Protein AF-A0A7J4SLZ2-F1 (afdb_monomer)

Solvent-accessible surface area (backbone atoms only — not comparable to full-atom values): 42934 Å² total; per-residue (Å²): 140,79,95,83,79,85,86,75,58,78,71,57,57,56,52,55,56,53,72,67,63,68,89,75,36,68,44,58,51,44,69,78,39,32,56,52,70,38,47,70,42,41,36,43,31,49,45,46,42,52,47,37,50,51,50,52,40,47,50,44,5,52,76,66,70,41,74,36,44,38,42,37,38,42,45,81,57,88,60,34,34,40,41,34,44,35,31,58,19,52,36,54,57,81,88,46,47,50,45,55,45,22,16,69,70,35,63,90,52,79,83,51,46,29,47,51,71,75,72,68,39,39,59,52,24,48,42,44,50,50,16,36,75,59,55,66,50,61,36,37,37,38,24,15,60,33,75,87,49,74,26,41,34,37,28,39,41,62,38,47,79,77,57,38,55,39,78,77,44,77,48,77,45,96,65,94,65,47,31,9,37,33,43,35,41,43,28,57,35,47,74,83,41,48,68,57,44,51,49,44,54,54,44,37,41,29,50,34,27,37,28,28,44,35,43,41,43,88,87,51,75,48,76,42,68,57,80,42,89,69,73,78,63,80,57,42,66,52,55,56,24,54,58,44,53,49,56,70,57,50,42,50,53,47,68,76,44,92,62,50,50,61,64,60,43,44,43,71,60,30,36,64,32,48,75,69,51,34,52,48,28,50,49,45,21,38,37,61,70,65,13,29,32,50,60,40,67,69,58,87,69,79,66,50,68,60,52,50,53,51,58,33,44,78,70,73,49,73,88,65,82,77,56,68,67,44,54,50,48,45,49,51,66,48,72,76,38,77,56,45,36,52,67,59,46,50,50,51,51,49,52,48,58,63,50,84,88,52,55,85,88,69,50,70,52,78,65,58,50,53,49,53,52,50,57,58,54,52,52,41,59,74,48,48,50,61,51,45,39,53,53,48,56,72,54,41,98,56,99,63,57,70,67,57,47,49,51,52,35,53,50,52,49,53,50,20,65,70,78,32,100,59,37,42,50,29,68,68,57,54,50,50,55,59,48,56,63,58,70,72,55,82,86,68,93,76,85,79,80,51,71,72,58,47,52,42,44,51,49,56,54,55,72,65,31,43,83,69,83,74,84,76,74,40,35,80,59,40,58,75,33,68,67,58,39,44,36,43,38,51,19,31,54,73,42,89,63,62,71,56,76,63,57,20,47,56,64,72,50,49,67,42,44,45,52,15,41,64,73,79,42,63,48,76,42,76,40,49,37,69,50,79,70,45,67,55,67,39,29,38,35,34,42,33,22,32,38,36,33,39,65,79,41,56,59,86,42,64,44,48,78,47,41,30,48,40,66,38,59,38,80,45,58,58,91,71,12,30,68,50,52,41,57,18,66,46,57,46,58,82,44,79,36,50,40,71,92,50,49,46,76,41,30,26,26,36,40,40,38,41,37,40,30,25,51,66,72,61,47,71,49,83,51,58,37,26,41,48,81,44,72,75,54,45,57,50,52,45,51,35,48,47,59,34,40,54,55,49,30,54,51,52,53,53,51,52,52,49,53,52,51,50,54,51,50,58,52,44,68,64,47,48,55,58,50,34,51,53,50,18,67,75,68,76,46,78,66,64,68,51,67,63,54,49,32,55,76,74,28,23,35,39,39,36,51,47,77,58,88,53,33,40,37,40,41,37,34,30,40,34,98,51,71,43,60,37,41,39,35,38,38,27,56,46,78,73,38,81,57,53,94,41,53,75,44,85,66,87,75,39,31,36,37,37,37,72,56,76,38,46,57,76,32,70,50,78,40,38,32,29,42,68,92,87,55,52,79,50,79,51,74,43,75,66,64,72,93,45,53,46,81,48,114

Foldseek 3Di:
DDPPDDPPPPVVVVVVVVVPDDDQFPLSVCVVPVVQQQNPAQARLVLLQVQLLVQVLVVQCQVQPHQWEWEWEWDDDPQKIKIKIWILGQWDDPVCVQCLQAAAQDDPQAPFLFQGPDHRSHRNNSNQSQLCVAVVFFKWKWWDRFLPDFIKIWGWHHPRRPRGIDTPDIDTDDDPRGGIMMIIGMHRHDNPCVVLSVVQQLLLCLLRLSHWYWYHYPPDTDTRGHLDVDRFADFHGFAFALLQDDLVNLLVLLVVDPFFDQQVSQVPRHFQDDSVLSVQLVLLLLCAVVNFWFWFFAFPCPPVQVLLQVLCVVVVNNPARQPVQLVVQLVVVNVVDRIDFLVRNCVSLVCSQDPPPADPVNRDDPVSSVSSSVSSVVSSLVRQLVVQLVLLPVLDPDPFDSVLSSVLSVQLSVVLVPPDPRSGDHLVRSLVSLVVSQVPPPPDDDDDQDPVSSVSSSVSSRVNTHRDPDDDGTSVVCSVDSSSSVSSSVSSSPGDGDAGDCSSWRGSDFVSSQSSCVRSPFADDKGKDKDDWDDDSRKTKIKIKIKGAHGPFDFFDFEAEWEEESSRTQSPDLVQALLQQLQQQQQCVVLPWADPPSGHTTGGRMYMYMYMIISDFQAPGSNRRHGHNDPVVSVVSNVNRVVRSVVSSVVVVVVVVVVVLVVVLVVLVVVQQVVQVVVCVVVVHDRPPSLVVSLLVSQFWEWEWDDDAQKIKTKIFGSHPFKFWKKKKKKKQFDWADWDVWDWDDDDRIIITIDTDIAGHGGMDMIMIGHDPPMDMDMDMDRDDPVRYDYHD

Sequence (793 aa):
MDSSQLKLGENDIAEKLAASQRQISIAEFFEKNKHMLGFDSRSRALVTAIKEAVDNALDATEEAGYLPDIYVEIQESGKYYTVIVEDNGPGITEKQIPKVFAKLLYGSRFHRREQSRGQQGIGISSVVLYSQLTSGEPVKITSRTSSKSEAHYFELFINTEKNEPEIRTHKTKDWDRPHGTRISFTLEADMRSRVQLHEYIRYTAIANPHARVELVEPREHFKFERSTEEKPAVTESIRPHPHGIEVGYLIKMCGDSETEAMLKFLQEKFSSVGQKTAKEIIGKFRDMHYGREMKWKIPELKGIKNELELGLSSKGLSNLEIPTKTINRIKNRLEEKDQITYIEFEEVITESLNSVEDSPKDRLDGKSQKVVRNIIWNRFKETQILYLIGLINTVTDSRKEEELVRRVSSKIIRILQRKTSRGRITKNELEQCILEINNRNNGRVSGSIGEVSREKIVNGIWDELKIIEDPIPKISVLKKNKNAMSNLVTAMQLTDVRAPPTNCLSPIGIDNIESGMRKEVDAEFFSSNSREAIAYGGDPIVIEAGLAYGGNLEKESSIELVRFANRVPLVYQQGGCAITEVVRNIDWRNYGLDQSKGKGMPRGPMSLVVHIASTNVPFTSESKDAIARIPVMEVEIEKAIRDVSRKLKKYLQKRDAFQKQKLKQDALSQILPKIAERVAKITEREMPPVDLVLAKIIGNVTISRVRKNDKMELTITNYTGGNLELEITEITSRIPTETSEGLVVDIGEEWFIKWSPKIKKNESKMLSYSVEEDAKFDIDIKGIEKEKMVLDI

Radius of gyration: 42.66 Å; Cα contacts (8 Å, |Δi|>4): 1393; chains: 1; bounding box: 96×113×113 Å

Secondary structure (DSSP, 8-state):
---------HHHHHHHHHHT--PPPHHHHHHHTGGGGT-SSHHHHHHHHHHHHHHHHHHHHHHTTPPPEEEEEEEEETTEEEEEEEE-S----TTTHHHHHHSTT--TTTT--S--S--SS-HHHHHHHHHHHHH-PPEEEEEESSTTSPEEEEEEEEETTTTEEEEEEEEEE--S-SSEEEEEEEEE--GGGHHHHHHHHHHHHHH-TT-EEEEE-SS-EEEE--S--PPPPPP-PPPPPGGG--HHHHHHHHHS-----HHHHHHHHSTT--HHHHHHHHHHHHHHHT-EEPPEEPPP-TTHHHHHHHHHHTTT-TT-PPPHHHHHHHHHHHHT-SEE-HHHHHHHHHHHHH-TTS-TTTPPPHHHHHHHHHHHHHHHHHHHHHHHHHHHHHH--S---HHHHHHHHHHHHHHHHHH-TT-EE-HHHHHHHHHHHHHT--S--S----HHHHHHHHHHHHHHSBPP--PPPPHHHHTT-HHHHHHHHHHHHTS--PPPPSTT-----HHHHHHHHHHHS--SEEEEEEPPPEEETTEEEEEEEEEEESTTS-SSSBPEEEEEETTEE--S-GGG-HHHHHHHHS-GGGGT-B-GGG-S--BSSEEEEEEEEESS--BSSTT--SB---HHHHHHHHHHHHHHHHHHHHHHHHHHHHHHHHHHHHHHHHHHHHHHHHHHHHHT-PPP-HHHHHHHHHTPEEEEEEEETTEEEEEEEE-SSS-EE-EEEEEESS--BS-SS-EEEEETTEEEEEE--EE-TT-EEEEEEE--TT--EEEEEESS-GGGEEEE-

Structure (mmCIF, N/CA/C/O backbone):
data_AF-A0A7J4SLZ2-F1
#
_entry.id   AF-A0A7J4SLZ2-F1
#
loop_
_atom_site.group_PDB
_atom_site.id
_atom_site.type_symbol
_atom_site.label_atom_id
_atom_site.label_alt_id
_atom_site.label_comp_id
_atom_site.label_asym_id
_atom_site.label_entity_id
_atom_site.label_seq_id
_atom_site.pdbx_PDB_ins_code
_atom_site.Cartn_x
_atom_site.Cartn_y
_atom_site.Cartn_z
_atom_site.occupancy
_atom_site.B_iso_or_equiv
_atom_site.auth_seq_id
_atom_site.auth_comp_id
_atom_site.auth_asym_id
_atom_site.auth_atom_id
_atom_site.pdbx_PDB_model_num
ATOM 1 N N . MET A 1 1 ? 51.423 31.721 31.960 1.00 38.38 1 MET A N 1
ATOM 2 C CA . MET A 1 1 ? 50.216 31.479 32.772 1.00 38.38 1 MET A CA 1
ATOM 3 C C . MET A 1 1 ? 49.753 32.834 33.248 1.00 38.38 1 MET A C 1
ATOM 5 O O . MET A 1 1 ? 50.399 33.396 34.117 1.00 38.38 1 MET A O 1
ATOM 9 N N . ASP A 1 2 ? 48.735 33.378 32.591 1.00 34.88 2 ASP A N 1
ATOM 10 C CA . ASP A 1 2 ? 48.176 34.690 32.902 1.00 34.88 2 ASP A CA 1
ATOM 11 C C . ASP A 1 2 ? 46.742 34.456 33.386 1.00 34.88 2 ASP A C 1
ATOM 13 O O . ASP A 1 2 ? 45.909 33.892 32.673 1.00 34.88 2 ASP A O 1
ATOM 17 N N . SER A 1 3 ? 46.501 34.746 34.661 1.00 38.16 3 SER A N 1
ATOM 18 C CA . SER A 1 3 ? 45.274 34.431 35.393 1.00 38.16 3 SER A CA 1
ATOM 19 C C . SER A 1 3 ? 44.202 35.498 35.150 1.00 38.16 3 SER A C 1
ATOM 21 O O . SER A 1 3 ? 43.755 36.175 36.075 1.00 38.16 3 SER A O 1
ATOM 23 N N . SER A 1 4 ? 43.814 35.678 33.892 1.00 40.75 4 SER A N 1
ATOM 24 C CA . SER A 1 4 ? 42.791 36.639 33.463 1.00 40.75 4 SER A CA 1
ATOM 25 C C . SER A 1 4 ? 41.656 35.956 32.694 1.00 40.75 4 SER A C 1
ATOM 27 O O . SER A 1 4 ? 41.059 36.522 31.782 1.00 40.75 4 SER A O 1
ATOM 29 N N . GLN A 1 5 ? 41.313 34.728 33.086 1.00 46.09 5 GLN A N 1
ATOM 30 C CA . GLN A 1 5 ? 40.113 34.037 32.622 1.00 46.09 5 GLN A CA 1
ATOM 31 C C . GLN A 1 5 ? 39.262 33.586 33.809 1.00 46.09 5 GLN A C 1
ATOM 33 O O . GLN A 1 5 ? 39.794 33.101 34.801 1.00 46.09 5 GLN A O 1
ATOM 38 N N . LEU A 1 6 ? 37.940 33.713 33.632 1.00 44.53 6 LEU A N 1
ATOM 39 C CA . LEU A 1 6 ? 36.830 33.282 34.502 1.00 44.53 6 LEU A CA 1
ATOM 40 C C . LEU A 1 6 ? 36.180 34.370 35.376 1.00 44.53 6 LEU A C 1
ATOM 42 O O . LEU A 1 6 ? 35.975 34.211 36.574 1.00 44.53 6 LEU A O 1
ATOM 46 N N . LYS A 1 7 ? 35.718 35.438 34.718 1.00 45.62 7 LYS A N 1
ATOM 47 C CA . LYS A 1 7 ? 34.408 36.047 35.020 1.00 45.62 7 LYS A CA 1
ATOM 48 C C . LYS A 1 7 ? 33.638 36.298 33.718 1.00 45.62 7 LYS A C 1
ATOM 50 O O . LYS A 1 7 ? 33.327 37.430 33.374 1.00 45.62 7 LYS A O 1
ATOM 55 N N . LEU A 1 8 ? 33.369 35.233 32.964 1.00 44.50 8 LEU A N 1
ATOM 56 C CA . LEU A 1 8 ? 32.293 35.241 31.972 1.00 44.50 8 LEU A CA 1
ATOM 57 C C . LEU A 1 8 ? 31.034 34.821 32.726 1.00 44.50 8 LEU A C 1
ATOM 59 O O . LEU A 1 8 ? 30.940 33.682 33.176 1.00 44.50 8 LEU A O 1
ATOM 63 N N . GLY A 1 9 ? 30.123 35.768 32.951 1.00 46.44 9 GLY A N 1
ATOM 64 C CA . GLY A 1 9 ? 28.813 35.455 33.512 1.00 46.44 9 GLY A CA 1
ATOM 65 C C . GLY A 1 9 ? 28.094 34.460 32.604 1.00 46.44 9 GLY A C 1
ATOM 66 O O . GLY A 1 9 ? 28.147 34.593 31.382 1.00 46.44 9 GLY A O 1
ATOM 67 N N . GLU A 1 10 ? 27.421 33.473 33.194 1.00 51.88 10 GLU A N 1
ATOM 68 C CA . GLU A 1 10 ? 26.698 32.407 32.479 1.00 51.88 10 GLU A CA 1
ATOM 69 C C . GLU A 1 10 ? 25.708 32.937 31.417 1.00 51.88 10 GLU A C 1
ATOM 71 O O . GLU A 1 10 ? 25.413 32.237 30.450 1.00 51.88 10 GLU A O 1
ATOM 76 N N . ASN A 1 11 ? 25.270 34.198 31.528 1.00 51.19 11 ASN A N 1
ATOM 77 C CA . ASN A 1 11 ? 24.367 34.853 30.577 1.00 51.19 11 ASN A CA 1
ATOM 78 C C . ASN A 1 11 ? 24.985 35.155 29.191 1.00 51.19 11 ASN A C 1
ATOM 80 O O . ASN A 1 11 ? 24.250 35.198 28.211 1.00 51.19 11 ASN A O 1
ATOM 84 N N . ASP A 1 12 ? 26.308 35.319 29.065 1.00 59.34 12 ASP A N 1
ATOM 85 C CA . ASP A 1 12 ? 26.964 35.711 27.795 1.00 59.34 12 ASP A CA 1
ATOM 86 C C . ASP A 1 12 ? 27.249 34.497 26.880 1.00 59.34 12 ASP A C 1
ATOM 88 O O . ASP A 1 12 ? 27.341 34.598 25.657 1.00 59.34 12 ASP A O 1
ATOM 92 N N . ILE A 1 13 ? 27.334 33.295 27.461 1.00 66.81 13 ILE A N 1
ATOM 93 C CA . ILE A 1 13 ? 27.529 32.048 26.705 1.00 66.81 13 ILE A CA 1
ATOM 94 C C . ILE A 1 13 ? 26.254 31.698 25.933 1.00 66.81 13 ILE A C 1
ATOM 96 O O . ILE A 1 13 ? 26.332 31.309 24.769 1.00 66.81 13 ILE A O 1
ATOM 100 N N . ALA A 1 14 ? 25.082 31.878 26.549 1.00 67.75 14 ALA A N 1
ATOM 101 C CA . ALA A 1 14 ? 23.796 31.635 25.903 1.00 67.75 14 ALA A CA 1
ATOM 102 C C . ALA A 1 14 ? 23.551 32.595 24.727 1.00 67.75 14 ALA A C 1
ATOM 104 O O . ALA A 1 14 ? 23.105 32.150 23.674 1.00 67.75 14 ALA A O 1
ATOM 105 N N . GLU A 1 15 ? 23.905 33.877 24.858 1.00 73.25 15 GLU A N 1
ATOM 106 C CA . GLU A 1 15 ? 23.781 34.861 23.773 1.00 73.25 15 GLU A CA 1
ATOM 107 C C . GLU A 1 15 ? 24.785 34.612 22.638 1.00 73.25 15 GLU A C 1
ATOM 109 O O . GLU A 1 15 ? 24.414 34.678 21.466 1.00 73.25 15 GLU A O 1
ATOM 114 N N . LYS A 1 16 ? 26.028 34.219 22.949 1.00 68.19 16 LYS A N 1
ATOM 115 C CA . LYS A 1 16 ? 27.020 33.806 21.935 1.00 68.19 16 LYS A CA 1
ATOM 116 C C . LYS A 1 16 ? 26.633 32.510 21.219 1.00 68.19 16 LYS A C 1
ATOM 118 O O . LYS A 1 16 ? 26.851 32.391 20.014 1.00 68.19 16 LYS A O 1
ATOM 123 N N . LEU A 1 17 ? 26.042 31.549 21.934 1.00 67.12 17 LEU A N 1
ATOM 124 C CA . LEU A 1 17 ? 25.481 30.327 21.348 1.00 67.12 17 LEU A CA 1
ATOM 125 C C . LEU A 1 17 ? 24.214 30.615 20.534 1.00 67.12 17 LEU A C 1
ATOM 127 O O . LEU A 1 17 ? 24.004 29.971 19.515 1.00 67.12 17 LEU A O 1
ATOM 131 N N . ALA A 1 18 ? 23.389 31.584 20.933 1.00 68.12 18 ALA A N 1
ATOM 132 C CA . ALA A 1 18 ? 22.228 32.016 20.158 1.00 68.12 18 ALA A CA 1
ATOM 133 C C . ALA A 1 18 ? 22.646 32.757 18.877 1.00 68.12 18 ALA A C 1
ATOM 135 O O . ALA A 1 18 ? 22.085 32.505 17.817 1.00 68.12 18 ALA A O 1
ATOM 136 N N . ALA A 1 19 ? 23.683 33.598 18.933 1.00 68.38 19 ALA A N 1
ATOM 137 C CA . ALA A 1 19 ? 24.222 34.304 17.769 1.00 68.38 19 ALA A CA 1
ATOM 138 C C . ALA A 1 19 ? 24.858 33.367 16.721 1.00 68.38 19 ALA A C 1
ATOM 140 O O . ALA A 1 19 ? 24.969 33.733 15.549 1.00 68.38 19 ALA A O 1
ATOM 141 N N . SER A 1 20 ? 25.271 32.157 17.119 1.00 69.19 20 SER A N 1
ATOM 142 C CA . SER A 1 20 ? 25.765 31.129 16.195 1.00 69.19 20 SER A CA 1
ATOM 143 C C . SER A 1 20 ? 24.656 30.252 15.600 1.00 69.19 20 SER A C 1
ATOM 145 O O . SER A 1 20 ? 24.922 29.506 14.654 1.00 69.19 20 SER A O 1
ATOM 147 N N . GLN A 1 21 ? 23.409 30.367 16.077 1.00 59.31 21 GLN A N 1
ATOM 148 C CA . GLN A 1 21 ? 22.266 29.686 15.471 1.00 59.31 21 GLN A CA 1
ATOM 149 C C . GLN A 1 21 ? 21.941 30.335 14.125 1.00 59.31 21 GLN A C 1
ATOM 151 O O . GLN A 1 21 ? 21.550 31.497 14.043 1.00 59.31 21 GLN A O 1
ATOM 156 N N . ARG A 1 22 ? 22.095 29.566 13.048 1.00 64.06 22 ARG A N 1
ATOM 157 C CA . ARG A 1 22 ? 21.710 29.974 11.696 1.00 64.06 22 ARG A CA 1
ATOM 158 C C . ARG A 1 22 ? 20.623 29.050 11.178 1.00 64.06 22 ARG A C 1
ATOM 160 O O . ARG A 1 22 ? 20.687 27.836 11.369 1.00 64.06 22 ARG A O 1
ATOM 167 N N . GLN A 1 23 ? 19.637 29.633 10.508 1.00 68.00 23 GLN A N 1
ATOM 168 C CA . GLN A 1 23 ? 18.681 28.867 9.726 1.00 68.00 23 GLN A CA 1
ATOM 169 C C . GLN A 1 23 ? 19.403 28.314 8.495 1.00 68.00 23 GLN A C 1
ATOM 171 O O . GLN A 1 23 ? 20.018 29.064 7.742 1.00 68.00 23 GLN A O 1
ATOM 176 N N . ILE A 1 24 ? 19.347 26.998 8.323 1.00 66.12 24 ILE A N 1
ATOM 177 C CA . ILE A 1 24 ? 19.942 26.302 7.181 1.00 66.12 24 ILE A CA 1
ATOM 178 C C . ILE A 1 24 ? 19.003 26.483 5.981 1.00 66.12 24 ILE A C 1
ATOM 180 O O . ILE A 1 24 ? 17.782 26.366 6.128 1.00 66.12 24 ILE A O 1
ATOM 184 N N . SER A 1 25 ? 19.554 26.787 4.803 1.00 70.31 25 SER A N 1
ATOM 185 C CA . SER A 1 25 ? 18.758 26.856 3.571 1.00 70.31 25 SER A CA 1
ATOM 186 C C . SER A 1 25 ? 18.259 25.464 3.177 1.00 70.31 25 SER A C 1
ATOM 188 O O . SER A 1 25 ? 18.825 24.444 3.575 1.00 70.31 25 SER A O 1
ATOM 190 N N . ILE A 1 26 ? 17.200 25.387 2.369 1.00 67.06 26 ILE A N 1
ATOM 191 C CA . ILE A 1 26 ? 16.674 24.088 1.928 1.00 67.06 26 ILE A CA 1
ATOM 192 C C . ILE A 1 26 ? 17.763 23.314 1.174 1.00 67.06 26 ILE A C 1
ATOM 194 O O . ILE A 1 26 ? 17.959 22.135 1.431 1.00 67.06 26 ILE A O 1
ATOM 198 N N . ALA A 1 27 ? 18.559 23.960 0.326 1.00 65.00 27 ALA A N 1
ATOM 199 C CA . ALA A 1 27 ? 19.634 23.261 -0.371 1.00 65.00 27 ALA A CA 1
ATOM 200 C C . ALA A 1 27 ? 20.757 22.769 0.547 1.00 65.00 27 ALA A C 1
ATOM 202 O O . ALA A 1 27 ? 21.255 21.668 0.342 1.00 65.00 27 ALA A O 1
ATOM 203 N N . GLU A 1 28 ? 21.134 23.535 1.572 1.00 69.56 28 GLU A N 1
ATOM 204 C CA . GLU A 1 28 ? 22.152 23.098 2.531 1.00 69.56 28 GLU A CA 1
ATOM 205 C C . GLU A 1 28 ? 21.628 21.929 3.389 1.00 69.56 28 GLU A C 1
ATOM 207 O O . GLU A 1 28 ? 22.372 21.000 3.711 1.00 69.56 28 GLU A O 1
ATOM 212 N N . PHE A 1 29 ? 20.321 21.904 3.684 1.00 73.81 29 PHE A N 1
ATOM 213 C CA . PHE A 1 29 ? 19.668 20.732 4.264 1.00 73.81 29 PHE A CA 1
ATOM 214 C C . PHE A 1 29 ? 19.753 19.523 3.321 1.00 73.81 29 PHE A C 1
ATOM 216 O O . PHE A 1 29 ? 20.100 18.433 3.770 1.00 73.81 29 PHE A O 1
ATOM 223 N N . PHE A 1 30 ? 19.497 19.699 2.024 1.00 71.94 30 PHE A N 1
ATOM 224 C CA . PHE A 1 30 ? 19.593 18.625 1.030 1.00 71.94 30 PHE A CA 1
ATOM 225 C C . PHE A 1 30 ? 21.032 18.129 0.847 1.00 71.94 30 PHE A C 1
ATOM 227 O O . PHE A 1 30 ? 21.263 16.924 0.779 1.00 71.94 30 PHE A O 1
ATOM 234 N N . GLU A 1 31 ? 22.017 19.026 0.816 1.00 68.56 31 GLU A N 1
ATOM 235 C CA . GLU A 1 31 ? 23.424 18.667 0.653 1.00 68.56 31 GLU A CA 1
ATOM 236 C C . GLU A 1 31 ? 23.945 17.856 1.845 1.00 68.56 31 GLU A C 1
ATOM 238 O O . GLU A 1 31 ? 24.657 16.867 1.657 1.00 68.56 31 GLU A O 1
ATOM 243 N N . LYS A 1 32 ? 23.521 18.216 3.062 1.00 74.94 32 LYS A N 1
ATOM 244 C CA . LYS A 1 32 ? 23.828 17.465 4.287 1.00 74.94 32 LYS A CA 1
ATOM 245 C C . LYS A 1 32 ? 23.048 16.149 4.389 1.00 74.94 32 LYS A C 1
ATOM 247 O O . LYS A 1 32 ? 23.523 15.216 5.032 1.00 74.94 32 LYS A O 1
ATOM 252 N N . ASN A 1 33 ? 21.893 16.039 3.726 1.00 76.44 33 ASN A N 1
ATOM 253 C CA . ASN A 1 33 ? 20.979 14.898 3.835 1.00 76.44 33 ASN A CA 1
ATOM 254 C C . ASN A 1 33 ? 20.695 14.184 2.498 1.00 76.44 33 ASN A C 1
ATOM 256 O O . ASN A 1 33 ? 19.620 13.613 2.324 1.00 76.44 33 ASN A O 1
ATOM 260 N N . LYS A 1 34 ? 21.665 14.133 1.568 1.00 77.75 34 LYS A N 1
ATOM 261 C CA . LYS A 1 34 ? 21.522 13.455 0.253 1.00 77.75 34 LYS A CA 1
ATOM 262 C C . LYS A 1 34 ? 21.011 12.013 0.367 1.00 77.75 34 LYS A C 1
ATOM 264 O O . LYS A 1 34 ? 20.249 11.539 -0.472 1.00 77.75 34 LYS A O 1
ATOM 269 N N . HIS A 1 35 ? 21.403 11.333 1.442 1.00 77.12 35 HIS A N 1
ATOM 270 C CA . HIS A 1 35 ? 20.991 9.967 1.745 1.00 77.12 35 HIS A CA 1
ATOM 271 C C . HIS A 1 35 ? 19.478 9.822 1.989 1.00 77.12 35 HIS A C 1
ATOM 273 O O . HIS A 1 35 ? 18.914 8.796 1.617 1.00 77.12 35 HIS A O 1
ATOM 279 N N . MET A 1 36 ? 18.804 10.833 2.558 1.00 73.06 36 MET A N 1
ATOM 280 C CA . MET A 1 36 ? 17.358 10.780 2.827 1.00 73.06 36 MET A CA 1
ATOM 281 C C . MET A 1 36 ? 16.534 10.711 1.539 1.00 73.06 36 MET A C 1
ATOM 283 O O . MET A 1 36 ? 15.460 10.123 1.525 1.00 73.06 36 MET A O 1
ATOM 287 N N . LEU A 1 37 ? 17.061 11.264 0.448 1.00 76.69 37 LEU A N 1
ATOM 288 C CA . LEU A 1 37 ? 16.381 11.372 -0.844 1.00 76.69 37 LEU A CA 1
ATOM 289 C C . LEU A 1 37 ? 16.815 10.288 -1.836 1.00 76.69 37 LEU A C 1
ATOM 291 O O . LEU A 1 37 ? 16.461 10.351 -3.007 1.00 76.69 37 LEU A O 1
ATOM 295 N N . GLY A 1 38 ? 17.615 9.313 -1.393 1.00 79.44 38 GLY A N 1
ATOM 296 C CA . GLY A 1 38 ? 18.094 8.228 -2.252 1.00 79.44 38 GLY A CA 1
ATOM 297 C C . GLY A 1 38 ? 19.290 8.586 -3.145 1.00 79.44 38 GLY A C 1
ATOM 298 O O . GLY A 1 38 ? 19.577 7.839 -4.079 1.00 79.44 38 GLY A O 1
ATOM 299 N N . PHE A 1 39 ? 20.010 9.677 -2.854 1.00 85.31 39 PHE A N 1
ATOM 300 C CA . PHE A 1 39 ? 21.237 10.098 -3.553 1.00 85.31 39 PHE A CA 1
ATOM 301 C C . PHE A 1 39 ? 22.506 9.834 -2.718 1.00 85.31 39 PHE A C 1
ATOM 303 O O . PHE A 1 39 ? 23.423 10.654 -2.664 1.00 85.31 39 PHE A O 1
ATOM 310 N N . ASP A 1 40 ? 22.550 8.698 -2.018 1.00 81.50 40 ASP A N 1
ATOM 311 C CA . ASP A 1 40 ? 23.657 8.308 -1.128 1.00 81.50 40 ASP A CA 1
ATOM 312 C C . ASP A 1 40 ? 24.968 7.970 -1.867 1.00 81.50 40 ASP A C 1
ATOM 314 O O . ASP A 1 40 ? 26.057 8.134 -1.319 1.00 81.50 40 ASP A O 1
ATOM 318 N N . SER A 1 41 ? 24.869 7.503 -3.109 1.00 87.12 41 SER A N 1
ATOM 319 C CA . SER A 1 41 ? 25.971 6.984 -3.913 1.00 87.12 41 SER A CA 1
ATOM 320 C C . SER A 1 41 ? 25.729 7.245 -5.399 1.00 87.12 41 SER A C 1
ATOM 322 O O . SER A 1 41 ? 24.587 7.325 -5.851 1.00 87.12 41 SER A O 1
ATOM 324 N N . ARG A 1 42 ? 26.811 7.349 -6.180 1.00 87.00 42 ARG A N 1
ATOM 325 C CA . ARG A 1 42 ? 26.750 7.622 -7.630 1.00 87.00 42 ARG A CA 1
ATOM 326 C C . ARG A 1 42 ? 25.968 6.560 -8.403 1.00 87.00 42 ARG A C 1
ATOM 328 O O . ARG A 1 42 ? 25.183 6.895 -9.282 1.00 87.00 42 ARG A O 1
ATOM 335 N N . SER A 1 43 ? 26.133 5.296 -8.026 1.00 85.44 43 SER A N 1
ATOM 336 C CA . SER A 1 43 ? 25.427 4.164 -8.626 1.00 85.44 43 SER A CA 1
ATOM 337 C C . SER A 1 43 ? 23.920 4.215 -8.362 1.00 85.44 43 SER A C 1
ATOM 339 O O . SER A 1 43 ? 23.121 3.829 -9.209 1.00 85.44 43 SER A O 1
ATOM 341 N N . ARG A 1 44 ? 23.511 4.668 -7.171 1.00 88.50 44 ARG A N 1
ATOM 342 C CA . ARG A 1 44 ? 22.098 4.766 -6.789 1.00 88.50 44 ARG A CA 1
ATOM 343 C C . ARG A 1 44 ? 21.436 6.024 -7.341 1.00 88.50 44 ARG A C 1
ATOM 345 O O . ARG A 1 44 ? 20.283 5.963 -7.751 1.00 88.50 44 ARG A O 1
ATOM 352 N N . ALA A 1 45 ? 22.171 7.134 -7.399 1.00 90.94 45 ALA A N 1
ATOM 353 C CA . ALA A 1 45 ? 21.690 8.415 -7.907 1.00 90.94 45 ALA A CA 1
ATOM 354 C C . ALA A 1 45 ? 21.058 8.299 -9.302 1.00 90.94 45 ALA A C 1
ATOM 356 O O . ALA A 1 45 ? 20.003 8.884 -9.538 1.00 90.94 45 ALA A O 1
ATOM 357 N N . LEU A 1 46 ? 21.663 7.505 -10.195 1.00 91.56 46 LEU A N 1
ATOM 358 C CA . LEU A 1 46 ? 21.136 7.268 -11.540 1.00 91.56 46 LEU A CA 1
ATOM 359 C C . LEU A 1 46 ? 19.774 6.561 -11.517 1.00 91.56 46 LEU A C 1
ATOM 361 O O . LEU A 1 46 ? 18.828 7.025 -12.149 1.00 91.56 46 LEU A O 1
ATOM 365 N N . VAL A 1 47 ? 19.661 5.471 -10.751 1.00 91.75 47 VAL A N 1
ATOM 366 C CA . VAL A 1 47 ? 18.414 4.699 -10.623 1.00 91.75 47 VAL A CA 1
ATOM 367 C C . VAL A 1 47 ? 17.322 5.547 -9.975 1.00 91.75 47 VAL A C 1
ATOM 369 O O . VAL A 1 47 ? 16.204 5.581 -10.477 1.00 91.75 47 VAL A O 1
ATOM 372 N N . THR A 1 48 ? 17.647 6.288 -8.911 1.00 91.00 48 THR A N 1
ATOM 373 C CA . THR A 1 48 ? 16.712 7.207 -8.244 1.00 91.00 48 THR A CA 1
ATOM 374 C C . THR A 1 48 ? 16.222 8.293 -9.202 1.00 91.00 48 THR A C 1
ATOM 376 O O . THR A 1 48 ? 15.026 8.557 -9.264 1.00 91.00 48 THR A O 1
ATOM 379 N N . ALA A 1 49 ? 17.115 8.897 -9.991 1.00 92.69 49 ALA A N 1
ATOM 380 C CA . ALA A 1 49 ? 16.742 9.947 -10.933 1.00 92.69 49 ALA A CA 1
ATOM 381 C C . ALA A 1 49 ? 15.805 9.451 -12.042 1.00 92.69 49 ALA A C 1
ATOM 383 O O . ALA A 1 49 ? 14.810 10.108 -12.351 1.00 92.69 49 ALA A O 1
ATOM 384 N N . ILE A 1 50 ? 16.098 8.277 -12.609 1.00 93.56 50 ILE A N 1
ATOM 385 C CA . ILE A 1 50 ? 15.244 7.639 -13.617 1.00 93.56 50 ILE A CA 1
ATOM 386 C C . ILE A 1 50 ? 13.903 7.247 -13.002 1.00 93.56 50 ILE A C 1
ATOM 388 O O . ILE A 1 50 ? 12.866 7.520 -13.599 1.00 93.56 50 ILE A O 1
ATOM 392 N N . LYS A 1 51 ? 13.914 6.674 -11.794 1.00 91.81 51 LYS A N 1
ATOM 393 C CA . LYS A 1 51 ? 12.702 6.302 -11.065 1.00 91.81 51 LYS A CA 1
ATOM 394 C C . LYS A 1 51 ? 11.758 7.487 -10.895 1.00 91.81 51 LYS A C 1
ATOM 396 O O . LYS A 1 51 ? 10.624 7.435 -11.355 1.00 91.81 51 LYS A O 1
ATOM 401 N N . GLU A 1 52 ? 12.248 8.589 -10.330 1.00 91.50 52 GLU A N 1
ATOM 402 C CA . GLU A 1 52 ? 11.420 9.776 -10.099 1.00 91.50 52 GLU A CA 1
ATOM 403 C C . GLU A 1 52 ? 10.918 10.409 -11.408 1.00 91.50 52 GLU A C 1
ATOM 405 O O . GLU A 1 52 ? 9.802 10.922 -11.457 1.00 91.50 52 GLU A O 1
ATOM 410 N N . ALA A 1 53 ? 11.703 10.375 -12.488 1.00 93.56 53 ALA A N 1
ATOM 411 C CA . ALA A 1 53 ? 11.266 10.894 -13.784 1.00 93.56 53 ALA A CA 1
ATOM 412 C C . ALA A 1 53 ? 10.188 10.009 -14.442 1.00 93.56 53 ALA A C 1
ATOM 414 O O . ALA A 1 53 ? 9.168 10.527 -14.897 1.00 93.56 53 ALA A O 1
ATOM 415 N N . VAL A 1 54 ? 10.380 8.686 -14.446 1.00 94.38 54 VAL A N 1
ATOM 416 C CA . VAL A 1 54 ? 9.437 7.714 -15.026 1.00 94.38 54 VAL A CA 1
ATOM 417 C C . VAL A 1 54 ? 8.130 7.662 -14.233 1.00 94.38 54 VAL A C 1
ATOM 419 O O . VAL A 1 54 ? 7.060 7.674 -14.838 1.00 94.38 54 VAL A O 1
ATOM 422 N N . ASP A 1 55 ? 8.188 7.675 -12.899 1.00 91.31 55 ASP A N 1
ATOM 423 C CA . ASP A 1 55 ? 6.991 7.667 -12.047 1.00 91.31 55 ASP A CA 1
ATOM 424 C C . ASP A 1 55 ? 6.113 8.906 -12.298 1.00 91.31 55 ASP A C 1
ATOM 426 O O . ASP A 1 55 ? 4.890 8.798 -12.407 1.00 91.31 55 ASP A O 1
ATOM 430 N N . ASN A 1 56 ? 6.729 10.085 -12.459 1.00 90.38 56 ASN A N 1
ATOM 431 C CA . ASN A 1 56 ? 5.996 11.312 -12.779 1.00 90.38 56 ASN A CA 1
ATOM 432 C C . ASN A 1 56 ? 5.386 11.280 -14.189 1.00 90.38 56 ASN A C 1
ATOM 434 O O . ASN A 1 56 ? 4.264 11.756 -14.365 1.00 90.38 56 ASN A O 1
ATOM 438 N N . ALA A 1 57 ? 6.084 10.699 -15.170 1.00 93.06 57 ALA A N 1
ATOM 439 C CA . ALA A 1 57 ? 5.564 10.498 -16.523 1.00 93.06 57 ALA A CA 1
ATOM 440 C C . ALA A 1 57 ? 4.355 9.541 -16.546 1.00 93.06 57 ALA A C 1
ATOM 442 O O . ALA A 1 57 ? 3.335 9.841 -17.177 1.00 93.06 57 ALA A O 1
ATOM 443 N N . LEU A 1 58 ? 4.434 8.418 -15.820 1.00 92.06 58 LEU A N 1
ATOM 444 C CA . LEU A 1 58 ? 3.325 7.469 -15.667 1.00 92.06 58 LEU A CA 1
ATOM 445 C C . LEU A 1 58 ? 2.113 8.127 -15.013 1.00 92.06 58 LEU A C 1
ATOM 447 O O . LEU A 1 58 ? 0.998 7.999 -15.510 1.00 92.06 58 LEU A O 1
ATOM 451 N N . ASP A 1 59 ? 2.315 8.866 -13.924 1.00 89.25 59 ASP A N 1
ATOM 452 C CA . ASP A 1 59 ? 1.187 9.514 -13.266 1.00 89.25 59 ASP A CA 1
ATOM 453 C C . ASP A 1 59 ? 0.555 10.602 -14.158 1.00 89.25 59 ASP A C 1
ATOM 455 O O . ASP A 1 59 ? -0.665 10.706 -14.226 1.00 89.25 59 ASP A O 1
ATOM 459 N N . ALA A 1 60 ? 1.359 11.406 -14.866 1.00 89.00 60 ALA A N 1
ATOM 460 C CA . ALA A 1 60 ? 0.845 12.472 -15.731 1.00 89.00 60 ALA A CA 1
ATOM 461 C C . ALA A 1 60 ? 0.024 11.928 -16.912 1.00 89.00 60 ALA A C 1
ATOM 463 O O . ALA A 1 60 ? -0.991 12.514 -17.294 1.00 89.00 60 ALA A O 1
ATOM 464 N N . THR A 1 61 ? 0.456 10.808 -17.494 1.00 91.50 61 THR A N 1
ATOM 465 C CA . THR A 1 61 ? -0.262 10.128 -18.582 1.00 91.50 61 THR A CA 1
ATOM 466 C C . THR A 1 61 ? -1.560 9.494 -18.086 1.00 91.50 61 THR A C 1
ATOM 468 O O . THR A 1 61 ? -2.607 9.708 -18.701 1.00 91.50 61 THR A O 1
ATOM 471 N N . GLU A 1 62 ? -1.527 8.796 -16.949 1.00 89.44 62 GLU A N 1
ATOM 472 C CA . GLU A 1 62 ? -2.707 8.162 -16.349 1.00 89.44 62 GLU A CA 1
ATOM 473 C C . GLU A 1 62 ? -3.757 9.178 -15.882 1.00 89.44 62 GLU A C 1
ATOM 475 O O . GLU A 1 62 ? -4.939 8.995 -16.169 1.00 89.44 62 GLU A O 1
ATOM 480 N N . GLU A 1 63 ? -3.348 10.279 -15.239 1.00 85.38 63 GLU A N 1
ATOM 481 C CA . GLU A 1 63 ? -4.257 11.356 -14.808 1.00 85.38 63 GLU A CA 1
ATOM 482 C C . GLU A 1 63 ? -4.986 12.007 -15.995 1.00 85.38 63 GLU A C 1
ATOM 484 O O . GLU A 1 63 ? -6.147 12.401 -15.880 1.00 85.38 63 GLU A O 1
ATOM 489 N N . ALA A 1 64 ? -4.323 12.103 -17.151 1.00 86.94 64 ALA A N 1
ATOM 490 C CA . ALA A 1 64 ? -4.920 12.614 -18.383 1.00 86.94 64 ALA A CA 1
ATOM 491 C C . ALA A 1 64 ? -5.715 11.554 -19.165 1.00 86.94 64 ALA A C 1
ATOM 493 O O . ALA A 1 64 ? -6.315 11.864 -20.196 1.00 86.94 64 ALA A O 1
ATOM 494 N N . GLY A 1 65 ? -5.721 10.303 -18.698 1.00 88.00 65 GLY A N 1
ATOM 495 C CA . GLY A 1 65 ? -6.375 9.191 -19.371 1.00 88.00 65 GLY A CA 1
ATOM 496 C C . GLY A 1 65 ? -5.698 8.784 -20.681 1.00 88.00 65 GLY A C 1
ATOM 497 O O . GLY A 1 65 ? -6.374 8.237 -21.552 1.00 88.00 65 GLY A O 1
ATOM 498 N N . TYR A 1 66 ? -4.400 9.030 -20.857 1.00 91.12 66 TYR A N 1
ATOM 499 C CA . TYR A 1 66 ? -3.624 8.519 -21.991 1.00 91.12 66 TYR A CA 1
ATOM 500 C C . TYR A 1 66 ? -2.997 7.162 -21.655 1.00 91.12 66 TYR A C 1
ATOM 502 O O . TYR A 1 66 ? -2.678 6.883 -20.503 1.00 91.12 66 TYR A O 1
ATOM 510 N N . LEU A 1 67 ? -2.812 6.307 -22.666 1.00 93.75 67 LEU A N 1
ATOM 511 C CA . LEU A 1 67 ? -2.004 5.097 -22.506 1.00 93.75 67 LEU A CA 1
ATOM 512 C C . LEU A 1 67 ? -0.522 5.504 -22.501 1.00 93.75 67 LEU A C 1
ATOM 514 O O . LEU A 1 67 ? -0.070 6.063 -23.509 1.00 93.75 67 LEU A O 1
ATOM 518 N N . PRO A 1 68 ? 0.234 5.249 -21.417 1.00 94.88 68 PRO A N 1
ATOM 519 C CA . PRO A 1 68 ? 1.594 5.755 -21.292 1.00 94.88 68 PRO A CA 1
ATOM 520 C C . PRO A 1 68 ? 2.509 5.205 -22.390 1.00 94.88 68 PRO A C 1
ATOM 522 O O . PRO A 1 68 ? 2.477 4.012 -22.711 1.00 94.88 68 PRO A O 1
ATOM 525 N N . ASP A 1 69 ? 3.304 6.083 -22.987 1.00 95.56 69 ASP A N 1
ATOM 526 C CA . ASP A 1 69 ? 4.429 5.776 -23.867 1.00 95.56 69 ASP A CA 1
ATOM 527 C C . ASP A 1 69 ? 5.640 6.546 -23.347 1.00 95.56 69 ASP A C 1
ATOM 529 O O . ASP A 1 69 ? 5.680 7.776 -23.441 1.00 95.56 69 ASP A O 1
ATOM 533 N N . ILE A 1 70 ? 6.569 5.827 -22.722 1.00 96.69 70 ILE A N 1
ATOM 534 C CA . ILE A 1 70 ? 7.701 6.414 -22.011 1.00 96.69 70 ILE A CA 1
ATOM 535 C C . ILE A 1 70 ? 8.990 5.960 -22.675 1.00 96.69 70 ILE A C 1
ATOM 537 O O . ILE A 1 70 ? 9.272 4.765 -22.775 1.00 96.69 70 ILE A O 1
ATOM 541 N N . TYR A 1 71 ? 9.788 6.937 -23.082 1.00 97.25 71 TYR A N 1
ATOM 542 C CA . TYR A 1 71 ? 11.114 6.734 -23.641 1.00 97.25 71 TYR A CA 1
ATOM 543 C C . TYR A 1 71 ? 12.166 7.244 -22.658 1.00 97.25 71 TYR A C 1
ATOM 545 O O . TYR A 1 71 ? 12.112 8.395 -22.221 1.00 97.25 71 TYR A O 1
ATOM 553 N N . VAL A 1 72 ? 13.118 6.384 -22.311 1.00 97.62 72 VAL A N 1
ATOM 554 C CA . VAL A 1 72 ? 14.236 6.674 -21.415 1.00 97.62 72 VAL A CA 1
ATOM 555 C C . VAL A 1 72 ? 15.533 6.434 -22.173 1.00 97.62 72 VAL A C 1
ATOM 557 O O . VAL A 1 72 ? 15.780 5.329 -22.646 1.00 97.62 72 VAL A O 1
ATOM 560 N N . GLU A 1 73 ? 16.385 7.448 -22.248 1.00 97.38 73 GLU A N 1
ATOM 561 C CA . GLU A 1 73 ? 17.702 7.354 -22.873 1.00 97.38 73 GLU A CA 1
ATOM 562 C C . GLU A 1 73 ? 18.796 7.787 -21.900 1.00 97.38 73 GLU A C 1
ATOM 564 O O . GLU A 1 73 ? 18.668 8.797 -21.204 1.00 97.38 73 GLU A O 1
ATOM 569 N N . ILE A 1 74 ? 19.883 7.019 -21.861 1.00 96.00 74 ILE A N 1
ATOM 570 C CA . ILE A 1 74 ? 21.051 7.287 -21.026 1.00 96.00 74 ILE A CA 1
ATOM 571 C C . ILE A 1 74 ? 22.276 7.409 -21.924 1.00 96.00 74 ILE A C 1
ATOM 573 O O . ILE A 1 74 ? 22.683 6.449 -22.577 1.00 96.00 74 ILE A O 1
ATOM 577 N N . GLN A 1 75 ? 22.899 8.582 -21.901 1.00 94.81 75 GLN A N 1
ATOM 578 C CA . GLN A 1 75 ? 24.131 8.873 -22.626 1.00 94.81 75 GLN A CA 1
ATOM 579 C C . GLN A 1 75 ? 25.297 8.979 -21.640 1.00 94.81 75 GLN A C 1
ATOM 581 O O . GLN A 1 75 ? 25.222 9.704 -20.646 1.00 94.81 75 GLN A O 1
ATOM 586 N N . GLU A 1 76 ? 26.376 8.245 -21.907 1.00 92.62 76 GLU A N 1
ATOM 587 C CA . GLU A 1 76 ? 27.577 8.222 -21.069 1.00 92.62 76 GLU A CA 1
ATOM 588 C C . GLU A 1 76 ? 28.613 9.236 -21.565 1.00 92.62 76 GLU A C 1
ATOM 590 O O . GLU A 1 76 ? 29.011 9.220 -22.729 1.00 92.62 76 GLU A O 1
ATOM 595 N N . SER A 1 77 ? 29.088 10.096 -20.663 1.00 91.31 77 SER A N 1
ATOM 596 C CA . SER A 1 77 ? 30.144 11.075 -20.923 1.00 91.31 77 SER A CA 1
ATOM 597 C C . SER A 1 77 ? 31.139 11.112 -19.756 1.00 91.31 77 SER A C 1
ATOM 599 O O . SER A 1 77 ? 31.180 12.039 -18.938 1.00 91.31 77 SER A O 1
ATOM 601 N N . GLY A 1 78 ? 31.972 10.074 -19.667 1.00 88.50 78 GLY A N 1
ATOM 602 C CA . GLY A 1 78 ? 32.975 9.931 -18.611 1.00 88.50 78 GLY A CA 1
ATOM 603 C C . GLY A 1 78 ? 32.329 9.676 -17.249 1.00 88.50 78 GLY A C 1
ATOM 604 O O . GLY A 1 78 ? 31.696 8.649 -17.048 1.00 88.50 78 GLY A O 1
ATOM 605 N N . LYS A 1 79 ? 32.498 10.603 -16.297 1.00 89.69 79 LYS A N 1
ATOM 606 C CA . LYS A 1 79 ? 31.857 10.517 -14.967 1.00 89.69 79 LYS A CA 1
ATOM 607 C C . LYS A 1 79 ? 30.437 11.097 -14.925 1.00 89.69 79 LYS A C 1
ATOM 609 O O . LYS A 1 79 ? 29.781 11.035 -13.887 1.00 89.69 79 LYS A O 1
ATOM 614 N N . TYR A 1 80 ? 29.993 11.702 -16.024 1.00 93.75 80 TYR A N 1
ATOM 615 C CA . TYR A 1 80 ? 28.680 12.316 -16.148 1.00 93.75 80 TYR A CA 1
ATOM 616 C C . TYR A 1 80 ? 27.790 11.475 -17.054 1.00 93.75 80 TYR A C 1
ATOM 618 O O . TYR A 1 80 ? 28.239 10.969 -18.082 1.00 93.75 80 TYR A O 1
ATOM 626 N N . TYR A 1 81 ? 26.524 11.362 -16.674 1.00 94.81 81 TYR A N 1
ATOM 627 C CA . TYR A 1 81 ? 25.496 10.697 -17.461 1.00 94.81 81 TYR A CA 1
ATOM 628 C C . TYR A 1 81 ? 24.380 11.693 -17.748 1.00 94.81 81 TYR A C 1
ATOM 630 O O . TYR A 1 81 ? 23.858 12.330 -16.828 1.00 94.81 81 TYR A O 1
ATOM 638 N N . THR A 1 82 ? 24.024 11.824 -19.023 1.00 96.44 82 THR A N 1
ATOM 639 C CA . THR A 1 82 ? 22.865 12.604 -19.453 1.00 96.44 82 THR A CA 1
ATOM 640 C C . THR A 1 82 ? 21.691 11.654 -19.599 1.00 96.44 82 THR A C 1
ATOM 642 O O . THR A 1 82 ? 21.722 10.731 -20.411 1.00 96.44 82 THR A O 1
ATOM 645 N N . VAL A 1 83 ? 20.661 11.880 -18.792 1.00 96.81 83 VAL A N 1
ATOM 646 C CA . VAL A 1 83 ? 19.419 11.111 -18.819 1.00 96.81 83 VAL A CA 1
ATOM 647 C C . VAL A 1 83 ? 18.361 11.945 -19.518 1.00 96.81 83 VAL A C 1
ATOM 649 O O . VAL A 1 83 ? 18.207 13.136 -19.237 1.00 96.81 83 VAL A O 1
ATOM 652 N N . ILE A 1 84 ? 17.637 11.319 -20.437 1.00 97.69 84 ILE A N 1
ATOM 653 C CA . ILE A 1 84 ? 16.512 11.903 -21.156 1.00 97.69 84 ILE A CA 1
ATOM 654 C C . ILE A 1 84 ? 15.296 11.032 -20.865 1.00 97.69 84 ILE A C 1
ATOM 656 O O . ILE A 1 84 ? 15.341 9.827 -21.084 1.00 97.69 84 ILE A O 1
ATOM 660 N N . VAL A 1 85 ? 14.214 11.644 -20.391 1.00 97.44 85 VAL A N 1
ATOM 661 C CA . VAL A 1 85 ? 12.916 10.981 -20.231 1.00 97.44 85 VAL A CA 1
ATOM 662 C C . VAL A 1 85 ? 11.883 11.765 -21.023 1.00 97.44 85 VAL A C 1
ATOM 664 O O . VAL A 1 85 ? 11.762 12.981 -20.859 1.00 97.44 85 VAL A O 1
ATOM 667 N N . GLU A 1 86 ? 11.179 11.082 -21.915 1.00 96.44 86 GLU A N 1
ATOM 668 C CA . GLU A 1 86 ? 10.130 11.637 -22.767 1.00 96.44 86 GLU A CA 1
ATOM 669 C C . GLU A 1 86 ? 8.830 10.861 -22.545 1.00 96.44 86 GLU A C 1
ATOM 671 O O . GLU A 1 86 ? 8.827 9.630 -22.560 1.00 96.44 86 GLU A O 1
ATOM 676 N N . ASP A 1 87 ? 7.736 11.593 -22.344 1.00 96.06 87 ASP A N 1
ATOM 677 C CA . ASP A 1 87 ? 6.391 11.056 -22.158 1.00 96.06 87 ASP A CA 1
ATOM 678 C C . ASP A 1 87 ? 5.405 11.601 -23.196 1.00 96.06 87 ASP A C 1
ATOM 680 O O . ASP A 1 87 ? 5.597 12.671 -23.780 1.00 96.06 87 ASP A O 1
ATOM 684 N N . ASN A 1 88 ? 4.313 10.864 -23.397 1.00 95.12 88 ASN A N 1
ATOM 685 C CA . ASN A 1 88 ? 3.154 11.278 -24.188 1.00 95.12 88 ASN A CA 1
ATOM 686 C C . ASN A 1 88 ? 2.002 11.814 -23.313 1.00 95.12 88 ASN A C 1
ATOM 688 O O . ASN A 1 88 ? 0.829 11.654 -23.654 1.00 95.12 88 ASN A O 1
ATOM 692 N N . GLY A 1 89 ? 2.308 12.419 -22.165 1.00 92.81 89 GLY A N 1
ATOM 693 C CA . GLY A 1 89 ? 1.325 12.979 -21.242 1.00 92.81 89 GLY A CA 1
ATOM 694 C C . GLY A 1 89 ? 0.648 14.251 -21.768 1.00 92.81 89 GLY A C 1
ATOM 695 O O . GLY A 1 89 ? 0.866 14.666 -22.906 1.00 92.81 89 GLY A O 1
ATOM 696 N N . PRO A 1 90 ? -0.168 14.929 -20.945 1.00 92.25 90 PRO A N 1
ATOM 697 C CA . PRO A 1 90 ? -0.886 16.146 -21.339 1.00 92.25 90 PRO A CA 1
ATOM 698 C C . PRO A 1 90 ? 0.025 17.362 -21.563 1.00 92.25 90 PRO A C 1
ATOM 700 O O . PRO A 1 90 ? -0.462 18.416 -21.965 1.00 92.25 90 PRO A O 1
ATOM 703 N N . GLY A 1 91 ? 1.321 17.244 -21.265 1.00 91.06 91 GLY A N 1
ATOM 704 C CA . GLY A 1 91 ? 2.238 18.371 -21.175 1.00 91.06 91 GLY A CA 1
ATOM 705 C C . GLY A 1 91 ? 1.940 19.285 -19.983 1.00 91.06 91 GLY A C 1
ATOM 706 O O . GLY A 1 91 ? 0.917 19.198 -19.303 1.00 91.06 91 GLY A O 1
ATOM 707 N N . ILE A 1 92 ? 2.864 20.201 -19.724 1.00 91.62 92 ILE A N 1
ATOM 708 C CA . ILE A 1 92 ? 2.783 21.198 -18.655 1.00 91.62 92 ILE A CA 1
ATOM 709 C C . ILE A 1 92 ? 2.719 22.592 -19.282 1.00 91.62 92 ILE A C 1
ATOM 711 O O . ILE A 1 92 ? 3.469 22.911 -20.206 1.00 91.62 92 ILE A O 1
ATOM 715 N N . THR A 1 93 ? 1.822 23.437 -18.766 1.00 92.19 93 THR A N 1
ATOM 716 C CA . THR A 1 93 ? 1.686 24.831 -19.221 1.00 92.19 93 THR A CA 1
ATOM 717 C C . THR A 1 93 ? 2.950 25.647 -18.941 1.00 92.19 93 THR A C 1
ATOM 719 O O . THR A 1 93 ? 3.576 25.480 -17.893 1.00 92.19 93 THR A O 1
ATOM 722 N N . GLU A 1 94 ? 3.273 26.593 -19.827 1.00 91.88 94 GLU A N 1
ATOM 723 C CA . GLU A 1 94 ? 4.445 27.482 -19.736 1.00 91.88 94 GLU A CA 1
ATOM 724 C C . GLU A 1 94 ? 4.657 28.062 -18.324 1.00 91.88 94 GLU A C 1
ATOM 726 O O . GLU A 1 94 ? 5.744 27.986 -17.758 1.00 91.88 94 GLU A O 1
ATOM 731 N N . LYS A 1 95 ? 3.586 28.569 -17.700 1.00 91.56 95 LYS A N 1
ATOM 732 C CA . LYS A 1 95 ? 3.635 29.202 -16.370 1.00 91.56 95 LYS A CA 1
ATOM 733 C C . LYS A 1 95 ? 3.943 28.234 -15.224 1.00 91.56 95 LYS A C 1
ATOM 735 O O . LYS A 1 95 ? 4.335 28.679 -14.144 1.00 91.56 95 LYS A O 1
ATOM 740 N N . GLN A 1 96 ? 3.690 26.941 -15.418 1.00 91.31 96 GLN A N 1
ATOM 741 C CA . GLN A 1 96 ? 3.845 25.915 -14.387 1.00 91.31 96 GLN A CA 1
ATOM 742 C C . GLN A 1 96 ? 5.159 25.147 -14.511 1.00 91.31 96 GLN A C 1
ATOM 744 O O . GLN A 1 96 ? 5.655 24.694 -13.483 1.00 91.31 96 GLN A O 1
ATOM 749 N N . ILE A 1 97 ? 5.762 25.062 -15.707 1.00 91.62 97 ILE A N 1
ATOM 750 C CA . ILE A 1 97 ? 7.032 24.345 -15.932 1.00 91.62 97 ILE A CA 1
ATOM 751 C C . ILE A 1 97 ? 8.102 24.746 -14.898 1.00 91.62 97 ILE A C 1
ATOM 753 O O . ILE A 1 97 ? 8.592 23.858 -14.197 1.00 91.62 97 ILE A O 1
ATOM 757 N N . PRO A 1 98 ? 8.413 26.043 -14.677 1.00 92.56 98 PRO A N 1
ATOM 758 C CA . PRO A 1 98 ? 9.438 26.410 -13.702 1.00 92.56 98 PRO A CA 1
ATOM 759 C C . PRO A 1 98 ? 9.097 25.979 -12.271 1.00 92.56 98 PRO A C 1
ATOM 761 O O . PRO A 1 98 ? 9.972 25.565 -11.520 1.00 92.56 98 PRO A O 1
ATOM 764 N N . LYS A 1 99 ? 7.819 26.025 -11.883 1.00 90.00 99 LYS A N 1
ATOM 765 C CA . LYS A 1 99 ? 7.391 25.674 -10.521 1.00 90.00 99 LYS A CA 1
ATOM 766 C C . LYS A 1 99 ? 7.400 24.167 -10.281 1.00 90.00 99 LYS A C 1
ATOM 768 O O . LYS A 1 99 ? 7.729 23.745 -9.185 1.00 90.00 99 LYS A O 1
ATOM 773 N N . VAL A 1 100 ? 7.038 23.364 -11.279 1.00 87.69 100 VAL A N 1
ATOM 774 C CA . VAL A 1 100 ? 7.004 21.899 -11.150 1.00 87.69 100 VAL A CA 1
ATOM 775 C C . VAL A 1 100 ? 8.413 21.324 -11.006 1.00 87.69 100 VAL A C 1
ATOM 777 O O . VAL A 1 100 ? 8.623 20.457 -10.167 1.00 87.69 100 VAL A O 1
ATOM 780 N N . PHE A 1 101 ? 9.374 21.815 -11.793 1.00 89.25 101 PHE A N 1
ATOM 781 C CA . PHE A 1 101 ? 10.723 21.239 -11.831 1.00 89.25 101 PHE A CA 1
ATOM 782 C C . PHE A 1 101 ? 11.736 21.957 -10.937 1.00 89.25 101 PHE A C 1
ATOM 784 O O . PHE A 1 101 ? 12.695 21.333 -10.493 1.00 89.25 101 PHE A O 1
ATOM 791 N N . ALA A 1 102 ? 11.550 23.254 -10.676 1.00 86.81 102 ALA A N 1
ATOM 792 C CA . ALA A 1 102 ? 12.536 24.076 -9.978 1.00 86.81 102 ALA A CA 1
ATOM 793 C C . ALA A 1 102 ? 11.990 24.778 -8.717 1.00 86.81 102 ALA A C 1
ATOM 795 O O . ALA A 1 102 ? 12.522 25.796 -8.273 1.00 86.81 102 ALA A O 1
ATOM 796 N N . LYS A 1 103 ? 10.951 24.202 -8.098 1.00 86.31 103 LYS A N 1
ATOM 797 C CA . LYS A 1 103 ? 10.486 24.566 -6.752 1.00 86.31 103 LYS A CA 1
ATOM 798 C C . LYS A 1 103 ? 10.287 23.310 -5.908 1.00 86.31 103 LYS A C 1
ATOM 800 O O . LYS A 1 103 ? 9.578 22.386 -6.305 1.00 86.31 103 LYS A O 1
ATOM 805 N N . LEU A 1 104 ? 10.919 23.258 -4.738 1.00 80.88 104 LEU A N 1
ATOM 806 C CA . LEU A 1 104 ? 10.735 22.157 -3.791 1.00 80.88 104 LEU A CA 1
ATOM 807 C C . LEU A 1 104 ? 9.418 22.326 -3.035 1.00 80.88 104 LEU A C 1
ATOM 809 O O . LEU A 1 104 ? 9.005 23.451 -2.740 1.00 80.88 104 LEU A O 1
ATOM 813 N N . LEU A 1 105 ? 8.798 21.195 -2.687 1.00 76.12 105 LEU A N 1
ATOM 814 C CA . LEU A 1 105 ? 7.509 21.121 -1.996 1.00 76.12 105 LEU A CA 1
ATOM 815 C C . LEU A 1 105 ? 6.358 21.779 -2.777 1.00 76.12 105 LEU A C 1
ATOM 817 O O . LEU A 1 105 ? 5.408 22.308 -2.198 1.00 76.12 105 LEU A O 1
ATOM 821 N N . TYR A 1 106 ? 6.446 21.747 -4.107 1.00 73.56 106 TYR A N 1
ATOM 822 C CA . TYR A 1 106 ? 5.416 22.244 -5.007 1.00 73.56 106 TYR A CA 1
ATOM 823 C C . TYR A 1 106 ? 4.796 21.080 -5.776 1.00 73.56 106 TYR A C 1
ATOM 825 O O . TYR A 1 106 ? 5.493 20.265 -6.368 1.00 73.56 106 TYR A O 1
ATOM 833 N N . GLY A 1 107 ? 3.470 20.975 -5.753 1.00 68.69 107 GLY A N 1
ATOM 834 C CA . GLY A 1 107 ? 2.773 19.895 -6.440 1.00 68.69 107 GLY A CA 1
ATOM 835 C C . GLY A 1 107 ? 1.266 19.955 -6.246 1.00 68.69 107 GLY A C 1
ATOM 836 O O . GLY A 1 107 ? 0.765 20.480 -5.252 1.00 68.69 107 GLY A O 1
ATOM 837 N N . SER A 1 108 ? 0.529 19.386 -7.193 1.00 64.94 108 SER A N 1
ATOM 838 C CA . SER A 1 108 ? -0.935 19.276 -7.150 1.00 64.94 108 SER A CA 1
ATOM 839 C C . SER A 1 108 ? -1.439 18.261 -6.112 1.00 64.94 108 SER A C 1
ATOM 841 O O . SER A 1 108 ? -2.608 18.300 -5.732 1.00 64.94 108 SER A O 1
ATOM 843 N N . ARG A 1 109 ? -0.562 17.373 -5.622 1.00 65.19 109 ARG A N 1
ATOM 844 C CA . ARG A 1 109 ? -0.937 16.170 -4.853 1.00 65.19 109 ARG A CA 1
ATOM 845 C C . ARG A 1 109 ? -0.919 16.316 -3.330 1.00 65.19 109 ARG A C 1
ATOM 847 O O . ARG A 1 109 ? -1.402 15.439 -2.633 1.00 65.19 109 ARG A O 1
ATOM 854 N N . PHE A 1 110 ? -0.455 17.443 -2.786 1.00 60.81 110 PHE A N 1
ATOM 855 C CA . PHE A 1 110 ? -0.349 17.646 -1.329 1.00 60.81 110 PHE A CA 1
ATOM 856 C C . PHE A 1 110 ? -1.683 17.643 -0.569 1.00 60.81 110 PHE A C 1
ATOM 858 O O . PHE A 1 110 ? -1.695 17.530 0.653 1.00 60.81 110 PHE A O 1
ATOM 865 N N . HIS A 1 111 ? -2.790 17.916 -1.262 1.00 62.00 111 HIS A N 1
ATOM 866 C CA . HIS A 1 111 ? -4.086 18.194 -0.632 1.00 62.00 111 HIS A CA 1
ATOM 867 C C . HIS A 1 111 ? -5.117 17.095 -0.916 1.00 62.00 111 HIS A C 1
ATOM 869 O O . HIS A 1 111 ? -6.214 17.140 -0.361 1.00 62.00 111 HIS A O 1
ATOM 875 N N . ARG A 1 112 ? -4.768 16.116 -1.760 1.00 70.69 112 ARG A N 1
ATOM 876 C CA . ARG A 1 112 ? -5.637 15.002 -2.137 1.00 70.69 112 ARG A CA 1
ATOM 877 C C . ARG A 1 112 ? -5.187 13.742 -1.416 1.00 70.69 112 ARG A C 1
ATOM 879 O O . ARG A 1 112 ? -4.004 13.420 -1.411 1.00 70.69 112 ARG A O 1
ATOM 886 N N . ARG A 1 113 ? -6.131 13.044 -0.786 1.00 75.75 113 ARG A N 1
ATOM 887 C CA . ARG A 1 113 ? -5.898 11.709 -0.220 1.00 75.75 113 ARG A CA 1
ATOM 888 C C . ARG A 1 113 ? -6.418 10.682 -1.214 1.00 75.75 113 ARG A C 1
ATOM 890 O O . ARG A 1 113 ? -7.517 10.159 -1.058 1.00 75.75 113 ARG A O 1
ATOM 897 N N . GLU A 1 114 ? -5.630 10.454 -2.249 1.00 83.56 114 GLU A N 1
ATOM 898 C CA . GLU A 1 114 ? -5.835 9.427 -3.268 1.00 83.56 114 GLU A CA 1
ATOM 899 C C . GLU A 1 114 ? -4.516 8.689 -3.496 1.00 83.56 114 GLU A C 1
ATOM 901 O O . GLU A 1 114 ? -3.447 9.206 -3.166 1.00 83.56 114 GLU A O 1
ATOM 906 N N . GLN A 1 115 ? -4.581 7.455 -3.989 1.00 87.00 115 GLN A N 1
ATOM 907 C CA . GLN A 1 115 ? -3.384 6.690 -4.311 1.00 87.00 115 GLN A CA 1
ATOM 908 C C . GLN A 1 115 ? -2.585 7.395 -5.414 1.00 87.00 115 GLN A C 1
ATOM 910 O O . GLN A 1 115 ? -3.118 7.696 -6.479 1.00 87.00 115 GLN A O 1
ATOM 915 N N . SER A 1 116 ? -1.288 7.579 -5.177 1.00 82.88 116 SER A N 1
ATOM 916 C CA . SER A 1 116 ? -0.330 8.098 -6.156 1.00 82.88 116 SER A CA 1
ATOM 917 C C . SER A 1 116 ? 1.047 7.445 -5.982 1.00 82.88 116 SER A C 1
ATOM 919 O O . SER A 1 116 ? 1.379 6.960 -4.891 1.00 82.88 116 SER A O 1
ATOM 921 N N . ARG A 1 117 ? 1.873 7.454 -7.042 1.00 85.25 117 ARG A N 1
ATOM 922 C CA . ARG A 1 117 ? 3.290 7.042 -6.972 1.00 85.25 117 ARG A CA 1
ATOM 923 C C . ARG A 1 117 ? 4.111 8.091 -6.198 1.00 85.25 117 ARG A C 1
ATOM 925 O O . ARG A 1 117 ? 4.851 7.786 -5.254 1.00 85.25 117 ARG A O 1
ATOM 932 N N . GLY A 1 118 ? 3.899 9.372 -6.521 1.00 73.00 118 GLY A N 1
ATOM 933 C CA . GLY A 1 118 ? 4.487 10.530 -5.828 1.00 73.00 118 GLY A CA 1
ATOM 934 C C . GLY A 1 118 ? 3.617 11.107 -4.694 1.00 73.00 118 GLY A C 1
ATOM 935 O O . GLY A 1 118 ? 2.487 11.521 -4.938 1.00 73.00 118 GLY A O 1
ATOM 936 N N . GLN A 1 119 ? 4.164 11.207 -3.472 1.00 64.44 119 GLN A N 1
ATOM 937 C CA . GLN A 1 119 ? 3.442 11.649 -2.255 1.00 64.44 119 GLN A CA 1
ATOM 938 C C . GLN A 1 119 ? 3.760 13.088 -1.798 1.00 64.44 119 GLN A C 1
ATOM 940 O O . GLN A 1 119 ? 2.882 13.782 -1.301 1.00 64.44 119 GLN A O 1
ATOM 945 N N . GLN A 1 120 ? 5.012 13.544 -1.933 1.00 66.06 120 GLN A N 1
ATOM 946 C CA . GLN A 1 120 ? 5.514 14.724 -1.206 1.00 66.06 120 GLN A CA 1
ATOM 947 C C . GLN A 1 120 ? 5.983 15.881 -2.101 1.00 66.06 120 GLN A C 1
ATOM 949 O O . GLN A 1 120 ? 6.559 16.833 -1.591 1.00 66.06 120 GLN A O 1
ATOM 954 N N . GLY A 1 121 ? 5.812 15.810 -3.429 1.00 66.69 121 GLY A N 1
ATOM 955 C CA . GLY A 1 121 ? 6.201 16.905 -4.339 1.00 66.69 121 GLY A CA 1
ATOM 956 C C . GLY A 1 121 ? 7.686 17.303 -4.281 1.00 66.69 121 GLY A C 1
ATOM 957 O O . GLY A 1 121 ? 8.027 18.460 -4.516 1.00 66.69 121 GLY A O 1
ATOM 958 N N . ILE A 1 122 ? 8.563 16.363 -3.911 1.00 74.62 122 ILE A N 1
ATOM 959 C CA . ILE A 1 122 ? 10.022 16.554 -3.840 1.00 74.62 122 ILE A CA 1
ATOM 960 C C . ILE A 1 122 ? 10.781 15.786 -4.921 1.00 74.62 122 ILE A C 1
ATOM 962 O O . ILE A 1 122 ? 11.921 16.140 -5.197 1.00 74.62 122 ILE A O 1
ATOM 966 N N . GLY A 1 123 ? 10.171 14.762 -5.524 1.00 82.38 123 GLY A N 1
ATOM 967 C CA . GLY A 1 123 ? 10.849 13.768 -6.362 1.00 82.38 123 GLY A CA 1
ATOM 968 C C . GLY A 1 123 ? 11.693 14.380 -7.474 1.00 82.38 123 GLY A C 1
ATOM 969 O O . GLY A 1 123 ? 12.920 14.417 -7.387 1.00 82.38 123 GLY A O 1
ATOM 970 N N . ILE A 1 124 ? 11.034 14.949 -8.487 1.00 88.12 124 ILE A N 1
ATOM 971 C CA . ILE A 1 124 ? 11.734 15.498 -9.653 1.00 88.12 124 ILE A CA 1
ATOM 972 C C . ILE A 1 124 ? 12.595 16.719 -9.313 1.00 88.12 124 ILE A C 1
ATOM 974 O O . ILE A 1 124 ? 13.713 16.837 -9.803 1.00 88.12 124 ILE A O 1
ATOM 978 N N . SER A 1 125 ? 12.142 17.585 -8.404 1.00 88.19 125 SER A N 1
ATOM 979 C CA . SER A 1 125 ? 12.913 18.748 -7.949 1.00 88.19 125 SER A CA 1
ATOM 980 C C . SER A 1 125 ? 14.210 18.341 -7.231 1.00 88.19 125 SER A C 1
ATOM 982 O O . SER A 1 125 ? 15.208 19.055 -7.311 1.00 88.19 125 SER A O 1
ATOM 984 N N . SER A 1 126 ? 14.240 17.171 -6.576 1.00 87.38 126 SER A N 1
ATOM 985 C CA . SER A 1 126 ? 15.466 16.603 -5.994 1.00 87.38 126 SER A CA 1
ATOM 986 C C . SER A 1 126 ? 16.447 16.150 -7.073 1.00 87.38 126 SER A C 1
ATOM 988 O O . SER A 1 126 ? 17.649 16.354 -6.919 1.00 87.38 126 SER A O 1
ATOM 990 N N . VAL A 1 127 ? 15.943 15.594 -8.182 1.00 91.06 127 VAL A N 1
ATOM 991 C CA . VAL A 1 127 ? 16.760 15.242 -9.355 1.00 91.06 127 VAL A CA 1
ATOM 992 C C . VAL A 1 127 ? 17.383 16.493 -9.965 1.00 91.06 127 VAL A C 1
ATOM 994 O O . VAL A 1 127 ? 18.588 16.513 -10.208 1.00 91.06 127 VAL A O 1
ATOM 997 N N . VAL A 1 128 ? 16.589 17.555 -10.149 1.00 92.06 128 VAL A N 1
ATOM 998 C CA . VAL A 1 128 ? 17.076 18.846 -10.660 1.00 92.06 128 VAL A CA 1
ATOM 999 C C . VAL A 1 128 ? 18.160 19.415 -9.749 1.00 92.06 128 VAL A C 1
ATOM 1001 O O . VAL A 1 128 ? 19.231 19.787 -10.227 1.00 92.06 128 VAL A O 1
ATOM 1004 N N . LEU A 1 129 ? 17.930 19.419 -8.433 1.00 88.94 129 LEU A N 1
ATOM 1005 C CA . LEU A 1 129 ? 18.911 19.916 -7.473 1.00 88.94 129 LEU A CA 1
ATOM 1006 C C . LEU A 1 129 ? 20.200 19.081 -7.485 1.00 88.94 129 LEU A C 1
ATOM 1008 O O . LEU A 1 129 ? 21.293 19.641 -7.498 1.00 88.94 129 LEU A O 1
ATOM 1012 N N . TYR A 1 130 ? 20.097 17.749 -7.506 1.00 90.56 130 TYR A N 1
ATOM 1013 C CA . TYR A 1 130 ? 21.266 16.869 -7.548 1.00 90.56 130 TYR A CA 1
ATOM 1014 C C . TYR A 1 130 ? 22.063 17.032 -8.850 1.00 90.56 130 TYR A C 1
ATOM 1016 O O . TYR A 1 130 ? 23.293 17.121 -8.819 1.00 90.56 130 TYR A O 1
ATOM 1024 N N . SER A 1 131 ? 21.370 17.124 -9.987 1.00 92.19 131 SER A N 1
ATOM 1025 C CA . SER A 1 131 ? 21.959 17.395 -11.302 1.00 92.19 131 SER A CA 1
ATOM 1026 C C . SER A 1 131 ? 22.716 18.726 -11.305 1.00 92.19 131 SER A C 1
ATOM 1028 O O . SER A 1 131 ? 23.894 18.750 -11.667 1.00 92.19 131 SER A O 1
ATOM 1030 N N . GLN A 1 132 ? 22.103 19.798 -10.796 1.00 91.06 132 GLN A N 1
ATOM 1031 C CA . GLN A 1 132 ? 22.727 21.117 -10.677 1.00 91.06 132 GLN A CA 1
ATOM 1032 C C . GLN A 1 132 ? 23.958 21.097 -9.761 1.00 91.06 132 GLN A C 1
ATOM 1034 O O . GLN A 1 132 ? 24.989 21.661 -10.115 1.00 91.06 132 GLN A O 1
ATOM 1039 N N . LEU A 1 133 ? 23.880 20.441 -8.599 1.00 88.38 133 LEU A N 1
ATOM 1040 C CA . LEU A 1 133 ? 24.988 20.392 -7.636 1.00 88.38 133 LEU A CA 1
ATOM 1041 C C . LEU A 1 133 ? 26.179 19.554 -8.125 1.00 88.38 133 LEU A C 1
ATOM 1043 O O . LEU A 1 133 ? 27.303 19.794 -7.692 1.00 88.38 133 LEU A O 1
ATOM 1047 N N . THR A 1 134 ? 25.948 18.558 -8.985 1.00 90.44 134 THR A N 1
ATOM 1048 C CA . THR A 1 134 ? 27.007 17.644 -9.450 1.00 90.44 134 THR A CA 1
ATOM 1049 C C . THR A 1 134 ? 27.591 18.030 -10.807 1.00 90.44 134 THR A C 1
ATOM 1051 O O . THR A 1 134 ? 28.810 17.990 -10.981 1.00 90.44 134 THR A O 1
ATOM 1054 N N . SER A 1 135 ? 26.748 18.407 -11.771 1.00 91.38 135 SER A N 1
ATOM 1055 C CA . SER A 1 135 ? 27.177 18.775 -13.128 1.00 91.38 135 SER A CA 1
ATOM 1056 C C . SER A 1 135 ? 27.361 20.280 -13.323 1.00 91.38 135 SER A C 1
ATOM 1058 O O . SER A 1 135 ? 28.164 20.687 -14.158 1.00 91.38 135 SER A O 1
ATOM 1060 N N . GLY A 1 136 ? 26.627 21.112 -12.574 1.00 89.44 136 GLY A N 1
ATOM 1061 C CA . GLY A 1 136 ? 26.538 22.555 -12.816 1.00 89.44 136 GLY A CA 1
ATOM 1062 C C . GLY A 1 136 ? 25.738 22.939 -14.068 1.00 89.44 136 GLY A C 1
ATOM 1063 O O . GLY A 1 136 ? 25.611 24.127 -14.368 1.00 89.44 136 GLY A O 1
ATOM 1064 N N . GLU A 1 137 ? 25.191 21.970 -14.807 1.00 92.75 137 GLU A N 1
ATOM 1065 C CA . GLU A 1 137 ? 24.398 22.222 -16.009 1.00 92.75 137 GLU A CA 1
ATOM 1066 C C . GLU A 1 137 ? 22.922 22.482 -15.672 1.00 92.75 137 GLU A C 1
ATOM 1068 O O . GLU A 1 137 ? 22.393 21.904 -14.719 1.00 92.75 137 GLU A O 1
ATOM 1073 N N . PRO A 1 138 ? 22.229 23.342 -16.444 1.00 94.19 138 PRO A N 1
ATOM 1074 C CA . PRO A 1 138 ? 20.798 23.535 -16.273 1.00 94.19 138 PRO A CA 1
ATOM 1075 C C . PRO A 1 138 ? 20.026 22.313 -16.772 1.00 94.19 138 PRO A C 1
ATOM 1077 O O . PRO A 1 138 ? 20.384 21.692 -17.778 1.00 94.19 138 PRO A O 1
ATOM 1080 N N . VAL A 1 139 ? 18.899 22.024 -16.125 1.00 95.75 139 VAL A N 1
ATOM 1081 C CA . VAL A 1 139 ? 17.967 21.000 -16.603 1.00 95.75 139 VAL A CA 1
ATOM 1082 C C . VAL A 1 139 ? 17.187 21.545 -17.792 1.00 95.75 139 VAL A C 1
ATOM 1084 O O . VAL A 1 139 ? 16.662 22.660 -17.750 1.00 95.75 139 VAL A O 1
ATOM 1087 N N . LYS A 1 140 ? 17.116 20.750 -18.860 1.00 96.88 140 LYS A N 1
ATOM 1088 C CA . LYS A 1 140 ? 16.477 21.102 -20.129 1.00 96.88 140 LYS A CA 1
ATOM 1089 C C . LYS A 1 140 ? 15.102 20.456 -20.190 1.00 96.88 140 LYS A C 1
ATOM 1091 O O . LYS A 1 140 ? 14.993 19.233 -20.136 1.00 96.88 140 LYS A O 1
ATOM 1096 N N . ILE A 1 141 ? 14.053 21.257 -20.327 1.00 96.50 141 ILE A N 1
ATOM 1097 C CA . ILE A 1 141 ? 12.669 20.775 -20.388 1.00 96.50 141 ILE A CA 1
ATOM 1098 C C . ILE A 1 141 ? 12.034 21.257 -21.681 1.00 96.50 141 ILE A C 1
ATOM 1100 O O . ILE A 1 141 ? 12.093 22.439 -21.998 1.00 96.50 141 ILE A O 1
ATOM 1104 N N . THR A 1 142 ? 11.415 20.346 -22.422 1.00 95.75 142 THR A N 1
ATOM 1105 C CA . THR A 1 142 ? 10.542 20.661 -23.558 1.00 95.75 142 THR A CA 1
ATOM 1106 C C . THR A 1 142 ? 9.144 20.161 -23.234 1.00 95.75 142 THR A C 1
ATOM 1108 O O . THR A 1 142 ? 8.995 19.022 -22.811 1.00 95.75 142 THR A O 1
ATOM 1111 N N . SER A 1 143 ? 8.120 20.990 -23.396 1.00 95.19 143 SER A N 1
ATOM 1112 C CA . SER A 1 143 ? 6.740 20.610 -23.082 1.00 95.19 143 SER A CA 1
ATOM 1113 C C . SER A 1 143 ? 5.770 21.204 -24.090 1.00 95.19 143 SER A C 1
ATOM 1115 O O . SER A 1 143 ? 5.929 22.355 -24.509 1.00 95.19 143 SER A O 1
ATOM 1117 N N . ARG A 1 144 ? 4.745 20.431 -24.454 1.00 94.12 144 ARG A N 1
ATOM 1118 C CA . ARG A 1 144 ? 3.666 20.851 -25.354 1.00 94.12 144 ARG A CA 1
ATOM 1119 C C . ARG A 1 144 ? 2.334 20.317 -24.846 1.00 94.12 144 ARG A C 1
ATOM 1121 O O . ARG A 1 144 ? 2.215 19.125 -24.580 1.00 94.12 144 ARG A O 1
ATOM 1128 N N . THR A 1 145 ? 1.328 21.186 -24.744 1.00 91.25 145 THR A N 1
ATOM 1129 C CA . THR A 1 145 ? 0.008 20.805 -24.213 1.00 91.25 145 THR A CA 1
ATOM 1130 C C . THR A 1 145 ? -0.951 20.282 -25.278 1.00 91.25 145 THR A C 1
ATOM 1132 O O . THR A 1 145 ? -1.862 19.516 -24.978 1.00 91.25 145 THR A O 1
ATOM 1135 N N . SER A 1 146 ? -0.780 20.700 -26.533 1.00 89.56 146 SER A N 1
ATOM 1136 C CA . SER A 1 146 ? -1.611 20.257 -27.652 1.00 89.56 146 SER A CA 1
ATOM 1137 C C . SER A 1 146 ? -0.909 20.416 -28.998 1.00 89.56 146 SER A C 1
ATOM 1139 O O . SER A 1 146 ? -0.020 21.254 -29.165 1.00 89.56 146 SER A O 1
ATOM 1141 N N . SER A 1 147 ? -1.390 19.702 -30.017 1.00 84.62 147 SER A N 1
ATOM 1142 C CA . SER A 1 147 ? -0.862 19.807 -31.382 1.00 84.62 147 SER A CA 1
ATOM 1143 C C . SER A 1 147 ? -1.054 21.198 -32.003 1.00 84.62 147 SER A C 1
ATOM 1145 O O . SER A 1 147 ? -0.429 21.520 -33.007 1.00 84.62 147 SER A O 1
ATOM 1147 N N . LYS A 1 148 ? -1.886 22.054 -31.406 1.00 84.56 148 LYS A N 1
ATOM 1148 C CA . LYS A 1 148 ? -2.100 23.439 -31.851 1.00 84.56 148 LYS A CA 1
ATOM 1149 C C . LYS A 1 148 ? -1.239 24.455 -31.102 1.00 84.56 148 LYS A C 1
ATOM 1151 O O . LYS A 1 148 ? -1.102 25.576 -31.573 1.00 84.56 148 LYS A O 1
ATOM 1156 N N . SER A 1 149 ? -0.697 24.089 -29.943 1.00 87.00 149 SER A N 1
ATOM 1157 C CA . SER A 1 149 ? 0.202 24.946 -29.169 1.00 87.00 149 SER A CA 1
ATOM 1158 C C . SER A 1 149 ? 1.649 24.743 -29.598 1.00 87.00 149 SER A C 1
ATOM 1160 O O . SER A 1 149 ? 2.037 23.628 -29.958 1.00 87.00 149 SER A O 1
ATOM 1162 N N . GLU A 1 150 ? 2.443 25.801 -29.490 1.00 90.31 150 GLU A N 1
ATOM 1163 C CA . GLU A 1 150 ? 3.896 25.744 -29.633 1.00 90.31 150 GLU A CA 1
ATOM 1164 C C . GLU A 1 150 ? 4.509 24.903 -28.501 1.00 90.31 150 GLU A C 1
ATOM 1166 O O . GLU A 1 150 ? 3.974 24.851 -27.388 1.00 90.31 150 GLU A O 1
ATOM 1171 N N . ALA A 1 151 ? 5.619 24.212 -28.775 1.00 92.69 151 ALA A N 1
ATOM 1172 C CA . ALA A 1 151 ? 6.359 23.526 -27.722 1.00 92.69 151 ALA A CA 1
ATOM 1173 C C . ALA A 1 151 ? 7.340 24.505 -27.070 1.00 92.69 151 ALA A C 1
ATOM 1175 O O . ALA A 1 151 ? 8.123 25.177 -27.747 1.00 92.69 151 ALA A O 1
ATOM 1176 N N . HIS A 1 152 ? 7.307 24.577 -25.744 1.00 95.12 152 HIS A N 1
ATOM 1177 C CA . HIS A 1 152 ? 8.151 25.479 -24.971 1.00 95.12 152 HIS A CA 1
ATOM 1178 C C . HIS A 1 152 ? 9.386 24.742 -24.462 1.00 95.12 152 HIS A C 1
ATOM 1180 O O . HIS A 1 152 ? 9.270 23.674 -23.860 1.00 95.12 152 HIS A O 1
ATOM 1186 N N . TYR A 1 153 ? 10.557 25.335 -24.678 1.00 96.62 153 TYR A N 1
ATOM 1187 C CA . TYR A 1 153 ? 11.856 24.872 -24.209 1.00 96.62 153 TYR A CA 1
ATOM 1188 C C . TYR A 1 153 ? 12.377 25.780 -23.092 1.00 96.62 153 TYR A C 1
ATOM 1190 O O . TYR A 1 153 ? 12.493 26.996 -23.271 1.00 96.62 153 TYR A O 1
ATOM 1198 N N . PHE A 1 154 ? 12.739 25.174 -21.964 1.00 96.62 154 PHE A N 1
ATOM 1199 C CA . PHE A 1 154 ? 13.283 25.834 -20.785 1.00 96.62 154 PHE A CA 1
ATOM 1200 C C . PHE A 1 154 ? 14.631 25.240 -20.380 1.00 96.62 154 PHE A C 1
ATOM 1202 O O . PHE A 1 154 ? 14.809 24.024 -20.389 1.00 96.62 154 PHE A O 1
ATOM 1209 N N . GLU A 1 155 ? 15.541 26.110 -19.947 1.00 96.75 155 GLU A N 1
ATOM 1210 C CA . GLU A 1 155 ? 16.737 25.749 -19.182 1.00 96.75 155 GLU A CA 1
ATOM 1211 C C . GLU A 1 155 ? 16.599 26.321 -17.775 1.00 96.75 155 GLU A C 1
ATOM 1213 O O . GLU A 1 155 ? 16.512 27.543 -17.612 1.00 96.75 155 GLU A O 1
ATOM 1218 N N . LEU A 1 156 ? 16.536 25.441 -16.774 1.00 94.44 156 LEU A N 1
ATOM 1219 C CA . LEU A 1 156 ? 16.195 25.800 -15.399 1.00 94.44 156 LEU A CA 1
ATOM 1220 C C . LEU A 1 156 ? 17.307 25.457 -14.407 1.00 94.44 156 LEU A C 1
ATOM 1222 O O . LEU A 1 156 ? 17.934 24.400 -14.491 1.00 94.44 156 LEU A O 1
ATOM 1226 N N . PHE A 1 157 ? 17.442 26.330 -13.414 1.00 91.81 157 PHE A N 1
ATOM 1227 C CA . PHE A 1 157 ? 18.137 26.102 -12.155 1.00 91.81 157 PHE A CA 1
ATOM 1228 C C . PHE A 1 157 ? 17.175 26.303 -10.977 1.00 91.81 157 PHE A C 1
ATOM 1230 O O . PHE A 1 157 ? 16.138 26.961 -11.093 1.00 91.81 157 PHE A O 1
ATOM 1237 N N . ILE A 1 158 ? 17.536 25.751 -9.823 1.00 89.69 158 ILE A N 1
ATOM 1238 C CA . ILE A 1 158 ? 16.900 26.032 -8.538 1.00 89.69 158 ILE A CA 1
ATOM 1239 C C . ILE A 1 158 ? 17.761 27.050 -7.798 1.00 89.69 158 ILE A C 1
ATOM 1241 O O . ILE A 1 158 ? 18.937 26.791 -7.517 1.00 89.69 158 ILE A O 1
ATOM 1245 N N . ASN A 1 159 ? 17.162 28.180 -7.414 1.00 87.50 159 ASN A N 1
ATOM 1246 C CA . ASN A 1 159 ? 17.788 29.080 -6.459 1.00 87.50 159 ASN A CA 1
ATOM 1247 C C . ASN A 1 159 ? 17.716 28.451 -5.061 1.00 87.50 159 ASN A C 1
ATOM 1249 O O . ASN A 1 159 ? 16.654 28.364 -4.439 1.00 87.50 159 ASN A O 1
ATOM 1253 N N . THR A 1 160 ? 18.867 28.007 -4.577 1.00 80.62 160 THR A N 1
ATOM 1254 C CA . THR A 1 160 ? 19.042 27.220 -3.353 1.00 80.62 160 THR A CA 1
ATOM 1255 C C . THR A 1 160 ? 18.730 27.977 -2.062 1.00 80.62 160 THR A C 1
ATOM 1257 O O . THR A 1 160 ? 18.352 27.358 -1.064 1.00 80.62 160 THR A O 1
ATOM 1260 N N . GLU A 1 161 ? 18.852 29.305 -2.075 1.00 80.31 161 GLU A N 1
ATOM 1261 C CA . GLU A 1 161 ? 18.579 30.166 -0.922 1.00 80.31 161 GLU A CA 1
ATOM 1262 C C . GLU A 1 161 ? 17.088 30.479 -0.787 1.00 80.31 161 GLU A C 1
ATOM 1264 O O . GLU A 1 161 ? 16.534 30.416 0.311 1.00 80.31 161 GLU A O 1
ATOM 1269 N N . LYS A 1 162 ? 16.430 30.806 -1.906 1.00 82.81 162 LYS A N 1
ATOM 1270 C CA . LYS A 1 162 ? 15.027 31.253 -1.923 1.00 82.81 162 LYS A CA 1
ATOM 1271 C C . LYS A 1 162 ? 14.021 30.137 -2.197 1.00 82.81 162 LYS A C 1
ATOM 1273 O O . LYS A 1 162 ? 12.834 30.354 -1.977 1.00 82.81 162 LYS A O 1
ATOM 1278 N N . ASN A 1 163 ? 14.474 28.969 -2.660 1.00 83.88 163 ASN A N 1
ATOM 1279 C CA . ASN A 1 163 ? 13.612 27.902 -3.177 1.00 83.88 163 ASN A CA 1
ATOM 1280 C C . ASN A 1 163 ? 12.634 28.424 -4.246 1.00 83.88 163 ASN A C 1
ATOM 1282 O O . ASN A 1 163 ? 11.423 28.201 -4.189 1.00 83.88 163 ASN A O 1
ATOM 1286 N N . GLU A 1 164 ? 13.177 29.173 -5.203 1.00 88.62 164 GLU A N 1
ATOM 1287 C CA . GLU A 1 164 ? 12.445 29.691 -6.356 1.00 88.62 164 GLU A CA 1
ATOM 1288 C C . GLU A 1 164 ? 13.174 29.302 -7.649 1.00 88.62 164 GLU A C 1
ATOM 1290 O O . GLU A 1 164 ? 14.402 29.157 -7.644 1.00 88.62 164 GLU A O 1
ATOM 1295 N N . PRO A 1 165 ? 12.439 29.134 -8.759 1.00 91.19 165 PRO A N 1
ATOM 1296 C CA . PRO A 1 165 ? 13.030 28.749 -10.028 1.00 91.19 165 PRO A CA 1
ATOM 1297 C C . PRO A 1 165 ? 13.834 29.895 -10.645 1.00 91.19 165 PRO A C 1
ATOM 1299 O O . PRO A 1 165 ? 13.391 31.045 -10.670 1.00 91.19 165 PRO A O 1
ATOM 1302 N N . GLU A 1 166 ? 14.986 29.561 -11.215 1.00 92.69 166 GLU A N 1
ATOM 1303 C CA . GLU A 1 166 ? 15.831 30.469 -11.982 1.00 92.69 166 GLU A CA 1
ATOM 1304 C C . GLU A 1 166 ? 15.856 30.019 -13.449 1.00 92.69 166 GLU A C 1
ATOM 1306 O O . GLU A 1 166 ? 16.336 28.937 -13.785 1.00 92.69 166 GLU A O 1
ATOM 1311 N N . ILE A 1 167 ? 15.283 30.839 -14.334 1.00 95.19 167 ILE A N 1
ATOM 1312 C CA . ILE A 1 167 ? 15.168 30.533 -15.765 1.00 95.19 167 ILE A CA 1
ATOM 1313 C C . ILE A 1 167 ? 16.382 31.115 -16.485 1.00 95.19 167 ILE A C 1
ATOM 1315 O O . ILE A 1 167 ? 16.509 32.334 -16.602 1.00 95.19 167 ILE A O 1
ATOM 1319 N N . ARG A 1 168 ? 17.245 30.249 -17.021 1.00 94.00 168 ARG A N 1
ATOM 1320 C CA . ARG A 1 168 ? 18.395 30.660 -17.836 1.00 94.00 168 ARG A CA 1
ATOM 1321 C C . ARG A 1 168 ? 17.986 30.972 -19.271 1.00 94.00 168 ARG A C 1
ATOM 1323 O O . ARG A 1 168 ? 18.498 31.901 -19.889 1.00 94.00 168 ARG A O 1
ATOM 1330 N N . THR A 1 169 ? 17.108 30.158 -19.842 1.00 94.62 169 THR A N 1
ATOM 1331 C CA . THR A 1 169 ? 16.644 30.310 -21.225 1.00 94.62 169 THR A CA 1
ATOM 1332 C C . THR A 1 169 ? 15.201 29.850 -21.330 1.00 94.62 169 THR A C 1
ATOM 1334 O O . THR A 1 169 ? 14.833 28.821 -20.768 1.00 94.62 169 THR A O 1
ATOM 1337 N N . HIS A 1 170 ? 14.399 30.612 -22.070 1.00 95.38 170 HIS A N 1
ATOM 1338 C CA . HIS A 1 170 ? 13.050 30.248 -22.481 1.00 95.38 170 HIS A CA 1
ATOM 1339 C C . HIS A 1 170 ? 12.893 30.595 -23.962 1.00 95.38 170 HIS A C 1
ATOM 1341 O O . HIS A 1 170 ? 13.156 31.729 -24.365 1.00 95.38 170 HIS A O 1
ATOM 1347 N N . LYS A 1 171 ? 12.508 29.612 -24.774 1.00 95.19 171 LYS A N 1
ATOM 1348 C CA . LYS A 1 171 ? 12.202 29.788 -26.198 1.00 95.19 171 LYS A CA 1
ATOM 1349 C C . LYS A 1 171 ? 11.198 28.743 -26.656 1.00 95.19 171 LYS A C 1
ATOM 1351 O O . LYS A 1 171 ? 11.025 27.720 -25.999 1.00 95.19 171 LYS A O 1
ATOM 1356 N N . THR A 1 172 ? 10.582 28.966 -27.803 1.00 92.81 172 THR A N 1
ATOM 1357 C CA . THR A 1 172 ? 9.792 27.942 -28.485 1.00 92.81 172 THR A CA 1
ATOM 1358 C C . THR A 1 172 ? 10.715 27.047 -29.315 1.00 92.81 172 THR A C 1
ATOM 1360 O O . THR A 1 172 ? 11.820 27.448 -29.699 1.00 92.81 172 THR A O 1
ATOM 1363 N N . LYS A 1 173 ? 10.322 25.789 -29.512 1.00 90.00 173 LYS A N 1
ATOM 1364 C CA . LYS A 1 173 ? 11.102 24.786 -30.243 1.00 90.00 173 LYS A CA 1
ATOM 1365 C C . LYS A 1 173 ? 10.164 23.929 -31.086 1.00 90.00 173 LYS A C 1
ATOM 1367 O O . LYS A 1 173 ? 9.132 23.498 -30.584 1.00 90.00 173 LYS A O 1
ATOM 1372 N N . ASP A 1 174 ? 10.544 23.634 -32.324 1.00 87.38 174 ASP A N 1
ATOM 1373 C CA . ASP A 1 174 ? 9.813 22.655 -33.127 1.00 87.38 174 ASP A CA 1
ATOM 1374 C C . ASP A 1 174 ? 9.984 21.254 -32.535 1.00 87.38 174 ASP A C 1
ATOM 1376 O O . ASP A 1 174 ? 11.090 20.822 -32.190 1.00 87.38 174 ASP A O 1
ATOM 1380 N N . TRP A 1 175 ? 8.862 20.560 -32.367 1.00 89.25 175 TRP A N 1
ATOM 1381 C CA . TRP A 1 175 ? 8.822 19.232 -31.776 1.00 89.25 175 TRP A CA 1
ATOM 1382 C C . TRP A 1 175 ? 7.707 18.404 -32.413 1.00 89.25 175 TRP A C 1
ATOM 1384 O O . TRP A 1 175 ? 6.551 18.831 -32.456 1.00 89.25 175 TRP A O 1
ATOM 1394 N N . ASP A 1 176 ? 8.061 17.208 -32.885 1.00 84.94 176 ASP A N 1
ATOM 1395 C CA . ASP A 1 176 ? 7.170 16.353 -33.680 1.00 84.94 176 ASP A CA 1
ATOM 1396 C C . ASP A 1 176 ? 6.031 15.731 -32.859 1.00 84.94 176 ASP A C 1
ATOM 1398 O O . ASP A 1 176 ? 5.014 15.303 -33.408 1.00 84.94 176 ASP A O 1
ATOM 1402 N N . ARG A 1 177 ? 6.160 15.691 -31.527 1.00 86.19 177 ARG A N 1
ATOM 1403 C CA . ARG A 1 177 ? 5.123 15.140 -30.649 1.00 86.19 177 ARG A CA 1
ATOM 1404 C C . ARG A 1 177 ? 3.932 16.097 -30.545 1.00 86.19 177 ARG A C 1
ATOM 1406 O O . ARG A 1 177 ? 4.135 17.298 -30.348 1.00 86.19 177 ARG A O 1
ATOM 1413 N N . PRO A 1 178 ? 2.683 15.596 -30.614 1.00 87.81 178 PRO A N 1
ATOM 1414 C CA . PRO A 1 178 ? 1.490 16.435 -30.501 1.00 87.81 178 PRO A CA 1
ATOM 1415 C C . PRO A 1 178 ? 1.292 16.991 -29.086 1.00 87.81 178 PRO A C 1
ATOM 1417 O O . PRO A 1 178 ? 0.807 18.105 -28.932 1.00 87.81 178 PRO A O 1
ATOM 1420 N N . HIS A 1 179 ? 1.664 16.237 -28.058 1.00 93.25 179 HIS A N 1
ATOM 1421 C CA . HIS A 1 179 ? 1.636 16.635 -26.654 1.00 93.25 179 HIS A CA 1
ATOM 1422 C C . HIS A 1 179 ? 2.640 15.776 -25.880 1.00 93.25 179 HIS A C 1
ATOM 1424 O O . HIS A 1 179 ? 3.049 14.719 -26.368 1.00 93.25 179 HIS A O 1
ATOM 1430 N N . GLY A 1 180 ? 3.037 16.238 -24.698 1.00 94.19 180 GLY A N 1
ATOM 1431 C CA . GLY A 1 180 ? 3.941 15.507 -23.815 1.00 94.19 180 GLY A CA 1
ATOM 1432 C C . GLY A 1 180 ? 4.976 16.401 -23.156 1.00 94.19 180 GLY A C 1
ATOM 1433 O O . GLY A 1 180 ? 5.022 17.617 -23.390 1.00 94.19 180 GLY A O 1
ATOM 1434 N N . THR A 1 181 ? 5.824 15.777 -22.346 1.00 95.75 181 THR A N 1
ATOM 1435 C CA . THR A 1 181 ? 6.969 16.430 -21.710 1.00 95.75 181 THR A CA 1
ATOM 1436 C C . THR A 1 181 ? 8.241 15.634 -21.979 1.00 95.75 181 THR A C 1
ATOM 1438 O O . THR A 1 181 ? 8.258 14.410 -21.947 1.00 95.75 181 THR A O 1
ATOM 1441 N N . ARG A 1 182 ? 9.335 16.342 -22.249 1.00 96.56 182 ARG A N 1
ATOM 1442 C CA . ARG A 1 182 ? 10.685 15.795 -22.353 1.00 96.56 182 ARG A CA 1
ATOM 1443 C C . ARG A 1 182 ? 11.583 16.517 -21.367 1.00 96.56 182 ARG A C 1
ATOM 1445 O O . ARG A 1 182 ? 11.769 17.728 -21.483 1.00 96.56 182 ARG A O 1
ATOM 1452 N N . ILE A 1 183 ? 12.176 15.778 -20.442 1.00 96.44 183 ILE A N 1
ATOM 1453 C CA . ILE A 1 183 ? 13.174 16.279 -19.500 1.00 96.44 183 ILE A CA 1
ATOM 1454 C C . ILE A 1 183 ? 14.543 15.684 -19.837 1.00 96.44 183 ILE A C 1
ATOM 1456 O O . ILE A 1 183 ? 14.664 14.500 -20.138 1.00 96.44 183 ILE A O 1
ATOM 1460 N N . SER A 1 184 ? 15.581 16.514 -19.798 1.00 97.31 184 SER A N 1
ATOM 1461 C CA . SER A 1 184 ? 16.974 16.107 -19.950 1.00 97.31 184 SER A CA 1
ATOM 1462 C C . SER A 1 184 ? 17.827 16.756 -18.866 1.00 97.31 184 SER A C 1
ATOM 1464 O O . SER A 1 184 ? 17.795 17.976 -18.686 1.00 97.31 184 SER A O 1
ATOM 1466 N N . PHE A 1 185 ? 18.577 15.937 -18.135 1.00 96.56 185 PHE A N 1
ATOM 1467 C CA . PHE A 1 185 ? 19.448 16.378 -17.049 1.00 96.56 185 PHE A CA 1
ATOM 1468 C C . PHE A 1 185 ? 20.760 15.593 -17.049 1.00 96.56 185 PHE A C 1
ATOM 1470 O O . PHE A 1 185 ? 20.792 14.410 -17.390 1.00 96.56 185 PHE A O 1
ATOM 1477 N N . THR A 1 186 ? 21.840 16.259 -16.648 1.00 96.38 186 THR A N 1
ATOM 1478 C CA . THR A 1 186 ? 23.180 15.671 -16.540 1.00 96.38 186 THR A CA 1
ATOM 1479 C C . THR A 1 186 ? 23.534 15.522 -15.065 1.00 96.38 186 THR A C 1
ATOM 1481 O O . THR A 1 186 ? 23.411 16.478 -14.301 1.00 96.38 186 THR A O 1
ATOM 1484 N N . LEU A 1 187 ? 23.967 14.344 -14.625 1.00 94.50 187 LEU A N 1
ATOM 1485 C CA . LEU A 1 187 ? 24.403 14.133 -13.241 1.00 94.50 187 LEU A CA 1
ATOM 1486 C C . LEU A 1 187 ? 25.709 13.345 -13.166 1.00 94.50 187 LEU A C 1
ATOM 1488 O O . LEU A 1 187 ? 26.036 12.578 -14.071 1.00 94.50 187 LEU A O 1
ATOM 1492 N N . GLU A 1 188 ? 26.454 13.523 -12.074 1.00 92.38 188 GLU A N 1
ATOM 1493 C CA . GLU A 1 188 ? 27.569 12.625 -11.761 1.00 92.38 188 GLU A CA 1
ATOM 1494 C C . GLU A 1 188 ? 27.016 11.288 -11.246 1.00 92.38 188 GLU A C 1
ATOM 1496 O O . GLU A 1 188 ? 26.358 11.235 -10.206 1.00 92.38 188 GLU A O 1
ATOM 1501 N N . ALA A 1 189 ? 27.282 10.205 -11.973 1.00 91.69 189 ALA A N 1
ATOM 1502 C CA . ALA A 1 189 ? 26.751 8.870 -11.698 1.00 91.69 189 ALA A CA 1
ATOM 1503 C C . ALA A 1 189 ? 27.743 7.777 -12.125 1.00 91.69 189 ALA A C 1
ATOM 1505 O O . ALA A 1 189 ? 28.822 8.070 -12.638 1.00 91.69 189 ALA A O 1
ATOM 1506 N N . ASP A 1 190 ? 27.394 6.513 -11.882 1.00 89.25 190 ASP A N 1
ATOM 1507 C CA . ASP A 1 190 ? 28.059 5.361 -12.494 1.00 89.25 190 ASP A CA 1
ATOM 1508 C C . ASP A 1 190 ? 27.059 4.226 -12.786 1.00 89.25 190 ASP A C 1
ATOM 1510 O O . ASP A 1 190 ? 25.974 4.167 -12.207 1.00 89.25 190 ASP A O 1
ATOM 1514 N N . MET A 1 191 ? 27.436 3.307 -13.679 1.00 87.12 191 MET A N 1
ATOM 1515 C CA . MET A 1 191 ? 26.618 2.156 -14.089 1.00 87.12 191 MET A CA 1
ATOM 1516 C C . MET A 1 191 ? 26.865 0.884 -13.254 1.00 87.12 191 MET A C 1
ATOM 1518 O O . MET A 1 191 ? 26.604 -0.226 -13.717 1.00 87.12 191 MET A O 1
ATOM 1522 N N . ARG A 1 192 ? 27.365 0.980 -12.009 1.00 88.38 192 ARG A N 1
ATOM 1523 C CA . ARG A 1 192 ? 27.537 -0.225 -11.163 1.00 88.38 192 ARG A CA 1
ATOM 1524 C C . ARG A 1 192 ? 26.201 -0.859 -10.768 1.00 88.38 192 ARG A C 1
ATOM 1526 O O . ARG A 1 192 ? 26.148 -2.070 -10.591 1.00 88.38 192 ARG A O 1
ATOM 1533 N N . SER A 1 193 ? 25.136 -0.059 -10.683 1.00 86.25 193 SER A N 1
ATOM 1534 C CA . SER A 1 193 ? 23.768 -0.513 -10.385 1.00 86.25 193 SER A CA 1
ATOM 1535 C C . SER A 1 193 ? 22.955 -0.865 -11.642 1.00 86.25 193 SER A C 1
ATOM 1537 O O . SER A 1 193 ? 21.732 -0.735 -11.645 1.00 86.25 193 SER A O 1
ATOM 1539 N N . ARG A 1 194 ? 23.610 -1.261 -12.743 1.00 90.19 194 ARG A N 1
ATOM 1540 C CA . ARG A 1 194 ? 22.933 -1.515 -14.028 1.00 90.19 194 ARG A CA 1
ATOM 1541 C C . ARG A 1 194 ? 21.865 -2.607 -13.936 1.00 90.19 194 ARG A C 1
ATOM 1543 O O . ARG A 1 194 ? 20.789 -2.446 -14.492 1.00 90.19 194 ARG A O 1
ATOM 1550 N N . VAL A 1 195 ? 22.121 -3.658 -13.153 1.00 90.56 195 VAL A N 1
ATOM 1551 C CA . VAL A 1 195 ? 21.133 -4.719 -12.889 1.00 90.56 195 VAL A CA 1
ATOM 1552 C C . VAL A 1 195 ? 19.882 -4.142 -12.222 1.00 90.56 195 VAL A C 1
ATOM 1554 O O . VAL A 1 195 ? 18.775 -4.403 -12.672 1.00 90.56 195 VAL A O 1
ATOM 1557 N N . GLN A 1 196 ? 20.044 -3.288 -11.207 1.00 91.62 196 GLN A N 1
ATOM 1558 C CA . GLN A 1 196 ? 18.920 -2.659 -10.507 1.00 91.62 196 GLN A CA 1
ATOM 1559 C C . GLN A 1 196 ? 18.140 -1.690 -11.404 1.00 91.62 196 GLN A C 1
ATOM 1561 O O . GLN A 1 196 ? 16.929 -1.552 -11.249 1.00 91.62 196 GLN A O 1
ATOM 1566 N N . LEU A 1 197 ? 18.813 -1.023 -12.348 1.00 92.31 197 LEU A N 1
ATOM 1567 C CA . LEU A 1 197 ? 18.147 -0.204 -13.360 1.00 92.31 197 LEU A CA 1
ATOM 1568 C C . LEU A 1 197 ? 17.259 -1.064 -14.272 1.00 92.31 197 LEU A C 1
ATOM 1570 O O . LEU A 1 197 ? 16.106 -0.712 -14.519 1.00 92.31 197 LEU A O 1
ATOM 1574 N N . HIS A 1 198 ? 17.777 -2.195 -14.752 1.00 93.06 198 HIS A N 1
ATOM 1575 C CA . HIS A 1 198 ? 17.016 -3.122 -15.596 1.00 93.06 198 HIS A CA 1
ATOM 1576 C C . HIS A 1 198 ? 15.839 -3.729 -14.844 1.00 93.06 198 HIS A C 1
ATOM 1578 O O . HIS A 1 198 ? 14.725 -3.743 -15.362 1.00 93.06 198 HIS A O 1
ATOM 1584 N N . GLU A 1 199 ? 16.067 -4.166 -13.604 1.00 92.12 199 GLU A N 1
ATOM 1585 C CA . GLU A 1 199 ? 15.021 -4.646 -12.702 1.00 92.12 199 GLU A CA 1
ATOM 1586 C C . GLU A 1 199 ? 13.940 -3.585 -12.500 1.00 92.12 199 GLU A C 1
ATOM 1588 O O . GLU A 1 199 ? 12.759 -3.892 -12.627 1.00 92.12 199 GLU A O 1
ATOM 1593 N N . TYR A 1 200 ? 14.318 -2.325 -12.257 1.00 93.56 200 TYR A N 1
ATOM 1594 C CA . TYR A 1 200 ? 13.359 -1.232 -12.116 1.00 93.56 200 TYR A CA 1
ATOM 1595 C C . TYR A 1 200 ? 12.457 -1.097 -13.350 1.00 93.56 200 TYR A C 1
ATOM 1597 O O . TYR A 1 200 ? 11.233 -1.079 -13.208 1.00 93.56 200 TYR A O 1
ATOM 1605 N N . ILE A 1 201 ? 13.034 -1.035 -14.555 1.00 93.88 201 ILE A N 1
ATOM 1606 C CA . ILE A 1 201 ? 12.255 -0.870 -15.791 1.00 93.88 201 ILE A CA 1
ATOM 1607 C C . ILE A 1 201 ? 11.389 -2.106 -16.069 1.00 93.88 201 ILE A C 1
ATOM 1609 O O . ILE A 1 201 ? 10.194 -1.960 -16.327 1.00 93.88 201 ILE A O 1
ATOM 1613 N N . ARG A 1 202 ? 11.943 -3.318 -15.933 1.00 92.69 202 ARG A N 1
ATOM 1614 C CA . ARG A 1 202 ? 11.198 -4.575 -16.113 1.00 92.69 202 ARG A CA 1
ATOM 1615 C C . ARG A 1 202 ? 10.033 -4.676 -15.130 1.00 92.69 202 ARG A C 1
ATOM 1617 O O . ARG A 1 202 ? 8.906 -4.953 -15.526 1.00 92.69 202 ARG A O 1
ATOM 1624 N N . TYR A 1 203 ? 10.260 -4.397 -13.848 1.00 93.88 203 TYR A N 1
ATOM 1625 C CA . TYR A 1 203 ? 9.199 -4.418 -12.840 1.00 93.88 203 TYR A CA 1
ATOM 1626 C C . TYR A 1 203 ? 8.168 -3.307 -13.061 1.00 93.88 203 TYR A C 1
ATOM 1628 O O . TYR A 1 203 ? 6.984 -3.517 -12.801 1.00 93.88 203 TYR A O 1
ATOM 1636 N N . THR A 1 204 ? 8.582 -2.149 -13.581 1.00 93.31 204 THR A N 1
ATOM 1637 C CA . THR A 1 204 ? 7.656 -1.080 -13.981 1.00 93.31 204 THR A CA 1
ATOM 1638 C C . THR A 1 204 ? 6.727 -1.551 -15.097 1.00 93.31 204 THR A C 1
ATOM 1640 O O . THR A 1 204 ? 5.530 -1.280 -15.026 1.00 93.31 204 THR A O 1
ATOM 1643 N N . ALA A 1 205 ? 7.234 -2.307 -16.075 1.00 91.81 205 ALA A N 1
ATOM 1644 C CA . ALA A 1 205 ? 6.410 -2.908 -17.123 1.00 91.81 205 ALA A CA 1
ATOM 1645 C C . ALA A 1 205 ? 5.420 -3.952 -16.565 1.00 91.81 205 ALA A C 1
ATOM 1647 O O . ALA A 1 205 ? 4.255 -3.955 -16.954 1.00 91.81 205 ALA A O 1
ATOM 1648 N N . ILE A 1 206 ? 5.836 -4.772 -15.587 1.00 90.00 206 ILE A N 1
ATOM 1649 C CA . ILE A 1 206 ? 4.945 -5.739 -14.911 1.00 90.00 206 ILE A CA 1
ATOM 1650 C C . ILE A 1 206 ? 3.812 -5.028 -14.157 1.00 90.00 206 ILE A C 1
ATOM 1652 O O . ILE A 1 206 ? 2.661 -5.455 -14.227 1.00 90.00 206 ILE A O 1
ATOM 1656 N N . ALA A 1 207 ? 4.122 -3.957 -13.421 1.00 90.69 207 ALA A N 1
ATOM 1657 C CA . ALA A 1 207 ? 3.126 -3.224 -12.635 1.00 90.69 207 ALA A CA 1
ATOM 1658 C C . ALA A 1 207 ? 2.174 -2.373 -13.488 1.00 90.69 207 ALA A C 1
ATOM 1660 O O . ALA A 1 207 ? 1.097 -2.008 -13.014 1.00 90.69 207 ALA A O 1
ATOM 1661 N N . ASN A 1 208 ? 2.575 -2.042 -14.719 1.00 91.94 208 ASN A N 1
ATOM 1662 C CA . ASN A 1 208 ? 1.850 -1.151 -15.620 1.00 91.94 208 ASN A CA 1
ATOM 1663 C C . ASN A 1 208 ? 1.699 -1.809 -17.001 1.00 91.94 208 ASN A C 1
ATOM 1665 O O . ASN A 1 208 ? 2.305 -1.351 -17.971 1.00 91.94 208 ASN A O 1
ATOM 1669 N N . PRO A 1 209 ? 0.886 -2.876 -17.117 1.00 89.94 209 PRO A N 1
ATOM 1670 C CA . PRO A 1 209 ? 0.737 -3.638 -18.359 1.00 89.94 209 PRO A CA 1
ATOM 1671 C C . PRO A 1 209 ? 0.173 -2.814 -19.529 1.00 89.94 209 PRO A C 1
ATOM 1673 O O . PRO A 1 209 ? 0.295 -3.227 -20.683 1.00 89.94 209 PRO A O 1
ATOM 1676 N N . HIS A 1 210 ? -0.448 -1.666 -19.248 1.00 91.62 210 HIS A N 1
ATOM 1677 C CA . HIS A 1 210 ? -0.977 -0.696 -20.212 1.00 91.62 210 HIS A CA 1
ATOM 1678 C C . HIS A 1 210 ? 0.055 0.332 -20.698 1.00 91.62 210 HIS A C 1
ATOM 1680 O O . HIS A 1 210 ? -0.239 1.125 -21.598 1.00 91.62 210 HIS A O 1
ATOM 1686 N N . ALA A 1 211 ? 1.257 0.349 -20.119 1.00 93.38 211 ALA A N 1
ATOM 1687 C CA . ALA A 1 211 ? 2.333 1.259 -20.488 1.00 93.38 211 ALA A CA 1
ATOM 1688 C C . ALA A 1 211 ? 3.289 0.613 -21.499 1.00 93.38 211 ALA A C 1
ATOM 1690 O O . ALA A 1 211 ? 3.607 -0.572 -21.412 1.00 93.38 211 ALA A O 1
ATOM 1691 N N . ARG A 1 212 ? 3.770 1.415 -22.454 1.00 95.19 212 ARG A N 1
ATOM 1692 C CA . ARG A 1 212 ? 4.954 1.096 -23.257 1.00 95.19 212 ARG A CA 1
ATOM 1693 C C . ARG A 1 212 ? 6.148 1.794 -22.619 1.00 95.19 212 ARG A C 1
ATOM 1695 O O . ARG A 1 212 ? 6.083 3.003 -22.396 1.00 95.19 212 ARG A O 1
ATOM 1702 N N . VAL A 1 213 ? 7.216 1.052 -22.342 1.00 95.38 213 VAL A N 1
ATOM 1703 C CA . VAL A 1 213 ? 8.452 1.600 -21.768 1.00 95.38 213 VAL A CA 1
ATOM 1704 C C . VAL A 1 213 ? 9.636 1.167 -22.621 1.00 95.38 213 VAL A C 1
ATOM 1706 O O . VAL A 1 213 ? 9.827 -0.016 -22.892 1.00 95.38 213 VAL A O 1
ATOM 1709 N N . GLU A 1 214 ? 10.434 2.132 -23.057 1.00 96.50 214 GLU A N 1
ATOM 1710 C CA . GLU A 1 214 ? 11.625 1.921 -23.874 1.00 96.50 214 GLU A CA 1
ATOM 1711 C C . GLU A 1 214 ? 12.838 2.476 -23.129 1.00 96.50 214 GLU A C 1
ATOM 1713 O O . GLU A 1 214 ? 12.849 3.646 -22.754 1.00 96.50 214 GLU A O 1
ATOM 1718 N N . LEU A 1 215 ? 13.837 1.628 -22.881 1.00 96.56 215 LEU A N 1
ATOM 1719 C CA . LEU A 1 215 ? 15.106 2.003 -22.265 1.00 96.56 215 LEU A CA 1
ATOM 1720 C C . LEU A 1 215 ? 16.225 1.827 -23.288 1.00 96.56 215 LEU A C 1
ATOM 1722 O O . LEU A 1 215 ? 16.578 0.701 -23.641 1.00 96.56 215 LEU A O 1
ATOM 1726 N N . VAL A 1 216 ? 16.827 2.938 -23.695 1.00 96.38 216 VAL A N 1
ATOM 1727 C CA . VAL A 1 216 ? 18.053 2.977 -24.488 1.00 96.38 216 VAL A CA 1
ATOM 1728 C C . VAL A 1 216 ? 19.196 3.376 -23.568 1.00 96.38 216 VAL A C 1
ATOM 1730 O O . VAL A 1 216 ? 19.278 4.506 -23.094 1.00 96.38 216 VAL A O 1
ATOM 1733 N N . GLU A 1 217 ? 20.101 2.451 -23.303 1.00 92.44 217 GLU A N 1
ATOM 1734 C CA . GLU A 1 217 ? 21.319 2.736 -22.550 1.00 92.44 217 GLU A CA 1
ATOM 1735 C C . GLU A 1 217 ? 22.555 2.461 -23.421 1.00 92.44 217 GLU A C 1
ATOM 1737 O O . GLU A 1 217 ? 22.432 1.860 -24.489 1.00 92.44 217 GLU A O 1
ATOM 1742 N N . PRO A 1 218 ? 23.773 2.856 -23.002 1.00 88.19 218 PRO A N 1
ATOM 1743 C CA . PRO A 1 218 ? 24.930 2.883 -23.898 1.00 88.19 218 PRO A CA 1
ATOM 1744 C C . PRO A 1 218 ? 25.302 1.555 -24.576 1.00 88.19 218 PRO A C 1
ATOM 1746 O O . PRO A 1 218 ? 26.021 1.574 -25.572 1.00 88.19 218 PRO A O 1
ATOM 1749 N N . ARG A 1 219 ? 24.874 0.401 -24.042 1.00 88.75 219 ARG A N 1
ATOM 1750 C CA . ARG A 1 219 ? 25.213 -0.921 -24.607 1.00 88.75 219 ARG A CA 1
ATOM 1751 C C . ARG A 1 219 ? 24.013 -1.773 -25.001 1.00 88.75 219 ARG A C 1
ATOM 1753 O O . ARG A 1 219 ? 24.197 -2.721 -25.757 1.00 88.75 219 ARG A O 1
ATOM 1760 N N . GLU A 1 220 ? 22.827 -1.495 -24.472 1.00 91.31 220 GLU A N 1
ATOM 1761 C CA . GLU A 1 220 ? 21.650 -2.346 -24.651 1.00 91.31 220 GLU A CA 1
ATOM 1762 C C . GLU A 1 220 ? 20.403 -1.493 -24.858 1.00 91.31 220 GLU A C 1
ATOM 1764 O O . GLU A 1 220 ? 20.317 -0.343 -24.427 1.00 91.31 220 GLU A O 1
ATOM 1769 N N . HIS A 1 221 ? 19.433 -2.084 -25.544 1.00 94.12 221 HIS A N 1
ATOM 1770 C CA . HIS A 1 221 ? 18.148 -1.474 -25.817 1.00 94.12 221 HIS A CA 1
ATOM 1771 C C . HIS A 1 221 ? 17.060 -2.454 -25.395 1.00 94.12 221 HIS A C 1
ATOM 1773 O O . HIS A 1 221 ? 16.993 -3.575 -25.900 1.00 94.12 221 HIS A O 1
ATOM 1779 N N . PHE A 1 222 ? 16.214 -2.017 -24.470 1.00 93.56 222 PHE A N 1
ATOM 1780 C CA . PHE A 1 222 ? 15.088 -2.785 -23.971 1.00 93.56 222 PHE A CA 1
ATOM 1781 C C . PHE A 1 222 ? 13.789 -2.103 -24.364 1.00 93.56 222 PHE A C 1
ATOM 1783 O O . PHE A 1 222 ? 13.614 -0.902 -24.156 1.00 93.56 222 PHE A O 1
ATOM 1790 N N . LYS A 1 223 ? 12.860 -2.890 -24.901 1.00 94.06 223 LYS A N 1
ATOM 1791 C CA . LYS A 1 223 ? 11.555 -2.408 -25.331 1.00 94.06 223 LYS A CA 1
ATOM 1792 C C . LYS A 1 223 ? 10.463 -3.275 -24.729 1.00 94.06 223 LYS A C 1
ATOM 1794 O O . LYS A 1 223 ? 10.346 -4.452 -25.059 1.00 94.06 223 LYS A O 1
ATOM 1799 N N . PHE A 1 224 ? 9.648 -2.665 -23.884 1.00 93.06 224 PHE A N 1
ATOM 1800 C CA . PHE A 1 224 ? 8.522 -3.296 -23.216 1.00 93.06 224 PHE A CA 1
ATOM 1801 C C . PHE A 1 224 ? 7.235 -2.733 -23.818 1.00 93.06 224 PHE A C 1
ATOM 1803 O O . PHE A 1 224 ? 6.863 -1.589 -23.566 1.00 93.06 224 PHE A O 1
ATOM 1810 N N . GLU A 1 225 ? 6.586 -3.510 -24.687 1.00 92.81 225 GLU A N 1
ATOM 1811 C CA . GLU A 1 225 ? 5.328 -3.093 -25.327 1.00 92.81 225 GLU A CA 1
ATOM 1812 C C . GLU A 1 225 ? 4.146 -3.107 -24.339 1.00 92.81 225 GLU A C 1
ATOM 1814 O O . GLU A 1 225 ? 4.253 -3.627 -23.229 1.00 92.81 225 GLU A O 1
ATOM 1819 N N . ARG A 1 226 ? 2.969 -2.638 -24.756 1.00 92.56 226 ARG A N 1
ATOM 1820 C CA . ARG A 1 226 ? 1.736 -2.825 -23.968 1.00 92.56 226 ARG A CA 1
ATOM 1821 C C . ARG A 1 226 ? 1.277 -4.288 -24.013 1.00 92.56 226 ARG A C 1
ATOM 1823 O O . ARG A 1 226 ? 1.617 -5.027 -24.938 1.00 92.56 226 ARG A O 1
ATOM 1830 N N . SER A 1 227 ? 0.542 -4.725 -22.998 1.00 86.25 227 SER A N 1
ATOM 1831 C CA . SER A 1 227 ? -0.161 -6.021 -22.962 1.00 86.25 227 SER A CA 1
ATOM 1832 C C . SER A 1 227 ? -1.673 -5.868 -22.821 1.00 86.25 227 SER A C 1
ATOM 1834 O O . SER A 1 227 ? -2.414 -6.753 -23.233 1.00 86.25 227 SER A O 1
ATOM 1836 N N . THR A 1 228 ? -2.130 -4.727 -22.304 1.00 86.56 228 THR A N 1
ATOM 1837 C CA . THR A 1 228 ? -3.544 -4.359 -22.233 1.00 86.56 228 THR A CA 1
ATOM 1838 C C . THR A 1 228 ? -3.736 -2.917 -22.695 1.00 86.56 228 THR A C 1
ATOM 1840 O O . THR A 1 228 ? -2.831 -2.090 -22.584 1.00 86.56 228 THR A O 1
ATOM 1843 N N . GLU A 1 229 ? -4.915 -2.611 -23.228 1.00 87.50 229 GLU A N 1
ATOM 1844 C CA . GLU A 1 229 ? -5.365 -1.235 -23.482 1.00 87.50 229 GLU A CA 1
ATOM 1845 C C . GLU A 1 229 ? -6.321 -0.739 -22.386 1.00 87.50 229 GLU A C 1
ATOM 1847 O O . GLU A 1 229 ? -6.784 0.405 -22.420 1.00 87.50 229 GLU A O 1
ATOM 1852 N N . GLU A 1 230 ? -6.616 -1.589 -21.399 1.00 86.12 230 GLU A N 1
ATOM 1853 C CA . GLU A 1 230 ? -7.438 -1.229 -20.255 1.00 86.12 230 GLU A CA 1
ATOM 1854 C C . GLU A 1 230 ? -6.684 -0.255 -19.351 1.00 86.12 230 GLU A C 1
ATOM 1856 O O . GLU A 1 230 ? -5.552 -0.495 -18.925 1.00 86.12 230 GLU A O 1
ATOM 1861 N N . LYS A 1 231 ? -7.324 0.878 -19.068 1.00 85.00 231 LYS A N 1
ATOM 1862 C CA . LYS A 1 231 ? -6.750 1.907 -18.207 1.00 85.00 231 LYS A CA 1
ATOM 1863 C C . LYS A 1 231 ? -7.020 1.573 -16.743 1.00 85.00 231 LYS A C 1
ATOM 1865 O O . LYS A 1 231 ? -8.093 1.062 -16.422 1.00 85.00 231 LYS A O 1
ATOM 1870 N N . PRO A 1 232 ? -6.103 1.949 -15.840 1.00 84.94 232 PRO A N 1
ATOM 1871 C CA . PRO A 1 232 ? -6.372 1.969 -14.415 1.00 84.94 232 PRO A CA 1
ATOM 1872 C C . PRO A 1 232 ? -7.691 2.642 -14.032 1.00 84.94 232 PRO A C 1
ATOM 1874 O O . PRO A 1 232 ? -8.086 3.645 -14.629 1.00 84.94 232 PRO A O 1
ATOM 1877 N N . ALA A 1 233 ? -8.317 2.148 -12.963 1.00 83.19 233 ALA A N 1
ATOM 1878 C CA . ALA A 1 233 ? -9.464 2.813 -12.359 1.00 83.19 233 ALA A CA 1
ATOM 1879 C C . ALA A 1 233 ? -9.089 4.232 -11.901 1.00 83.19 233 ALA A C 1
ATOM 1881 O O . ALA A 1 233 ? -8.043 4.429 -11.270 1.00 83.19 233 ALA A O 1
ATOM 1882 N N . VAL A 1 234 ? -9.952 5.203 -12.203 1.00 83.00 234 VAL A N 1
ATOM 1883 C CA . VAL A 1 234 ? -9.799 6.590 -11.747 1.00 83.00 234 VAL A CA 1
ATOM 1884 C C . VAL A 1 234 ? -10.020 6.636 -10.240 1.00 83.00 234 VAL A C 1
ATOM 1886 O O . VAL A 1 234 ? -11.001 6.089 -9.738 1.00 83.00 234 VAL A O 1
ATOM 1889 N N . THR A 1 235 ? -9.105 7.281 -9.523 1.00 85.62 235 THR A N 1
ATOM 1890 C CA . THR A 1 235 ? -9.209 7.464 -8.076 1.00 85.62 235 THR A CA 1
ATOM 1891 C C . THR A 1 235 ? -9.964 8.740 -7.732 1.00 85.62 235 THR A C 1
ATOM 1893 O O . THR A 1 235 ? -9.909 9.741 -8.446 1.00 85.62 235 THR A O 1
ATOM 1896 N N . GLU A 1 236 ? -10.669 8.708 -6.604 1.00 84.62 236 GLU A N 1
ATOM 1897 C CA . GLU A 1 236 ? -11.306 9.884 -6.018 1.00 84.62 236 GLU A CA 1
ATOM 1898 C C . GLU A 1 236 ? -10.647 10.241 -4.683 1.00 84.62 236 GLU A C 1
ATOM 1900 O O . GLU A 1 236 ? -10.485 9.393 -3.803 1.00 84.62 236 GLU A O 1
ATOM 1905 N N . SER A 1 237 ? -10.315 11.517 -4.484 1.00 85.62 237 SER A N 1
ATOM 1906 C CA . SER A 1 237 ? -9.797 11.983 -3.197 1.00 85.62 237 SER A CA 1
ATOM 1907 C C . SER A 1 237 ? -10.824 11.800 -2.078 1.00 85.62 237 SER A C 1
ATOM 1909 O O . SER A 1 237 ? -11.925 12.356 -2.114 1.00 85.62 237 SER A O 1
ATOM 1911 N N . ILE A 1 238 ? -10.419 11.114 -1.009 1.00 87.06 238 ILE A N 1
ATOM 1912 C CA . ILE A 1 238 ? -11.263 10.901 0.171 1.00 87.06 238 ILE A CA 1
ATOM 1913 C C . ILE A 1 238 ? -10.987 11.911 1.282 1.00 87.06 238 ILE A C 1
ATOM 1915 O O . ILE A 1 238 ? -9.951 12.573 1.350 1.00 87.06 238 ILE A O 1
ATOM 1919 N N . ARG A 1 239 ? -11.948 12.012 2.202 1.00 88.31 239 ARG A N 1
ATOM 1920 C CA . ARG A 1 239 ? -11.785 12.764 3.447 1.00 88.31 239 ARG A CA 1
ATOM 1921 C C . ARG A 1 239 ? -10.939 11.971 4.454 1.00 88.31 239 ARG A C 1
ATOM 1923 O O . ARG A 1 239 ? -11.019 10.739 4.468 1.00 88.31 239 ARG A O 1
ATOM 1930 N N . PRO A 1 240 ? -10.181 12.651 5.332 1.00 87.81 240 PRO A N 1
ATOM 1931 C CA . PRO A 1 240 ? -9.427 12.003 6.400 1.00 87.81 240 PRO A CA 1
ATOM 1932 C C . PRO A 1 240 ? -10.307 11.120 7.290 1.00 87.81 240 PRO A C 1
ATOM 1934 O O . PRO A 1 240 ? -11.426 11.497 7.646 1.00 87.81 240 PRO A O 1
ATOM 1937 N N . HIS A 1 241 ? -9.791 9.958 7.674 1.00 89.56 241 HIS A N 1
ATOM 1938 C CA . HIS A 1 241 ? -10.473 9.056 8.595 1.00 89.56 241 HIS A CA 1
ATOM 1939 C C . HIS A 1 241 ? -10.089 9.368 10.057 1.00 89.56 241 HIS A C 1
ATOM 1941 O O . HIS A 1 241 ? -8.919 9.666 10.319 1.00 89.56 241 HIS A O 1
ATOM 1947 N N . PRO A 1 242 ? -11.016 9.261 11.033 1.00 88.25 242 PRO A N 1
ATOM 1948 C CA . PRO A 1 242 ? -10.770 9.644 12.429 1.00 88.25 242 PRO A CA 1
ATOM 1949 C C . PRO A 1 242 ? -9.565 8.964 13.099 1.00 88.25 242 PRO A C 1
ATOM 1951 O O . PRO A 1 242 ? -8.850 9.604 13.865 1.00 88.25 242 PRO A O 1
ATOM 1954 N N . HIS A 1 243 ? -9.295 7.688 12.798 1.00 86.75 243 HIS A N 1
ATOM 1955 C CA . HIS A 1 243 ? -8.162 6.949 13.388 1.00 86.75 243 HIS A CA 1
ATOM 1956 C C . HIS A 1 243 ? -6.782 7.446 12.936 1.00 86.75 243 HIS A C 1
ATOM 1958 O O . HIS A 1 243 ? -5.791 7.172 13.605 1.00 86.75 243 HIS A O 1
ATOM 1964 N N . GLY A 1 244 ? -6.719 8.164 11.814 1.00 83.69 244 GLY A N 1
ATOM 1965 C CA . GLY A 1 244 ? -5.481 8.637 11.190 1.00 83.69 244 GLY A CA 1
ATOM 1966 C C . GLY A 1 244 ? -5.103 10.074 11.486 1.00 83.69 244 GLY A C 1
ATOM 1967 O O . GLY A 1 244 ? -4.213 10.627 10.842 1.00 83.69 244 GLY A O 1
ATOM 1968 N N . ILE A 1 245 ? -5.852 10.733 12.364 1.00 87.31 245 ILE A N 1
ATOM 1969 C CA . ILE A 1 245 ? -5.699 12.163 12.599 1.00 87.31 245 ILE A CA 1
ATOM 1970 C C . ILE A 1 245 ? -4.774 12.389 13.785 1.00 87.31 245 ILE A C 1
ATOM 1972 O O . ILE A 1 245 ? -4.969 11.835 14.862 1.00 87.31 245 ILE A O 1
ATOM 1976 N N . GLU A 1 246 ? -3.818 13.291 13.599 1.00 87.00 246 GLU A N 1
ATOM 1977 C CA . GLU A 1 246 ? -2.989 13.823 14.672 1.00 87.00 246 GLU A CA 1
ATOM 1978 C C . GLU A 1 246 ? -3.489 15.191 15.147 1.00 87.00 246 GLU A C 1
ATOM 1980 O O . GLU A 1 246 ? -4.161 15.932 14.423 1.00 87.00 246 GLU A O 1
ATOM 1985 N N . VAL A 1 247 ? -3.085 15.575 16.360 1.00 87.50 247 VAL A N 1
ATOM 1986 C CA . VAL A 1 247 ? -3.479 16.841 16.998 1.00 87.50 247 VAL A CA 1
ATOM 1987 C C . VAL A 1 247 ? -3.146 18.053 16.123 1.00 87.50 247 VAL A C 1
ATOM 1989 O O . VAL A 1 247 ? -3.976 18.946 15.968 1.00 87.50 247 VAL A O 1
ATOM 1992 N N . GLY A 1 248 ? -1.952 18.088 15.520 1.00 86.25 248 GLY A N 1
ATOM 1993 C CA . GLY A 1 248 ? -1.528 19.201 14.664 1.00 86.25 248 GLY A CA 1
ATOM 1994 C C . GLY A 1 248 ? -2.399 19.350 13.415 1.00 86.25 248 GLY A C 1
ATOM 1995 O O . GLY A 1 248 ? -2.837 20.455 13.085 1.00 86.25 248 GLY A O 1
ATOM 1996 N N . TYR A 1 249 ? -2.715 18.229 12.765 1.00 85.69 249 TYR A N 1
ATOM 1997 C CA . TYR A 1 249 ? -3.576 18.212 11.587 1.00 85.69 249 TYR A CA 1
ATOM 1998 C C . TYR A 1 249 ? -5.015 18.618 11.934 1.00 85.69 249 TYR A C 1
ATOM 2000 O O . TYR A 1 249 ? -5.600 19.456 11.247 1.00 85.69 249 TYR A O 1
ATOM 2008 N N . LEU A 1 250 ? -5.548 18.137 13.062 1.00 88.19 250 LEU A N 1
ATOM 2009 C CA . LEU A 1 250 ? -6.868 18.531 13.552 1.00 88.19 250 LEU A CA 1
ATOM 2010 C C . LEU A 1 250 ? -6.957 20.034 13.852 1.00 88.19 250 LEU A C 1
ATOM 2012 O O . LEU A 1 250 ? -7.959 20.663 13.523 1.00 88.19 250 LEU A O 1
ATOM 2016 N N . ILE A 1 251 ? -5.905 20.634 14.423 1.00 87.88 251 ILE A N 1
ATOM 2017 C CA . ILE A 1 251 ? -5.840 22.085 14.674 1.00 87.88 251 ILE A CA 1
ATOM 2018 C C . ILE A 1 251 ? -5.917 22.870 13.361 1.00 87.88 251 ILE A C 1
ATOM 2020 O O . ILE A 1 251 ? -6.624 23.881 13.300 1.00 87.88 251 ILE A O 1
ATOM 2024 N N . LYS A 1 252 ? -5.218 22.408 12.315 1.00 86.81 252 LYS A N 1
ATOM 2025 C CA . LYS A 1 252 ? -5.275 23.015 10.979 1.00 86.81 252 LYS A CA 1
ATOM 2026 C C . LYS A 1 252 ? -6.681 22.897 10.385 1.00 86.81 252 LYS A C 1
ATOM 2028 O O . LYS A 1 252 ? -7.261 23.913 10.022 1.00 86.81 252 LYS A O 1
ATOM 2033 N N . MET A 1 253 ? -7.282 21.706 10.422 1.00 87.31 253 MET A N 1
ATOM 2034 C CA . MET A 1 253 ? -8.655 21.479 9.944 1.00 87.31 253 MET A CA 1
ATOM 2035 C C . MET A 1 253 ? -9.690 22.343 10.672 1.00 87.31 253 MET A C 1
ATOM 2037 O O . MET A 1 253 ? -10.607 22.868 10.047 1.00 87.31 253 MET A O 1
ATOM 2041 N N . CYS A 1 254 ? -9.540 22.516 11.987 1.00 86.88 254 CYS A N 1
ATOM 2042 C CA . CYS A 1 254 ? -10.381 23.422 12.769 1.00 86.88 254 CYS A CA 1
ATOM 2043 C C . CYS A 1 254 ? -10.155 24.894 12.397 1.00 86.88 254 CYS A C 1
ATOM 2045 O O . CYS A 1 254 ? -11.055 25.707 12.566 1.00 86.88 254 CYS A O 1
ATOM 2047 N N . GLY A 1 255 ? -8.956 25.249 11.926 1.00 85.00 255 GLY A N 1
ATOM 2048 C CA . GLY A 1 255 ? -8.632 26.585 11.435 1.00 85.00 255 GLY A CA 1
ATOM 2049 C C . GLY A 1 255 ? -9.242 26.911 10.075 1.00 85.00 255 GLY A C 1
ATOM 2050 O O . GLY A 1 255 ? -9.644 28.052 9.883 1.00 85.00 255 GLY A O 1
ATOM 2051 N N . ASP A 1 256 ? -9.345 25.914 9.198 1.00 84.75 256 ASP A N 1
ATOM 2052 C CA . ASP A 1 256 ? -9.882 26.043 7.835 1.00 84.75 256 ASP A CA 1
ATOM 2053 C C . ASP A 1 256 ? -11.404 25.779 7.770 1.00 84.75 256 ASP A C 1
ATOM 2055 O O . ASP A 1 256 ? -12.010 25.760 6.699 1.00 84.75 256 ASP A O 1
ATOM 2059 N N . SER A 1 257 ? -12.038 25.495 8.910 1.00 83.94 257 SER A N 1
ATOM 2060 C CA . SER A 1 257 ? -13.456 25.149 8.997 1.00 83.94 257 SER A CA 1
ATOM 2061 C C . SER A 1 257 ? -14.329 26.375 9.254 1.00 83.94 257 SER A C 1
ATOM 2063 O O . SER A 1 257 ? -14.113 27.107 10.213 1.00 83.94 257 SER A O 1
ATOM 2065 N N . GLU A 1 258 ? -15.398 26.515 8.472 1.00 83.88 258 GLU A N 1
ATOM 2066 C CA . GLU A 1 258 ? -16.422 27.555 8.652 1.00 83.88 258 GLU A CA 1
ATOM 2067 C C . GLU A 1 258 ? -17.489 27.175 9.695 1.00 83.88 258 GLU A C 1
ATOM 2069 O O . GLU A 1 258 ? -18.231 28.024 10.188 1.00 83.88 258 GLU A O 1
ATOM 2074 N N . THR A 1 259 ? -17.595 25.891 10.054 1.00 85.44 259 THR A N 1
ATOM 2075 C CA . THR A 1 259 ? -18.593 25.420 11.021 1.00 85.44 259 THR A CA 1
ATOM 2076 C C . THR A 1 259 ? -18.099 25.549 12.456 1.00 85.44 259 THR A C 1
ATOM 2078 O O . THR A 1 259 ? -17.004 25.094 12.766 1.00 85.44 259 THR A O 1
ATOM 2081 N N . GLU A 1 260 ? -18.945 26.064 13.352 1.00 86.06 260 GLU A N 1
ATOM 2082 C CA . GLU A 1 260 ? -18.664 26.133 14.800 1.00 86.06 260 GLU A CA 1
ATOM 2083 C C . GLU A 1 260 ? -19.247 24.952 15.597 1.00 86.06 260 GLU A C 1
ATOM 2085 O O . GLU A 1 260 ? -18.889 24.736 16.757 1.00 86.06 260 GLU A O 1
ATOM 2090 N N . ALA A 1 261 ? -20.157 24.181 14.991 1.00 88.56 261 ALA A N 1
ATOM 2091 C CA . ALA A 1 261 ? -20.812 23.041 15.622 1.00 88.56 261 ALA A CA 1
ATOM 2092 C C . ALA A 1 261 ? -19.997 21.753 15.428 1.00 88.56 261 ALA A C 1
ATOM 2094 O O . ALA A 1 261 ? -19.846 21.273 14.304 1.00 88.56 261 ALA A O 1
ATOM 2095 N N . MET A 1 262 ? -19.545 21.145 16.532 1.00 87.00 262 MET A N 1
ATOM 2096 C CA . MET A 1 262 ? -18.707 19.936 16.506 1.00 87.00 262 MET A CA 1
ATOM 2097 C C . MET A 1 262 ? -19.363 18.760 15.771 1.00 87.00 262 MET A C 1
ATOM 2099 O O . MET A 1 262 ? -18.698 18.081 14.998 1.00 87.00 262 MET A O 1
ATOM 2103 N N . LEU A 1 263 ? -20.669 18.538 15.961 1.00 89.69 263 LEU A N 1
ATOM 2104 C CA . LEU A 1 263 ? -21.383 17.448 15.287 1.00 89.69 263 LEU A CA 1
ATOM 2105 C C . LEU A 1 263 ? -21.315 17.588 13.758 1.00 89.69 263 LEU A C 1
ATOM 2107 O O . LEU A 1 263 ? -20.993 16.624 13.070 1.00 89.69 263 LEU A O 1
ATOM 2111 N N . LYS A 1 264 ? -21.578 18.797 13.247 1.00 90.19 264 LYS A N 1
ATOM 2112 C CA . LYS A 1 264 ? -21.563 19.093 11.810 1.00 90.19 264 LYS A CA 1
ATOM 2113 C C . LYS A 1 264 ? -20.148 18.974 11.242 1.00 90.19 264 LYS A C 1
ATOM 2115 O O . LYS A 1 264 ? -19.950 18.322 10.225 1.00 90.19 264 LYS A O 1
ATOM 2120 N N . PHE A 1 265 ? -19.157 19.500 11.960 1.00 91.75 265 PHE A N 1
ATOM 2121 C CA . PHE A 1 265 ? -17.749 19.379 11.587 1.00 91.75 265 PHE A CA 1
ATOM 2122 C C . PHE A 1 265 ? -17.291 17.923 11.448 1.00 91.75 265 PHE A C 1
ATOM 2124 O O . PHE A 1 265 ? -16.665 17.575 10.449 1.00 91.75 265 PHE A O 1
ATOM 2131 N N . LEU A 1 266 ? -17.636 17.062 12.413 1.00 91.12 266 LEU A N 1
ATOM 2132 C CA . LEU A 1 266 ? -17.283 15.641 12.366 1.00 91.12 266 LEU A CA 1
ATOM 2133 C C . LEU A 1 266 ? -17.915 14.929 11.159 1.00 91.12 266 LEU A C 1
ATOM 2135 O O . LEU A 1 266 ? -17.264 14.096 10.542 1.00 91.12 266 LEU A O 1
ATOM 2139 N N . GLN A 1 267 ? -19.150 15.277 10.795 1.00 91.38 267 GLN A N 1
ATOM 2140 C CA . GLN A 1 267 ? -19.849 14.689 9.645 1.00 91.38 267 GLN A CA 1
ATOM 2141 C C . GLN A 1 267 ? -19.321 15.192 8.293 1.00 91.38 267 GLN A C 1
ATOM 2143 O O . GLN A 1 267 ? -19.249 14.439 7.322 1.00 91.38 267 GLN A O 1
ATOM 2148 N N . GLU A 1 268 ? -18.967 16.474 8.206 1.00 89.88 268 GLU A N 1
ATOM 2149 C CA . GLU A 1 268 ? -18.545 17.090 6.947 1.00 89.88 268 GLU A CA 1
ATOM 2150 C C . GLU A 1 268 ? -17.071 16.829 6.642 1.00 89.88 268 GLU A C 1
ATOM 2152 O O . GLU A 1 268 ? -16.723 16.564 5.490 1.00 89.88 268 GLU A O 1
ATOM 2157 N N . LYS A 1 269 ? -16.194 16.867 7.651 1.00 89.69 269 LYS A N 1
ATOM 2158 C CA . LYS A 1 269 ? -14.741 16.839 7.436 1.00 89.69 269 LYS A CA 1
ATOM 2159 C C . LYS A 1 269 ? -14.112 15.445 7.480 1.00 89.69 269 LYS A C 1
ATOM 2161 O O . LYS A 1 269 ? -12.987 15.312 7.007 1.00 89.69 269 LYS A O 1
ATOM 2166 N N . PHE A 1 270 ? -14.812 14.425 7.980 1.00 90.31 270 PHE A N 1
ATOM 2167 C CA . PHE A 1 270 ? -14.269 13.069 8.125 1.00 90.31 270 PHE A CA 1
ATOM 2168 C C . PHE A 1 270 ? -14.997 12.050 7.250 1.00 90.31 270 PHE A C 1
ATOM 2170 O O . PHE A 1 270 ? -16.195 12.170 6.986 1.00 90.31 270 PHE A O 1
ATOM 2177 N N . SER A 1 271 ? -14.269 11.029 6.798 1.00 88.62 271 SER A N 1
ATOM 2178 C CA . SER A 1 271 ? -14.849 9.872 6.112 1.00 88.62 271 SER A CA 1
ATOM 2179 C C . SER A 1 271 ? -15.491 8.903 7.108 1.00 88.62 271 SER A C 1
ATOM 2181 O O . SER A 1 271 ? -15.066 8.795 8.256 1.00 88.62 271 SER A O 1
ATOM 2183 N N . SER A 1 272 ? -16.547 8.211 6.671 1.00 86.50 272 SER A N 1
ATOM 2184 C CA . SER A 1 272 ? -17.233 7.164 7.448 1.00 86.50 272 SER A CA 1
ATOM 2185 C C . SER A 1 272 ? -17.851 7.609 8.790 1.00 86.50 272 SER A C 1
ATOM 2187 O O . SER A 1 272 ? -18.242 6.768 9.601 1.00 86.50 272 SER A O 1
ATOM 2189 N N . VAL A 1 273 ? -18.031 8.919 9.015 1.00 90.31 273 VAL A N 1
ATOM 2190 C CA . VAL A 1 273 ? -18.650 9.473 10.232 1.00 90.31 273 VAL A CA 1
ATOM 2191 C C . VAL A 1 273 ? -20.100 9.895 9.979 1.00 90.31 273 VAL A C 1
ATOM 2193 O O . VAL A 1 273 ? -20.394 10.983 9.488 1.00 90.31 273 VAL A O 1
ATOM 2196 N N . GLY A 1 274 ? -21.035 9.021 10.357 1.00 90.44 274 GLY A N 1
ATOM 2197 C CA . GLY A 1 274 ? -22.467 9.332 10.387 1.00 90.44 274 GLY A CA 1
ATOM 2198 C C . GLY A 1 274 ? -22.899 10.041 11.677 1.00 90.44 274 GLY A C 1
ATOM 2199 O O . GLY A 1 274 ? -22.111 10.251 12.597 1.00 90.44 274 GLY A O 1
ATOM 2200 N N . GLN A 1 275 ? -24.191 10.365 11.798 1.00 91.50 275 GLN A N 1
ATOM 2201 C CA . GLN A 1 275 ? -24.731 11.021 13.001 1.00 91.50 275 GLN A CA 1
ATOM 2202 C C . GLN A 1 275 ? -24.545 10.194 14.281 1.00 91.50 275 GLN A C 1
ATOM 2204 O O . GLN A 1 275 ? -24.216 10.753 15.326 1.00 91.50 275 GLN A O 1
ATOM 2209 N N . LYS A 1 276 ? -24.739 8.871 14.206 1.00 92.06 276 LYS A N 1
ATOM 2210 C CA . LYS A 1 276 ? -24.562 7.964 15.351 1.00 92.06 276 LYS A CA 1
ATOM 2211 C C . LYS A 1 276 ? -23.103 7.949 15.821 1.00 92.06 276 LYS A C 1
ATOM 2213 O O . LYS A 1 276 ? -22.845 8.211 16.989 1.00 92.06 276 LYS A O 1
ATOM 2218 N N . THR A 1 277 ? -22.169 7.736 14.896 1.00 91.38 277 THR A N 1
ATOM 2219 C CA . THR A 1 277 ? -20.725 7.714 15.171 1.00 91.38 277 THR A CA 1
ATOM 2220 C C . THR A 1 277 ? -20.232 9.058 15.700 1.00 91.38 277 THR A C 1
ATOM 2222 O O . THR A 1 277 ? -19.507 9.101 16.686 1.00 91.38 277 THR A O 1
ATOM 2225 N N . ALA A 1 278 ? -20.681 10.175 15.118 1.00 91.38 278 ALA A N 1
ATOM 2226 C CA . ALA A 1 278 ? -20.317 11.506 15.599 1.00 91.38 278 ALA A CA 1
ATOM 2227 C C . ALA A 1 278 ? -20.786 11.747 17.044 1.00 91.38 278 ALA A C 1
ATOM 2229 O O . ALA A 1 278 ? -20.031 12.286 17.851 1.00 91.38 278 ALA A O 1
ATOM 2230 N N . LYS A 1 279 ? -22.006 11.313 17.398 1.00 91.06 279 LYS A N 1
ATOM 2231 C CA . LYS A 1 279 ? -22.509 11.376 18.781 1.00 91.06 279 LYS A CA 1
ATOM 2232 C C . LYS A 1 279 ? -21.690 10.503 19.734 1.00 91.06 279 LYS A C 1
ATOM 2234 O O . LYS A 1 279 ? -21.453 10.924 20.861 1.00 91.06 279 LYS A O 1
ATOM 2239 N N . GLU A 1 280 ? -21.236 9.332 19.292 1.00 91.00 280 GLU A N 1
ATOM 2240 C CA . GLU A 1 280 ? -20.373 8.458 20.094 1.00 91.00 280 GLU A CA 1
ATOM 2241 C C . GLU A 1 280 ? -18.994 9.084 20.347 1.00 91.00 280 GLU A C 1
ATOM 2243 O O . GLU A 1 280 ? -18.570 9.160 21.501 1.00 91.00 280 GLU A O 1
ATOM 2248 N N . ILE A 1 281 ? -18.342 9.622 19.305 1.00 90.94 281 ILE A N 1
ATOM 2249 C CA . ILE A 1 281 ? -17.066 10.353 19.426 1.00 90.94 281 ILE A CA 1
ATOM 2250 C C . ILE A 1 281 ? -17.221 11.512 20.413 1.00 90.94 281 ILE A C 1
ATOM 2252 O O . ILE A 1 281 ? -16.402 11.687 21.312 1.00 90.94 281 ILE A O 1
ATOM 2256 N N . ILE A 1 282 ? -18.302 12.284 20.281 1.00 90.12 282 ILE A N 1
ATOM 2257 C CA . ILE A 1 282 ? -18.633 13.383 21.191 1.00 90.12 282 ILE A CA 1
ATOM 2258 C C . ILE A 1 282 ? -18.831 12.884 22.629 1.00 90.12 282 ILE A C 1
ATOM 2260 O O . ILE A 1 282 ? -18.375 13.539 23.565 1.00 90.12 282 ILE A O 1
ATOM 2264 N N . GLY A 1 283 ? -19.491 11.740 22.819 1.00 87.38 283 GLY A N 1
ATOM 2265 C CA . GLY A 1 283 ? -19.674 11.114 24.129 1.00 87.38 283 GLY A CA 1
ATOM 2266 C C . GLY A 1 283 ? -18.340 10.759 24.786 1.00 87.38 283 GLY A C 1
ATOM 2267 O O . GLY A 1 283 ? -18.075 11.189 25.907 1.00 87.38 283 GLY A O 1
ATOM 2268 N N . LYS A 1 284 ? -17.449 10.072 24.058 1.00 88.31 284 LYS A N 1
ATOM 2269 C CA . LYS A 1 284 ? -16.100 9.735 24.551 1.00 88.31 284 LYS A CA 1
ATOM 2270 C C . LYS A 1 284 ? -15.251 10.984 24.796 1.00 88.31 284 LYS A C 1
ATOM 2272 O O . LYS A 1 284 ? -14.528 11.059 25.787 1.00 88.31 284 LYS A O 1
ATOM 2277 N N . PHE A 1 285 ? -15.377 12.001 23.944 1.00 89.44 285 PHE A N 1
ATOM 2278 C CA . PHE A 1 285 ? -14.720 13.289 24.149 1.00 89.44 285 PHE A CA 1
ATOM 2279 C C . PHE A 1 285 ? -15.194 13.967 25.440 1.00 89.44 285 PHE A C 1
ATOM 2281 O O . PHE A 1 285 ? -14.363 14.451 26.207 1.00 89.44 285 PHE A O 1
ATOM 2288 N N . ARG A 1 286 ? -16.504 13.975 25.720 1.00 85.62 286 ARG A N 1
ATOM 2289 C CA . ARG A 1 286 ? -17.067 14.517 26.970 1.00 85.62 286 ARG A CA 1
ATOM 2290 C C . ARG A 1 286 ? -16.530 13.779 28.193 1.00 85.62 286 ARG A C 1
ATOM 2292 O O . ARG A 1 286 ? -16.071 14.435 29.125 1.00 85.62 286 ARG A O 1
ATOM 2299 N N . ASP A 1 287 ? -16.499 12.451 28.144 1.00 84.31 287 ASP A N 1
ATOM 2300 C CA . ASP A 1 287 ? -15.948 11.606 29.209 1.00 84.31 287 ASP A CA 1
ATOM 2301 C C . ASP A 1 287 ? -14.477 11.940 29.524 1.00 84.31 287 ASP A C 1
ATOM 2303 O O . ASP A 1 287 ? -14.062 11.922 30.682 1.00 84.31 287 ASP A O 1
ATOM 2307 N N . MET A 1 288 ? -13.681 12.291 28.510 1.00 82.25 288 MET A N 1
ATOM 2308 C CA . MET A 1 288 ? -12.268 12.651 28.679 1.00 82.25 288 MET A CA 1
ATOM 2309 C C . MET A 1 288 ? -12.044 14.119 29.040 1.00 82.25 288 MET A C 1
ATOM 2311 O O . MET A 1 288 ? -11.110 14.448 29.768 1.00 82.25 288 MET A O 1
ATOM 2315 N N . HIS A 1 289 ? -12.848 15.023 28.482 1.00 82.81 289 HIS A N 1
ATOM 2316 C CA . HIS A 1 289 ? -12.665 16.462 28.634 1.00 82.81 289 HIS A CA 1
ATOM 2317 C C . HIS A 1 289 ? -13.321 17.008 29.904 1.00 82.81 289 HIS A C 1
ATOM 2319 O O . HIS A 1 289 ? -12.716 17.823 30.599 1.00 82.81 289 HIS A O 1
ATOM 2325 N N . TYR A 1 290 ? -14.533 16.548 30.215 1.00 80.12 290 TYR A N 1
ATOM 2326 C CA . TYR A 1 290 ? -15.296 16.973 31.388 1.00 80.12 290 TYR A CA 1
ATOM 2327 C C . TYR A 1 290 ? -15.303 15.938 32.517 1.00 80.12 290 TYR A C 1
ATOM 2329 O O . TYR A 1 290 ? -15.496 16.327 33.671 1.00 80.12 290 TYR A O 1
ATOM 2337 N N . GLY A 1 291 ? -15.072 14.659 32.209 1.00 79.44 291 GLY A N 1
ATOM 2338 C CA . GLY A 1 291 ? -15.242 13.563 33.162 1.00 79.44 291 GLY A CA 1
ATOM 2339 C C . GLY A 1 291 ? -16.696 13.113 33.273 1.00 79.44 291 GLY A C 1
ATOM 2340 O O . GLY A 1 291 ? -17.567 13.581 32.540 1.00 79.44 291 GLY A O 1
ATOM 2341 N N . ARG A 1 292 ? -16.958 12.216 34.222 1.00 81.31 292 ARG A N 1
ATOM 2342 C CA . ARG A 1 292 ? -18.315 11.842 34.639 1.00 81.31 292 ARG A CA 1
ATOM 2343 C C . ARG A 1 292 ? -18.592 12.327 36.059 1.00 81.31 292 ARG A C 1
ATOM 2345 O O . ARG A 1 292 ? -17.661 12.592 36.828 1.00 81.31 292 ARG A O 1
ATOM 2352 N N . GLU A 1 293 ? -19.870 12.474 36.397 1.00 79.12 293 GLU A N 1
ATOM 2353 C CA . GLU A 1 293 ? -20.306 12.906 37.730 1.00 79.12 293 GLU A CA 1
ATOM 2354 C C . GLU A 1 293 ? -20.700 11.712 38.605 1.00 79.12 293 GLU A C 1
ATOM 2356 O O . GLU A 1 293 ? -21.396 10.796 38.165 1.00 79.12 293 GLU A O 1
ATOM 2361 N N . MET A 1 294 ? -20.265 11.747 39.868 1.00 76.12 294 MET A N 1
ATOM 2362 C CA . MET A 1 294 ? -20.699 10.795 40.893 1.00 76.12 294 MET A CA 1
ATOM 2363 C C . MET A 1 294 ? -22.174 11.002 41.237 1.00 76.12 294 MET A C 1
ATOM 2365 O O . MET A 1 294 ? -22.621 12.132 41.453 1.00 76.12 294 MET A O 1
ATOM 2369 N N . LYS A 1 295 ? -22.902 9.891 41.360 1.00 75.75 295 LYS A N 1
ATOM 2370 C CA . LYS A 1 295 ? -24.206 9.848 42.018 1.00 75.75 295 LYS A CA 1
ATOM 2371 C C . LYS A 1 295 ? -23.997 9.595 43.501 1.00 75.75 295 LYS A C 1
ATOM 2373 O O . LYS A 1 295 ? -23.385 8.600 43.885 1.00 75.75 295 LYS A O 1
ATOM 2378 N N . TRP A 1 296 ? -24.502 10.492 44.335 1.00 75.94 296 TRP A N 1
ATOM 2379 C CA . TRP A 1 296 ? -24.388 10.360 45.781 1.00 75.94 296 TRP A CA 1
ATOM 2380 C C . TRP A 1 296 ? -25.712 9.906 46.374 1.00 75.94 296 TRP A C 1
ATOM 2382 O O . TRP A 1 296 ? -26.772 10.394 45.979 1.00 75.94 296 TRP A O 1
ATOM 2392 N N . LYS A 1 297 ? -25.643 8.993 47.349 1.00 76.25 297 LYS A N 1
ATOM 2393 C CA . LYS A 1 297 ? -26.789 8.693 48.209 1.00 76.25 297 LYS A CA 1
ATOM 2394 C C . LYS A 1 297 ? -27.165 9.930 49.013 1.00 76.25 297 LYS A C 1
ATOM 2396 O O . LYS A 1 297 ? -26.292 10.674 49.464 1.00 76.25 297 LYS A O 1
ATOM 2401 N N . ILE A 1 298 ? -28.463 10.122 49.198 1.00 76.75 298 ILE A N 1
ATOM 2402 C CA . ILE A 1 298 ? -28.978 11.267 49.938 1.00 76.75 298 ILE A CA 1
ATOM 2403 C C . ILE A 1 298 ? -28.764 11.036 51.442 1.00 76.75 298 ILE A C 1
ATOM 2405 O O . ILE A 1 298 ? -29.140 9.980 51.954 1.00 76.75 298 ILE A O 1
ATOM 2409 N N . PRO A 1 299 ? -28.113 11.973 52.157 1.00 74.62 299 PRO A N 1
ATOM 2410 C CA . PRO A 1 299 ? -27.912 11.868 53.598 1.00 74.62 299 PRO A CA 1
ATOM 2411 C C . PRO A 1 299 ? -29.228 12.088 54.355 1.00 74.62 299 PRO A C 1
ATOM 2413 O O . PRO A 1 299 ? -30.132 12.753 53.855 1.00 74.62 299 PRO A O 1
ATOM 2416 N N . GLU A 1 300 ? -29.322 11.618 55.603 1.00 72.56 300 GLU A N 1
ATOM 2417 C CA . GLU A 1 300 ? -30.465 11.964 56.457 1.00 72.56 300 GLU A CA 1
ATOM 2418 C C . GLU A 1 300 ? -30.539 13.487 56.682 1.00 72.56 300 GLU A C 1
ATOM 2420 O O . GLU A 1 300 ? -29.649 14.095 57.290 1.00 72.56 300 GLU A O 1
ATOM 2425 N N . LEU A 1 301 ? -31.640 14.103 56.234 1.00 69.69 301 LEU A N 1
ATOM 2426 C CA . LEU A 1 301 ? -31.891 15.549 56.324 1.00 69.69 301 LEU A CA 1
ATOM 2427 C C . LEU A 1 301 ? -32.581 15.963 57.644 1.00 69.69 301 LEU A C 1
ATOM 2429 O O . LEU A 1 301 ? -33.137 17.060 57.755 1.00 69.69 301 LEU A O 1
ATOM 2433 N N . LYS A 1 302 ? -32.572 15.104 58.674 1.00 66.94 302 LYS A N 1
ATOM 2434 C CA . LYS A 1 302 ? -33.123 15.432 60.003 1.00 66.94 302 LYS A CA 1
ATOM 2435 C C . LYS A 1 302 ? -32.329 16.582 60.638 1.00 66.94 302 LYS A C 1
ATOM 2437 O O . LYS A 1 302 ? -31.107 16.520 60.736 1.00 66.94 302 LYS A O 1
ATOM 2442 N N . GLY A 1 303 ? -33.029 17.626 61.085 1.00 66.25 303 GLY A N 1
ATOM 2443 C CA . GLY A 1 303 ? -32.417 18.783 61.754 1.00 66.25 303 GLY A CA 1
ATOM 2444 C C . GLY A 1 303 ? -31.819 19.847 60.824 1.00 66.25 303 GLY A C 1
ATOM 2445 O O . GLY A 1 303 ? -31.253 20.817 61.321 1.00 66.25 303 GLY A O 1
ATOM 2446 N N . ILE A 1 304 ? -31.987 19.728 59.497 1.00 70.75 304 ILE A N 1
ATOM 2447 C CA . ILE A 1 304 ? -31.392 20.666 58.527 1.00 70.75 304 ILE A CA 1
ATOM 2448 C C . ILE A 1 304 ? -31.863 22.116 58.712 1.00 70.75 304 ILE A C 1
ATOM 2450 O O . ILE A 1 304 ? -31.129 23.045 58.399 1.00 70.75 304 ILE A O 1
ATOM 2454 N N . LYS A 1 305 ? -33.065 22.313 59.273 1.00 67.88 305 LYS A N 1
ATOM 2455 C CA . LYS A 1 305 ? -33.611 23.633 59.612 1.00 67.88 305 LYS A CA 1
ATOM 2456 C C . LYS A 1 305 ? -32.691 24.396 60.573 1.00 67.88 305 LYS A C 1
ATOM 2458 O O . LYS A 1 305 ? -32.276 25.506 60.258 1.00 67.88 305 LYS A O 1
ATOM 2463 N N . ASN A 1 306 ? -32.289 23.757 61.670 1.00 67.62 306 ASN A N 1
ATOM 2464 C CA . ASN A 1 306 ? -31.449 24.379 62.694 1.00 67.62 306 ASN A CA 1
ATOM 2465 C C . ASN A 1 306 ? -30.034 24.673 62.164 1.00 67.62 306 ASN A C 1
ATOM 2467 O O . ASN A 1 306 ? -29.446 25.698 62.493 1.00 67.62 306 ASN A O 1
ATOM 2471 N N . GLU A 1 307 ? -29.481 23.803 61.314 1.00 68.38 307 GLU A N 1
ATOM 2472 C CA . GLU A 1 307 ? -28.163 24.015 60.694 1.00 68.38 307 GLU A CA 1
ATOM 2473 C C . GLU A 1 307 ? -28.153 25.141 59.661 1.00 68.38 307 GLU A C 1
ATOM 2475 O O . GLU A 1 307 ? -27.176 25.887 59.568 1.00 68.38 307 GLU A O 1
ATOM 2480 N N . LEU A 1 308 ? -29.231 25.277 58.888 1.00 70.75 308 LEU A N 1
ATOM 2481 C CA . LEU A 1 308 ? -29.382 26.373 57.939 1.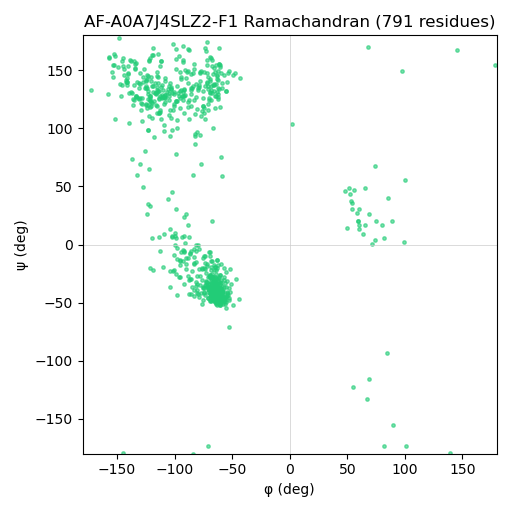00 70.75 308 LEU A CA 1
ATOM 2482 C C . LEU A 1 308 ? -29.518 27.715 58.669 1.00 70.75 308 LEU A C 1
ATOM 2484 O O . LEU A 1 308 ? -28.855 28.676 58.282 1.00 70.75 308 LEU A O 1
ATOM 2488 N N . GLU A 1 309 ? -30.305 27.761 59.747 1.00 67.12 309 GLU A N 1
ATOM 2489 C CA . GLU A 1 309 ? -30.469 28.946 60.598 1.00 67.12 309 GLU A CA 1
ATOM 2490 C C . GLU A 1 309 ? -29.134 29.341 61.265 1.00 67.12 309 GLU A C 1
ATOM 2492 O O . GLU A 1 309 ? -28.670 30.469 61.091 1.00 67.12 309 GLU A O 1
ATOM 2497 N N . LEU A 1 310 ? -28.424 28.397 61.899 1.00 67.06 310 LEU A N 1
ATOM 2498 C CA . LEU A 1 310 ? -27.099 28.632 62.502 1.00 67.06 310 LEU A CA 1
ATOM 2499 C C . LEU A 1 310 ? -26.026 29.038 61.470 1.00 67.06 310 LEU A C 1
ATOM 2501 O O . LEU A 1 310 ? -25.174 29.898 61.724 1.00 67.06 310 LEU A O 1
ATOM 2505 N N . GLY A 1 311 ? -26.049 28.427 60.285 1.00 65.50 311 GLY A N 1
ATOM 2506 C CA . GLY A 1 311 ? -25.110 28.707 59.200 1.00 65.50 311 GLY A CA 1
ATOM 2507 C C . GLY A 1 311 ? -25.311 30.076 58.538 1.00 65.50 311 GLY A C 1
ATOM 2508 O O . GLY A 1 311 ? -24.345 30.673 58.056 1.00 65.50 311 GLY A O 1
ATOM 2509 N N . LEU A 1 312 ? -26.538 30.603 58.547 1.00 67.25 312 LEU A N 1
ATOM 2510 C CA . LEU A 1 312 ? -26.842 31.973 58.125 1.00 67.25 312 LEU A CA 1
ATOM 2511 C C . LEU A 1 312 ? -26.457 32.992 59.209 1.00 67.25 312 LEU A C 1
ATOM 2513 O O . LEU A 1 312 ? -25.826 34.005 58.891 1.00 67.25 312 LEU A O 1
ATOM 2517 N N . SER A 1 313 ? -26.726 32.693 60.486 1.00 64.56 313 SER A N 1
ATOM 2518 C CA . SER A 1 313 ? -26.338 33.549 61.618 1.00 64.56 313 SER A CA 1
ATOM 2519 C C . SER A 1 313 ? -24.819 33.715 61.734 1.00 64.56 313 SER A C 1
ATOM 2521 O O . SER A 1 313 ? -24.331 34.834 61.877 1.00 64.56 313 SER A O 1
ATOM 2523 N N . SER A 1 314 ? -24.050 32.630 61.589 1.00 62.47 314 SER A N 1
ATOM 2524 C CA . SER A 1 314 ? -22.575 32.654 61.656 1.00 62.47 314 SER A CA 1
ATOM 2525 C C . SER A 1 314 ? -21.900 33.459 60.536 1.00 62.47 314 SER A C 1
ATOM 2527 O O . SER A 1 314 ? -20.750 33.870 60.681 1.00 62.47 314 SER A O 1
ATOM 2529 N N . LYS A 1 315 ? -22.605 33.725 59.428 1.00 63.50 315 LYS A N 1
ATOM 2530 C CA . LYS A 1 315 ? -22.129 34.559 58.310 1.00 63.50 315 LYS A CA 1
ATOM 2531 C C . LYS A 1 315 ? -22.666 35.995 58.332 1.00 63.50 315 LYS A C 1
ATOM 2533 O O . LYS A 1 315 ? -22.466 36.720 57.359 1.00 63.50 315 LYS A O 1
ATOM 2538 N N . GLY A 1 316 ? -23.320 36.409 59.421 1.00 55.62 316 GLY A N 1
ATOM 2539 C CA . GLY A 1 316 ? -23.843 37.769 59.594 1.00 55.62 316 GLY A CA 1
ATOM 2540 C C . GLY A 1 316 ? -25.113 38.070 58.789 1.00 55.62 316 GLY A C 1
ATOM 2541 O O . GLY A 1 316 ? -25.409 39.234 58.540 1.00 55.62 316 GLY A O 1
ATOM 2542 N N . LEU A 1 317 ? -25.858 37.040 58.365 1.00 60.16 317 LEU A N 1
ATOM 2543 C CA . LEU A 1 317 ? -27.109 37.144 57.595 1.00 60.16 317 LEU A CA 1
ATOM 2544 C C . LEU A 1 317 ? -28.336 36.906 58.500 1.00 60.16 317 LEU A C 1
ATOM 2546 O O . LEU A 1 317 ? -29.244 36.155 58.162 1.00 60.16 317 LEU A O 1
ATOM 2550 N N . SER A 1 318 ? -28.347 37.521 59.683 1.00 47.84 318 SER A N 1
ATOM 2551 C CA . SER A 1 318 ? -29.240 37.205 60.811 1.00 47.84 318 SER A CA 1
ATOM 2552 C C . SER A 1 318 ? -30.727 37.558 60.640 1.00 47.84 318 SER A C 1
ATOM 2554 O O . SER A 1 318 ? -31.516 37.195 61.504 1.00 47.84 318 SER A O 1
ATOM 2556 N N . ASN A 1 319 ? -31.126 38.244 59.563 1.00 48.66 319 ASN A N 1
ATOM 2557 C CA . ASN A 1 319 ? -32.490 38.779 59.393 1.00 48.66 319 ASN A CA 1
ATOM 2558 C C . ASN A 1 319 ? -33.376 37.976 58.417 1.00 48.66 319 ASN A C 1
ATOM 2560 O O . ASN A 1 319 ? -34.411 38.479 57.984 1.00 48.66 319 ASN A O 1
ATOM 2564 N N . LEU A 1 320 ? -32.979 36.759 58.034 1.00 53.75 320 LEU A N 1
ATOM 2565 C CA . LEU A 1 320 ? -33.709 35.921 57.075 1.00 53.75 320 LEU A CA 1
ATOM 2566 C C . LEU A 1 320 ? -34.051 34.567 57.707 1.00 53.75 320 LEU A C 1
ATOM 2568 O O . LEU A 1 320 ? -33.222 33.658 57.726 1.00 53.75 320 LEU A O 1
ATOM 2572 N N . GLU A 1 321 ? -35.283 34.421 58.197 1.00 57.19 321 GLU A N 1
ATOM 2573 C CA . GLU A 1 321 ? -35.857 33.097 58.445 1.00 57.19 321 GLU A CA 1
ATOM 2574 C C . GLU A 1 321 ? -36.160 32.445 57.093 1.00 57.19 321 GLU A C 1
ATOM 2576 O O . GLU A 1 321 ? -36.916 32.984 56.284 1.00 57.19 321 GLU A O 1
ATOM 2581 N N . ILE A 1 322 ? -35.561 31.283 56.821 1.00 62.81 322 ILE A N 1
ATOM 2582 C CA . ILE A 1 322 ? -35.928 30.506 55.635 1.00 62.81 322 ILE A CA 1
ATOM 2583 C C . ILE A 1 322 ? -37.351 29.974 55.866 1.00 62.81 322 ILE A C 1
ATOM 2585 O O . ILE A 1 322 ? -37.571 29.263 56.854 1.00 62.81 322 ILE A O 1
ATOM 2589 N N . PRO A 1 323 ? -38.321 30.241 54.969 1.00 67.12 323 PRO A N 1
ATOM 2590 C CA . PRO A 1 323 ? -39.675 29.746 55.148 1.00 67.12 323 PRO A CA 1
ATOM 2591 C C . PRO A 1 323 ? -39.685 28.222 55.308 1.00 67.12 323 PRO A C 1
ATOM 2593 O O . PRO A 1 323 ? -39.093 27.477 54.522 1.00 67.12 323 PRO A O 1
ATOM 2596 N N . THR A 1 324 ? -40.407 27.730 56.318 1.00 65.88 324 THR A N 1
ATOM 2597 C CA . THR A 1 324 ? -40.472 26.282 56.609 1.00 65.88 324 THR A CA 1
ATOM 2598 C C . THR A 1 324 ? -41.055 25.497 55.419 1.00 65.88 324 THR A C 1
ATOM 2600 O O . THR A 1 324 ? -40.694 24.343 55.194 1.00 65.88 324 THR A O 1
ATOM 2603 N N . LYS A 1 325 ? -41.882 26.149 54.586 1.00 69.69 325 LYS A N 1
ATOM 2604 C CA . LYS A 1 325 ? -42.386 25.609 53.312 1.00 69.69 325 LYS A CA 1
ATOM 2605 C C . LYS A 1 325 ? -41.262 25.315 52.309 1.00 69.69 325 LYS A C 1
ATOM 2607 O O . LYS A 1 325 ? -41.252 24.244 51.708 1.00 69.69 325 LYS A O 1
ATOM 2612 N N . THR A 1 326 ? -40.290 26.216 52.172 1.00 69.12 326 THR A N 1
ATOM 2613 C CA . THR A 1 326 ? -39.133 26.068 51.276 1.00 69.12 326 THR A CA 1
ATOM 2614 C C . THR A 1 326 ? -38.232 24.916 51.725 1.00 69.12 326 THR A C 1
ATOM 2616 O O . THR A 1 326 ? -37.806 24.109 50.901 1.00 69.12 326 THR A O 1
ATOM 2619 N N . ILE A 1 327 ? -38.006 24.777 53.038 1.00 70.94 327 ILE A N 1
ATOM 2620 C CA . ILE A 1 327 ? -37.225 23.671 53.621 1.00 70.94 327 ILE A CA 1
ATOM 2621 C C . ILE A 1 327 ? -37.919 22.326 53.380 1.00 70.94 327 ILE A C 1
ATOM 2623 O O . ILE A 1 327 ? -37.276 21.375 52.938 1.00 70.94 327 ILE A O 1
ATOM 2627 N N . ASN A 1 328 ? -39.233 22.251 53.614 1.00 74.38 328 ASN A N 1
ATOM 2628 C CA . ASN A 1 328 ? -40.002 21.030 53.373 1.00 74.38 328 ASN A CA 1
ATOM 2629 C C . ASN A 1 328 ? -40.035 20.659 51.883 1.00 74.38 328 ASN A C 1
ATOM 2631 O O . ASN A 1 328 ? -39.940 19.482 51.556 1.00 74.38 328 ASN A O 1
ATOM 2635 N N . ARG A 1 329 ? -40.089 21.639 50.970 1.00 76.69 329 ARG A N 1
ATOM 2636 C CA . ARG A 1 329 ? -40.004 21.392 49.522 1.00 76.69 329 ARG A CA 1
ATOM 2637 C C . ARG A 1 329 ? -38.652 20.815 49.112 1.00 76.69 329 ARG A C 1
ATOM 2639 O O . ARG A 1 329 ? -38.620 19.847 48.358 1.00 76.69 329 ARG A O 1
ATOM 2646 N N . ILE A 1 330 ? -37.555 21.387 49.614 1.00 78.00 330 ILE A N 1
ATOM 2647 C CA . ILE A 1 330 ? -36.203 20.863 49.374 1.00 78.00 330 ILE A CA 1
ATOM 2648 C C . ILE A 1 330 ? -36.099 19.432 49.905 1.00 78.00 330 ILE A C 1
ATOM 2650 O O . ILE A 1 330 ? -35.611 18.557 49.197 1.00 78.00 330 ILE A O 1
ATOM 2654 N N . LYS A 1 331 ? -36.588 19.187 51.125 1.00 78.25 331 LYS A N 1
ATOM 2655 C CA . LYS A 1 331 ? -36.565 17.863 51.748 1.00 78.25 331 LYS A CA 1
ATOM 2656 C C . LYS A 1 331 ? -37.351 16.839 50.928 1.00 78.25 331 LYS A C 1
ATOM 2658 O O . LYS A 1 331 ? -36.774 15.830 50.555 1.00 78.25 331 LYS A O 1
ATOM 2663 N N . ASN A 1 332 ? -38.604 17.133 50.583 1.00 78.81 332 ASN A N 1
ATOM 2664 C CA . ASN A 1 332 ? -39.461 16.214 49.831 1.00 78.81 332 ASN A CA 1
ATOM 2665 C C . ASN A 1 332 ? -38.881 15.901 48.443 1.00 78.81 332 ASN A C 1
ATOM 2667 O O . ASN A 1 332 ? -38.760 14.739 48.082 1.00 78.81 332 ASN A O 1
ATOM 2671 N N . ARG A 1 333 ? -38.438 16.922 47.693 1.00 78.88 333 ARG A N 1
ATOM 2672 C CA . ARG A 1 333 ? -37.868 16.730 46.346 1.00 78.88 333 ARG A CA 1
ATOM 2673 C C . ARG A 1 333 ? -36.529 15.995 46.343 1.00 78.88 333 ARG A C 1
ATOM 2675 O O . ARG A 1 333 ? -36.179 15.375 45.342 1.00 78.88 333 ARG A O 1
ATOM 2682 N N . LEU A 1 334 ? -35.749 16.117 47.418 1.00 79.38 334 LEU A N 1
ATOM 2683 C CA . LEU A 1 334 ? -34.539 15.321 47.587 1.00 79.38 334 LEU A CA 1
ATOM 2684 C C . LEU A 1 334 ? -34.914 13.890 47.988 1.00 79.38 334 LEU A C 1
ATOM 2686 O O . LEU A 1 334 ? -34.503 12.976 47.296 1.00 79.38 334 LEU A O 1
ATOM 2690 N N . GLU A 1 335 ? -35.743 13.685 49.015 1.00 78.81 335 GLU A N 1
ATOM 2691 C CA . GLU A 1 335 ? -36.145 12.351 49.505 1.00 78.81 335 GLU A CA 1
ATOM 2692 C C . GLU A 1 335 ? -36.929 11.508 48.479 1.00 78.81 335 GLU A C 1
ATOM 2694 O O . GLU A 1 335 ? -36.935 10.287 48.584 1.00 78.81 335 GLU A O 1
ATOM 2699 N N . GLU A 1 336 ? -37.530 12.124 47.456 1.00 78.31 336 GLU A N 1
ATOM 2700 C CA . GLU A 1 336 ? -38.120 11.428 46.298 1.00 78.31 336 GLU A CA 1
ATOM 2701 C C . GLU A 1 336 ? -37.088 10.696 45.417 1.00 78.31 336 GLU A C 1
ATOM 2703 O O . GLU A 1 336 ? -37.463 9.838 44.616 1.00 78.31 336 GLU A O 1
ATOM 2708 N N . LYS A 1 337 ? -35.795 11.029 45.525 1.00 73.44 337 LYS A N 1
ATOM 2709 C CA . LYS A 1 337 ? -34.716 10.431 44.727 1.00 73.44 337 LYS A CA 1
ATOM 2710 C C . LYS A 1 337 ? -33.819 9.552 45.604 1.00 73.44 337 LYS A C 1
ATOM 2712 O O . LYS A 1 337 ? -33.323 9.995 46.628 1.00 73.44 337 LYS A O 1
ATOM 2717 N N . ASP A 1 338 ? -33.496 8.335 45.166 1.00 72.56 338 ASP A N 1
ATOM 2718 C CA . ASP A 1 338 ? -32.553 7.467 45.903 1.00 72.56 338 ASP A CA 1
ATOM 2719 C C . ASP A 1 338 ? -31.089 7.943 45.802 1.00 72.56 338 ASP A C 1
ATOM 2721 O O . ASP A 1 338 ? -30.271 7.756 46.710 1.00 72.56 338 ASP A O 1
ATOM 2725 N N . GLN A 1 339 ? -30.736 8.555 44.670 1.00 78.62 339 GLN A N 1
ATOM 2726 C CA . GLN A 1 339 ? -29.407 9.084 44.375 1.00 78.62 339 GLN A CA 1
ATOM 2727 C C . GLN A 1 339 ? -29.515 10.374 43.560 1.00 78.62 339 GLN A C 1
ATOM 2729 O O . GLN A 1 339 ? -30.450 10.538 42.776 1.00 78.62 339 GLN A O 1
ATOM 2734 N N . ILE A 1 340 ? -28.534 11.267 43.703 1.00 80.06 340 ILE A N 1
ATOM 2735 C CA . ILE A 1 340 ? -28.529 12.560 43.006 1.00 80.06 340 ILE A CA 1
ATOM 2736 C C . ILE A 1 340 ? -27.123 12.954 42.531 1.00 80.06 340 ILE A C 1
ATOM 2738 O O . ILE A 1 340 ? -26.129 12.689 43.218 1.00 80.06 340 ILE A O 1
ATOM 2742 N N . THR A 1 341 ? -27.018 13.583 41.354 1.00 77.62 341 THR A N 1
ATOM 2743 C CA . THR A 1 341 ? -25.771 14.240 40.905 1.00 77.62 341 THR A CA 1
ATOM 2744 C C . THR A 1 341 ? -25.694 15.693 41.373 1.00 77.62 341 THR A C 1
ATOM 2746 O O . THR A 1 341 ? -26.681 16.265 41.827 1.00 77.62 341 THR A O 1
ATOM 2749 N N . TYR A 1 342 ? -24.528 16.338 41.248 1.00 76.44 342 TYR A N 1
ATOM 2750 C CA . TYR A 1 342 ? -24.405 17.753 41.621 1.00 76.44 342 TYR A CA 1
ATOM 2751 C C . TYR A 1 342 ? -25.270 18.669 40.741 1.00 76.44 342 TYR A C 1
ATOM 2753 O O . TYR A 1 342 ? -25.842 19.630 41.247 1.00 76.44 342 TYR A O 1
ATOM 2761 N N . ILE A 1 343 ? -25.383 18.384 39.437 1.00 74.94 343 ILE A N 1
ATOM 2762 C CA . ILE A 1 343 ? -26.239 19.164 38.525 1.00 74.94 343 ILE A CA 1
ATOM 2763 C C . ILE A 1 343 ? -27.709 19.053 38.936 1.00 74.94 343 ILE A C 1
ATOM 2765 O O . ILE A 1 343 ? -28.365 20.073 39.117 1.00 74.94 343 ILE A O 1
ATOM 2769 N N . GLU A 1 344 ? -28.200 17.832 39.154 1.00 76.31 344 GLU A N 1
ATOM 2770 C CA . GLU A 1 344 ? -29.583 17.605 39.587 1.00 76.31 344 GLU A CA 1
ATOM 2771 C C . GLU A 1 344 ? -29.847 18.232 40.960 1.00 76.31 344 GLU A C 1
ATOM 2773 O O . GLU A 1 344 ? -30.926 18.762 41.206 1.00 76.31 344 GLU A O 1
ATOM 2778 N N . PHE A 1 345 ? -28.856 18.201 41.855 1.00 81.75 345 PHE A N 1
ATOM 2779 C CA . PHE A 1 345 ? -28.915 18.888 43.139 1.00 81.75 345 PHE A CA 1
ATOM 2780 C C . PHE A 1 345 ? -29.029 20.409 42.963 1.00 81.75 345 PHE A C 1
ATOM 2782 O O . PHE A 1 345 ? -29.894 21.028 43.579 1.00 81.75 345 PHE A O 1
ATOM 2789 N N . GLU A 1 346 ? -28.205 21.021 42.110 1.00 77.12 346 GLU A N 1
ATOM 2790 C CA . GLU A 1 346 ? -28.276 22.459 41.822 1.00 77.12 346 GLU A CA 1
ATOM 2791 C C . GLU A 1 346 ? -29.607 22.861 41.182 1.00 77.12 346 GLU A C 1
ATOM 2793 O O . GLU A 1 346 ? -30.155 23.901 41.549 1.00 77.12 346 GLU A O 1
ATOM 2798 N N . GLU A 1 347 ? -30.149 22.050 40.273 1.00 78.75 347 GLU A N 1
ATOM 2799 C CA . GLU A 1 347 ? -31.467 22.264 39.667 1.00 78.75 347 GLU A CA 1
ATOM 2800 C C . GLU A 1 347 ? -32.571 22.195 40.724 1.00 78.75 347 GLU A C 1
ATOM 2802 O O . GLU A 1 347 ? -33.323 23.155 40.888 1.00 78.75 347 GLU A O 1
ATOM 2807 N N . VAL A 1 348 ? -32.606 21.120 41.521 1.00 80.81 348 VAL A N 1
ATOM 2808 C CA . VAL A 1 348 ? -33.606 20.933 42.583 1.00 80.81 348 VAL A CA 1
ATOM 2809 C C . VAL A 1 348 ? -33.546 22.071 43.596 1.00 80.81 348 VAL A C 1
ATOM 2811 O O . VAL A 1 348 ? -34.591 22.610 43.963 1.00 80.81 348 VAL A O 1
ATOM 2814 N N . ILE A 1 349 ? -32.351 22.469 44.039 1.00 79.88 349 ILE A N 1
ATOM 2815 C CA . ILE A 1 349 ? -32.179 23.567 44.994 1.00 79.88 349 ILE A CA 1
ATOM 2816 C C . ILE A 1 349 ? -32.555 24.905 44.359 1.00 79.88 349 ILE A C 1
ATOM 2818 O O . ILE A 1 349 ? -33.249 25.695 44.988 1.00 79.88 349 ILE A O 1
ATOM 2822 N N . THR A 1 350 ? -32.152 25.173 43.119 1.00 79.56 350 THR A N 1
ATOM 2823 C CA . THR A 1 350 ? -32.441 26.451 42.453 1.00 79.56 350 THR A CA 1
ATOM 2824 C C . THR A 1 350 ? -33.929 26.605 42.146 1.00 79.56 350 THR A C 1
ATOM 2826 O O . THR A 1 350 ? -34.494 27.653 42.451 1.00 79.56 350 THR A O 1
ATOM 2829 N N . GLU A 1 351 ? -34.601 25.569 41.641 1.00 79.19 351 GLU A N 1
ATOM 2830 C CA . GLU A 1 351 ? -36.062 25.559 41.492 1.00 79.19 351 GLU A CA 1
ATOM 2831 C C . GLU A 1 351 ? -36.762 25.709 42.843 1.00 79.19 351 GLU A C 1
ATOM 2833 O O . GLU A 1 351 ? -37.702 26.492 42.989 1.00 79.19 351 GLU A O 1
ATOM 2838 N N . SER A 1 352 ? -36.268 24.999 43.860 1.00 76.44 352 SER A N 1
ATOM 2839 C CA . SER A 1 352 ? -36.837 25.057 45.204 1.00 76.44 352 SER A CA 1
ATOM 2840 C C . SER A 1 352 ? -36.523 26.348 45.944 1.00 76.44 352 SER A C 1
ATOM 2842 O O . SER A 1 352 ? -37.108 26.561 46.995 1.00 76.44 352 SER A O 1
ATOM 2844 N N . LEU A 1 353 ? -35.642 27.211 45.448 1.00 73.81 353 LEU A N 1
ATOM 2845 C CA . LEU A 1 353 ? -35.390 28.540 46.012 1.00 73.81 353 LEU A CA 1
ATOM 2846 C C . LEU A 1 353 ? -36.083 29.648 45.206 1.00 73.81 353 LEU A C 1
ATOM 2848 O O . LEU A 1 353 ? -36.347 30.715 45.752 1.00 73.81 353 LEU A O 1
ATOM 2852 N N . ASN A 1 354 ? 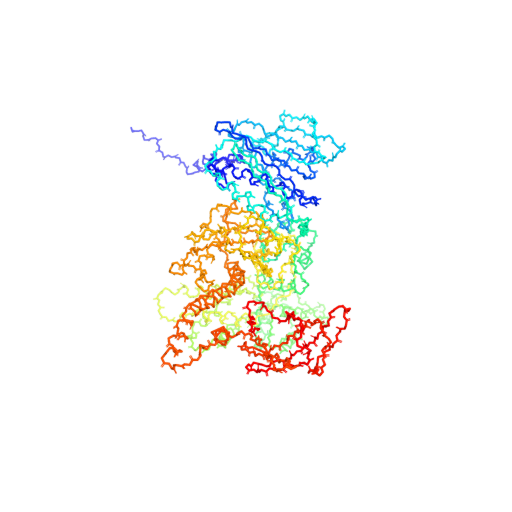-36.398 29.393 43.932 1.00 70.62 354 ASN A N 1
ATOM 2853 C CA . ASN A 1 354 ? -36.950 30.381 42.999 1.00 70.62 354 ASN A CA 1
ATOM 2854 C C . ASN A 1 354 ? -38.427 30.154 42.630 1.00 70.62 354 ASN A C 1
ATOM 2856 O O . ASN A 1 354 ? -38.923 30.819 41.717 1.00 70.62 354 ASN A O 1
ATOM 2860 N N . SER A 1 355 ? -39.132 29.239 43.300 1.00 69.06 355 SER A N 1
ATOM 2861 C CA . SER A 1 355 ? -40.539 28.951 42.994 1.00 69.06 355 SER A CA 1
ATOM 2862 C C . SER A 1 355 ? -41.418 30.206 42.976 1.00 69.06 355 SER A C 1
ATOM 2864 O O . SER A 1 355 ? -41.170 31.200 43.662 1.00 69.06 355 SER A O 1
ATOM 2866 N N . VAL A 1 356 ? -42.447 30.154 42.134 1.00 56.66 356 VAL A N 1
ATOM 2867 C CA . VAL A 1 356 ? -43.387 31.251 41.864 1.00 56.66 356 VAL A CA 1
ATOM 2868 C C . VAL A 1 356 ? -44.404 31.426 43.001 1.00 56.66 356 VAL A C 1
ATOM 2870 O O . VAL A 1 356 ? -44.968 32.502 43.149 1.00 56.66 356 VAL A O 1
ATOM 2873 N N . GLU A 1 357 ? -44.599 30.398 43.830 1.00 55.28 357 GLU A N 1
ATOM 2874 C CA . GLU A 1 357 ? -45.530 30.405 44.972 1.00 55.28 357 GLU A CA 1
ATOM 2875 C C . GLU A 1 357 ? -45.032 31.210 46.187 1.00 55.28 357 GLU A C 1
ATOM 2877 O O . GLU A 1 357 ? -45.805 31.463 47.110 1.00 55.28 357 GLU A O 1
ATOM 2882 N N . ASP A 1 358 ? -43.756 31.607 46.201 1.00 58.50 358 ASP A N 1
ATOM 2883 C CA . ASP A 1 358 ? -43.141 32.367 47.291 1.00 58.50 358 ASP A CA 1
ATOM 2884 C C . ASP A 1 358 ? -43.254 33.883 47.008 1.00 58.50 358 ASP A C 1
ATOM 2886 O O . ASP A 1 358 ? -42.964 34.344 45.896 1.00 58.50 358 ASP A O 1
ATOM 2890 N N . SER A 1 359 ? -43.668 34.686 47.999 1.00 54.97 359 SER A N 1
ATOM 2891 C CA . SER A 1 359 ? -43.802 36.144 47.834 1.00 54.97 359 SER A CA 1
ATOM 2892 C C . SER A 1 359 ? -42.436 36.769 47.494 1.00 54.97 359 SER A C 1
ATOM 2894 O O . SER A 1 359 ? -41.407 36.251 47.925 1.00 54.97 359 SER A O 1
ATOM 2896 N N . PRO A 1 360 ? -42.351 37.939 46.827 1.00 57.03 360 PRO A N 1
ATOM 2897 C CA . PRO A 1 360 ? -41.066 38.598 46.549 1.00 57.03 360 PRO A CA 1
ATOM 2898 C C . PRO A 1 360 ? -40.201 38.861 47.797 1.00 57.03 360 PRO A C 1
ATOM 2900 O O . PRO A 1 360 ? -38.985 38.971 47.680 1.00 57.03 360 PRO A O 1
ATOM 2903 N N . LYS A 1 361 ? -40.827 38.944 48.982 1.00 55.06 361 LYS A N 1
ATOM 2904 C CA . LYS A 1 361 ? -40.173 39.086 50.294 1.00 55.06 361 LYS A CA 1
ATOM 2905 C C . LYS A 1 361 ? -39.602 37.775 50.857 1.00 55.06 361 LYS A C 1
ATOM 2907 O O . LYS A 1 361 ? -38.710 37.834 51.691 1.00 55.06 361 LYS A O 1
ATOM 2912 N N . ASP A 1 362 ? -40.083 36.628 50.381 1.00 55.62 362 ASP A N 1
ATOM 2913 C CA . ASP A 1 362 ? -39.679 35.283 50.817 1.00 55.62 362 ASP A CA 1
ATOM 2914 C C . ASP A 1 362 ? -38.520 34.723 49.965 1.00 55.62 362 ASP A C 1
ATOM 2916 O O . ASP A 1 362 ? -37.969 33.657 50.249 1.00 55.62 362 ASP A O 1
ATOM 2920 N N . ARG A 1 363 ? -38.123 35.443 48.904 1.00 62.22 363 ARG A N 1
ATOM 2921 C CA . ARG A 1 363 ? -37.019 35.062 48.018 1.00 62.22 363 ARG A CA 1
ATOM 2922 C C . ARG A 1 363 ? -35.674 35.427 48.634 1.00 62.22 363 ARG A C 1
ATOM 2924 O O . ARG A 1 363 ? -35.340 36.596 48.810 1.00 62.22 363 ARG A O 1
ATOM 2931 N N . LEU A 1 364 ? -34.872 34.399 48.895 1.00 65.69 364 LEU A N 1
ATOM 2932 C CA . LEU A 1 364 ? -33.499 34.539 49.374 1.00 65.69 364 LEU A CA 1
ATOM 2933 C C . LEU A 1 364 ? -32.620 35.232 48.325 1.00 65.69 364 LEU A C 1
ATOM 2935 O O . LEU A 1 364 ? -32.674 34.902 47.137 1.00 65.69 364 LEU A O 1
ATOM 2939 N N . ASP A 1 365 ? -31.757 36.141 48.777 1.00 68.19 365 ASP A N 1
ATOM 2940 C CA . ASP A 1 365 ? -30.776 36.814 47.931 1.00 68.19 365 ASP A CA 1
ATOM 2941 C C . ASP A 1 365 ? -29.671 35.848 47.456 1.00 68.19 365 ASP A C 1
ATOM 2943 O O . ASP A 1 365 ? -29.427 34.785 48.036 1.00 68.19 365 ASP A O 1
ATOM 2947 N N . GLY A 1 366 ? -28.948 36.218 46.394 1.00 66.00 366 GLY A N 1
ATOM 2948 C CA . GLY A 1 366 ? -27.937 35.343 45.784 1.00 66.00 366 GLY A CA 1
ATOM 2949 C C . GLY A 1 366 ? -26.836 34.874 46.749 1.00 66.00 366 GLY A C 1
ATOM 2950 O O . GLY A 1 366 ? -26.292 33.777 46.576 1.00 66.00 366 GLY A O 1
ATOM 2951 N N . LYS A 1 367 ? -26.523 35.657 47.796 1.00 69.38 367 LYS A N 1
ATOM 2952 C CA . LYS A 1 367 ? -25.557 35.268 48.835 1.00 69.38 367 LYS A CA 1
ATOM 2953 C C . LYS A 1 367 ? -26.146 34.232 49.788 1.00 69.38 367 LYS A C 1
ATOM 2955 O O . LYS A 1 367 ? -25.492 33.209 50.000 1.00 69.38 367 LYS A O 1
ATOM 2960 N N . SER A 1 368 ? -27.362 34.429 50.299 1.00 68.44 368 SER A N 1
ATOM 2961 C CA . SER A 1 368 ? -28.013 33.458 51.191 1.00 68.44 368 SER A CA 1
ATOM 2962 C C . SER A 1 368 ? -28.292 32.139 50.480 1.00 68.44 368 SER A C 1
ATOM 2964 O O . SER A 1 368 ? -27.978 31.080 51.021 1.00 68.44 368 SER A O 1
ATOM 2966 N N . GLN A 1 369 ? -28.731 32.170 49.217 1.00 71.75 369 GLN A N 1
ATOM 2967 C CA . GLN A 1 369 ? -28.882 30.948 48.417 1.00 71.75 369 GLN A CA 1
ATOM 2968 C C . GLN A 1 369 ? -27.555 30.174 48.287 1.00 71.75 369 GLN A C 1
ATOM 2970 O O . GLN A 1 369 ? -27.528 28.948 48.358 1.00 71.75 369 GLN A O 1
ATOM 2975 N N . LYS A 1 370 ? -26.419 30.869 48.126 1.00 71.56 370 LYS A N 1
ATOM 2976 C CA . LYS A 1 370 ? -25.088 30.237 48.074 1.00 71.56 370 LYS A CA 1
ATOM 2977 C C . LYS A 1 370 ? -24.677 29.633 49.422 1.00 71.56 370 LYS A C 1
ATOM 2979 O O . LYS A 1 370 ? -23.955 28.636 49.443 1.00 71.56 370 LYS A O 1
ATOM 2984 N N . VAL A 1 371 ? -25.104 30.212 50.544 1.00 72.12 371 VAL A N 1
ATOM 2985 C CA . VAL A 1 371 ? -24.871 29.647 51.884 1.00 72.12 371 VAL A CA 1
ATOM 2986 C C . VAL A 1 371 ? -25.692 28.374 52.077 1.00 72.12 371 VAL A C 1
ATOM 2988 O O . VAL A 1 371 ? -25.108 27.349 52.421 1.00 72.12 371 VAL A O 1
ATOM 2991 N N . VAL A 1 372 ? -26.984 28.407 51.742 1.00 74.06 372 VAL A N 1
ATOM 2992 C CA . VAL A 1 372 ? -27.883 27.241 51.782 1.00 74.06 372 VAL A CA 1
ATOM 2993 C C . VAL A 1 372 ? -27.329 26.088 50.937 1.00 74.06 372 VAL A C 1
ATOM 2995 O O . VAL A 1 372 ? -27.165 24.983 51.449 1.00 74.06 372 VAL A O 1
ATOM 2998 N N . ARG A 1 373 ? -26.924 26.355 49.684 1.00 77.94 373 ARG A N 1
ATOM 2999 C CA . ARG A 1 373 ? -26.280 25.360 48.800 1.00 77.94 373 ARG A CA 1
ATOM 3000 C C . ARG A 1 373 ? -25.073 24.688 49.459 1.00 77.94 373 ARG A C 1
ATOM 3002 O O . ARG A 1 373 ? -24.960 23.467 49.446 1.00 77.94 373 ARG A O 1
ATOM 3009 N N . ASN A 1 374 ? -24.178 25.479 50.053 1.00 75.62 374 ASN A N 1
ATOM 3010 C CA . ASN A 1 374 ? -22.953 24.960 50.664 1.00 75.62 374 ASN A CA 1
ATOM 3011 C C . ASN A 1 374 ? -23.218 24.124 51.921 1.00 75.62 374 ASN A C 1
ATOM 3013 O O . ASN A 1 374 ? -22.535 23.124 52.123 1.00 75.62 374 ASN A O 1
ATOM 3017 N N . ILE A 1 375 ? -24.177 24.527 52.761 1.00 75.88 375 ILE A N 1
ATOM 3018 C CA . ILE A 1 375 ? -24.527 23.792 53.986 1.00 75.88 375 ILE A CA 1
ATOM 3019 C C . ILE A 1 375 ? -25.094 22.424 53.618 1.00 75.88 375 ILE A C 1
ATOM 3021 O O . ILE A 1 375 ? -24.596 21.406 54.094 1.00 75.88 375 ILE A O 1
ATOM 3025 N N . ILE A 1 376 ? -26.061 22.394 52.697 1.00 75.56 376 ILE A N 1
ATOM 3026 C CA . ILE A 1 376 ? -26.683 21.142 52.266 1.00 75.56 376 ILE A CA 1
ATOM 3027 C C . ILE A 1 376 ? -25.641 20.246 51.578 1.00 75.56 376 ILE A C 1
ATOM 3029 O O . ILE A 1 376 ? -25.524 19.076 51.928 1.00 75.56 376 ILE A O 1
ATOM 3033 N N . TRP A 1 377 ? -24.809 20.789 50.680 1.00 77.62 377 TRP A N 1
ATOM 3034 C CA . TRP A 1 377 ? -23.769 20.011 49.993 1.00 77.62 377 TRP A CA 1
ATOM 3035 C C . TRP A 1 377 ? -22.666 19.490 50.928 1.00 77.62 377 TRP A C 1
ATOM 3037 O O . TRP A 1 377 ? -22.120 18.409 50.706 1.00 77.62 377 TRP A O 1
ATOM 3047 N N . ASN A 1 378 ? -22.334 20.208 52.006 1.00 75.00 378 ASN A N 1
ATOM 3048 C CA . ASN A 1 378 ? -21.370 19.717 52.994 1.00 75.00 378 ASN A CA 1
ATOM 3049 C C . ASN A 1 378 ? -21.852 18.437 53.688 1.00 75.00 378 ASN A C 1
ATOM 3051 O O . ASN A 1 378 ? -21.028 17.574 53.975 1.00 75.00 378 ASN A O 1
ATOM 3055 N N . ARG A 1 379 ? -23.163 18.256 53.864 1.00 73.75 379 ARG A N 1
ATOM 3056 C CA . ARG A 1 379 ? -23.740 17.044 54.462 1.00 73.75 379 ARG A CA 1
ATOM 3057 C C . ARG A 1 379 ? -23.609 15.809 53.566 1.00 73.75 379 ARG A C 1
ATOM 3059 O O . ARG A 1 379 ? -23.483 14.687 54.049 1.00 73.75 379 ARG A O 1
ATOM 3066 N N . PHE A 1 380 ? -23.533 16.013 52.250 1.00 72.06 380 PHE A N 1
ATOM 3067 C CA . PHE A 1 380 ? -23.166 14.947 51.317 1.00 72.06 380 PHE A CA 1
ATOM 3068 C C . PHE A 1 380 ? -21.697 14.523 51.491 1.00 72.06 380 PHE A C 1
ATOM 3070 O O . PHE A 1 380 ? -21.383 13.353 51.307 1.00 72.06 380 PHE A O 1
ATOM 3077 N N . LYS A 1 381 ? -20.778 15.407 51.916 1.00 67.69 381 LYS A N 1
ATOM 3078 C CA . LYS A 1 381 ? -19.352 15.045 52.090 1.00 67.69 381 LYS A CA 1
ATOM 3079 C C . LYS A 1 381 ? -19.113 14.001 53.179 1.00 67.69 381 LYS A C 1
ATOM 3081 O O . LYS A 1 381 ? -18.183 13.209 53.055 1.00 67.69 381 LYS A O 1
ATOM 3086 N N . GLU A 1 382 ? -19.942 13.986 54.218 1.00 65.19 382 GLU A N 1
ATOM 3087 C CA . GLU A 1 382 ? -19.832 13.022 55.320 1.00 65.19 382 GLU A CA 1
ATOM 3088 C C . GLU A 1 382 ? -20.262 11.611 54.892 1.00 65.19 382 GLU A C 1
ATOM 3090 O O . GLU A 1 382 ? -19.679 10.616 55.320 1.00 65.19 382 GLU A O 1
ATOM 3095 N N . THR A 1 383 ? -21.222 11.516 53.971 1.00 67.44 383 THR A N 1
ATOM 3096 C CA . THR A 1 383 ? -21.752 10.245 53.453 1.00 67.44 383 THR A CA 1
ATOM 3097 C C . THR A 1 383 ? -21.005 9.728 52.216 1.00 67.44 383 THR A C 1
ATOM 3099 O O . THR A 1 383 ? -20.995 8.521 51.964 1.00 67.44 383 THR A O 1
ATOM 3102 N N . GLN A 1 384 ? -20.292 10.606 51.495 1.00 71.19 384 GLN A N 1
ATOM 3103 C CA . GLN A 1 384 ? -19.468 10.286 50.317 1.00 71.19 384 GLN A CA 1
ATOM 3104 C C . GLN A 1 384 ? -18.432 9.176 50.572 1.00 71.19 384 GLN A C 1
ATOM 3106 O O . GLN A 1 384 ? -18.276 8.283 49.738 1.00 71.19 384 GLN A O 1
ATOM 3111 N N . ILE A 1 385 ? -17.737 9.207 51.719 1.00 68.06 385 ILE A N 1
ATOM 3112 C CA . ILE A 1 385 ? -16.687 8.226 52.063 1.00 68.06 385 ILE A CA 1
ATOM 3113 C C . ILE A 1 385 ? -17.287 6.827 52.234 1.00 68.06 385 ILE A C 1
ATOM 3115 O O . ILE A 1 385 ? -16.779 5.866 51.661 1.00 68.06 385 ILE A O 1
ATOM 3119 N N . LEU A 1 386 ? -18.375 6.715 53.000 1.00 68.81 386 LEU A N 1
ATOM 3120 C CA . LEU A 1 386 ? -19.033 5.438 53.289 1.00 68.81 386 LEU A CA 1
ATOM 3121 C C . LEU A 1 386 ? -19.634 4.813 52.026 1.00 68.81 386 LEU A C 1
ATOM 3123 O O . LEU A 1 386 ? -19.533 3.602 51.832 1.00 68.81 386 LEU A O 1
ATOM 3127 N N . TYR A 1 387 ? -20.201 5.639 51.143 1.00 73.25 387 TYR A N 1
ATOM 3128 C CA . TYR A 1 387 ? -20.738 5.183 49.864 1.00 73.25 387 TYR A CA 1
ATOM 3129 C C . TYR A 1 387 ? -19.650 4.597 48.953 1.00 73.25 387 TYR A C 1
ATOM 3131 O O . TYR A 1 387 ? -19.797 3.479 48.467 1.00 73.25 387 TYR A O 1
ATOM 3139 N N . LEU A 1 388 ? -18.531 5.309 48.783 1.00 71.69 388 LEU A N 1
ATOM 3140 C CA . LEU A 1 388 ? -17.392 4.848 47.980 1.00 71.69 388 LEU A CA 1
ATOM 3141 C C . LEU A 1 388 ? -16.765 3.558 48.525 1.00 71.69 388 LEU A C 1
ATOM 3143 O O . LEU A 1 388 ? -16.417 2.677 47.743 1.00 71.69 388 LEU A O 1
ATOM 3147 N N . ILE A 1 389 ? -16.673 3.416 49.852 1.00 70.19 389 ILE A N 1
ATOM 3148 C CA . ILE A 1 389 ? -16.217 2.173 50.491 1.00 70.19 389 ILE A CA 1
ATOM 3149 C C . ILE A 1 389 ? -17.162 1.016 50.141 1.00 70.19 389 ILE A C 1
ATOM 3151 O O . ILE A 1 389 ? -16.695 -0.056 49.762 1.00 70.19 389 ILE A O 1
ATOM 3155 N N . GLY A 1 390 ? -18.480 1.229 50.224 1.00 70.44 390 GLY A N 1
ATOM 3156 C CA . GLY A 1 390 ? -19.479 0.224 49.848 1.00 70.44 390 GLY A CA 1
ATOM 3157 C C . GLY A 1 390 ? -19.415 -0.169 48.368 1.00 70.44 390 GLY A C 1
ATOM 3158 O O . GLY A 1 390 ? -19.503 -1.353 48.041 1.00 70.44 390 GLY A O 1
ATOM 3159 N N . LEU A 1 391 ? -19.200 0.805 47.483 1.00 72.69 391 LEU A N 1
ATOM 3160 C CA . LEU A 1 391 ? -19.071 0.585 46.041 1.00 72.69 391 LEU A CA 1
ATOM 3161 C C . LEU A 1 391 ? -17.805 -0.210 45.689 1.00 72.69 391 LEU A C 1
ATOM 3163 O O . LEU A 1 391 ? -17.835 -1.147 44.902 1.00 72.69 391 LEU A O 1
ATOM 3167 N N . ILE A 1 392 ? -16.673 0.121 46.310 1.00 70.00 392 ILE A N 1
ATOM 3168 C CA . ILE A 1 392 ? -15.424 -0.612 46.078 1.00 70.00 392 ILE A CA 1
ATOM 3169 C C . ILE A 1 392 ? -15.542 -2.037 46.627 1.00 70.00 392 ILE A C 1
ATOM 3171 O O . ILE A 1 392 ? -15.170 -2.978 45.934 1.00 70.00 392 ILE A O 1
ATOM 3175 N N . ASN A 1 393 ? -16.126 -2.210 47.817 1.00 68.81 393 ASN A N 1
ATOM 3176 C CA . ASN A 1 393 ? -16.318 -3.525 48.433 1.00 68.81 393 ASN A CA 1
ATOM 3177 C C . ASN A 1 393 ? -17.264 -4.442 47.643 1.00 68.81 393 ASN A C 1
ATOM 3179 O O . ASN A 1 393 ? -17.108 -5.656 47.711 1.00 68.81 393 ASN A O 1
ATOM 3183 N N . THR A 1 394 ? -18.230 -3.891 46.904 1.00 68.38 394 THR A N 1
ATOM 3184 C CA . THR A 1 394 ? -19.118 -4.677 46.025 1.00 68.38 394 THR A CA 1
ATOM 3185 C C . THR A 1 394 ? -18.423 -5.110 44.735 1.00 68.38 394 THR A C 1
ATOM 3187 O O . THR A 1 394 ? -18.718 -6.180 44.212 1.00 68.38 394 THR A O 1
ATOM 3190 N N . VAL A 1 395 ? -17.464 -4.321 44.246 1.00 66.69 395 VAL A N 1
ATOM 3191 C CA . VAL A 1 395 ? -16.704 -4.605 43.018 1.00 66.69 395 VAL A CA 1
ATOM 3192 C C . VAL A 1 395 ? -15.488 -5.508 43.279 1.00 66.69 395 VAL A C 1
ATOM 3194 O O . VAL A 1 395 ? -15.070 -6.276 42.408 1.00 66.69 395 VAL A O 1
ATOM 3197 N N . THR A 1 396 ? -14.890 -5.441 44.472 1.00 62.50 396 THR A N 1
ATOM 3198 C CA . THR A 1 396 ? -13.750 -6.282 44.852 1.00 62.50 396 THR A CA 1
ATOM 3199 C C . THR A 1 396 ? -14.200 -7.492 45.662 1.00 62.50 396 THR A C 1
ATOM 3201 O O . THR A 1 396 ? -14.466 -7.380 46.852 1.00 62.50 396 THR A O 1
ATOM 3204 N N . ASP A 1 397 ? -14.166 -8.668 45.037 1.00 53.56 397 ASP A N 1
ATOM 3205 C CA . ASP A 1 397 ? -14.552 -9.983 45.591 1.00 53.56 397 ASP A CA 1
ATOM 3206 C C . ASP A 1 397 ? -13.626 -10.515 46.712 1.00 53.56 397 ASP A C 1
ATOM 3208 O O . ASP A 1 397 ? -13.515 -11.708 46.987 1.00 53.56 397 ASP A O 1
ATOM 3212 N N . SER A 1 398 ? -12.863 -9.632 47.348 1.00 47.44 398 SER A N 1
ATOM 3213 C CA . SER A 1 398 ? -11.870 -9.994 48.344 1.00 47.44 398 SER A CA 1
ATOM 3214 C C . SER A 1 398 ? -11.966 -9.038 49.515 1.00 47.44 398 SER A C 1
ATOM 3216 O O . SER A 1 398 ? -11.805 -7.833 49.331 1.00 47.44 398 SER A O 1
ATOM 3218 N N . ARG A 1 399 ? -12.141 -9.598 50.718 1.00 49.84 399 ARG A N 1
ATOM 3219 C CA . ARG A 1 399 ? -11.896 -8.963 52.024 1.00 49.84 399 ARG A CA 1
ATOM 3220 C C . ARG A 1 399 ? -10.425 -8.513 52.146 1.00 49.84 399 ARG A C 1
ATOM 3222 O O . ARG A 1 399 ? -9.687 -9.016 52.988 1.00 49.84 399 ARG A O 1
ATOM 3229 N N . LYS A 1 400 ? -9.945 -7.640 51.260 1.00 51.78 400 LYS A N 1
ATOM 3230 C CA . LYS A 1 400 ? -8.614 -7.036 51.335 1.00 51.78 400 LYS A CA 1
ATOM 3231 C C . LYS A 1 400 ? -8.718 -5.790 52.202 1.00 51.78 400 LYS A C 1
ATOM 3233 O O . LYS A 1 400 ? -9.557 -4.939 51.937 1.00 51.78 400 LYS A O 1
ATOM 3238 N N . GLU A 1 401 ? -7.881 -5.775 53.239 1.00 56.62 401 GLU A N 1
ATOM 3239 C CA . GLU A 1 401 ? -7.644 -4.731 54.244 1.00 56.62 401 GLU A CA 1
ATOM 3240 C C . GLU A 1 401 ? -8.533 -3.490 54.091 1.00 56.62 401 GLU A C 1
ATOM 3242 O O . GLU A 1 401 ? -8.287 -2.624 53.251 1.00 56.62 401 GLU A O 1
ATOM 3247 N N . GLU A 1 402 ? -9.552 -3.381 54.944 1.00 61.03 402 GLU A N 1
ATOM 3248 C CA . GLU A 1 402 ? -10.485 -2.248 55.029 1.00 61.03 402 GLU A CA 1
ATOM 3249 C C . GLU A 1 402 ? -9.765 -0.879 55.024 1.00 61.03 402 GLU A C 1
ATOM 3251 O O . GLU A 1 402 ? -10.262 0.120 54.499 1.00 61.03 402 GLU A O 1
ATOM 3256 N N . GLU A 1 403 ? -8.536 -0.847 55.542 1.00 61.69 403 GLU A N 1
ATOM 3257 C CA . GLU A 1 403 ? -7.639 0.305 55.560 1.00 61.69 403 GLU A CA 1
ATOM 3258 C C . GLU A 1 403 ? -7.186 0.768 54.162 1.00 61.69 403 GLU A C 1
ATOM 3260 O O . GLU A 1 403 ? -7.033 1.968 53.911 1.00 61.69 403 GLU A O 1
ATOM 3265 N N . LEU A 1 404 ? -6.984 -0.151 53.219 1.00 65.06 404 LEU A N 1
ATOM 3266 C CA . LEU A 1 404 ? -6.594 0.167 51.848 1.00 65.06 404 LEU A CA 1
ATOM 3267 C C . LEU A 1 404 ? -7.776 0.741 51.052 1.00 65.06 404 LEU A C 1
ATOM 3269 O O . LEU A 1 404 ? -7.623 1.764 50.382 1.00 65.06 404 LEU A O 1
ATOM 3273 N N . VAL A 1 405 ? -8.974 0.166 51.209 1.00 67.88 405 VAL A N 1
ATOM 3274 C CA . VAL A 1 405 ? -10.219 0.682 50.607 1.00 67.88 405 VAL A CA 1
ATOM 3275 C C . VAL A 1 405 ? -10.555 2.076 51.145 1.00 67.88 405 VAL A C 1
ATOM 3277 O O . VAL A 1 405 ? -10.883 2.984 50.372 1.00 67.88 405 VAL A O 1
ATOM 3280 N N . ARG A 1 406 ? -10.388 2.301 52.457 1.00 69.12 406 ARG A N 1
ATOM 3281 C CA . ARG A 1 406 ? -10.545 3.627 53.083 1.00 69.12 406 ARG A CA 1
ATOM 3282 C C . ARG A 1 406 ? -9.543 4.648 52.538 1.00 69.12 406 ARG A C 1
ATOM 3284 O O . ARG A 1 406 ? -9.931 5.786 52.258 1.00 69.12 406 ARG A O 1
ATOM 3291 N N . ARG A 1 407 ? -8.275 4.262 52.338 1.00 69.00 407 ARG A N 1
ATOM 3292 C CA . ARG A 1 407 ? -7.235 5.134 51.753 1.00 69.00 407 ARG A CA 1
ATOM 3293 C C . ARG A 1 407 ? -7.544 5.516 50.305 1.00 69.00 407 ARG A C 1
ATOM 3295 O O . ARG A 1 407 ? -7.440 6.697 49.966 1.00 69.00 407 ARG A O 1
ATOM 3302 N N . VAL A 1 408 ? -7.959 4.554 49.477 1.00 70.00 408 VAL A N 1
ATOM 3303 C CA . VAL A 1 408 ? -8.367 4.791 48.080 1.00 70.00 408 VAL A CA 1
ATOM 3304 C C . VAL A 1 408 ? -9.564 5.738 48.023 1.00 70.00 408 VAL A C 1
ATOM 3306 O O . VAL A 1 408 ? -9.482 6.787 47.382 1.00 70.00 408 VAL A O 1
ATOM 3309 N N . SER A 1 409 ? -10.623 5.440 48.779 1.00 72.50 409 SER A N 1
ATOM 3310 C CA . SER A 1 409 ? -11.843 6.259 48.845 1.00 72.50 409 SER A CA 1
ATOM 3311 C C . SER A 1 409 ? -11.551 7.698 49.283 1.00 72.50 409 SER A C 1
ATOM 3313 O O . SER A 1 409 ? -11.988 8.657 48.647 1.00 72.50 409 SER A O 1
ATOM 3315 N N . SER A 1 410 ? -10.730 7.868 50.325 1.00 73.50 410 SER A N 1
ATOM 3316 C CA . SER A 1 410 ? -10.349 9.191 50.840 1.00 73.50 410 SER A CA 1
ATOM 3317 C C . SER A 1 410 ? -9.561 10.016 49.820 1.00 73.50 410 SER A C 1
ATOM 3319 O O . SER A 1 410 ? -9.719 11.237 49.743 1.00 73.50 410 SER A O 1
ATOM 3321 N N . LYS A 1 411 ? -8.695 9.375 49.027 1.00 72.88 411 LYS A N 1
ATOM 3322 C CA . LYS A 1 411 ? -7.885 10.068 48.019 1.00 72.88 411 LYS A CA 1
ATOM 3323 C C . LYS A 1 411 ? -8.716 10.474 46.801 1.00 72.88 411 LYS A C 1
ATOM 3325 O O . LYS A 1 411 ? -8.576 11.610 46.351 1.00 72.88 411 LYS A O 1
ATOM 3330 N N . ILE A 1 412 ? -9.622 9.607 46.343 1.00 73.31 412 ILE A N 1
ATOM 3331 C CA . ILE A 1 412 ? -10.589 9.924 45.280 1.00 73.31 412 ILE A CA 1
ATOM 3332 C C . ILE A 1 412 ? -11.428 11.143 45.684 1.00 73.31 412 ILE A C 1
ATOM 3334 O O . ILE A 1 412 ? -11.525 12.101 44.922 1.00 73.31 412 ILE A O 1
ATOM 3338 N N . ILE A 1 413 ? -11.936 11.182 46.920 1.00 72.88 413 ILE A N 1
ATOM 3339 C CA . ILE A 1 413 ? -12.714 12.324 47.428 1.00 72.88 413 ILE A CA 1
ATOM 3340 C C . ILE A 1 413 ? -11.884 13.606 47.479 1.00 72.88 413 ILE A C 1
ATOM 3342 O O . ILE A 1 413 ? -12.369 14.663 47.082 1.00 72.88 413 ILE A O 1
ATOM 3346 N N . ARG A 1 414 ? -10.612 13.541 47.892 1.00 73.44 414 ARG A N 1
ATOM 3347 C CA . ARG A 1 414 ? -9.723 14.716 47.850 1.00 73.44 414 ARG A CA 1
ATOM 3348 C C . ARG A 1 414 ? -9.529 15.255 46.433 1.00 73.44 414 ARG A C 1
ATOM 3350 O O . ARG A 1 414 ? -9.435 16.468 46.271 1.00 73.44 414 ARG A O 1
ATOM 3357 N N . ILE A 1 415 ? -9.451 14.386 45.425 1.00 69.19 415 ILE A N 1
ATOM 3358 C CA . ILE A 1 415 ? -9.340 14.796 44.016 1.00 69.19 415 ILE A CA 1
ATOM 3359 C C . ILE A 1 415 ? -10.650 15.436 43.550 1.00 69.19 415 ILE A C 1
ATOM 3361 O O . ILE A 1 415 ? -10.621 16.557 43.034 1.00 69.19 415 ILE A O 1
ATOM 3365 N N . LEU A 1 416 ? -11.783 14.779 43.822 1.00 68.31 416 LEU A N 1
ATOM 3366 C CA . LEU A 1 416 ? -13.125 15.287 43.526 1.00 68.31 416 LEU A CA 1
ATOM 3367 C C . LEU A 1 416 ? -13.347 16.677 44.142 1.00 68.31 416 LEU A C 1
ATOM 3369 O O . LEU A 1 416 ? -13.878 17.559 43.480 1.00 68.31 416 LEU A O 1
ATOM 3373 N N . GLN A 1 417 ? -12.876 16.902 45.373 1.00 66.69 417 GLN A N 1
ATOM 3374 C CA . GLN A 1 417 ? -13.002 18.178 46.084 1.00 66.69 417 GLN A CA 1
ATOM 3375 C C . GLN A 1 417 ? -12.007 19.258 45.621 1.00 66.69 417 GLN A C 1
ATOM 3377 O O . GLN A 1 417 ? -12.303 20.444 45.755 1.00 66.69 417 GLN A O 1
ATOM 3382 N N . ARG A 1 418 ? -10.827 18.885 45.100 1.00 63.56 418 ARG A N 1
ATOM 3383 C CA . ARG A 1 418 ? -9.782 19.840 44.680 1.00 63.56 418 ARG A CA 1
ATOM 3384 C C . ARG A 1 418 ? -10.023 20.452 43.306 1.00 63.56 418 ARG A C 1
ATOM 3386 O O . ARG A 1 418 ? -9.699 21.621 43.121 1.00 63.56 418 ARG A O 1
ATOM 3393 N N . LYS A 1 419 ? -10.508 19.672 42.334 1.00 52.88 419 LYS A N 1
ATOM 3394 C CA . LYS A 1 419 ? -10.583 20.125 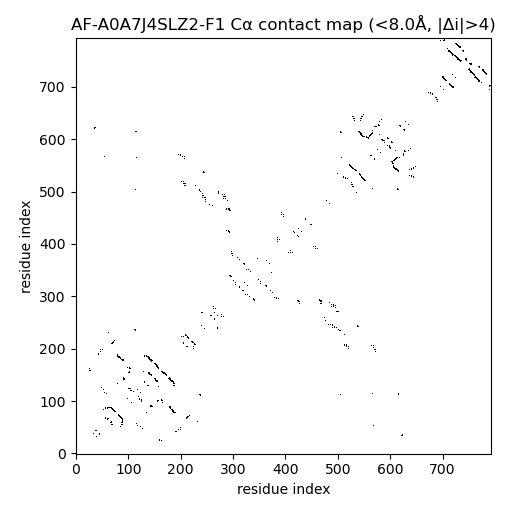40.934 1.00 52.88 419 LYS A CA 1
ATOM 3395 C C . LYS A 1 419 ? -11.904 20.786 40.560 1.00 52.88 419 LYS A C 1
ATOM 3397 O O . LYS A 1 419 ? -11.894 21.695 39.736 1.00 52.88 419 LYS A O 1
ATOM 3402 N N . THR A 1 420 ? -13.031 20.350 41.122 1.00 55.41 420 THR A N 1
ATOM 3403 C CA . THR A 1 420 ? -14.345 20.900 40.764 1.00 55.41 420 THR A CA 1
ATOM 3404 C C . THR A 1 420 ? -15.285 20.924 41.963 1.00 55.41 420 THR A C 1
ATOM 3406 O O . THR A 1 420 ? -15.417 19.943 42.682 1.00 55.41 420 THR A O 1
ATOM 3409 N N . SER A 1 421 ? -16.030 22.017 42.145 1.00 55.53 421 SER A N 1
ATOM 3410 C CA . SER A 1 421 ? -17.140 22.057 43.113 1.00 55.53 421 SER A CA 1
ATOM 3411 C C . SER A 1 421 ? -18.229 21.012 42.817 1.00 55.53 421 SER A C 1
ATOM 3413 O O . SER A 1 421 ? -19.015 20.693 43.702 1.00 55.53 421 SER A O 1
ATOM 3415 N N . ARG A 1 422 ? -18.235 20.470 41.588 1.00 62.22 422 ARG A N 1
ATOM 3416 C CA . ARG A 1 422 ? -19.224 19.536 41.033 1.00 62.22 422 ARG A CA 1
ATOM 3417 C C . ARG A 1 422 ? -18.889 18.048 41.210 1.00 62.22 422 ARG A C 1
ATOM 3419 O O . ARG A 1 422 ? -19.715 17.214 40.868 1.00 62.22 422 ARG A O 1
ATOM 3426 N N . GLY A 1 423 ? -17.699 17.698 41.715 1.00 65.12 423 GLY A N 1
ATOM 3427 C CA . GLY A 1 423 ? -17.315 16.295 41.931 1.00 65.12 423 GLY A CA 1
ATOM 3428 C C . GLY A 1 423 ? -17.185 15.482 40.637 1.00 65.12 423 GLY A C 1
ATOM 3429 O O . GLY A 1 423 ? -17.736 14.386 40.536 1.00 65.12 423 GLY A O 1
ATOM 3430 N N . ARG A 1 424 ? -16.466 16.024 39.648 1.00 76.38 424 ARG A N 1
ATOM 3431 C CA . ARG A 1 424 ? -16.176 15.349 38.372 1.00 76.38 424 ARG A CA 1
ATOM 3432 C C . ARG A 1 424 ? -14.838 14.631 38.415 1.00 76.38 424 ARG A C 1
ATOM 3434 O O . ARG A 1 424 ? -13.881 15.147 38.998 1.00 76.38 424 ARG A O 1
ATOM 3441 N N . ILE A 1 425 ? -14.767 13.480 37.756 1.00 78.00 425 ILE A N 1
ATOM 3442 C CA . ILE A 1 425 ? -13.529 12.713 37.598 1.00 78.00 425 ILE A CA 1
ATOM 3443 C C . ILE A 1 425 ? -13.455 12.096 36.203 1.00 78.00 425 ILE A C 1
ATOM 3445 O O . ILE A 1 425 ? -14.460 11.636 35.660 1.00 78.00 425 ILE A O 1
ATOM 3449 N N . THR A 1 426 ? -12.265 12.105 35.607 1.00 81.31 426 THR A N 1
ATOM 3450 C CA . THR A 1 426 ? -11.987 11.394 34.350 1.00 81.31 426 THR A CA 1
ATOM 3451 C C . THR A 1 426 ? -11.448 9.988 34.628 1.00 81.31 426 THR A C 1
ATOM 3453 O O . THR A 1 426 ? -10.868 9.731 35.685 1.00 81.31 426 THR A O 1
ATOM 3456 N N . LYS A 1 427 ? -11.592 9.068 33.666 1.00 79.25 427 LYS A N 1
ATOM 3457 C CA . LYS A 1 427 ? -11.105 7.686 33.815 1.00 79.25 427 LYS A CA 1
ATOM 3458 C C . LYS A 1 427 ? -9.591 7.625 34.069 1.00 79.25 427 LYS A C 1
ATOM 3460 O O . LYS A 1 427 ? -9.152 6.936 34.982 1.00 79.25 427 LYS A O 1
ATOM 3465 N N . ASN A 1 428 ? -8.814 8.429 33.341 1.00 77.81 428 ASN A N 1
ATOM 3466 C CA . ASN A 1 428 ? -7.359 8.510 33.510 1.00 77.81 428 ASN A CA 1
ATOM 3467 C C . ASN A 1 428 ? -6.972 9.027 34.911 1.00 77.81 428 ASN A C 1
ATOM 3469 O O . ASN A 1 428 ? -6.051 8.520 35.538 1.00 77.81 428 ASN A O 1
ATOM 3473 N N . GLU A 1 429 ? -7.702 9.998 35.465 1.00 75.50 429 GLU A N 1
ATOM 3474 C CA . GLU A 1 429 ? -7.448 10.468 36.836 1.00 75.50 429 GLU A CA 1
ATOM 3475 C C . GLU A 1 429 ? -7.761 9.403 37.889 1.00 75.50 429 GLU A C 1
ATOM 3477 O O . GLU A 1 429 ? -7.042 9.296 38.885 1.00 75.50 429 GLU A O 1
ATOM 3482 N N . LEU A 1 430 ? -8.810 8.607 37.674 1.00 76.94 430 LEU A N 1
ATOM 3483 C CA . LEU A 1 430 ? -9.144 7.482 38.543 1.00 76.94 430 LEU A CA 1
ATOM 3484 C C . LEU A 1 430 ? -8.032 6.419 38.513 1.00 76.94 430 LEU A C 1
ATOM 3486 O O . LEU A 1 430 ? -7.583 5.967 39.568 1.00 76.94 430 LEU A O 1
ATOM 3490 N N . GLU A 1 431 ? -7.526 6.092 37.322 1.00 77.50 431 GLU A N 1
ATOM 3491 C CA . GLU A 1 431 ? -6.396 5.177 37.118 1.00 77.50 431 GLU A CA 1
ATOM 3492 C C . GLU A 1 431 ? -5.108 5.697 37.774 1.00 77.50 431 GLU A C 1
ATOM 3494 O O . GLU A 1 431 ? -4.487 4.980 38.564 1.00 77.50 431 GLU A O 1
ATOM 3499 N N . GLN A 1 432 ? -4.738 6.960 37.532 1.00 75.31 432 GLN A N 1
ATOM 3500 C CA . GLN A 1 432 ? -3.571 7.604 38.151 1.00 75.31 432 GLN A CA 1
ATOM 3501 C C . GLN A 1 432 ? -3.685 7.645 39.676 1.00 75.31 432 GLN A C 1
ATOM 3503 O O . GLN A 1 432 ? -2.721 7.349 40.385 1.00 75.31 432 GLN A O 1
ATOM 3508 N N . CYS A 1 433 ? -4.872 7.943 40.211 1.00 74.19 433 CYS A N 1
ATOM 3509 C CA . CYS A 1 433 ? -5.102 7.948 41.652 1.00 74.19 433 CYS A CA 1
ATOM 3510 C C . CYS A 1 433 ? -4.797 6.578 42.273 1.00 74.19 433 CYS A C 1
ATOM 3512 O O . CYS A 1 433 ? -4.135 6.509 43.313 1.00 74.19 433 CYS A O 1
ATOM 3514 N N . ILE A 1 434 ? -5.245 5.497 41.629 1.00 71.31 434 ILE A N 1
ATOM 3515 C CA . ILE A 1 434 ? -5.035 4.115 42.080 1.00 71.31 434 ILE A CA 1
ATOM 3516 C C . ILE A 1 434 ? -3.568 3.679 41.886 1.00 71.31 434 ILE A C 1
ATOM 3518 O O . ILE A 1 434 ? -3.015 2.978 42.740 1.00 71.31 434 ILE A O 1
ATOM 3522 N N . LEU A 1 435 ? -2.900 4.131 40.821 1.00 71.56 435 LEU A N 1
ATOM 3523 C CA . LEU A 1 435 ? -1.469 3.905 40.571 1.00 71.56 435 LEU A CA 1
ATOM 3524 C C . LEU A 1 435 ? -0.579 4.564 41.632 1.00 71.56 435 LEU A C 1
ATOM 3526 O O . LEU A 1 435 ? 0.258 3.900 42.246 1.00 71.56 435 LEU A O 1
ATOM 3530 N N . GLU A 1 436 ? -0.793 5.847 41.919 1.00 68.56 436 GLU A N 1
ATOM 3531 C CA . GLU A 1 436 ? -0.004 6.593 42.904 1.00 68.56 436 GLU A CA 1
ATOM 3532 C C . GLU A 1 436 ? -0.107 6.023 44.328 1.00 68.56 436 GLU A C 1
ATOM 3534 O O . GLU A 1 436 ? 0.805 6.204 45.137 1.00 68.56 436 GLU A O 1
ATOM 3539 N N . ILE A 1 437 ? -1.227 5.378 44.669 1.00 65.62 437 ILE A N 1
ATOM 3540 C CA . ILE A 1 437 ? -1.408 4.731 45.977 1.00 65.62 437 ILE A CA 1
ATOM 3541 C C . ILE A 1 437 ? -0.471 3.529 46.122 1.00 65.62 437 ILE A C 1
ATOM 3543 O O . ILE A 1 437 ? 0.049 3.308 47.212 1.00 65.62 437 ILE A O 1
ATOM 3547 N N . ASN A 1 438 ? -0.196 2.801 45.036 1.00 60.28 438 ASN A N 1
ATOM 3548 C CA . ASN A 1 438 ? 0.740 1.678 45.065 1.00 60.28 438 ASN A CA 1
ATOM 3549 C C . ASN A 1 438 ? 2.206 2.143 45.124 1.00 60.28 438 ASN A C 1
ATOM 3551 O O . ASN A 1 438 ? 3.000 1.539 45.839 1.00 60.28 438 ASN A O 1
ATOM 3555 N N . ASN A 1 439 ? 2.567 3.235 44.439 1.00 58.09 439 ASN A N 1
ATOM 3556 C CA . ASN A 1 439 ? 3.964 3.692 44.346 1.00 58.09 439 ASN A CA 1
ATOM 3557 C C . ASN A 1 439 ? 4.504 4.362 45.624 1.00 58.09 439 ASN A C 1
ATOM 3559 O O . ASN A 1 439 ? 5.714 4.426 45.812 1.00 58.09 439 ASN A O 1
ATOM 3563 N N . ARG A 1 440 ? 3.640 4.856 46.524 1.00 53.47 440 ARG A N 1
ATOM 3564 C CA . ARG A 1 440 ? 4.071 5.428 47.819 1.00 53.47 440 ARG A CA 1
ATOM 3565 C C . ARG A 1 440 ? 4.408 4.381 48.884 1.00 53.47 440 ARG A C 1
ATOM 3567 O O . ARG A 1 440 ? 4.853 4.748 49.972 1.00 53.47 440 ARG A O 1
ATOM 3574 N N . ASN A 1 441 ? 4.218 3.098 48.589 1.00 51.47 441 ASN A N 1
ATOM 3575 C CA . ASN A 1 441 ? 4.617 2.018 49.479 1.00 51.47 441 ASN A CA 1
ATOM 3576 C C . ASN A 1 441 ? 6.114 1.731 49.291 1.00 51.47 441 ASN A C 1
ATOM 3578 O O . ASN A 1 441 ? 6.499 0.858 48.518 1.00 51.47 441 ASN A O 1
ATOM 3582 N N . ASN A 1 442 ? 6.955 2.471 50.023 1.00 42.00 442 ASN A N 1
ATOM 3583 C CA . ASN A 1 442 ? 8.388 2.208 50.208 1.00 42.00 442 ASN A CA 1
ATOM 3584 C C . ASN A 1 442 ? 8.626 0.821 50.848 1.00 42.00 442 ASN A C 1
ATOM 3586 O O . ASN A 1 442 ? 8.922 0.722 52.038 1.00 42.00 442 ASN A O 1
ATOM 3590 N N . GLY A 1 443 ? 8.470 -0.262 50.084 1.00 43.25 443 GLY A N 1
ATOM 3591 C CA . GLY A 1 443 ? 9.026 -1.581 50.400 1.00 43.25 443 GLY A CA 1
ATOM 3592 C C . GLY A 1 443 ? 8.599 -2.248 51.718 1.00 43.25 443 GLY A C 1
ATOM 3593 O O . GLY A 1 443 ? 9.303 -3.147 52.167 1.00 43.25 443 GLY A O 1
ATOM 3594 N N . ARG A 1 444 ? 7.481 -1.868 52.357 1.00 39.88 444 ARG A N 1
ATOM 3595 C CA . ARG A 1 444 ? 6.922 -2.606 53.510 1.00 39.88 444 ARG A CA 1
ATOM 3596 C C . ARG A 1 444 ? 5.609 -3.294 53.134 1.00 39.88 444 ARG A C 1
ATOM 3598 O O . ARG A 1 444 ? 4.708 -2.683 52.570 1.00 39.88 444 ARG A O 1
ATOM 3605 N N . VAL A 1 445 ? 5.575 -4.596 53.402 1.00 47.91 445 VAL A N 1
ATOM 3606 C CA . VAL A 1 445 ? 4.619 -5.597 52.915 1.00 47.91 445 VAL A CA 1
ATOM 3607 C C . VAL A 1 445 ? 3.277 -5.510 53.651 1.00 47.91 445 VAL A C 1
ATOM 3609 O O . VAL A 1 445 ? 3.213 -5.884 54.813 1.00 47.91 445 VAL A O 1
ATOM 3612 N N . SER A 1 446 ? 2.217 -5.077 52.960 1.00 37.72 446 SER A N 1
ATOM 3613 C CA . SER A 1 446 ? 0.908 -5.756 52.867 1.00 37.72 446 SER A CA 1
ATOM 3614 C C . SER A 1 446 ? 0.025 -5.029 51.830 1.00 37.72 446 SER A C 1
ATOM 3616 O O . SER A 1 446 ? -0.014 -3.803 51.765 1.00 37.72 446 SER A O 1
ATOM 3618 N N . GLY A 1 447 ? -0.614 -5.787 50.933 1.00 50.97 447 GLY A N 1
ATOM 3619 C CA . GLY A 1 447 ? -1.674 -5.277 50.052 1.00 50.97 447 GLY A CA 1
ATOM 3620 C C . GLY A 1 447 ? -1.257 -4.371 48.881 1.00 50.97 447 GLY A C 1
ATOM 3621 O O . GLY A 1 447 ? -1.660 -3.215 48.820 1.00 50.97 447 GLY A O 1
ATOM 3622 N N . SER A 1 448 ? -0.546 -4.885 47.872 1.00 53.00 448 SER A N 1
ATOM 3623 C CA . SER A 1 448 ? -0.573 -4.251 46.543 1.00 53.00 448 SER A CA 1
ATOM 3624 C C . SER A 1 448 ? -1.855 -4.655 45.801 1.00 53.00 448 SER A C 1
ATOM 3626 O O . SER A 1 448 ? -2.262 -5.823 45.799 1.00 53.00 448 SER A O 1
ATOM 3628 N N . ILE A 1 449 ? -2.534 -3.691 45.168 1.00 59.44 449 ILE A N 1
ATOM 3629 C CA . ILE A 1 449 ? -3.644 -4.019 44.262 1.00 59.44 449 ILE A CA 1
ATOM 3630 C C . ILE A 1 449 ? -3.009 -4.533 42.967 1.00 59.44 449 ILE A C 1
ATOM 3632 O O . ILE A 1 449 ? -2.314 -3.771 42.290 1.00 59.44 449 ILE A O 1
ATOM 3636 N N . GLY A 1 450 ? -3.229 -5.807 42.634 1.00 61.34 450 GLY A N 1
ATOM 3637 C CA . GLY A 1 450 ? -2.823 -6.387 41.350 1.00 61.34 450 GLY A CA 1
ATOM 3638 C C . GLY A 1 450 ? -3.561 -5.734 40.179 1.00 61.34 450 GLY A C 1
ATOM 3639 O O . GLY A 1 450 ? -4.660 -5.212 40.353 1.00 61.34 450 GLY A O 1
ATOM 3640 N N . GLU A 1 451 ? -2.966 -5.763 38.992 1.00 60.81 451 GLU A N 1
ATOM 3641 C CA . GLU A 1 451 ? -3.446 -5.058 37.792 1.00 60.81 451 GLU A CA 1
ATOM 3642 C C . GLU A 1 451 ? -4.916 -5.366 37.451 1.00 60.81 451 GLU A C 1
ATOM 3644 O O . GLU A 1 451 ? -5.727 -4.449 37.343 1.00 60.81 451 GLU A O 1
ATOM 3649 N N . VAL A 1 452 ? -5.301 -6.647 37.474 1.00 60.34 452 VAL A N 1
ATOM 3650 C CA . VAL A 1 452 ? -6.686 -7.109 37.246 1.00 60.34 452 VAL A CA 1
ATOM 3651 C C . VAL A 1 452 ? -7.674 -6.540 38.274 1.00 60.34 452 VAL A C 1
ATOM 3653 O O . VAL A 1 452 ? -8.809 -6.200 37.946 1.00 60.34 452 VAL A O 1
ATOM 3656 N N . SER A 1 453 ? -7.268 -6.410 39.541 1.00 67.56 453 SER A N 1
ATOM 3657 C CA . SER A 1 453 ? -8.122 -5.814 40.575 1.00 67.56 453 SER A CA 1
ATOM 3658 C C . SER A 1 453 ? -8.255 -4.299 40.401 1.00 67.56 453 SER A C 1
ATOM 3660 O O . SER A 1 453 ? -9.307 -3.757 40.724 1.00 67.56 453 SER A O 1
ATOM 3662 N N . ARG A 1 454 ? -7.231 -3.608 39.874 1.00 70.31 454 ARG A N 1
ATOM 3663 C CA . ARG A 1 454 ? -7.308 -2.164 39.579 1.00 70.31 454 ARG A CA 1
ATOM 3664 C C . ARG A 1 454 ? -8.299 -1.898 38.466 1.00 70.31 454 ARG A C 1
ATOM 3666 O O . ARG A 1 454 ? -9.151 -1.034 38.623 1.00 70.31 454 ARG A O 1
ATOM 3673 N N . GLU A 1 455 ? -8.204 -2.663 37.386 1.00 71.81 455 GLU A N 1
ATOM 3674 C CA . GLU A 1 455 ? -9.095 -2.521 36.241 1.00 71.81 455 GLU A CA 1
ATOM 3675 C C . GLU A 1 455 ? -10.555 -2.763 36.641 1.00 71.81 455 GLU A C 1
ATOM 3677 O O . GLU A 1 455 ? -11.425 -1.961 36.307 1.00 71.81 455 GLU A O 1
ATOM 3682 N N . LYS A 1 456 ? -10.816 -3.791 37.463 1.00 74.81 456 LYS A N 1
ATOM 3683 C CA . LYS A 1 456 ? -12.150 -4.032 38.034 1.00 74.81 456 LYS A CA 1
ATOM 3684 C C . LYS A 1 456 ? -12.655 -2.850 38.863 1.00 74.81 456 LYS A C 1
ATOM 3686 O O . LYS A 1 456 ? -13.778 -2.419 38.642 1.00 74.81 456 LYS A O 1
ATOM 3691 N N . ILE A 1 457 ? -11.841 -2.302 39.773 1.00 73.19 457 ILE A N 1
ATOM 3692 C CA . ILE A 1 457 ? -12.224 -1.144 40.605 1.00 73.19 457 ILE A CA 1
ATOM 3693 C C . ILE A 1 457 ? -12.498 0.090 39.740 1.00 73.19 457 ILE A C 1
ATOM 3695 O O . ILE A 1 457 ? -13.498 0.771 39.949 1.00 73.19 457 ILE A O 1
ATOM 3699 N N . VAL A 1 458 ? -11.621 0.384 38.776 1.00 77.56 458 VAL A N 1
ATOM 3700 C CA . VAL A 1 458 ? -11.771 1.525 37.863 1.00 77.56 458 VAL A CA 1
ATOM 3701 C C . VAL A 1 458 ? -13.060 1.388 37.065 1.00 77.56 458 VAL A C 1
ATOM 3703 O O . VAL A 1 458 ? -13.852 2.323 37.065 1.00 77.56 458 VAL A O 1
ATOM 3706 N N . ASN A 1 459 ? -13.286 0.240 36.423 1.00 79.62 459 ASN A N 1
ATOM 3707 C CA . ASN A 1 459 ? -14.472 0.017 35.600 1.00 79.62 459 ASN A CA 1
ATOM 3708 C C . ASN A 1 459 ? -15.750 0.010 36.453 1.00 79.62 459 ASN A C 1
ATOM 3710 O O . ASN A 1 459 ? -16.686 0.723 36.123 1.00 79.62 459 ASN A O 1
ATOM 3714 N N . GLY A 1 460 ? -15.753 -0.668 37.606 1.00 76.00 460 GLY A N 1
ATOM 3715 C CA . GLY A 1 460 ? -16.914 -0.701 38.498 1.00 76.00 460 GLY A CA 1
ATOM 3716 C C . GLY A 1 460 ? -17.288 0.670 39.069 1.00 76.00 460 GLY A C 1
ATOM 3717 O O . GLY A 1 460 ? -18.465 1.000 39.143 1.00 76.00 460 GLY A O 1
ATOM 3718 N N . ILE A 1 461 ? -16.306 1.514 39.412 1.00 76.44 461 ILE A N 1
ATOM 3719 C CA . ILE A 1 461 ? -16.589 2.911 39.777 1.00 76.44 461 ILE A CA 1
ATOM 3720 C C . ILE A 1 461 ? -17.084 3.689 38.554 1.00 76.44 461 ILE A C 1
ATOM 3722 O O . ILE A 1 461 ? -18.036 4.451 38.670 1.00 76.44 461 ILE A O 1
ATOM 3726 N N . TRP A 1 462 ? -16.438 3.532 37.398 1.00 81.56 462 TRP A N 1
ATOM 3727 C CA . TRP A 1 462 ? -16.723 4.298 36.182 1.00 81.56 462 TRP A CA 1
ATOM 3728 C C . TRP A 1 462 ? -18.119 4.039 35.600 1.00 81.56 462 TRP A C 1
ATOM 3730 O O . TRP A 1 462 ? -18.748 4.973 35.089 1.00 81.56 462 TRP A O 1
ATOM 3740 N N . ASP A 1 463 ? -18.604 2.802 35.697 1.00 78.44 463 ASP A N 1
ATOM 3741 C CA . ASP A 1 463 ? -19.917 2.377 35.202 1.00 78.44 463 ASP A CA 1
ATOM 3742 C C . ASP A 1 463 ? -21.072 2.966 36.030 1.00 78.44 463 ASP A C 1
ATOM 3744 O O . ASP A 1 463 ? -22.147 3.233 35.497 1.00 78.44 463 ASP A O 1
ATOM 3748 N N . GLU A 1 464 ? -20.825 3.269 37.305 1.00 74.62 464 GLU A N 1
ATOM 3749 C CA . GLU A 1 464 ? -21.786 3.904 38.217 1.00 74.62 464 GLU A CA 1
ATOM 3750 C C . GLU A 1 464 ? -21.858 5.436 38.046 1.00 74.62 464 GLU A C 1
ATOM 3752 O O . GLU A 1 464 ? -22.798 6.092 38.512 1.00 74.62 464 GLU A O 1
ATOM 3757 N N . LEU A 1 465 ? -20.882 6.043 37.357 1.00 78.69 465 LEU A N 1
ATOM 3758 C CA . LEU A 1 465 ? -20.854 7.487 37.111 1.00 78.69 465 LEU A CA 1
ATOM 3759 C C . LEU A 1 465 ? -21.818 7.896 35.988 1.00 78.69 465 LEU A C 1
ATOM 3761 O O . LEU A 1 465 ? -21.892 7.269 34.930 1.00 78.69 465 LEU A O 1
ATOM 3765 N N . LYS A 1 466 ? -22.498 9.034 36.166 1.00 78.81 466 LYS A N 1
ATOM 3766 C CA . LYS A 1 466 ? -23.415 9.590 35.161 1.00 78.81 466 LYS A CA 1
ATOM 3767 C C . LYS A 1 466 ? -22.642 10.333 34.063 1.00 78.81 466 LYS A C 1
ATOM 3769 O O . LYS A 1 466 ? -21.795 11.181 34.354 1.00 78.81 466 LYS A O 1
ATOM 3774 N N . ILE A 1 467 ? -22.983 10.051 32.804 1.00 76.69 467 ILE A N 1
ATOM 3775 C CA . ILE A 1 467 ? -22.481 10.780 31.629 1.00 76.69 467 ILE A CA 1
ATOM 3776 C C . ILE A 1 467 ? -23.017 12.218 31.650 1.00 76.69 467 ILE A C 1
ATOM 3778 O O . ILE A 1 467 ? -24.188 12.455 31.948 1.00 76.69 467 ILE A O 1
ATOM 3782 N N . ILE A 1 468 ? -22.149 13.178 31.333 1.00 73.44 468 ILE A N 1
ATOM 3783 C CA . ILE A 1 468 ? -22.458 14.610 31.359 1.00 73.44 468 ILE A CA 1
ATOM 3784 C C . ILE A 1 468 ? -23.032 15.075 30.010 1.00 73.44 468 ILE A C 1
ATOM 3786 O O . ILE A 1 468 ? -22.521 14.719 28.946 1.00 73.44 468 ILE A O 1
ATOM 3790 N N . GLU A 1 469 ? -24.050 15.942 30.056 1.00 69.75 469 GLU A N 1
ATOM 3791 C CA . GLU A 1 469 ? -24.678 16.547 28.869 1.00 69.75 469 GLU A CA 1
ATOM 3792 C C . GLU A 1 469 ? -24.257 18.001 28.589 1.00 69.75 469 GLU A C 1
ATOM 3794 O O . GLU A 1 469 ? -24.772 18.610 27.650 1.00 69.75 469 GLU A O 1
ATOM 3799 N N . ASP A 1 470 ? -23.283 18.534 29.338 1.00 73.81 470 ASP A N 1
ATOM 3800 C CA . ASP A 1 470 ? -22.742 19.892 29.181 1.00 73.81 470 ASP A CA 1
ATOM 3801 C C . ASP A 1 470 ? -22.501 20.274 27.700 1.00 73.81 470 ASP A C 1
ATOM 3803 O O . ASP A 1 470 ? -22.082 19.440 26.872 1.00 73.81 470 ASP A O 1
ATOM 3807 N N . PRO A 1 471 ? -22.746 21.551 27.341 1.00 75.56 471 PRO A N 1
ATOM 3808 C CA . PRO A 1 471 ? -22.556 22.026 25.982 1.00 75.56 471 PRO A CA 1
ATOM 3809 C C . PRO A 1 471 ? -21.082 21.919 25.587 1.00 75.56 471 PRO A C 1
ATOM 3811 O O . PRO A 1 471 ? -20.180 22.340 26.306 1.00 75.56 471 PRO A O 1
ATOM 3814 N N . ILE A 1 472 ? -20.856 21.347 24.412 1.00 82.00 472 ILE A N 1
ATOM 3815 C CA . ILE A 1 472 ? -19.528 21.111 23.843 1.00 82.00 472 ILE A CA 1
ATOM 3816 C C . ILE A 1 472 ? -18.905 22.464 23.461 1.00 82.00 472 ILE A C 1
ATOM 3818 O O . ILE A 1 472 ? -19.625 23.333 22.953 1.00 82.00 472 ILE A O 1
ATOM 3822 N N . PRO A 1 473 ? -17.586 22.667 23.653 1.00 83.44 473 PRO A N 1
ATOM 3823 C CA . PRO A 1 473 ? -16.944 23.901 23.233 1.00 83.44 473 PRO A CA 1
ATOM 3824 C C . PRO A 1 473 ? -17.047 24.061 21.713 1.00 83.44 473 PRO A C 1
ATOM 3826 O O . PRO A 1 473 ? -16.901 23.102 20.952 1.00 83.44 473 PRO A O 1
ATOM 3829 N N . LYS A 1 474 ? -17.267 25.302 21.274 1.00 86.62 474 LYS A N 1
ATOM 3830 C CA . LYS A 1 474 ? -17.214 25.672 19.856 1.00 86.62 474 LYS A CA 1
ATOM 3831 C C . LYS A 1 474 ? -15.817 25.418 19.278 1.00 86.62 474 LYS A C 1
ATOM 3833 O O . LYS A 1 474 ? -14.823 25.450 20.011 1.00 86.62 474 LYS A O 1
ATOM 3838 N N . ILE A 1 475 ? -15.727 25.208 17.967 1.00 84.88 475 ILE A N 1
ATOM 3839 C CA . ILE A 1 475 ? -14.469 24.854 17.286 1.00 84.88 475 ILE A CA 1
ATOM 3840 C C . ILE A 1 475 ? -13.420 25.962 17.416 1.00 84.88 475 ILE A C 1
ATOM 3842 O O . ILE A 1 475 ? -12.249 25.672 17.681 1.00 84.88 475 ILE A O 1
ATOM 3846 N N . SER A 1 476 ? -13.836 27.229 17.357 1.00 82.50 476 SER A N 1
ATOM 3847 C CA . SER A 1 476 ? -12.954 28.382 17.588 1.00 82.50 476 SER A CA 1
ATOM 3848 C C . SER A 1 476 ? -12.306 28.398 18.978 1.00 82.50 476 SER A C 1
ATOM 3850 O O . SER A 1 476 ? -11.161 28.836 19.130 1.00 82.50 476 SER A O 1
ATOM 3852 N N . VAL A 1 477 ? -13.008 27.890 19.995 1.00 84.06 477 VAL A N 1
ATOM 3853 C CA . VAL A 1 477 ? -12.490 27.751 21.364 1.00 84.06 477 VAL A CA 1
ATOM 3854 C C . VAL A 1 477 ? -11.593 26.521 21.470 1.00 84.06 477 VAL A C 1
ATOM 3856 O O . VAL A 1 477 ? -10.505 26.600 22.045 1.00 84.06 477 VAL A O 1
ATOM 3859 N N . LEU A 1 478 ? -12.010 25.404 20.866 1.00 83.31 478 LEU A N 1
ATOM 3860 C CA . LEU A 1 478 ? -11.258 24.153 20.873 1.00 83.31 478 LEU A CA 1
ATOM 3861 C C . LEU A 1 478 ? -9.865 24.333 20.255 1.00 83.31 478 LEU A C 1
ATOM 3863 O O . LEU A 1 478 ? -8.886 23.849 20.819 1.00 83.31 478 LEU A O 1
ATOM 3867 N N . LYS A 1 479 ? -9.750 25.083 19.145 1.00 81.56 479 LYS A N 1
ATOM 3868 C CA . LYS A 1 479 ? -8.480 25.333 18.427 1.00 81.56 479 LYS A CA 1
ATOM 3869 C C . LYS A 1 479 ? -7.378 25.898 19.326 1.00 81.56 479 LYS A C 1
ATOM 3871 O O . LYS A 1 479 ? -6.200 25.634 19.103 1.00 81.56 479 LYS A O 1
ATOM 3876 N N . LYS A 1 480 ? -7.751 26.674 20.345 1.00 84.19 480 LYS A N 1
ATOM 3877 C CA . LYS A 1 480 ? -6.802 27.311 21.270 1.00 84.19 480 LYS A CA 1
ATOM 3878 C C . LYS A 1 480 ? -6.356 26.376 22.399 1.00 84.19 480 LYS A C 1
ATOM 3880 O O . LYS A 1 480 ? -5.357 26.660 23.054 1.00 84.19 480 LYS A O 1
ATOM 3885 N N . ASN A 1 481 ? -7.061 25.266 22.629 1.00 87.19 481 ASN A N 1
ATOM 3886 C CA . ASN A 1 481 ? -6.793 24.339 23.724 1.00 87.19 481 ASN A CA 1
ATOM 3887 C C . ASN A 1 481 ? -6.215 23.010 23.207 1.00 87.19 481 ASN A C 1
ATOM 3889 O O . ASN A 1 481 ? -6.945 22.093 22.830 1.00 87.19 481 ASN A O 1
ATOM 3893 N N . LYS A 1 482 ? -4.881 22.885 23.256 1.00 86.50 482 LYS A N 1
ATOM 3894 C CA . LYS A 1 482 ? -4.158 21.679 22.813 1.00 86.50 482 LYS A CA 1
ATOM 3895 C C . LYS A 1 482 ? -4.575 20.410 23.569 1.00 86.50 482 LYS A C 1
ATOM 3897 O O . LYS A 1 482 ? -4.667 19.352 22.956 1.00 86.50 482 LYS A O 1
ATOM 3902 N N . ASN A 1 483 ? -4.881 20.510 24.864 1.00 85.88 483 ASN A N 1
ATOM 3903 C CA . ASN A 1 483 ? -5.308 19.356 25.663 1.00 85.88 483 ASN A CA 1
ATOM 3904 C C . ASN A 1 483 ? -6.697 18.871 25.240 1.00 85.88 483 ASN A C 1
ATOM 3906 O O . ASN A 1 483 ? -6.921 17.673 25.103 1.00 85.88 483 ASN A O 1
ATOM 3910 N N . ALA A 1 484 ? -7.620 19.799 24.978 1.00 86.56 484 ALA A N 1
ATOM 3911 C CA . ALA A 1 484 ? -8.940 19.450 24.465 1.00 86.56 484 ALA A CA 1
ATOM 3912 C C . ALA A 1 484 ? -8.851 18.806 23.070 1.00 86.56 484 ALA A C 1
ATOM 3914 O O . ALA A 1 484 ? -9.533 17.821 22.809 1.00 86.56 484 ALA A O 1
ATOM 3915 N N . MET A 1 485 ? -7.962 19.299 22.201 1.00 88.38 485 MET A N 1
ATOM 3916 C CA . MET A 1 485 ? -7.705 18.665 20.903 1.00 88.38 485 MET A CA 1
ATOM 3917 C C . MET A 1 485 ? -7.142 17.252 21.039 1.00 88.38 485 MET A C 1
ATOM 3919 O O . MET A 1 485 ? -7.612 16.349 20.355 1.00 88.38 485 MET A O 1
ATOM 3923 N N . SER A 1 486 ? -6.188 17.050 21.951 1.00 90.06 486 SER A N 1
ATOM 3924 C CA . SER A 1 486 ? -5.650 15.721 22.258 1.00 90.06 486 SER A CA 1
ATOM 3925 C C . SER A 1 486 ? -6.759 14.756 22.685 1.00 90.06 486 SER A C 1
ATOM 3927 O O . SER A 1 486 ? -6.903 13.686 22.104 1.00 90.06 486 SER A O 1
ATOM 3929 N N . ASN A 1 487 ? -7.633 15.179 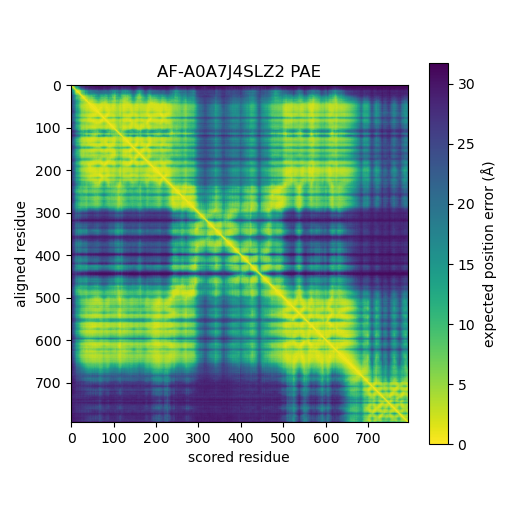23.604 1.00 89.81 487 ASN A N 1
ATOM 3930 C CA . ASN A 1 487 ? -8.770 14.365 24.039 1.00 89.81 487 ASN A CA 1
ATOM 3931 C C . ASN A 1 487 ? -9.730 14.024 22.890 1.00 89.81 487 ASN A C 1
ATOM 3933 O O . ASN A 1 487 ? -10.272 12.922 22.859 1.00 89.81 487 ASN A O 1
ATOM 3937 N N . LEU A 1 488 ? -9.959 14.950 21.950 1.00 90.19 488 LEU A N 1
ATOM 3938 C CA . LEU A 1 488 ? -10.817 14.695 20.792 1.00 90.19 488 LEU A CA 1
ATOM 3939 C C . LEU A 1 488 ? -10.189 13.670 19.837 1.00 90.19 488 LEU A C 1
ATOM 3941 O O . LEU A 1 488 ? -10.893 12.777 19.372 1.00 90.19 488 LEU A O 1
ATOM 3945 N N . VAL A 1 489 ? -8.878 13.751 19.593 1.00 90.69 489 VAL A N 1
ATOM 3946 C CA . VAL A 1 489 ? -8.145 12.754 18.794 1.00 90.69 489 VAL A CA 1
ATOM 3947 C C . VAL A 1 489 ? -8.214 11.374 19.449 1.00 90.69 489 VAL A C 1
ATOM 3949 O O . VAL A 1 489 ? -8.573 10.399 18.792 1.00 90.69 489 VAL A O 1
ATOM 3952 N N . THR A 1 490 ? -7.967 11.278 20.755 1.00 89.62 490 THR A N 1
ATOM 3953 C CA . THR A 1 490 ? -8.072 9.997 21.469 1.00 89.62 490 THR A CA 1
ATOM 3954 C C . THR A 1 490 ? -9.499 9.443 21.416 1.00 89.62 490 THR A C 1
ATOM 3956 O O . THR A 1 490 ? -9.700 8.250 21.191 1.00 89.62 490 THR A O 1
ATOM 3959 N N . ALA A 1 491 ? -10.517 10.299 21.559 1.00 90.69 491 ALA A N 1
ATOM 3960 C CA . ALA A 1 491 ? -11.917 9.894 21.436 1.00 90.69 491 ALA A CA 1
ATOM 3961 C C . ALA A 1 491 ? -12.254 9.354 20.034 1.00 90.69 491 ALA A C 1
ATOM 3963 O O . ALA A 1 491 ? -12.993 8.373 19.913 1.00 90.69 491 ALA A O 1
ATOM 3964 N N . MET A 1 492 ? -11.692 9.955 18.981 1.00 90.06 492 MET A N 1
ATOM 3965 C CA . MET A 1 492 ? -11.800 9.459 17.607 1.00 90.06 492 MET A CA 1
ATOM 3966 C C . MET A 1 492 ? -11.157 8.077 17.449 1.00 90.06 492 MET A C 1
ATOM 3968 O O . MET A 1 492 ? -11.788 7.184 16.891 1.00 90.06 492 MET A O 1
ATOM 3972 N N . GLN A 1 493 ? -9.942 7.885 17.969 1.00 88.81 493 GLN A N 1
ATOM 3973 C CA . GLN A 1 493 ? -9.185 6.629 17.865 1.00 88.81 493 GLN A CA 1
ATOM 3974 C C . GLN A 1 493 ? -9.833 5.463 18.624 1.00 88.81 493 GLN A C 1
ATOM 3976 O O . GLN A 1 493 ? -9.762 4.325 18.175 1.00 88.81 493 GLN A O 1
ATOM 3981 N N . LEU A 1 494 ? -10.497 5.736 19.750 1.00 87.94 494 LEU A N 1
ATOM 3982 C CA . LEU A 1 494 ? -11.197 4.715 20.538 1.00 87.94 494 LEU A CA 1
ATOM 3983 C C . LEU A 1 494 ? -12.604 4.390 20.026 1.00 87.94 494 LEU A C 1
ATOM 3985 O O . LEU A 1 494 ? -13.250 3.482 20.551 1.00 87.94 494 LEU A O 1
ATOM 3989 N N . THR A 1 495 ? -13.154 5.173 19.099 1.00 89.12 495 THR A N 1
ATOM 3990 C CA . THR A 1 495 ? -14.485 4.911 18.537 1.00 89.12 495 THR A CA 1
ATOM 3991 C C . THR A 1 495 ? -14.377 3.904 17.404 1.00 89.12 495 THR A C 1
ATOM 3993 O O . THR A 1 495 ? -13.482 4.018 16.570 1.00 89.12 495 THR A O 1
ATOM 3996 N N . ASP A 1 496 ? -15.289 2.933 17.369 1.00 86.12 496 ASP A N 1
ATOM 3997 C CA . ASP A 1 496 ? -15.369 2.005 16.247 1.00 86.12 496 ASP A CA 1
ATOM 3998 C C . ASP A 1 496 ? -15.991 2.729 15.047 1.00 86.12 496 ASP A C 1
ATOM 4000 O O . ASP A 1 496 ? -17.142 3.178 15.076 1.00 86.12 496 ASP A O 1
ATOM 4004 N N . VAL A 1 497 ? -15.183 2.927 14.010 1.00 84.50 497 VAL A N 1
ATOM 4005 C CA . VAL A 1 497 ? -15.563 3.634 12.787 1.00 84.50 497 VAL A CA 1
ATOM 4006 C C . VAL A 1 497 ? -15.398 2.659 11.636 1.00 84.50 497 VAL A C 1
ATOM 4008 O O . VAL A 1 497 ? -14.406 1.937 11.556 1.00 84.50 497 VAL A O 1
ATOM 4011 N N . ARG A 1 498 ? -16.384 2.635 10.734 1.00 84.75 498 ARG A N 1
ATOM 4012 C CA . ARG A 1 498 ? -16.315 1.804 9.529 1.00 84.75 498 ARG A CA 1
ATOM 4013 C C . ARG A 1 498 ? -15.074 2.162 8.721 1.00 84.75 498 ARG A C 1
ATOM 4015 O O . ARG A 1 498 ? -14.735 3.339 8.625 1.00 84.75 498 ARG A O 1
ATOM 4022 N N . ALA A 1 499 ? -14.486 1.157 8.077 1.00 79.94 499 ALA A N 1
ATOM 4023 C CA . ALA A 1 499 ? -13.342 1.348 7.199 1.00 79.94 499 ALA A CA 1
ATOM 4024 C C . ALA A 1 499 ? -13.581 2.488 6.181 1.00 79.94 499 ALA A C 1
ATOM 4026 O O . ALA A 1 499 ? -14.722 2.717 5.750 1.00 79.94 499 ALA A O 1
ATOM 4027 N N . PRO A 1 500 ? -12.526 3.237 5.817 1.00 84.88 500 PRO A N 1
ATOM 4028 C CA . PRO A 1 500 ? -12.603 4.230 4.759 1.00 84.88 500 PRO A CA 1
ATOM 4029 C C . PRO A 1 500 ? -12.977 3.571 3.420 1.00 84.88 500 PRO A C 1
ATOM 4031 O O . PRO A 1 500 ? -12.703 2.386 3.211 1.00 84.88 500 PRO A O 1
ATOM 4034 N N . PRO A 1 501 ? -13.619 4.320 2.509 1.00 86.00 501 PRO A N 1
ATOM 4035 C CA . PRO A 1 501 ? -13.970 3.801 1.194 1.00 86.00 501 PRO A CA 1
ATOM 4036 C C . PRO A 1 501 ? -12.710 3.536 0.356 1.00 86.00 501 PRO A C 1
ATOM 4038 O O . PRO A 1 501 ? -11.675 4.166 0.557 1.00 86.00 501 PRO A O 1
ATOM 4041 N N . THR A 1 502 ? -12.810 2.603 -0.591 1.00 87.56 502 THR A N 1
ATOM 4042 C CA . THR A 1 502 ? -11.688 2.133 -1.423 1.00 87.56 502 THR A CA 1
ATOM 4043 C C . THR A 1 502 ? -11.614 2.793 -2.798 1.00 87.56 502 THR A C 1
ATOM 4045 O O . THR A 1 502 ? -10.668 2.539 -3.533 1.00 87.56 502 THR A O 1
ATOM 4048 N N . ASN A 1 503 ? -12.564 3.668 -3.145 1.00 88.12 503 ASN A N 1
ATOM 4049 C CA . ASN A 1 503 ? -12.583 4.433 -4.402 1.00 88.12 503 ASN A CA 1
ATOM 4050 C C . ASN A 1 503 ? -11.396 5.406 -4.553 1.00 88.12 503 ASN A C 1
ATOM 4052 O O . ASN A 1 503 ? -11.146 5.919 -5.639 1.00 88.12 503 ASN A O 1
ATOM 4056 N N . CYS A 1 504 ? -10.649 5.660 -3.478 1.00 87.81 504 CYS A N 1
ATOM 4057 C CA . CYS A 1 504 ? -9.388 6.396 -3.524 1.00 87.81 504 CYS A CA 1
ATOM 4058 C C . CYS A 1 504 ? -8.184 5.548 -3.946 1.00 87.81 504 CYS A C 1
ATOM 4060 O O . CYS A 1 504 ? -7.090 6.098 -4.090 1.00 87.81 504 CYS A O 1
ATOM 4062 N N . LEU A 1 505 ? -8.358 4.235 -4.114 1.00 91.00 505 LEU A N 1
ATOM 4063 C CA . LEU A 1 505 ? -7.313 3.301 -4.511 1.00 91.00 505 LEU A CA 1
ATOM 4064 C C . LEU A 1 505 ? -7.538 2.816 -5.944 1.00 91.00 505 LEU A C 1
ATOM 4066 O O . LEU A 1 505 ? -8.657 2.550 -6.372 1.00 91.00 505 LEU A O 1
ATOM 4070 N N . SER A 1 506 ? -6.436 2.647 -6.659 1.00 91.06 506 SER A N 1
ATOM 4071 C CA . SER A 1 506 ? -6.337 2.022 -7.970 1.00 91.06 506 SER A CA 1
ATOM 4072 C C . SER A 1 506 ? -5.286 0.908 -7.868 1.00 91.06 506 SER A C 1
ATOM 4074 O O . SER A 1 506 ? -4.109 1.121 -8.187 1.00 91.06 506 SER A O 1
ATOM 4076 N N . PRO A 1 507 ? -5.654 -0.277 -7.339 1.00 91.75 507 PRO A N 1
ATOM 4077 C CA . PRO A 1 507 ? -4.759 -1.431 -7.321 1.00 91.75 507 PRO A CA 1
ATOM 4078 C C . PRO A 1 507 ? -4.373 -1.859 -8.752 1.00 91.75 507 PRO A C 1
ATOM 4080 O O . PRO A 1 507 ? -4.925 -1.346 -9.725 1.00 91.75 507 PRO A O 1
ATOM 4083 N N . ILE A 1 508 ? -3.389 -2.748 -8.920 1.00 91.69 508 ILE A N 1
ATOM 4084 C CA . ILE A 1 508 ? -2.996 -3.217 -10.264 1.00 91.69 508 ILE A CA 1
ATOM 4085 C C . ILE A 1 508 ? -4.123 -4.080 -10.840 1.00 91.69 508 ILE A C 1
ATOM 4087 O O . ILE A 1 508 ? -4.505 -3.896 -11.995 1.00 91.69 508 ILE A O 1
ATOM 4091 N N . GLY A 1 509 ? -4.698 -4.958 -10.014 1.00 91.56 509 GLY A N 1
ATOM 4092 C CA . GLY A 1 509 ? -5.745 -5.893 -10.407 1.00 91.56 509 GLY A CA 1
ATOM 4093 C C . GLY A 1 509 ? -5.200 -7.287 -10.718 1.00 91.56 509 GLY A C 1
ATOM 4094 O O . GLY A 1 509 ? -4.073 -7.459 -11.181 1.00 91.56 509 GLY A O 1
ATOM 4095 N N . ILE A 1 510 ? -6.029 -8.299 -10.460 1.00 92.75 510 ILE A N 1
ATOM 4096 C CA . ILE A 1 510 ? -5.680 -9.726 -10.558 1.00 92.75 510 ILE A CA 1
ATOM 4097 C C . ILE A 1 510 ? -5.241 -10.090 -11.984 1.00 92.75 510 ILE A C 1
ATOM 4099 O O . ILE A 1 510 ? -4.177 -10.692 -12.157 1.00 92.75 510 ILE A O 1
ATOM 4103 N N . ASP A 1 511 ? -6.022 -9.675 -12.983 1.00 91.50 511 ASP A N 1
ATOM 4104 C CA . ASP A 1 511 ? -5.777 -9.984 -1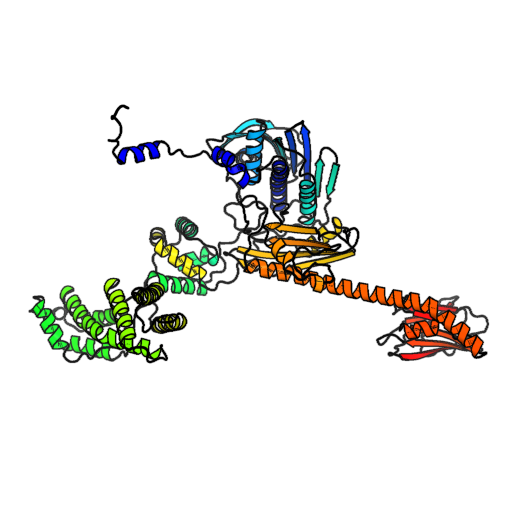4.397 1.00 91.50 511 ASP A CA 1
ATOM 4105 C C . ASP A 1 511 ? -4.559 -9.231 -14.943 1.00 91.50 511 ASP A C 1
ATOM 4107 O O . ASP A 1 511 ? -3.738 -9.794 -15.663 1.00 91.50 511 ASP A O 1
ATOM 4111 N N . ASN A 1 512 ? -4.379 -7.976 -14.526 1.00 91.38 512 ASN A N 1
ATOM 4112 C CA . ASN A 1 512 ? -3.244 -7.141 -14.916 1.00 91.38 512 ASN A CA 1
ATOM 4113 C C . ASN A 1 512 ? -1.917 -7.648 -14.341 1.00 91.38 512 ASN A C 1
ATOM 4115 O O . ASN A 1 512 ? -0.923 -7.685 -15.065 1.00 91.38 512 ASN A O 1
ATOM 4119 N N . ILE A 1 513 ? -1.896 -8.085 -13.074 1.00 91.69 513 ILE A N 1
ATOM 4120 C CA . ILE A 1 513 ? -0.717 -8.736 -12.481 1.00 91.69 513 ILE A CA 1
ATOM 4121 C C . ILE A 1 513 ? -0.369 -9.992 -13.280 1.00 91.69 513 ILE A C 1
ATOM 4123 O O . ILE A 1 513 ? 0.792 -10.203 -13.623 1.00 91.69 513 ILE A O 1
ATOM 4127 N N . GLU A 1 514 ? -1.363 -10.823 -13.597 1.00 91.12 514 GLU A N 1
ATOM 4128 C CA . GLU A 1 514 ? -1.125 -12.053 -14.347 1.00 91.12 514 GLU A CA 1
ATOM 4129 C C . GLU A 1 514 ? -0.640 -11.771 -15.778 1.00 91.12 514 GLU A C 1
ATOM 4131 O O . GLU A 1 514 ? 0.331 -12.387 -16.214 1.00 91.12 514 GLU A O 1
ATOM 4136 N N . SER A 1 515 ? -1.243 -10.806 -16.481 1.00 89.31 515 SER A N 1
ATOM 4137 C CA . SER A 1 515 ? -0.825 -10.371 -17.823 1.00 89.31 515 SER A CA 1
ATOM 4138 C C . SER A 1 515 ? 0.608 -9.831 -17.831 1.00 89.31 515 SER A C 1
ATOM 4140 O O . SER A 1 515 ? 1.425 -10.252 -18.652 1.00 89.31 515 SER A O 1
ATOM 4142 N N . GLY A 1 516 ? 0.943 -8.954 -16.877 1.00 88.19 516 GLY A N 1
ATOM 4143 C CA . GLY A 1 516 ? 2.292 -8.407 -16.727 1.00 88.19 516 GLY A CA 1
ATOM 4144 C C . GLY A 1 516 ? 3.329 -9.498 -16.458 1.00 88.19 516 GLY A C 1
ATOM 4145 O O . GLY A 1 516 ? 4.384 -9.524 -17.088 1.00 88.19 516 GLY A O 1
ATOM 4146 N N . MET A 1 517 ? 3.011 -10.459 -15.583 1.00 90.12 517 MET A N 1
ATOM 4147 C CA . MET A 1 517 ? 3.900 -11.591 -15.311 1.00 90.12 517 MET A CA 1
ATOM 4148 C C . MET A 1 517 ? 4.051 -12.522 -16.517 1.00 90.12 517 MET A C 1
ATOM 4150 O O . MET A 1 517 ? 5.171 -12.907 -16.823 1.00 90.12 517 MET A O 1
ATOM 4154 N N . ARG A 1 518 ? 2.968 -12.871 -17.224 1.00 90.69 518 ARG A N 1
ATOM 4155 C CA . ARG A 1 518 ? 3.017 -13.761 -18.403 1.00 90.69 518 ARG A CA 1
ATOM 4156 C C . ARG A 1 518 ? 3.893 -13.227 -19.524 1.00 90.69 518 ARG A C 1
ATOM 4158 O O . ARG A 1 518 ? 4.442 -14.008 -20.294 1.00 90.69 518 ARG A O 1
ATOM 4165 N N . LYS A 1 519 ? 3.982 -11.906 -19.633 1.00 84.81 519 LYS A N 1
ATOM 4166 C CA . LYS A 1 519 ? 4.787 -11.242 -20.646 1.00 84.81 519 LYS A CA 1
ATOM 4167 C C . LYS A 1 519 ? 6.272 -11.221 -20.294 1.00 84.81 519 LYS A C 1
ATOM 4169 O O . LYS A 1 519 ? 7.104 -11.494 -21.151 1.00 84.81 519 LYS A O 1
ATOM 4174 N N . GLU A 1 520 ? 6.586 -10.882 -19.046 1.00 86.31 520 GLU A N 1
ATOM 4175 C CA . GLU A 1 520 ? 7.962 -10.602 -18.617 1.00 86.31 520 GLU A CA 1
ATOM 4176 C C . GLU A 1 520 ? 8.647 -11.790 -17.930 1.00 86.31 520 GLU A C 1
ATOM 4178 O O . GLU A 1 520 ? 9.859 -11.762 -17.695 1.00 86.31 520 GLU A O 1
ATOM 4183 N N . VAL A 1 521 ? 7.889 -12.824 -17.562 1.00 86.25 521 VAL A N 1
ATOM 4184 C CA . VAL A 1 521 ? 8.374 -14.027 -16.884 1.00 86.25 521 VAL A CA 1
ATOM 4185 C C . VAL A 1 521 ? 7.976 -15.252 -17.696 1.00 86.25 521 VAL A C 1
ATOM 4187 O O . VAL A 1 521 ? 6.797 -15.566 -17.837 1.00 86.25 521 VAL A O 1
ATOM 4190 N N . ASP A 1 522 ? 8.974 -15.985 -18.181 1.00 87.69 522 ASP A N 1
ATOM 4191 C CA . ASP A 1 522 ? 8.766 -17.260 -18.861 1.00 87.69 522 ASP A CA 1
ATOM 4192 C C . ASP A 1 522 ? 8.554 -18.385 -17.835 1.00 87.69 522 ASP A C 1
ATOM 4194 O O . ASP A 1 522 ? 9.508 -18.922 -17.261 1.00 87.69 522 ASP A O 1
ATOM 4198 N N . ALA A 1 523 ? 7.283 -18.696 -17.572 1.00 90.50 523 ALA A N 1
ATOM 4199 C CA . ALA A 1 523 ? 6.850 -19.685 -16.593 1.00 90.50 523 ALA A CA 1
ATOM 4200 C C . ALA A 1 523 ? 5.684 -20.544 -17.111 1.00 90.50 523 ALA A C 1
ATOM 4202 O O . ALA A 1 523 ? 4.929 -20.159 -18.001 1.00 90.50 523 ALA A O 1
ATOM 4203 N N . GLU A 1 524 ? 5.507 -21.724 -16.515 1.00 91.06 524 GLU A N 1
ATOM 4204 C CA . GLU A 1 524 ? 4.460 -22.688 -16.897 1.00 91.06 524 GLU A CA 1
ATOM 4205 C C . GLU A 1 524 ? 3.131 -22.421 -16.183 1.00 91.06 524 GLU A C 1
ATOM 4207 O O . GLU A 1 524 ? 2.053 -22.747 -16.684 1.00 91.06 524 GLU A O 1
ATOM 4212 N N . PHE A 1 525 ? 3.208 -21.869 -14.973 1.00 93.88 525 PHE A N 1
ATOM 4213 C CA . PHE A 1 525 ? 2.069 -21.682 -14.089 1.00 93.88 525 PHE A CA 1
ATOM 4214 C C . PHE A 1 525 ? 2.035 -20.258 -13.555 1.00 93.88 525 PHE A C 1
ATOM 4216 O O . PHE A 1 525 ? 3.049 -19.762 -13.069 1.00 93.88 525 PHE A O 1
ATOM 4223 N N . PHE A 1 526 ? 0.847 -19.654 -13.575 1.00 95.06 526 PHE A N 1
ATOM 4224 C CA . PHE A 1 526 ? 0.585 -18.325 -13.035 1.00 95.06 526 PHE A CA 1
ATOM 4225 C C . PHE A 1 526 ? -0.630 -18.357 -12.115 1.00 95.06 526 PHE A C 1
ATOM 4227 O O . PHE A 1 526 ? -1.563 -19.143 -12.300 1.00 95.06 526 PHE A O 1
ATOM 4234 N N . SER A 1 527 ? -0.608 -17.507 -11.096 1.00 95.31 527 SER A N 1
ATOM 4235 C CA . SER A 1 527 ? -1.726 -17.319 -10.185 1.00 95.31 527 SER A CA 1
ATOM 4236 C C . SER A 1 527 ? -1.629 -15.967 -9.499 1.00 95.31 527 SER A C 1
ATOM 4238 O O . SER A 1 527 ? -0.647 -15.698 -8.812 1.00 95.31 527 SER A O 1
ATOM 4240 N N . SER A 1 528 ? -2.707 -15.196 -9.531 1.00 95.62 528 SER A N 1
ATOM 4241 C CA . SER A 1 528 ? -2.849 -13.959 -8.765 1.00 95.62 528 SER A CA 1
ATOM 4242 C C . SER A 1 528 ? -4.037 -14.007 -7.794 1.00 95.62 528 SER A C 1
ATOM 4244 O O . SER A 1 528 ? -4.899 -14.903 -7.839 1.00 95.62 528 SER A O 1
ATOM 4246 N N . ASN A 1 529 ? -4.025 -13.090 -6.825 1.00 96.06 529 ASN A N 1
ATOM 4247 C CA . ASN A 1 529 ? -5.120 -12.831 -5.897 1.00 96.06 529 ASN A CA 1
ATOM 4248 C C . ASN A 1 529 ? -5.061 -11.388 -5.371 1.00 96.06 529 ASN A C 1
ATOM 4250 O O . ASN A 1 529 ? -3.974 -10.848 -5.167 1.00 96.06 529 ASN A O 1
ATOM 4254 N N . SER A 1 530 ? -6.223 -10.808 -5.079 1.00 95.19 530 SER A N 1
ATOM 4255 C CA . SER A 1 530 ? -6.368 -9.494 -4.444 1.00 95.19 530 SER A CA 1
ATOM 4256 C C . SER A 1 530 ? -7.211 -9.647 -3.179 1.00 95.19 530 SER A C 1
ATOM 4258 O O . SER A 1 530 ? -8.200 -10.385 -3.172 1.00 95.19 530 SER A O 1
ATOM 4260 N N . ARG A 1 531 ? -6.777 -9.035 -2.076 1.00 94.12 531 ARG A N 1
ATOM 4261 C CA . ARG A 1 531 ? -7.457 -9.116 -0.776 1.00 94.12 531 ARG A CA 1
ATOM 4262 C C . ARG A 1 531 ? -8.435 -7.958 -0.602 1.00 94.12 531 ARG A C 1
ATOM 4264 O O . ARG A 1 531 ? -8.297 -6.908 -1.221 1.00 94.12 531 ARG A O 1
ATOM 4271 N N . GLU A 1 532 ? -9.401 -8.144 0.290 1.00 90.12 532 GLU A N 1
ATOM 4272 C CA . GLU A 1 532 ? -10.264 -7.047 0.726 1.00 90.12 532 GLU A CA 1
ATOM 4273 C C . GLU A 1 532 ? -9.445 -5.954 1.421 1.00 90.12 532 GLU A C 1
ATOM 4275 O O . GLU A 1 532 ? -8.422 -6.227 2.057 1.00 90.12 532 GLU A O 1
ATOM 4280 N N . ALA A 1 533 ? -9.902 -4.708 1.297 1.00 89.06 533 ALA A N 1
ATOM 4281 C CA . ALA A 1 533 ? -9.200 -3.582 1.883 1.00 89.06 533 ALA A CA 1
ATOM 4282 C C . ALA A 1 533 ? -9.257 -3.622 3.413 1.00 89.06 533 ALA A C 1
ATOM 4284 O O . ALA A 1 533 ? -10.320 -3.762 4.019 1.00 89.06 533 ALA A O 1
ATOM 4285 N N . ILE A 1 534 ? -8.100 -3.422 4.030 1.00 89.94 534 ILE A N 1
ATOM 4286 C CA . ILE A 1 534 ? -7.963 -3.161 5.463 1.00 89.94 534 ILE A CA 1
ATOM 4287 C C . ILE A 1 534 ? -7.741 -1.661 5.686 1.00 89.94 534 ILE A C 1
ATOM 4289 O O . ILE A 1 534 ? -7.555 -0.904 4.737 1.00 89.94 534 ILE A O 1
ATOM 4293 N N . ALA A 1 535 ? -7.741 -1.215 6.941 1.00 85.69 535 ALA A N 1
ATOM 4294 C CA . ALA A 1 535 ? -7.446 0.170 7.291 1.00 85.69 535 ALA A CA 1
ATOM 4295 C C . ALA A 1 535 ? -6.307 0.233 8.309 1.00 85.69 535 A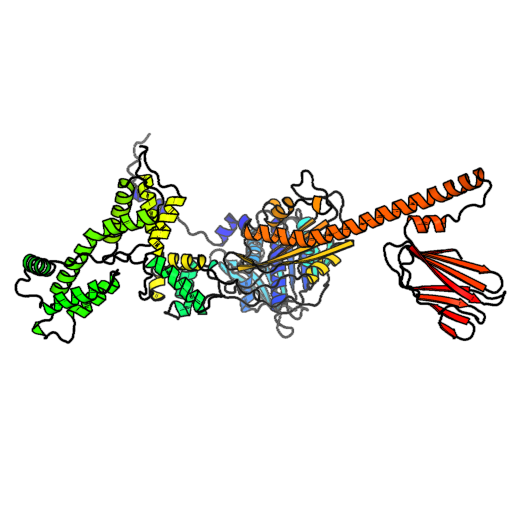LA A C 1
ATOM 4297 O O . ALA A 1 535 ? -6.315 -0.496 9.302 1.00 85.69 535 ALA A O 1
ATOM 4298 N N . TYR A 1 536 ? -5.347 1.128 8.090 1.00 86.44 536 TYR A N 1
ATOM 4299 C CA . TYR A 1 536 ? -4.286 1.423 9.050 1.00 86.44 536 TYR A CA 1
ATOM 4300 C C . TYR A 1 536 ? -4.054 2.926 9.103 1.00 86.44 536 TYR A C 1
ATOM 4302 O O . TYR A 1 536 ? -3.956 3.568 8.065 1.00 86.44 536 TYR A O 1
ATOM 4310 N N . GLY A 1 537 ? -4.006 3.502 10.308 1.00 80.62 537 GLY A N 1
ATOM 4311 C CA . GLY A 1 537 ? -3.810 4.947 10.457 1.00 80.62 537 GLY A CA 1
ATOM 4312 C C . GLY A 1 537 ? -4.838 5.766 9.669 1.00 80.62 537 GLY A C 1
ATOM 4313 O O . GLY A 1 537 ? -4.523 6.841 9.183 1.00 80.62 537 GLY A O 1
ATOM 4314 N N . GLY A 1 538 ? -6.056 5.242 9.495 1.00 83.50 538 GLY A N 1
ATOM 4315 C CA . GLY A 1 538 ? -7.104 5.896 8.717 1.00 83.50 538 GLY A CA 1
ATOM 4316 C C . GLY A 1 538 ? -6.946 5.866 7.192 1.00 83.50 538 GLY A C 1
ATOM 4317 O O . GLY A 1 538 ? -7.784 6.441 6.499 1.00 83.50 538 GLY A O 1
ATOM 4318 N N . ASP A 1 539 ? -5.926 5.194 6.671 1.00 87.62 539 ASP A N 1
ATOM 4319 C CA . ASP A 1 539 ? -5.705 5.011 5.242 1.00 87.62 539 ASP A CA 1
ATOM 4320 C C . ASP A 1 539 ? -6.139 3.586 4.828 1.00 87.62 539 ASP A C 1
ATOM 4322 O O . ASP A 1 539 ? -5.788 2.616 5.517 1.00 87.62 539 ASP A O 1
ATOM 4326 N N . PRO A 1 540 ? -6.953 3.429 3.763 1.00 91.12 540 PRO A N 1
ATOM 4327 C CA . PRO A 1 540 ? -7.297 2.115 3.232 1.00 91.12 540 PRO A CA 1
ATOM 4328 C C . PRO A 1 540 ? -6.073 1.482 2.570 1.00 91.12 540 PRO A C 1
ATOM 4330 O O . PRO A 1 540 ? -5.321 2.157 1.869 1.00 91.12 540 PRO A O 1
ATOM 4333 N N . ILE A 1 541 ? -5.901 0.177 2.765 1.00 92.44 541 ILE A N 1
ATOM 4334 C CA . ILE A 1 541 ? -4.797 -0.602 2.209 1.00 92.44 541 ILE A CA 1
ATOM 4335 C C . ILE A 1 541 ? -5.354 -1.844 1.521 1.00 92.44 541 ILE A C 1
ATOM 4337 O O . ILE A 1 541 ? -6.053 -2.640 2.146 1.00 92.44 541 ILE A O 1
ATOM 4341 N N . VAL A 1 542 ? -4.994 -2.035 0.254 1.00 94.44 542 VAL A N 1
ATOM 4342 C CA . VAL A 1 542 ? -5.262 -3.255 -0.520 1.00 94.44 542 VAL A CA 1
ATOM 4343 C C . VAL A 1 542 ? -3.942 -3.965 -0.788 1.00 94.44 542 VAL A C 1
ATOM 4345 O O . VAL A 1 542 ? -2.948 -3.327 -1.139 1.00 94.44 542 VAL A O 1
ATOM 4348 N N . ILE A 1 543 ? -3.926 -5.286 -0.608 1.00 96.31 543 ILE A N 1
ATOM 4349 C CA . ILE A 1 543 ? -2.749 -6.122 -0.855 1.00 96.31 543 ILE A CA 1
ATOM 4350 C C . ILE A 1 543 ? -3.071 -7.134 -1.945 1.00 96.31 543 ILE A C 1
ATOM 4352 O O . ILE A 1 543 ? -4.069 -7.854 -1.874 1.00 96.31 543 ILE A O 1
ATOM 4356 N N . GLU A 1 544 ? -2.182 -7.216 -2.924 1.00 96.81 544 GLU A N 1
ATOM 4357 C CA . GLU A 1 544 ? -2.279 -8.138 -4.048 1.00 96.81 544 GLU A CA 1
ATOM 4358 C C . GLU A 1 544 ? -1.026 -9.006 -4.105 1.00 96.81 544 GLU A C 1
ATOM 4360 O O . GLU A 1 544 ? 0.078 -8.557 -3.789 1.00 96.81 544 GLU A O 1
ATOM 4365 N N . ALA A 1 545 ? -1.196 -10.261 -4.502 1.00 97.50 545 ALA A N 1
ATOM 4366 C CA . ALA A 1 545 ? -0.097 -11.194 -4.687 1.00 97.50 545 ALA A CA 1
ATOM 4367 C C . ALA A 1 545 ? -0.224 -11.885 -6.046 1.00 97.50 545 ALA A C 1
ATOM 4369 O O . ALA A 1 545 ? -1.316 -12.288 -6.444 1.00 97.50 545 ALA A O 1
ATOM 4370 N N . GLY A 1 546 ? 0.903 -12.044 -6.731 1.00 96.62 546 GLY A N 1
ATOM 4371 C CA . GLY A 1 546 ? 1.050 -12.786 -7.980 1.00 96.62 546 GLY A CA 1
ATOM 4372 C C . GLY A 1 546 ? 2.178 -13.799 -7.851 1.00 96.62 546 GLY A C 1
ATOM 4373 O O . GLY A 1 546 ? 3.168 -13.545 -7.173 1.00 96.62 546 GLY A O 1
ATOM 4374 N N . LEU A 1 547 ? 2.028 -14.966 -8.462 1.00 95.94 547 LEU A N 1
ATOM 4375 C CA . LEU A 1 547 ? 3.008 -16.042 -8.415 1.00 95.94 547 LEU A CA 1
ATOM 4376 C C . LEU A 1 547 ? 3.154 -16.646 -9.806 1.00 95.94 547 LEU A C 1
ATOM 4378 O O . LEU A 1 547 ? 2.153 -17.024 -10.414 1.00 95.94 547 LEU A O 1
ATOM 4382 N N . ALA A 1 548 ? 4.398 -16.788 -10.257 1.00 95.38 548 ALA A N 1
ATOM 4383 C CA . ALA A 1 548 ? 4.777 -17.537 -11.447 1.00 95.38 548 ALA A CA 1
ATOM 4384 C C . ALA A 1 548 ? 5.747 -18.665 -11.073 1.00 95.38 548 ALA A C 1
ATOM 4386 O O . ALA A 1 548 ? 6.602 -18.483 -10.205 1.00 95.38 548 ALA A O 1
ATOM 4387 N N . TYR A 1 549 ? 5.608 -19.835 -11.698 1.00 94.69 549 TYR A N 1
ATOM 4388 C CA . TYR A 1 549 ? 6.432 -21.010 -11.401 1.00 94.69 549 TYR A CA 1
ATOM 4389 C C . TYR A 1 549 ? 6.801 -21.811 -12.659 1.00 94.69 549 TYR A C 1
ATOM 4391 O O . TYR A 1 549 ? 5.950 -22.064 -13.515 1.00 94.69 549 TYR A O 1
ATOM 4399 N N . GLY A 1 550 ? 8.046 -22.293 -12.715 1.00 91.00 550 GLY A N 1
ATOM 4400 C CA . GLY A 1 550 ? 8.566 -23.153 -13.784 1.00 91.00 550 GLY A CA 1
ATOM 4401 C C . GLY A 1 550 ? 9.189 -22.379 -14.949 1.00 91.00 550 GLY A C 1
ATOM 4402 O O . GLY A 1 550 ? 9.650 -21.257 -14.765 1.00 91.00 550 GLY A O 1
ATOM 4403 N N . GLY A 1 551 ? 9.216 -22.996 -16.134 1.00 86.56 551 GLY A N 1
ATOM 4404 C CA . GLY A 1 551 ? 9.785 -22.397 -17.345 1.00 86.56 551 GLY A CA 1
ATOM 4405 C C . GLY A 1 551 ? 11.300 -22.209 -17.256 1.00 86.56 551 GLY A C 1
ATOM 4406 O O . GLY A 1 551 ? 12.019 -23.118 -16.831 1.00 86.56 551 GLY A O 1
ATOM 4407 N N . ASN A 1 552 ? 11.769 -21.021 -17.639 1.00 85.38 552 ASN A N 1
ATOM 4408 C CA . ASN A 1 552 ? 13.189 -20.655 -17.645 1.00 85.38 552 ASN A CA 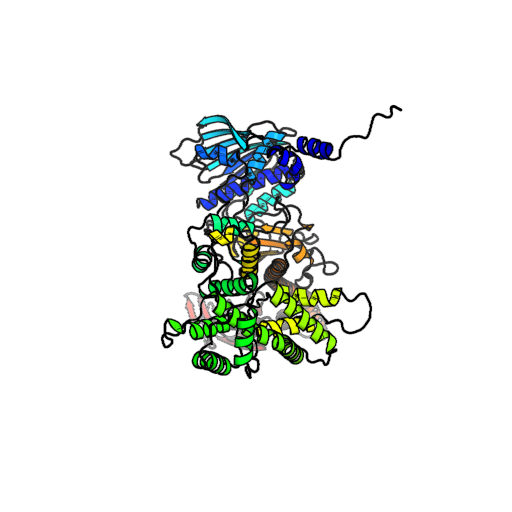1
ATOM 4409 C C . ASN A 1 552 ? 13.686 -20.076 -16.310 1.00 85.38 552 ASN A C 1
ATOM 4411 O O . ASN A 1 552 ? 14.836 -19.648 -16.208 1.00 85.38 552 ASN A O 1
ATOM 4415 N N . LEU A 1 553 ? 12.848 -20.080 -15.271 1.00 86.62 553 LEU A N 1
ATOM 4416 C CA . LEU A 1 553 ? 13.264 -19.686 -13.930 1.00 86.62 553 LEU A CA 1
ATOM 4417 C C . LEU A 1 553 ? 14.290 -20.677 -13.355 1.00 86.62 553 LEU A C 1
ATOM 4419 O O . LEU A 1 553 ? 14.156 -21.900 -13.468 1.00 86.62 553 LEU A O 1
ATOM 4423 N N . GLU A 1 554 ? 15.314 -20.142 -12.695 1.00 83.44 554 GLU A N 1
ATOM 4424 C CA . GLU A 1 554 ? 16.388 -20.935 -12.103 1.00 83.44 554 GLU A CA 1
ATOM 4425 C C . GLU A 1 554 ? 15.891 -21.817 -10.946 1.00 83.44 554 GLU A C 1
ATOM 4427 O O . GLU A 1 554 ? 15.204 -21.367 -10.032 1.00 83.44 554 GLU A O 1
ATOM 4432 N N . LYS A 1 555 ? 16.266 -23.101 -10.959 1.00 79.88 555 LYS A N 1
ATOM 4433 C CA . LYS A 1 555 ? 15.768 -24.086 -9.982 1.00 79.88 555 LYS A CA 1
ATOM 4434 C C . LYS A 1 555 ? 16.489 -24.053 -8.633 1.00 79.88 555 LYS A C 1
ATOM 4436 O O . LYS A 1 555 ? 15.868 -24.339 -7.617 1.00 79.88 555 LYS A O 1
ATOM 4441 N N . GLU A 1 556 ? 17.778 -23.726 -8.626 1.00 79.19 556 GLU A N 1
ATOM 4442 C CA . GLU A 1 556 ? 18.650 -23.845 -7.443 1.00 79.19 556 GLU A CA 1
ATOM 4443 C C . GLU A 1 556 ? 18.877 -22.513 -6.709 1.00 79.19 556 GLU A C 1
ATOM 4445 O O . GLU A 1 556 ? 19.441 -22.486 -5.608 1.00 79.19 556 GLU A O 1
ATOM 4450 N N . SER A 1 557 ? 18.446 -21.396 -7.297 1.00 85.19 557 SER A N 1
ATOM 4451 C CA . SER A 1 557 ? 18.588 -20.074 -6.695 1.00 85.19 557 SER A CA 1
ATOM 4452 C C . SER A 1 557 ? 17.418 -19.735 -5.772 1.00 85.19 557 SER A C 1
ATOM 4454 O O . SER A 1 557 ? 16.411 -20.445 -5.667 1.00 85.19 557 SER A O 1
ATOM 4456 N N . SER A 1 558 ? 17.603 -18.671 -4.990 1.00 89.31 558 SER A N 1
ATOM 4457 C CA . SER A 1 558 ? 16.512 -18.085 -4.219 1.00 89.31 558 SER A CA 1
ATOM 4458 C C . SER A 1 558 ? 15.441 -17.555 -5.160 1.00 89.31 558 SER A C 1
ATOM 4460 O O . SER A 1 558 ? 15.777 -16.984 -6.192 1.00 89.31 558 SER A O 1
ATOM 4462 N N . ILE A 1 559 ? 14.180 -17.666 -4.748 1.00 92.62 559 ILE A N 1
ATOM 4463 C CA . ILE A 1 559 ? 13.058 -17.141 -5.530 1.00 92.62 559 ILE A CA 1
ATOM 4464 C C . ILE A 1 559 ? 13.249 -15.655 -5.873 1.00 92.62 559 ILE A C 1
ATOM 4466 O O . ILE A 1 559 ? 13.787 -14.880 -5.072 1.00 92.62 559 ILE A O 1
ATOM 4470 N N . GLU A 1 560 ? 12.746 -15.249 -7.034 1.00 92.00 560 GLU A N 1
ATOM 4471 C CA . GLU A 1 560 ? 12.662 -13.842 -7.419 1.00 92.00 560 GLU A CA 1
ATOM 4472 C C . GLU A 1 560 ? 11.506 -13.199 -6.633 1.00 92.00 560 GLU A C 1
ATOM 4474 O O . GLU A 1 560 ? 10.363 -13.645 -6.720 1.00 92.00 560 GLU A O 1
ATOM 4479 N N . LEU A 1 561 ? 11.792 -12.187 -5.806 1.00 94.44 561 LEU A N 1
ATOM 4480 C CA . LEU A 1 561 ? 10.774 -11.467 -5.032 1.00 94.44 561 LEU A CA 1
ATOM 4481 C C . LEU A 1 561 ? 10.637 -10.040 -5.553 1.00 94.44 561 LEU A C 1
ATOM 4483 O O . LEU A 1 561 ? 11.474 -9.183 -5.266 1.00 94.44 561 LEU A O 1
ATOM 4487 N N . VAL A 1 562 ? 9.526 -9.776 -6.229 1.00 94.75 562 VAL A N 1
ATOM 4488 C CA . VAL A 1 562 ? 9.172 -8.468 -6.770 1.00 94.75 562 VAL A CA 1
ATOM 4489 C C . VAL A 1 562 ? 8.211 -7.770 -5.810 1.00 94.75 562 VAL A C 1
ATOM 4491 O O . VAL A 1 562 ? 7.156 -8.293 -5.447 1.00 94.75 562 VAL A O 1
ATOM 4494 N N . ARG A 1 563 ? 8.589 -6.575 -5.360 1.00 96.12 563 ARG A N 1
ATOM 4495 C CA . ARG A 1 563 ? 7.843 -5.802 -4.360 1.00 96.12 563 ARG A CA 1
ATOM 4496 C C . ARG A 1 563 ? 7.347 -4.506 -4.979 1.00 96.12 563 ARG A C 1
ATOM 4498 O O . ARG A 1 563 ? 8.151 -3.755 -5.525 1.00 96.12 563 ARG A O 1
ATOM 4505 N N . PHE A 1 564 ? 6.065 -4.211 -4.807 1.00 95.31 564 PHE A N 1
ATOM 4506 C CA . PHE A 1 564 ? 5.448 -2.978 -5.284 1.00 95.31 564 PHE A CA 1
ATOM 4507 C C . PHE A 1 564 ? 4.760 -2.213 -4.156 1.00 95.31 564 PHE A C 1
ATOM 4509 O O . PHE A 1 564 ? 4.094 -2.798 -3.299 1.00 95.31 564 PHE A O 1
ATOM 4516 N N . ALA A 1 565 ? 4.863 -0.889 -4.211 1.00 93.56 565 ALA A N 1
ATOM 4517 C CA . ALA A 1 565 ? 4.069 0.033 -3.409 1.00 93.56 565 ALA A CA 1
ATOM 4518 C C . ALA A 1 565 ? 3.444 1.079 -4.336 1.00 93.56 565 ALA A C 1
ATOM 4520 O O . ALA A 1 565 ? 4.174 1.766 -5.044 1.00 93.56 565 ALA A O 1
ATOM 4521 N N . ASN A 1 566 ? 2.115 1.195 -4.358 1.00 92.19 566 ASN A N 1
ATOM 4522 C CA . ASN A 1 566 ? 1.377 2.098 -5.250 1.00 92.19 566 ASN A CA 1
ATOM 4523 C C . ASN A 1 566 ? 1.842 2.009 -6.717 1.00 92.19 566 ASN A C 1
ATOM 4525 O O . ASN A 1 566 ? 2.058 3.032 -7.357 1.00 92.19 566 ASN A O 1
ATOM 4529 N N . ARG A 1 567 ? 2.016 0.787 -7.243 1.00 91.31 567 ARG A N 1
ATOM 4530 C CA . ARG A 1 567 ? 2.575 0.493 -8.586 1.00 91.31 567 ARG A CA 1
ATOM 4531 C C . ARG A 1 567 ? 4.031 0.916 -8.837 1.00 91.31 567 ARG A C 1
ATOM 4533 O O . ARG A 1 567 ? 4.496 0.808 -9.967 1.00 91.31 567 ARG A O 1
ATOM 4540 N N . VAL A 1 568 ? 4.757 1.347 -7.806 1.00 91.38 568 VAL A N 1
ATOM 4541 C CA . VAL A 1 568 ? 6.191 1.658 -7.881 1.00 91.38 568 VAL A CA 1
ATOM 4542 C C . VAL A 1 568 ? 7.008 0.439 -7.439 1.00 91.38 568 VAL A C 1
ATOM 4544 O O . VAL A 1 568 ? 6.784 -0.070 -6.332 1.00 91.38 568 VAL A O 1
ATOM 4547 N N . PRO A 1 569 ? 7.959 -0.046 -8.257 1.00 93.19 569 PRO A N 1
ATOM 4548 C CA . PRO A 1 569 ? 8.865 -1.120 -7.868 1.00 93.19 569 PRO A CA 1
ATOM 4549 C C . PRO A 1 569 ? 9.822 -0.714 -6.742 1.00 93.19 569 PRO A C 1
ATOM 4551 O O . PRO A 1 569 ? 10.442 0.350 -6.766 1.00 93.19 569 PRO A O 1
ATOM 4554 N N . LEU A 1 570 ? 10.007 -1.613 -5.776 1.00 92.75 570 LEU A N 1
ATOM 4555 C CA . LEU A 1 570 ? 10.947 -1.454 -4.669 1.00 92.75 570 LEU A CA 1
ATOM 4556 C C . LEU A 1 570 ? 12.197 -2.312 -4.909 1.00 92.75 570 LEU A C 1
ATOM 4558 O O . LEU A 1 570 ? 12.239 -3.488 -4.538 1.00 92.75 570 LEU A O 1
ATOM 4562 N N . VAL A 1 571 ? 13.228 -1.719 -5.513 1.00 89.50 571 VAL A N 1
ATOM 4563 C CA . VAL A 1 571 ? 14.443 -2.448 -5.934 1.00 89.50 571 VAL A CA 1
ATOM 4564 C C . VAL A 1 571 ? 15.503 -2.528 -4.824 1.00 89.50 571 VAL A C 1
ATOM 4566 O O . VAL A 1 571 ? 16.208 -3.525 -4.697 1.00 89.50 571 VAL A O 1
ATOM 4569 N N . TYR A 1 572 ? 15.580 -1.529 -3.939 1.00 87.81 572 TYR A N 1
ATOM 4570 C CA . TYR A 1 572 ? 16.572 -1.486 -2.855 1.00 87.81 572 TYR A CA 1
ATOM 4571 C C . TYR A 1 572 ? 16.027 -1.950 -1.494 1.00 87.81 572 TYR A C 1
ATOM 4573 O O . TYR A 1 572 ? 14.826 -2.117 -1.292 1.00 87.81 572 TYR A O 1
ATOM 4581 N N . GLN A 1 573 ? 16.936 -2.157 -0.532 1.00 84.19 573 GLN A N 1
ATOM 4582 C CA . GLN A 1 573 ? 16.643 -2.427 0.888 1.00 84.19 573 GLN A CA 1
ATOM 4583 C C . GLN A 1 573 ? 15.688 -3.603 1.164 1.00 84.19 573 GLN A C 1
ATOM 4585 O O . GLN A 1 573 ? 14.934 -3.604 2.140 1.00 84.19 573 GLN A O 1
ATOM 4590 N N . GLN A 1 574 ? 15.768 -4.665 0.358 1.00 87.44 574 GLN A N 1
ATOM 4591 C CA . GLN A 1 574 ? 14.916 -5.847 0.513 1.00 87.44 574 GLN A CA 1
ATOM 4592 C C . GLN A 1 574 ? 14.957 -6.435 1.937 1.00 87.44 574 GLN A C 1
ATOM 4594 O O . GLN A 1 574 ? 13.919 -6.840 2.452 1.00 87.44 574 GLN A O 1
ATOM 4599 N N . GLY A 1 575 ? 16.115 -6.429 2.611 1.00 87.44 575 GLY A N 1
ATOM 4600 C CA . GLY A 1 575 ? 16.265 -6.968 3.970 1.00 87.44 575 GLY A CA 1
ATOM 4601 C C . GLY A 1 575 ? 15.466 -6.240 5.062 1.00 87.44 575 GLY A C 1
ATOM 4602 O O . GLY A 1 575 ? 15.123 -6.863 6.065 1.00 87.44 575 GLY A O 1
ATOM 4603 N N . GLY A 1 576 ? 15.147 -4.955 4.871 1.00 88.06 576 GLY A N 1
ATOM 4604 C CA . GLY A 1 576 ? 14.383 -4.150 5.833 1.00 88.06 576 GLY A CA 1
ATOM 4605 C C . GLY A 1 576 ? 12.867 -4.184 5.621 1.00 88.06 576 GLY A C 1
ATOM 4606 O O . GLY A 1 576 ? 12.121 -3.748 6.492 1.00 88.06 576 GLY A O 1
ATOM 4607 N N . CYS A 1 577 ? 12.398 -4.710 4.488 1.00 94.81 577 CYS A N 1
ATOM 4608 C CA . CYS A 1 577 ? 10.998 -4.617 4.089 1.00 94.81 577 CYS A CA 1
ATOM 4609 C C . CYS A 1 577 ? 10.106 -5.671 4.760 1.00 94.81 577 CYS A C 1
ATOM 4611 O O . CYS A 1 577 ? 10.456 -6.852 4.805 1.00 94.81 577 CYS A O 1
ATOM 4613 N N . ALA A 1 578 ? 8.912 -5.249 5.188 1.00 95.44 578 ALA A N 1
ATOM 4614 C CA . ALA A 1 578 ? 7.875 -6.126 5.732 1.00 95.44 578 ALA A CA 1
ATOM 4615 C C . ALA A 1 578 ? 7.511 -7.291 4.794 1.00 95.44 578 ALA A C 1
ATOM 4617 O O . ALA A 1 578 ? 7.411 -8.427 5.246 1.00 95.44 578 ALA A O 1
ATOM 4618 N N . ILE A 1 579 ? 7.395 -7.049 3.480 1.00 96.44 579 ILE A N 1
ATOM 4619 C CA . ILE A 1 579 ? 7.078 -8.102 2.497 1.00 96.44 579 ILE A CA 1
ATOM 4620 C C . ILE A 1 579 ? 8.121 -9.226 2.547 1.00 96.44 579 ILE A C 1
ATOM 4622 O O . ILE A 1 579 ? 7.774 -10.400 2.645 1.00 96.44 579 ILE A O 1
ATOM 4626 N N . THR A 1 580 ? 9.406 -8.870 2.510 1.00 95.44 580 THR A N 1
ATOM 4627 C CA . THR A 1 580 ? 10.504 -9.844 2.551 1.00 95.44 580 THR A CA 1
ATOM 4628 C C . THR A 1 580 ? 10.501 -10.631 3.853 1.00 95.44 580 THR A C 1
ATOM 4630 O O . THR A 1 580 ? 10.734 -11.837 3.847 1.00 95.44 580 THR A O 1
ATOM 4633 N N . GLU A 1 581 ? 10.249 -9.959 4.975 1.00 94.94 581 GLU A N 1
ATOM 4634 C CA . GLU A 1 581 ? 10.181 -10.603 6.284 1.00 94.94 581 GLU A CA 1
ATOM 4635 C C . GLU A 1 581 ? 9.046 -11.634 6.339 1.00 94.94 581 GLU A C 1
ATOM 4637 O O . GLU A 1 581 ? 9.269 -12.774 6.743 1.00 94.94 581 GLU A O 1
ATOM 4642 N N . VAL A 1 582 ? 7.859 -11.280 5.840 1.00 96.12 582 VAL A N 1
ATOM 4643 C CA . VAL A 1 582 ? 6.722 -12.205 5.748 1.00 96.12 582 VAL A CA 1
ATOM 4644 C C . VAL A 1 582 ? 7.062 -13.409 4.868 1.00 96.12 582 VAL A C 1
ATOM 4646 O O . VAL A 1 582 ? 6.859 -14.549 5.284 1.00 96.12 582 VAL A O 1
ATOM 4649 N N . VAL A 1 583 ? 7.655 -13.188 3.689 1.00 95.50 583 VAL A N 1
ATOM 4650 C CA . VAL A 1 583 ? 8.083 -14.273 2.786 1.00 95.50 583 VAL A CA 1
ATOM 4651 C C . VAL A 1 583 ? 9.079 -15.211 3.469 1.00 95.50 583 VAL A C 1
ATOM 4653 O O . VAL A 1 583 ? 8.964 -16.425 3.325 1.00 95.50 583 VAL A O 1
ATOM 4656 N N . ARG A 1 584 ? 10.028 -14.682 4.251 1.00 94.00 584 ARG A N 1
ATOM 4657 C CA . ARG A 1 584 ? 11.015 -15.490 4.990 1.00 94.00 584 ARG A CA 1
ATOM 4658 C C . ARG A 1 584 ? 10.405 -16.330 6.113 1.00 94.00 584 ARG A C 1
ATOM 4660 O O . ARG A 1 584 ? 10.990 -17.357 6.466 1.00 94.00 584 ARG A O 1
ATOM 4667 N N . ASN A 1 585 ? 9.291 -15.877 6.685 1.00 93.31 585 ASN A N 1
ATOM 4668 C CA . ASN A 1 585 ? 8.631 -16.504 7.830 1.00 93.31 585 ASN A CA 1
ATOM 4669 C C . ASN A 1 585 ? 7.582 -17.555 7.433 1.00 93.31 585 ASN A C 1
ATOM 4671 O O . ASN A 1 585 ? 7.208 -18.386 8.261 1.00 93.31 585 ASN A O 1
ATOM 4675 N N . ILE A 1 586 ? 7.133 -17.566 6.175 1.00 94.12 586 ILE A N 1
ATOM 4676 C CA . ILE A 1 586 ? 6.278 -18.630 5.639 1.00 94.12 586 ILE A CA 1
ATOM 4677 C C . ILE A 1 586 ? 7.100 -19.922 5.478 1.00 94.12 586 ILE A C 1
ATOM 4679 O O . ILE A 1 586 ? 8.202 -19.904 4.934 1.00 94.12 586 ILE A O 1
ATOM 4683 N N . ASP A 1 587 ? 6.541 -21.055 5.920 1.00 94.19 587 ASP A N 1
ATOM 4684 C CA . ASP A 1 587 ? 7.117 -22.386 5.686 1.00 94.19 587 ASP A CA 1
ATOM 4685 C C . ASP A 1 587 ? 6.738 -22.896 4.287 1.00 94.19 587 ASP A C 1
ATOM 4687 O O . ASP A 1 587 ? 5.659 -23.468 4.075 1.00 94.19 587 ASP A O 1
ATOM 4691 N N . TRP A 1 588 ? 7.632 -22.669 3.325 1.00 94.19 588 TRP A N 1
ATOM 4692 C CA . TRP A 1 588 ? 7.421 -22.951 1.904 1.00 94.19 588 TRP A CA 1
ATOM 4693 C C . TRP A 1 588 ? 7.470 -24.439 1.546 1.00 94.19 588 TRP A C 1
ATOM 4695 O O . TRP A 1 588 ? 6.925 -24.841 0.515 1.00 94.19 588 TRP A O 1
ATOM 4705 N N . ARG A 1 589 ? 8.002 -25.283 2.439 1.00 92.06 589 ARG A N 1
ATOM 4706 C CA . ARG A 1 589 ? 8.003 -26.750 2.276 1.00 92.06 589 ARG A CA 1
ATOM 4707 C C . ARG A 1 589 ? 6.585 -27.301 2.191 1.00 92.06 589 ARG A C 1
ATOM 4709 O O . ARG A 1 589 ? 6.310 -28.239 1.449 1.00 92.06 589 ARG A O 1
ATOM 4716 N N . ASN A 1 590 ? 5.645 -26.651 2.880 1.00 91.94 590 ASN A N 1
ATOM 4717 C CA . ASN A 1 590 ? 4.228 -27.003 2.823 1.00 91.94 590 ASN A CA 1
ATOM 4718 C C . ASN A 1 590 ? 3.584 -26.735 1.454 1.00 91.94 590 ASN A C 1
ATOM 4720 O O . ASN A 1 590 ? 2.484 -27.243 1.205 1.00 91.94 590 ASN A O 1
ATOM 4724 N N . TYR A 1 591 ? 4.251 -25.964 0.591 1.00 92.12 591 TYR A N 1
ATOM 4725 C CA . TYR A 1 591 ? 3.807 -25.577 -0.747 1.00 92.12 591 TYR A CA 1
ATOM 4726 C C . TYR A 1 591 ? 4.669 -26.173 -1.871 1.00 92.12 591 TYR A C 1
ATOM 4728 O O . TYR A 1 591 ? 4.411 -25.867 -3.028 1.00 92.12 591 TYR A O 1
ATOM 4736 N N . GLY A 1 592 ? 5.624 -27.057 -1.553 1.00 87.50 592 GLY A N 1
ATOM 4737 C CA . GLY A 1 592 ? 6.422 -27.782 -2.550 1.00 87.50 592 GLY A CA 1
ATOM 4738 C C . GLY A 1 592 ? 7.700 -27.074 -3.010 1.00 87.50 592 GLY A C 1
ATOM 4739 O O . GLY A 1 592 ? 8.200 -27.400 -4.081 1.00 87.50 592 GLY A O 1
ATOM 4740 N N . LEU A 1 593 ? 8.218 -26.120 -2.228 1.00 89.94 593 LEU A N 1
ATOM 4741 C CA . LEU A 1 593 ? 9.526 -25.494 -2.460 1.00 89.94 593 LEU A CA 1
ATOM 4742 C C . LEU A 1 593 ? 10.529 -25.876 -1.375 1.00 89.94 593 LEU A C 1
ATOM 4744 O O . LEU A 1 593 ? 10.154 -26.186 -0.239 1.00 89.94 593 LEU A O 1
ATOM 4748 N N . ASP A 1 594 ? 11.810 -25.754 -1.707 1.00 88.69 594 ASP A N 1
ATOM 4749 C CA . ASP A 1 594 ? 12.893 -26.036 -0.779 1.00 88.69 594 ASP A CA 1
ATOM 4750 C C . ASP A 1 594 ? 13.209 -24.821 0.093 1.00 88.69 594 ASP A C 1
ATOM 4752 O O . ASP A 1 594 ? 13.323 -23.686 -0.365 1.00 88.69 594 ASP A O 1
ATOM 4756 N N . GLN A 1 595 ? 13.368 -25.051 1.394 1.00 88.88 595 GLN A N 1
ATOM 4757 C CA . GLN A 1 595 ? 13.704 -23.999 2.351 1.00 88.88 595 GLN A CA 1
ATOM 4758 C C . GLN A 1 595 ? 14.467 -24.609 3.526 1.00 88.88 595 GLN A C 1
ATOM 4760 O O . GLN A 1 595 ? 13.908 -25.332 4.359 1.00 88.88 595 GLN A O 1
ATOM 4765 N N . SER A 1 596 ? 15.769 -24.327 3.602 1.00 83.19 596 SER A N 1
ATOM 4766 C CA . SER A 1 596 ? 16.620 -24.873 4.662 1.00 83.19 596 SER A CA 1
ATOM 4767 C C . SER A 1 596 ? 16.140 -24.392 6.034 1.00 83.19 596 SER A C 1
ATOM 4769 O O . SER A 1 596 ? 15.955 -23.198 6.254 1.00 83.19 596 SER A O 1
ATOM 4771 N N . LYS A 1 597 ? 15.913 -25.328 6.965 1.00 79.31 597 LYS A N 1
ATOM 4772 C CA . LYS A 1 597 ? 15.424 -25.070 8.337 1.00 79.31 597 LYS A CA 1
ATOM 4773 C C . LYS A 1 597 ? 14.042 -24.390 8.436 1.00 79.31 597 LYS A C 1
ATOM 4775 O O . LYS A 1 597 ? 13.680 -23.943 9.521 1.00 79.31 597 LYS A O 1
ATOM 4780 N N . GLY A 1 598 ? 13.265 -24.324 7.347 1.00 77.69 598 GLY A N 1
ATOM 4781 C CA . GLY A 1 598 ? 11.908 -23.748 7.338 1.00 77.69 598 GLY A CA 1
ATOM 4782 C C . GLY A 1 598 ? 11.842 -22.243 7.633 1.00 77.69 598 GLY A C 1
ATOM 4783 O O . GLY A 1 598 ? 10.781 -21.743 7.991 1.00 77.69 598 GLY A O 1
ATOM 4784 N N . LYS A 1 599 ? 12.975 -21.532 7.536 1.00 82.44 599 LYS A N 1
ATOM 4785 C CA . LYS A 1 599 ? 13.078 -20.074 7.691 1.00 82.44 599 LYS A CA 1
ATOM 4786 C C . LYS A 1 599 ? 14.054 -19.508 6.667 1.00 82.44 599 LYS A C 1
ATOM 4788 O O . LYS A 1 599 ? 15.057 -20.142 6.348 1.00 82.44 599 LYS A O 1
ATOM 4793 N N . GLY A 1 600 ? 13.801 -18.285 6.210 1.00 88.12 600 GLY A N 1
ATOM 4794 C CA . GLY A 1 600 ? 14.633 -17.601 5.217 1.00 88.12 600 GLY A CA 1
ATOM 4795 C C . GLY A 1 600 ? 14.029 -17.657 3.817 1.00 88.12 600 GLY A C 1
ATOM 4796 O O . GLY A 1 600 ? 12.894 -18.086 3.645 1.00 88.12 600 GLY A O 1
ATOM 4797 N N . MET A 1 601 ? 14.760 -17.183 2.810 1.00 90.94 601 MET A N 1
ATOM 4798 C CA . MET A 1 601 ? 14.233 -17.185 1.442 1.00 90.94 601 MET A CA 1
ATOM 4799 C C . MET A 1 601 ? 14.121 -18.624 0.918 1.00 90.94 601 MET A C 1
ATOM 4801 O O . MET A 1 601 ? 15.095 -19.375 1.041 1.00 90.94 601 MET A O 1
ATOM 4805 N N . PRO A 1 602 ? 12.968 -19.021 0.353 1.00 93.06 602 PRO A N 1
ATOM 4806 C CA . PRO A 1 602 ? 12.845 -20.316 -0.299 1.00 93.06 602 PRO A CA 1
ATOM 4807 C C . PRO A 1 602 ? 13.677 -20.352 -1.586 1.00 93.06 602 PRO A C 1
ATOM 4809 O O . PRO A 1 602 ? 14.048 -19.312 -2.142 1.00 93.06 602 PRO A O 1
ATOM 4812 N N . ARG A 1 603 ? 13.963 -21.568 -2.046 1.00 92.06 603 ARG A N 1
ATOM 4813 C CA . ARG A 1 603 ? 14.651 -21.870 -3.299 1.00 92.06 603 ARG A CA 1
ATOM 4814 C C . ARG A 1 603 ? 13.719 -22.612 -4.241 1.00 92.06 603 ARG A C 1
ATOM 4816 O O . ARG A 1 603 ? 12.883 -23.406 -3.800 1.00 92.06 603 ARG A O 1
ATOM 4823 N N . GLY A 1 604 ? 13.865 -22.332 -5.526 1.00 90.19 604 GLY A N 1
ATOM 4824 C CA . GLY A 1 604 ? 13.063 -22.944 -6.572 1.00 90.19 604 GLY A CA 1
ATOM 4825 C C . GLY A 1 604 ? 12.767 -21.985 -7.722 1.00 90.19 604 GLY A C 1
ATOM 4826 O O . GLY A 1 604 ? 12.913 -20.773 -7.563 1.00 90.19 604 GLY A O 1
ATOM 4827 N N . PRO A 1 605 ? 12.267 -22.522 -8.849 1.00 92.94 605 PRO A N 1
ATOM 4828 C CA . PRO A 1 605 ? 11.966 -21.758 -10.055 1.00 92.94 605 PRO A CA 1
ATOM 4829 C C . PRO A 1 605 ? 10.650 -20.989 -9.884 1.00 92.94 605 PRO A C 1
ATOM 4831 O O . PRO A 1 605 ? 9.628 -21.353 -10.467 1.00 92.94 605 PRO A O 1
ATOM 4834 N N . MET A 1 606 ? 10.645 -19.977 -9.015 1.00 93.88 606 MET A N 1
ATOM 4835 C CA . MET A 1 606 ? 9.461 -19.191 -8.672 1.00 93.88 606 MET A CA 1
ATOM 4836 C C . MET A 1 606 ? 9.764 -17.694 -8.649 1.00 93.88 606 MET A C 1
ATOM 4838 O O . MET A 1 606 ? 10.758 -17.263 -8.065 1.00 93.88 606 MET A O 1
ATOM 4842 N N . SER A 1 607 ? 8.838 -16.917 -9.208 1.00 94.44 607 SER A N 1
ATOM 4843 C CA . SER A 1 607 ? 8.774 -15.465 -9.076 1.00 94.44 607 SER A CA 1
ATOM 4844 C C . SER A 1 607 ? 7.517 -15.082 -8.295 1.00 94.44 607 SER A C 1
ATOM 4846 O O . SER A 1 607 ? 6.413 -15.529 -8.617 1.00 94.44 607 SER A O 1
ATOM 4848 N N . LEU A 1 608 ? 7.683 -14.306 -7.224 1.00 95.69 608 LEU A N 1
ATOM 4849 C CA . LEU A 1 608 ? 6.613 -13.854 -6.340 1.00 95.69 608 LEU A CA 1
ATOM 4850 C C . LEU A 1 608 ? 6.505 -12.333 -6.412 1.00 95.69 608 LEU A C 1
ATOM 4852 O O . LEU A 1 608 ? 7.429 -11.617 -6.037 1.00 95.69 608 LEU A O 1
ATOM 4856 N N . VAL A 1 609 ? 5.343 -11.852 -6.829 1.00 96.06 609 VAL A N 1
ATOM 4857 C CA . VAL A 1 609 ? 4.965 -10.443 -6.844 1.00 96.06 609 VAL A CA 1
ATOM 4858 C C . VAL A 1 609 ? 4.085 -10.155 -5.633 1.00 96.06 609 VAL A C 1
ATOM 4860 O O . VAL A 1 609 ? 3.107 -10.860 -5.391 1.00 96.06 609 VAL A O 1
ATOM 4863 N N . VAL A 1 610 ? 4.394 -9.097 -4.887 1.00 97.19 610 VAL A N 1
ATOM 4864 C CA . VAL A 1 610 ? 3.523 -8.578 -3.824 1.00 97.19 610 VAL A CA 1
ATOM 4865 C C . VAL A 1 610 ? 3.371 -7.076 -3.993 1.00 97.19 610 VAL A C 1
ATOM 4867 O O . VAL A 1 610 ? 4.361 -6.345 -4.020 1.00 97.19 610 VAL A O 1
ATOM 4870 N N . HIS A 1 611 ? 2.128 -6.621 -4.073 1.00 96.81 611 HIS A N 1
ATOM 4871 C CA . HIS A 1 611 ? 1.766 -5.225 -4.251 1.00 96.81 611 HIS A CA 1
ATOM 4872 C C . HIS A 1 611 ? 0.945 -4.716 -3.069 1.00 96.81 611 HIS A C 1
ATOM 4874 O O . HIS A 1 611 ? 0.038 -5.395 -2.593 1.00 96.81 611 HIS A O 1
ATOM 4880 N N . ILE A 1 612 ? 1.269 -3.507 -2.609 1.00 95.62 612 ILE A N 1
ATOM 4881 C CA . ILE A 1 612 ? 0.500 -2.774 -1.604 1.00 95.62 612 ILE A CA 1
ATOM 4882 C C . ILE A 1 612 ? 0.024 -1.454 -2.209 1.00 95.62 612 ILE A C 1
ATOM 4884 O O . ILE A 1 612 ? 0.846 -0.634 -2.612 1.00 95.62 612 ILE A O 1
ATOM 4888 N N . ALA A 1 613 ? -1.289 -1.240 -2.220 1.00 93.81 613 ALA A N 1
ATOM 4889 C CA . ALA A 1 613 ? -1.933 0.004 -2.625 1.00 93.81 613 ALA A CA 1
ATOM 4890 C C . ALA A 1 613 ? -2.511 0.724 -1.400 1.00 93.81 613 ALA A C 1
ATOM 4892 O O . ALA A 1 613 ? -3.269 0.126 -0.638 1.00 93.81 613 ALA A O 1
ATOM 4893 N N . SER A 1 614 ? -2.155 1.994 -1.207 1.00 92.69 614 SER A N 1
ATOM 4894 C CA . SER A 1 614 ? -2.655 2.851 -0.125 1.00 92.69 614 SER A CA 1
ATOM 4895 C C . SER A 1 614 ? -2.605 4.330 -0.521 1.00 92.69 614 SER A C 1
ATOM 4897 O O . SER A 1 614 ? -1.755 4.747 -1.311 1.00 92.69 614 SER A O 1
ATOM 4899 N N . THR A 1 615 ? -3.454 5.163 0.083 1.00 88.44 615 THR A N 1
ATOM 4900 C CA . THR A 1 615 ? -3.306 6.632 0.038 1.00 88.44 615 THR A CA 1
ATOM 4901 C C . THR A 1 615 ? -2.001 7.078 0.697 1.00 88.44 615 THR A C 1
ATOM 4903 O O . THR A 1 615 ? -1.363 8.034 0.260 1.00 88.44 615 THR A O 1
ATOM 4906 N N . ASN A 1 616 ? -1.564 6.349 1.725 1.00 87.50 616 ASN A N 1
ATOM 4907 C CA . ASN A 1 616 ? -0.312 6.586 2.421 1.00 87.50 616 ASN A CA 1
ATOM 4908 C C . ASN A 1 616 ? 0.381 5.256 2.745 1.00 87.50 616 ASN A C 1
ATOM 4910 O O . ASN A 1 616 ? -0.037 4.520 3.641 1.00 87.50 616 ASN A O 1
ATOM 4914 N N . VAL A 1 617 ? 1.431 4.922 1.991 1.00 89.88 617 VAL A N 1
ATOM 4915 C CA . VAL A 1 617 ? 2.238 3.728 2.261 1.00 89.88 617 VAL A CA 1
ATOM 4916 C C . VAL A 1 617 ? 3.248 4.041 3.376 1.00 89.88 617 VAL A C 1
ATOM 4918 O O . VAL A 1 617 ? 4.008 5.001 3.252 1.00 89.88 617 VAL A O 1
ATOM 4921 N N . PRO A 1 618 ? 3.304 3.235 4.450 1.00 90.25 618 PRO A N 1
ATOM 4922 C CA . PRO A 1 618 ? 4.242 3.441 5.547 1.00 90.25 618 PRO A CA 1
ATOM 4923 C C . PRO A 1 618 ? 5.641 2.950 5.153 1.00 90.25 618 PRO A C 1
ATOM 4925 O O . PRO A 1 618 ? 5.962 1.767 5.279 1.00 90.25 618 PRO A O 1
ATOM 4928 N N . PHE A 1 619 ? 6.478 3.855 4.652 1.00 90.25 619 PHE A N 1
ATOM 4929 C CA . PHE A 1 619 ? 7.872 3.562 4.314 1.00 90.25 619 PHE A CA 1
ATOM 4930 C C . PHE A 1 619 ? 8.796 3.656 5.536 1.00 90.25 619 PHE A C 1
ATOM 4932 O O . PHE A 1 619 ? 8.513 4.363 6.499 1.00 90.25 619 PHE A O 1
ATOM 4939 N N . THR A 1 620 ? 9.929 2.950 5.499 1.00 87.50 620 THR A N 1
ATOM 4940 C CA . THR A 1 620 ? 10.978 3.046 6.533 1.00 87.50 620 THR A CA 1
ATOM 4941 C C . THR A 1 620 ? 11.829 4.312 6.412 1.00 87.50 620 THR A C 1
ATOM 4943 O O . THR A 1 620 ? 12.498 4.692 7.370 1.00 87.50 620 THR A O 1
ATOM 4946 N N . SER A 1 621 ? 11.847 4.929 5.230 1.00 81.62 621 SER A N 1
ATOM 4947 C CA . SER A 1 621 ? 12.625 6.123 4.892 1.00 81.62 621 SER A CA 1
ATOM 4948 C C . SER A 1 621 ? 11.941 6.932 3.787 1.00 81.62 621 SER A C 1
ATOM 4950 O O . SER A 1 621 ? 11.131 6.399 3.027 1.00 81.62 621 SER A O 1
ATOM 4952 N N . GLU A 1 622 ? 12.334 8.200 3.645 1.00 75.12 622 GLU A N 1
ATOM 4953 C CA . GLU A 1 622 ? 11.827 9.115 2.605 1.00 75.12 622 GLU A CA 1
ATOM 4954 C C . GLU A 1 622 ? 12.200 8.695 1.171 1.00 75.12 622 GLU A C 1
ATOM 4956 O O . GLU A 1 622 ? 11.543 9.087 0.210 1.00 75.12 622 GLU A O 1
ATOM 4961 N N . SER A 1 623 ? 13.214 7.838 1.013 1.00 72.81 623 SER A N 1
ATOM 4962 C CA . SER A 1 623 ? 13.638 7.261 -0.271 1.00 72.81 623 SER A CA 1
ATOM 4963 C C . SER A 1 623 ? 12.695 6.174 -0.816 1.00 72.81 623 SER A C 1
ATOM 4965 O O . SER A 1 623 ? 12.824 5.768 -1.972 1.00 72.81 623 SER A O 1
ATOM 4967 N N . LYS A 1 624 ? 11.721 5.723 -0.007 1.00 83.06 624 LYS A N 1
ATOM 4968 C CA . LYS A 1 624 ? 10.657 4.776 -0.385 1.00 83.06 624 LYS A CA 1
ATOM 4969 C C . LYS A 1 624 ? 11.148 3.441 -0.963 1.00 83.06 624 LYS A C 1
ATOM 4971 O O . LYS A 1 624 ? 10.637 2.989 -1.982 1.00 83.06 624 LYS A O 1
ATOM 4976 N N . ASP A 1 625 ? 12.122 2.789 -0.328 1.00 85.12 625 ASP A N 1
ATOM 4977 C CA . ASP A 1 625 ? 12.650 1.492 -0.808 1.00 85.12 625 ASP A CA 1
ATOM 4978 C C . ASP A 1 625 ? 12.100 0.280 -0.045 1.00 85.12 625 ASP A C 1
ATOM 4980 O O . ASP A 1 625 ? 12.125 -0.861 -0.522 1.00 85.12 625 ASP A O 1
ATOM 4984 N N . ALA A 1 626 ? 11.612 0.500 1.174 1.00 90.94 626 ALA A N 1
ATOM 4985 C CA . ALA A 1 626 ? 11.120 -0.558 2.036 1.00 90.94 626 ALA A CA 1
ATOM 4986 C C . ALA A 1 626 ? 9.885 -0.113 2.816 1.00 90.94 626 ALA A C 1
ATOM 4988 O O . ALA A 1 626 ? 9.781 1.013 3.299 1.00 90.94 626 ALA A O 1
ATOM 4989 N N . ILE A 1 627 ? 8.945 -1.046 2.925 1.00 93.94 627 ILE A N 1
ATOM 4990 C CA . ILE A 1 627 ? 7.709 -0.888 3.689 1.00 93.94 627 ILE A CA 1
ATOM 4991 C C . ILE A 1 627 ? 7.984 -1.272 5.141 1.00 93.94 627 ILE A C 1
ATOM 4993 O O . ILE A 1 627 ? 8.602 -2.314 5.397 1.00 93.94 627 ILE A O 1
ATOM 4997 N N . ALA A 1 628 ? 7.527 -0.434 6.067 1.00 93.69 628 ALA A N 1
ATOM 4998 C CA . ALA A 1 628 ? 7.669 -0.616 7.501 1.00 93.69 628 ALA A CA 1
ATOM 4999 C C . ALA A 1 628 ? 6.889 -1.839 8.010 1.00 93.69 628 ALA A C 1
ATOM 5001 O O . ALA A 1 628 ? 5.868 -2.244 7.452 1.00 93.69 628 ALA A O 1
ATOM 5002 N N . ARG A 1 629 ? 7.383 -2.426 9.102 1.00 93.12 629 ARG A N 1
ATOM 50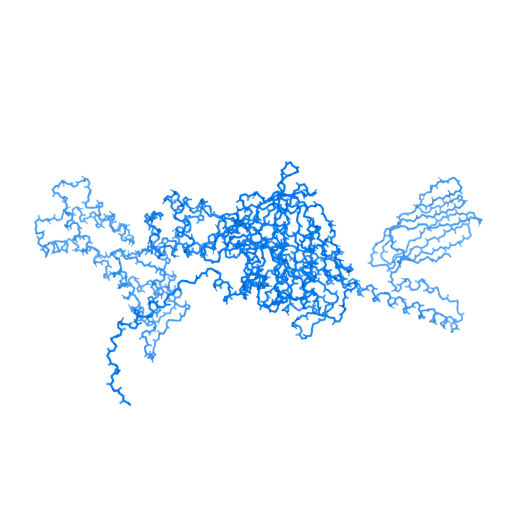03 C CA . ARG A 1 629 ? 6.826 -3.634 9.725 1.00 93.12 629 ARG A CA 1
ATOM 5004 C C . ARG A 1 629 ? 5.653 -3.276 10.628 1.00 93.12 629 ARG A C 1
ATOM 5006 O O . ARG A 1 629 ? 5.837 -2.925 11.791 1.00 93.12 629 ARG A O 1
ATOM 5013 N N . ILE A 1 630 ? 4.449 -3.328 10.070 1.00 92.50 630 ILE A N 1
ATOM 5014 C CA . ILE A 1 630 ? 3.201 -3.074 10.795 1.00 92.50 630 ILE A CA 1
ATOM 5015 C C . ILE A 1 630 ? 2.457 -4.401 10.965 1.00 92.50 630 ILE A C 1
ATOM 5017 O O . ILE A 1 630 ? 2.108 -5.009 9.953 1.00 92.50 630 ILE A O 1
ATOM 5021 N N . PRO A 1 631 ? 2.133 -4.830 12.202 1.00 92.25 631 PRO A N 1
ATOM 5022 C CA . PRO A 1 631 ? 1.554 -6.153 12.452 1.00 92.25 631 PRO A CA 1
ATOM 5023 C C . PRO A 1 631 ? 0.281 -6.450 11.649 1.00 92.25 631 PRO A C 1
ATOM 5025 O O . PRO A 1 631 ? 0.131 -7.535 11.095 1.00 92.25 631 PRO A O 1
ATOM 5028 N N . VAL A 1 632 ? -0.625 -5.470 11.542 1.00 90.94 632 VAL A N 1
ATOM 5029 C CA . VAL A 1 632 ? -1.885 -5.623 10.791 1.00 90.94 632 VAL A CA 1
ATOM 5030 C C . VAL A 1 632 ? -1.613 -5.864 9.301 1.00 90.94 632 VAL A C 1
ATOM 5032 O O . VAL A 1 632 ? -2.276 -6.692 8.683 1.00 90.94 632 VAL A O 1
ATOM 5035 N N . MET A 1 633 ? -0.608 -5.188 8.735 1.00 92.94 633 MET A N 1
ATOM 5036 C CA . MET A 1 633 ? -0.215 -5.367 7.337 1.00 92.94 633 MET A CA 1
ATOM 5037 C C . MET A 1 633 ? 0.514 -6.692 7.118 1.00 92.94 633 MET A C 1
ATOM 5039 O O . MET A 1 633 ? 0.214 -7.380 6.152 1.00 92.94 633 MET A O 1
ATOM 5043 N N . GLU A 1 634 ? 1.439 -7.079 8.001 1.00 95.25 634 GLU A N 1
ATOM 5044 C CA . GLU A 1 634 ? 2.194 -8.335 7.874 1.00 95.25 634 GLU A CA 1
ATOM 5045 C C . GLU A 1 634 ? 1.268 -9.554 7.827 1.00 95.25 634 GLU A C 1
ATOM 5047 O O . GLU A 1 634 ? 1.413 -10.404 6.947 1.00 95.25 634 GLU A O 1
ATOM 5052 N N . VAL A 1 635 ? 0.264 -9.592 8.710 1.00 95.81 635 VAL A N 1
ATOM 5053 C CA . VAL A 1 635 ? -0.752 -10.653 8.732 1.00 95.81 635 VAL A CA 1
ATOM 5054 C C . VAL A 1 635 ? -1.526 -10.714 7.414 1.00 95.81 635 VAL A C 1
ATOM 5056 O O . VAL A 1 635 ? -1.821 -11.803 6.918 1.00 95.81 635 VAL A O 1
ATOM 5059 N N . GLU A 1 636 ? -1.874 -9.567 6.831 1.00 95.38 636 GLU A N 1
ATOM 5060 C CA . GLU A 1 636 ? -2.658 -9.540 5.595 1.00 95.38 636 GLU A CA 1
ATOM 5061 C C . GLU A 1 636 ? -1.804 -9.856 4.353 1.00 95.38 636 GLU A C 1
ATOM 5063 O O . GLU A 1 636 ? -2.260 -10.591 3.475 1.00 95.38 636 GLU A O 1
ATOM 5068 N N . ILE A 1 637 ? -0.534 -9.428 4.326 1.00 96.81 637 ILE A N 1
ATOM 5069 C CA . ILE A 1 637 ? 0.456 -9.838 3.313 1.00 96.81 637 ILE A CA 1
ATOM 5070 C C . ILE A 1 637 ? 0.633 -11.359 3.345 1.00 96.81 637 ILE A C 1
ATOM 5072 O O . ILE A 1 637 ? 0.607 -12.018 2.304 1.00 96.81 637 ILE A O 1
ATOM 5076 N N . GLU A 1 638 ? 0.760 -11.940 4.540 1.00 96.94 638 GLU A N 1
ATOM 5077 C CA . GLU A 1 638 ? 0.923 -13.382 4.713 1.00 96.94 638 GLU A CA 1
ATOM 5078 C C . GLU A 1 638 ? -0.275 -14.155 4.152 1.00 96.94 638 GLU A C 1
ATOM 5080 O O . GLU A 1 638 ? -0.100 -15.157 3.452 1.00 96.94 638 GLU A O 1
ATOM 5085 N N . LYS A 1 639 ? -1.504 -13.686 4.408 1.00 96.69 639 LYS A N 1
ATOM 5086 C CA . LYS A 1 639 ? -2.719 -14.293 3.845 1.00 96.69 639 LYS A CA 1
ATOM 5087 C C . LYS A 1 639 ? -2.751 -14.202 2.319 1.00 96.69 639 LYS A C 1
ATOM 5089 O O . LYS A 1 639 ? -3.026 -15.219 1.682 1.00 96.69 639 LYS A O 1
ATOM 5094 N N . ALA A 1 640 ? -2.428 -13.041 1.743 1.00 96.75 640 ALA A N 1
ATOM 5095 C CA . ALA A 1 640 ? -2.394 -12.850 0.291 1.00 96.75 640 ALA A CA 1
ATOM 5096 C C . ALA A 1 640 ? -1.437 -13.842 -0.391 1.00 96.75 640 ALA A C 1
ATOM 5098 O O . ALA A 1 640 ? -1.823 -14.544 -1.329 1.00 96.75 640 ALA A O 1
ATOM 5099 N N . ILE A 1 641 ? -0.217 -13.975 0.144 1.00 97.06 641 ILE A N 1
ATOM 5100 C CA . ILE A 1 641 ? 0.798 -14.908 -0.365 1.00 97.06 641 ILE A CA 1
ATOM 5101 C C . ILE A 1 641 ? 0.338 -16.363 -0.204 1.00 97.06 641 ILE A C 1
ATOM 5103 O O . ILE A 1 641 ? 0.498 -17.181 -1.115 1.00 97.06 641 ILE A O 1
ATOM 5107 N N . ARG A 1 642 ? -0.261 -16.721 0.939 1.00 96.38 642 ARG A N 1
ATOM 5108 C CA . ARG A 1 642 ? -0.770 -18.082 1.174 1.00 96.38 642 ARG A CA 1
ATOM 5109 C C . ARG A 1 642 ? -1.869 -18.469 0.190 1.00 96.38 642 ARG A C 1
ATOM 5111 O O . ARG A 1 642 ? -1.895 -19.620 -0.244 1.00 96.38 642 ARG A O 1
ATOM 5118 N N . ASP A 1 643 ? -2.754 -17.546 -0.175 1.00 96.00 643 ASP A N 1
ATOM 5119 C CA . ASP A 1 643 ? -3.852 -17.824 -1.104 1.00 96.00 643 ASP A CA 1
ATOM 5120 C C . ASP A 1 643 ? -3.333 -18.228 -2.498 1.00 96.00 643 ASP A C 1
ATOM 5122 O O . ASP A 1 643 ? -3.781 -19.244 -3.042 1.00 96.00 643 ASP A O 1
ATOM 5126 N N . VAL A 1 644 ? -2.325 -17.528 -3.038 1.00 96.31 644 VAL A N 1
ATOM 5127 C CA . VAL A 1 644 ? -1.678 -17.912 -4.312 1.00 96.31 644 VAL A CA 1
ATOM 5128 C C . VAL A 1 644 ? -0.809 -19.168 -4.172 1.00 96.31 644 VAL A C 1
ATOM 5130 O O . VAL A 1 644 ? -0.833 -20.049 -5.032 1.00 96.31 644 VAL A O 1
ATOM 5133 N N . SER A 1 645 ? -0.126 -19.335 -3.038 1.00 95.69 645 SER A N 1
ATOM 5134 C CA . SER A 1 645 ? 0.729 -20.506 -2.777 1.00 95.69 645 SER A CA 1
ATOM 5135 C C . SER A 1 645 ? -0.073 -21.810 -2.671 1.00 95.69 645 SER A C 1
ATOM 5137 O O . SER A 1 645 ? 0.386 -22.874 -3.089 1.00 95.69 645 SER A O 1
ATOM 5139 N N . ARG A 1 646 ? -1.316 -21.763 -2.166 1.00 95.44 646 ARG A N 1
ATOM 5140 C CA . ARG A 1 646 ? -2.219 -22.930 -2.170 1.00 95.44 646 ARG A CA 1
ATOM 5141 C C . ARG A 1 646 ? -2.579 -23.378 -3.589 1.00 95.44 646 ARG A C 1
ATOM 5143 O O . ARG A 1 646 ? -2.730 -24.581 -3.807 1.00 95.44 646 ARG A O 1
ATOM 5150 N N . LYS A 1 647 ? -2.724 -22.446 -4.539 1.00 95.12 647 LYS A N 1
ATOM 5151 C CA . LYS A 1 647 ? -2.970 -22.768 -5.956 1.00 95.12 647 LYS A CA 1
ATOM 5152 C C . LYS A 1 647 ? -1.732 -23.435 -6.574 1.00 95.12 647 LYS A C 1
ATOM 5154 O O . LYS A 1 647 ? -1.882 -24.490 -7.189 1.00 95.12 647 LYS A O 1
ATOM 5159 N N . LEU A 1 648 ? -0.528 -22.921 -6.292 1.00 94.38 648 LEU A N 1
ATOM 5160 C CA . LEU A 1 648 ? 0.737 -23.563 -6.685 1.00 94.38 648 LEU A CA 1
ATOM 5161 C C . LEU A 1 648 ? 0.834 -25.002 -6.161 1.00 94.38 648 LEU A C 1
ATOM 5163 O O . LEU A 1 648 ? 1.104 -25.926 -6.923 1.00 94.38 648 LEU A O 1
ATOM 5167 N N . LYS A 1 649 ? 0.547 -25.222 -4.873 1.00 94.62 649 LYS A N 1
ATOM 5168 C CA . LYS A 1 649 ? 0.585 -26.564 -4.275 1.00 94.62 649 LYS A CA 1
ATOM 5169 C C . LYS A 1 649 ? -0.290 -27.565 -5.036 1.00 94.62 649 LYS A C 1
ATOM 5171 O O . LYS A 1 649 ? 0.142 -28.687 -5.283 1.00 94.62 649 LYS A O 1
ATOM 5176 N N . LYS A 1 650 ? -1.509 -27.167 -5.419 1.00 93.69 650 LYS A N 1
ATOM 5177 C CA . LYS A 1 650 ? -2.418 -28.018 -6.206 1.00 93.69 650 LYS A CA 1
ATOM 5178 C C . LYS A 1 650 ? -1.845 -28.331 -7.592 1.00 93.69 650 LYS A C 1
ATOM 5180 O O . LYS A 1 650 ? -1.952 -29.472 -8.039 1.00 93.69 650 LYS A O 1
ATOM 5185 N N . TYR A 1 651 ? -1.225 -27.347 -8.248 1.00 93.38 651 TYR A N 1
ATOM 5186 C CA . TYR A 1 651 ? -0.549 -27.535 -9.534 1.00 93.38 651 TYR A CA 1
ATOM 5187 C C . TYR A 1 651 ? 0.599 -28.551 -9.429 1.00 93.38 651 TYR A C 1
ATOM 5189 O O . TYR A 1 651 ? 0.620 -29.529 -10.177 1.00 93.38 651 TYR A O 1
ATOM 5197 N N . LEU A 1 652 ? 1.488 -28.388 -8.443 1.00 91.81 652 LEU A N 1
ATOM 5198 C CA . LEU A 1 652 ? 2.615 -29.299 -8.216 1.00 91.81 652 LEU A CA 1
ATOM 5199 C C . LEU A 1 652 ? 2.151 -30.723 -7.905 1.00 91.81 652 LEU A C 1
ATOM 5201 O O . LEU A 1 652 ? 2.636 -31.669 -8.513 1.00 91.81 652 LEU A O 1
ATOM 5205 N N . GLN A 1 653 ? 1.144 -30.884 -7.044 1.00 90.88 653 GLN A N 1
ATOM 5206 C CA . GLN A 1 653 ? 0.580 -32.201 -6.734 1.00 90.88 653 GLN A CA 1
ATOM 5207 C C . GLN A 1 653 ? 0.019 -32.907 -7.974 1.00 90.88 653 GLN A C 1
ATOM 5209 O O . GLN A 1 653 ? 0.219 -34.111 -8.136 1.00 90.88 653 GLN A O 1
ATOM 5214 N N . LYS A 1 654 ? -0.661 -32.170 -8.865 1.00 88.69 654 LYS A N 1
ATOM 5215 C CA . LYS A 1 654 ? -1.171 -32.715 -10.131 1.00 88.69 654 LYS A CA 1
ATOM 5216 C C . LYS A 1 654 ? -0.024 -33.128 -11.058 1.00 88.69 654 LYS A C 1
ATOM 5218 O O . LYS A 1 654 ? -0.077 -34.211 -11.639 1.00 88.69 654 LYS A O 1
ATOM 5223 N N . ARG A 1 655 ? 1.019 -32.298 -11.162 1.00 87.62 655 ARG A N 1
ATOM 5224 C CA . ARG A 1 655 ? 2.211 -32.575 -11.976 1.00 87.62 655 ARG A CA 1
ATOM 5225 C C . ARG A 1 655 ? 2.971 -33.804 -11.474 1.00 87.62 655 ARG A C 1
ATOM 5227 O O . ARG A 1 655 ? 3.274 -34.693 -12.265 1.00 87.62 655 ARG A O 1
ATOM 5234 N N . ASP A 1 656 ? 3.213 -33.895 -10.171 1.00 86.81 656 ASP A N 1
ATOM 5235 C CA . ASP A 1 656 ? 3.933 -35.014 -9.555 1.00 86.81 656 ASP A CA 1
ATOM 5236 C C . ASP A 1 656 ? 3.147 -36.326 -9.676 1.00 86.81 656 ASP A C 1
ATOM 5238 O O . ASP A 1 656 ? 3.729 -37.384 -9.919 1.00 86.81 656 ASP A O 1
ATOM 5242 N N . ALA A 1 657 ? 1.817 -36.274 -9.533 1.00 84.44 657 ALA A N 1
ATOM 5243 C CA . ALA A 1 657 ? 0.954 -37.434 -9.746 1.00 84.44 657 ALA A CA 1
ATOM 5244 C C . ALA A 1 657 ? 1.039 -37.938 -11.195 1.00 84.44 657 ALA A C 1
ATOM 5246 O O . ALA A 1 657 ? 1.208 -39.139 -11.414 1.00 84.44 657 ALA A O 1
ATOM 5247 N N . PHE A 1 658 ? 0.997 -37.024 -12.169 1.00 80.69 658 PHE A N 1
ATOM 5248 C CA . PHE A 1 658 ? 1.145 -37.354 -13.586 1.00 80.69 658 PHE A CA 1
ATOM 5249 C C . PHE A 1 658 ? 2.523 -37.955 -13.900 1.00 80.69 658 PHE A C 1
ATOM 5251 O O . PHE A 1 658 ? 2.609 -38.997 -14.546 1.00 80.69 658 PHE A O 1
ATOM 5258 N N . GLN A 1 659 ? 3.607 -37.364 -13.385 1.00 82.06 659 GLN A N 1
ATOM 5259 C CA . GLN A 1 659 ? 4.963 -37.892 -13.572 1.00 82.06 659 GLN A CA 1
ATOM 5260 C C . GLN A 1 659 ? 5.125 -39.295 -12.975 1.00 82.06 659 GLN A C 1
ATOM 5262 O O . GLN A 1 659 ? 5.674 -40.180 -13.628 1.00 82.06 659 GLN A O 1
ATOM 5267 N N . LYS A 1 660 ? 4.600 -39.536 -11.766 1.00 84.12 660 LYS A N 1
ATOM 5268 C CA . LYS A 1 660 ? 4.608 -40.872 -11.145 1.00 84.12 660 LYS A CA 1
ATOM 5269 C C . LYS A 1 660 ? 3.814 -41.890 -11.962 1.00 84.12 660 LYS A C 1
ATOM 5271 O O . LYS A 1 660 ? 4.252 -43.031 -12.091 1.00 84.12 660 LYS A O 1
ATOM 5276 N N . GLN A 1 661 ? 2.669 -41.490 -12.516 1.00 78.88 661 GLN A N 1
ATOM 5277 C CA . GLN A 1 661 ? 1.863 -42.353 -13.377 1.00 78.88 661 GLN A CA 1
ATOM 5278 C C . GLN A 1 661 ? 2.610 -42.709 -14.667 1.00 78.88 661 GLN A C 1
ATOM 5280 O O . GLN A 1 661 ? 2.660 -43.886 -15.020 1.00 78.88 661 GLN A O 1
ATOM 5285 N N . LYS A 1 662 ? 3.251 -41.728 -15.311 1.00 78.38 662 LYS A N 1
ATOM 5286 C CA . LYS A 1 662 ? 4.055 -41.938 -16.520 1.00 78.38 662 LYS A CA 1
ATOM 5287 C C . LYS A 1 662 ? 5.251 -42.857 -16.266 1.00 78.38 662 LYS A C 1
ATOM 5289 O O . LYS A 1 662 ? 5.409 -43.846 -16.965 1.00 78.38 662 LYS A O 1
ATOM 5294 N N . LEU A 1 663 ? 6.016 -42.621 -15.196 1.00 83.50 663 LEU A N 1
ATOM 5295 C CA . LEU A 1 663 ? 7.126 -43.500 -14.804 1.00 83.50 663 LEU A CA 1
ATOM 5296 C C . LEU A 1 663 ? 6.661 -44.937 -14.535 1.00 83.50 663 LEU A C 1
ATOM 5298 O O . LEU A 1 663 ? 7.331 -45.891 -14.926 1.00 83.50 663 LEU A O 1
ATOM 5302 N N . LYS A 1 664 ? 5.502 -45.107 -13.883 1.00 82.94 664 LYS A N 1
ATOM 5303 C CA . LYS A 1 664 ? 4.905 -46.429 -13.661 1.00 82.94 664 LYS A CA 1
ATOM 5304 C C . LYS A 1 664 ? 4.525 -47.093 -14.988 1.00 82.94 664 LYS A C 1
ATOM 5306 O O . LYS A 1 664 ? 4.791 -48.279 -15.151 1.00 82.94 664 LYS A O 1
ATOM 5311 N N . GLN A 1 665 ? 3.916 -46.354 -15.912 1.00 79.31 665 GLN A N 1
ATOM 5312 C CA . GLN A 1 665 ? 3.550 -46.851 -17.238 1.00 79.31 665 GLN A CA 1
ATOM 5313 C C . GLN A 1 665 ? 4.784 -47.266 -18.046 1.00 79.31 665 GLN A C 1
ATOM 5315 O O . GLN A 1 665 ? 4.807 -48.382 -18.555 1.00 79.31 665 GLN A O 1
ATOM 5320 N N . ASP A 1 666 ? 5.816 -46.423 -18.092 1.00 81.12 666 ASP A N 1
ATOM 5321 C CA . ASP A 1 666 ? 7.067 -46.685 -18.813 1.00 81.12 666 ASP A CA 1
ATOM 5322 C C . ASP A 1 666 ? 7.815 -47.898 -18.233 1.00 81.12 666 ASP A C 1
ATOM 5324 O O . ASP A 1 666 ? 8.355 -48.725 -18.966 1.00 81.12 666 ASP A O 1
ATOM 5328 N N . ALA A 1 667 ? 7.822 -48.054 -16.906 1.00 85.69 667 ALA A N 1
ATOM 5329 C CA . ALA A 1 667 ? 8.408 -49.230 -16.269 1.00 85.69 667 ALA A CA 1
ATOM 5330 C C . ALA A 1 667 ? 7.605 -50.507 -16.577 1.00 85.69 667 ALA A C 1
ATOM 5332 O O . ALA A 1 667 ? 8.183 -51.553 -16.880 1.00 85.69 667 ALA A O 1
ATOM 5333 N N . LEU A 1 668 ? 6.271 -50.440 -16.514 1.00 85.50 668 LEU A N 1
ATOM 5334 C CA . LEU A 1 668 ? 5.407 -51.591 -16.783 1.00 85.50 668 LEU A CA 1
ATOM 5335 C C . LEU A 1 668 ? 5.454 -52.019 -18.251 1.00 85.50 668 LEU A C 1
ATOM 5337 O O . LEU A 1 668 ? 5.526 -53.218 -18.506 1.00 85.50 668 LEU A O 1
ATOM 5341 N N . SER A 1 669 ? 5.480 -51.084 -19.201 1.00 81.25 669 SER A N 1
ATOM 5342 C CA . SER A 1 669 ? 5.573 -51.399 -20.632 1.00 81.25 669 SER A CA 1
ATOM 5343 C C . SER A 1 669 ? 6.878 -52.120 -20.991 1.00 81.25 669 SER A C 1
ATOM 5345 O O . SER A 1 669 ? 6.885 -52.959 -21.885 1.00 81.25 669 SER A O 1
ATOM 5347 N N . GLN A 1 670 ? 7.969 -51.884 -20.254 1.00 84.69 670 GLN A N 1
ATOM 5348 C CA . GLN A 1 670 ? 9.234 -52.605 -20.444 1.00 84.69 670 GLN A CA 1
ATOM 5349 C C . GLN A 1 670 ? 9.266 -53.989 -19.777 1.00 84.69 670 GLN A C 1
ATOM 5351 O O . GLN A 1 670 ? 9.937 -54.904 -20.268 1.00 84.69 670 GLN A O 1
ATOM 5356 N N . ILE A 1 671 ? 8.599 -54.145 -18.629 1.00 87.94 671 ILE A N 1
ATOM 5357 C CA . ILE A 1 671 ? 8.656 -55.368 -17.812 1.00 87.94 671 ILE A CA 1
ATOM 5358 C C . ILE A 1 671 ? 7.607 -56.392 -18.262 1.00 87.94 671 ILE A C 1
ATOM 5360 O O . ILE A 1 671 ? 7.907 -57.584 -18.347 1.00 87.94 671 ILE A O 1
ATOM 5364 N N . LEU A 1 672 ? 6.384 -55.946 -18.553 1.00 86.75 672 LEU A N 1
ATOM 5365 C CA . LEU A 1 672 ? 5.232 -56.818 -18.781 1.00 86.75 672 LEU A CA 1
ATOM 5366 C C . LEU A 1 672 ? 5.391 -57.738 -20.011 1.00 86.75 672 LEU A C 1
ATOM 5368 O O . LEU A 1 672 ? 5.129 -58.932 -19.848 1.00 86.75 672 LEU A O 1
ATOM 5372 N N . PRO A 1 673 ? 5.916 -57.286 -21.174 1.00 87.31 673 PRO A N 1
ATOM 5373 C CA . PRO A 1 673 ? 6.198 -58.181 -22.301 1.00 87.31 673 PRO A CA 1
ATOM 5374 C C . PRO A 1 673 ? 7.198 -59.286 -21.951 1.00 87.31 673 PRO A C 1
ATOM 5376 O O . PRO A 1 673 ? 7.003 -60.442 -22.317 1.00 87.31 673 PRO A O 1
ATOM 5379 N N . LYS A 1 674 ? 8.239 -58.959 -21.172 1.00 88.44 674 LYS A N 1
ATOM 5380 C CA . LYS A 1 674 ? 9.268 -59.928 -20.756 1.00 88.44 674 LYS A CA 1
ATOM 5381 C C . LYS A 1 674 ? 8.704 -60.991 -19.813 1.00 88.44 674 LYS A C 1
ATOM 5383 O O . LYS A 1 674 ? 9.120 -62.147 -19.870 1.00 88.44 674 LYS A O 1
ATOM 5388 N N . ILE A 1 675 ? 7.777 -60.610 -18.931 1.00 87.94 675 ILE A N 1
ATOM 5389 C CA . ILE A 1 675 ? 7.073 -61.559 -18.059 1.00 87.94 675 ILE A CA 1
ATOM 5390 C C . ILE A 1 675 ? 6.145 -62.441 -18.896 1.00 87.94 675 ILE A C 1
ATOM 5392 O O . ILE A 1 675 ? 6.201 -63.660 -18.760 1.00 87.94 675 ILE A O 1
ATOM 5396 N N . ALA A 1 676 ? 5.338 -61.838 -19.772 1.00 87.50 676 ALA A N 1
ATOM 5397 C CA . ALA A 1 676 ? 4.403 -62.550 -20.639 1.00 87.50 676 ALA A CA 1
ATOM 5398 C C . ALA A 1 676 ? 5.112 -63.604 -21.502 1.00 87.50 676 ALA A C 1
ATOM 5400 O O . ALA A 1 676 ? 4.693 -64.758 -21.515 1.00 87.50 676 ALA A O 1
ATOM 5401 N N . GLU A 1 677 ? 6.234 -63.242 -22.130 1.00 87.12 677 GLU A N 1
ATOM 5402 C CA . GLU A 1 677 ? 7.043 -64.159 -22.938 1.00 87.12 677 GLU A CA 1
ATOM 5403 C C . GLU A 1 677 ? 7.570 -65.345 -22.110 1.00 87.12 677 GLU A C 1
ATOM 5405 O O . GLU A 1 677 ? 7.459 -66.501 -22.520 1.00 87.12 677 GLU A O 1
ATOM 5410 N N . ARG A 1 678 ? 8.130 -65.083 -20.919 1.00 88.69 678 ARG A N 1
ATOM 5411 C CA . ARG A 1 678 ? 8.669 -66.143 -20.050 1.00 88.69 678 ARG A CA 1
ATOM 5412 C C . ARG A 1 678 ? 7.578 -67.076 -19.533 1.00 88.69 678 ARG A C 1
ATOM 5414 O O . ARG A 1 678 ? 7.791 -68.284 -19.495 1.00 88.69 678 ARG A O 1
ATOM 5421 N N . VAL A 1 679 ? 6.426 -66.536 -19.142 1.00 88.44 679 VAL A N 1
ATOM 5422 C CA . VAL A 1 679 ? 5.294 -67.330 -18.642 1.00 88.44 679 VAL A CA 1
ATOM 5423 C C . VAL A 1 679 ? 4.696 -68.185 -19.759 1.00 88.44 679 VAL A C 1
ATOM 5425 O O . VAL A 1 679 ? 4.453 -69.370 -19.537 1.00 88.44 679 VAL A O 1
ATOM 5428 N N . ALA A 1 680 ? 4.523 -67.629 -20.960 1.00 89.94 680 ALA A N 1
ATOM 5429 C CA . ALA A 1 680 ? 4.055 -68.366 -22.133 1.00 89.94 680 ALA A CA 1
ATOM 5430 C C . ALA A 1 680 ? 4.988 -69.541 -22.467 1.00 89.94 680 ALA A C 1
ATOM 5432 O O . ALA A 1 680 ? 4.530 -70.672 -22.605 1.00 89.94 680 ALA A O 1
ATOM 5433 N N . LYS A 1 681 ? 6.310 -69.300 -22.462 1.00 88.69 681 LYS A N 1
ATOM 5434 C CA . LYS A 1 681 ? 7.330 -70.343 -22.668 1.00 88.69 681 LYS A CA 1
ATOM 5435 C C . LYS A 1 681 ? 7.283 -71.455 -21.617 1.00 88.69 681 LYS A C 1
ATOM 5437 O O . LYS A 1 681 ? 7.411 -72.614 -21.977 1.00 88.69 681 LYS A O 1
ATOM 5442 N N . ILE A 1 682 ? 7.116 -71.119 -20.336 1.00 92.69 682 ILE A N 1
ATOM 5443 C CA . ILE A 1 682 ? 7.082 -72.115 -19.246 1.00 92.69 682 ILE A CA 1
ATOM 5444 C C . ILE A 1 682 ? 5.782 -72.928 -19.259 1.00 92.69 682 ILE A C 1
ATOM 5446 O O . ILE A 1 682 ? 5.788 -74.099 -18.897 1.00 92.69 682 ILE A O 1
ATOM 5450 N N . THR A 1 683 ? 4.664 -72.302 -19.624 1.00 89.62 683 THR A N 1
ATOM 5451 C CA . THR A 1 683 ? 3.337 -72.938 -19.586 1.00 89.62 683 THR A CA 1
ATOM 5452 C C . THR A 1 683 ? 2.928 -73.591 -20.903 1.00 89.62 683 THR A C 1
ATOM 5454 O O . THR A 1 683 ? 1.873 -74.219 -20.934 1.00 89.62 683 THR A O 1
ATOM 5457 N N . GLU A 1 684 ? 3.735 -73.439 -21.960 1.00 86.44 684 GLU A N 1
ATOM 5458 C CA . GLU A 1 684 ? 3.440 -73.880 -23.333 1.00 86.44 684 GLU A CA 1
ATOM 5459 C C . GLU A 1 684 ? 2.089 -73.353 -23.849 1.00 86.44 684 GLU A C 1
ATOM 5461 O O . GLU A 1 684 ? 1.342 -74.039 -24.545 1.00 86.44 684 GLU A O 1
ATOM 5466 N N . ARG A 1 685 ? 1.749 -72.114 -23.478 1.00 86.38 685 ARG A N 1
ATOM 5467 C CA . ARG A 1 685 ? 0.513 -71.432 -23.887 1.00 86.38 685 ARG A CA 1
ATOM 5468 C C . ARG A 1 685 ? 0.816 -70.223 -24.757 1.00 86.38 685 ARG A C 1
ATOM 5470 O O . ARG A 1 685 ? 1.938 -69.719 -24.772 1.00 86.38 685 ARG A O 1
ATOM 5477 N N . GLU A 1 686 ? -0.210 -69.738 -25.448 1.00 81.75 686 GLU A N 1
ATOM 5478 C CA . GLU A 1 686 ? -0.133 -68.492 -26.206 1.00 81.75 686 GLU A CA 1
ATOM 5479 C C . GLU A 1 686 ? 0.219 -67.303 -25.305 1.00 81.75 686 GLU A C 1
ATOM 5481 O O . GLU A 1 686 ? -0.131 -67.248 -24.119 1.00 81.75 686 GLU A O 1
ATOM 5486 N N . MET A 1 687 ? 0.944 -66.345 -25.883 1.00 77.50 687 MET A N 1
ATOM 5487 C CA . MET A 1 687 ? 1.352 -65.140 -25.177 1.00 77.50 687 MET A CA 1
ATOM 5488 C C . MET A 1 687 ? 0.112 -64.318 -24.803 1.00 77.50 687 MET A C 1
ATOM 5490 O O . MET A 1 687 ? -0.700 -64.019 -25.678 1.00 77.50 687 MET A O 1
ATOM 5494 N N . PRO A 1 688 ? -0.056 -63.929 -23.526 1.00 79.88 688 PRO A N 1
ATOM 5495 C CA . PRO A 1 688 ? -1.199 -63.119 -23.139 1.00 79.88 688 PRO A CA 1
ATOM 5496 C C . PRO A 1 688 ? -1.115 -61.725 -23.787 1.00 79.88 688 PRO A C 1
ATOM 5498 O O . PRO A 1 688 ? -0.009 -61.190 -23.916 1.00 79.88 688 PRO A O 1
ATOM 5501 N N . PRO A 1 689 ? -2.257 -61.102 -24.133 1.00 79.81 689 PRO A N 1
ATOM 5502 C CA . PRO A 1 689 ? -2.299 -59.769 -24.733 1.00 79.81 689 PRO A CA 1
ATOM 5503 C C . PRO A 1 689 ? -1.815 -58.722 -23.724 1.00 79.81 689 PRO A C 1
ATOM 5505 O O . PRO A 1 689 ? -2.528 -58.324 -22.796 1.00 79.81 689 PRO A O 1
ATOM 5508 N N . VAL A 1 690 ? -0.556 -58.308 -23.874 1.00 79.44 690 VAL A N 1
ATOM 5509 C CA . VAL A 1 690 ? 0.156 -57.460 -22.908 1.00 79.44 690 VAL A CA 1
ATOM 5510 C C . VAL A 1 690 ? -0.514 -56.098 -22.765 1.00 79.44 690 VAL A C 1
ATOM 5512 O O . VAL A 1 690 ? -0.645 -55.604 -21.645 1.00 79.44 690 VAL A O 1
ATOM 5515 N N . ASP A 1 691 ? -0.993 -55.530 -23.868 1.00 73.94 691 ASP A N 1
ATOM 5516 C CA . ASP A 1 691 ? -1.602 -54.200 -23.899 1.00 73.94 691 ASP A CA 1
ATOM 5517 C C . ASP A 1 691 ? -2.926 -54.151 -23.127 1.00 73.94 691 ASP A C 1
ATOM 5519 O O . ASP A 1 691 ? -3.173 -53.204 -22.376 1.00 73.94 691 ASP A O 1
ATOM 5523 N N . LEU A 1 692 ? -3.730 -55.219 -23.186 1.00 74.56 692 LEU A N 1
ATOM 5524 C CA . LEU A 1 692 ? -4.955 -55.345 -22.389 1.00 74.56 692 LEU A CA 1
ATOM 5525 C C . LEU A 1 692 ? -4.656 -55.445 -20.887 1.00 74.56 692 LEU A C 1
ATOM 5527 O O . LEU A 1 692 ? -5.339 -54.834 -20.057 1.00 74.56 692 LEU A O 1
ATOM 5531 N N . VAL A 1 693 ? -3.619 -56.198 -20.512 1.00 79.12 693 VAL A N 1
ATOM 5532 C CA . VAL A 1 693 ? -3.200 -56.330 -19.107 1.00 79.12 693 VAL A CA 1
ATOM 5533 C C . VAL A 1 693 ? -2.627 -55.008 -18.595 1.00 79.12 693 VAL A C 1
ATOM 5535 O O . VAL A 1 693 ? -2.937 -54.592 -17.475 1.00 79.12 693 VAL A O 1
ATOM 5538 N N . LEU A 1 694 ? -1.839 -54.315 -19.417 1.00 77.69 694 LEU A N 1
ATOM 5539 C CA . LEU A 1 694 ? -1.297 -52.998 -19.107 1.00 77.69 694 LEU A CA 1
ATOM 5540 C C . LEU A 1 694 ? -2.426 -51.981 -18.890 1.00 77.69 694 LEU A C 1
ATOM 5542 O O . LEU A 1 694 ? -2.437 -51.289 -17.870 1.00 77.69 694 LEU A O 1
ATOM 5546 N N . ALA A 1 695 ? -3.419 -51.954 -19.783 1.00 75.19 695 ALA A N 1
ATOM 5547 C CA . ALA A 1 695 ? -4.590 -51.092 -19.670 1.00 75.19 695 ALA A CA 1
ATOM 5548 C C . ALA A 1 695 ? -5.370 -51.340 -18.371 1.00 75.19 695 ALA A C 1
ATOM 5550 O O . ALA A 1 695 ? -5.748 -50.390 -17.684 1.00 75.19 695 ALA A O 1
ATOM 5551 N N . LYS A 1 696 ? -5.530 -52.606 -17.971 1.00 78.88 696 LYS A N 1
ATOM 5552 C CA . LYS A 1 696 ? -6.167 -52.981 -16.702 1.00 78.88 696 LYS A CA 1
ATOM 5553 C C . LYS A 1 696 ? -5.379 -52.516 -15.473 1.00 78.88 696 LYS A C 1
ATOM 5555 O O . LYS A 1 696 ? -5.977 -52.065 -14.501 1.00 78.88 696 LYS A O 1
ATOM 5560 N N . ILE A 1 697 ? -4.047 -52.615 -15.494 1.00 78.31 697 ILE A N 1
ATOM 5561 C CA . ILE A 1 697 ? -3.184 -52.202 -14.369 1.00 78.31 697 ILE A CA 1
ATOM 5562 C C . ILE A 1 697 ? -3.137 -50.674 -14.224 1.00 78.31 697 ILE A C 1
ATOM 5564 O O . ILE A 1 697 ? -3.036 -50.155 -13.106 1.00 78.31 697 ILE A O 1
ATOM 5568 N N . ILE A 1 698 ? -3.168 -49.956 -15.347 1.00 75.50 698 ILE A N 1
ATOM 5569 C CA . ILE A 1 698 ? -3.135 -48.489 -15.383 1.00 75.50 698 ILE A CA 1
ATOM 5570 C C . ILE A 1 698 ? -4.523 -47.897 -15.094 1.00 75.50 698 ILE A C 1
ATOM 5572 O O . ILE A 1 698 ? -4.606 -46.805 -14.531 1.00 75.50 698 ILE A O 1
ATOM 5576 N N . GLY A 1 699 ? -5.594 -48.637 -15.392 1.00 76.50 699 GLY A N 1
ATOM 5577 C CA . GLY A 1 699 ? -6.972 -48.178 -15.235 1.00 76.50 699 GLY A CA 1
ATOM 5578 C C . GLY A 1 699 ? -7.475 -47.398 -16.450 1.00 76.50 699 GLY A C 1
ATOM 5579 O O . GLY A 1 699 ? -8.135 -46.374 -16.291 1.00 76.50 699 GLY A O 1
ATOM 5580 N N . ASN A 1 700 ? -7.126 -47.860 -17.651 1.00 82.06 700 ASN A N 1
ATOM 5581 C CA . ASN A 1 700 ? -7.547 -47.301 -18.936 1.00 82.06 700 ASN A CA 1
ATOM 5582 C C . ASN A 1 700 ? -8.814 -47.995 -19.461 1.00 82.06 700 ASN A C 1
ATOM 5584 O O . ASN A 1 700 ? -9.263 -49.004 -18.920 1.00 82.06 700 ASN A O 1
ATOM 5588 N N . VAL A 1 701 ? -9.404 -47.464 -20.528 1.00 82.88 701 VAL A N 1
ATOM 5589 C CA . VAL A 1 701 ? -10.517 -48.118 -21.228 1.00 82.88 701 VAL A CA 1
ATOM 5590 C C . VAL A 1 701 ? -9.957 -48.973 -22.351 1.00 82.88 701 VAL A C 1
ATOM 5592 O O . VAL A 1 701 ? -9.175 -48.484 -23.166 1.00 82.88 701 VAL A O 1
ATOM 5595 N N . THR A 1 702 ? -10.353 -50.241 -22.391 1.00 83.12 702 THR A N 1
ATOM 5596 C CA . THR A 1 702 ? -9.995 -51.154 -23.482 1.00 83.12 702 THR A CA 1
ATOM 5597 C C . THR A 1 702 ? -11.179 -51.327 -24.407 1.00 83.12 702 THR A C 1
ATOM 5599 O O . THR A 1 702 ? -12.289 -51.586 -23.932 1.00 83.12 702 THR A O 1
ATOM 5602 N N . ILE A 1 703 ? -10.937 -51.232 -25.707 1.00 84.00 703 ILE A N 1
ATOM 5603 C CA . ILE A 1 703 ? -11.929 -51.516 -26.738 1.00 84.00 703 ILE A CA 1
ATOM 5604 C C . ILE A 1 703 ? -11.331 -52.603 -27.613 1.00 84.00 703 ILE A C 1
ATOM 5606 O O . ILE A 1 703 ? -10.338 -52.356 -28.296 1.00 84.00 703 ILE A O 1
ATOM 5610 N N . SER A 1 704 ? -11.909 -53.800 -27.537 1.00 81.81 704 SER A N 1
ATOM 5611 C CA . SER A 1 704 ? -11.505 -54.925 -28.370 1.00 81.81 704 SER A CA 1
ATOM 5612 C C . SER A 1 704 ? -12.530 -55.181 -29.465 1.00 81.81 704 SER A C 1
ATOM 5614 O O . SER A 1 704 ? -13.734 -55.214 -29.192 1.00 81.81 704 SER A O 1
ATOM 5616 N N . ARG A 1 705 ? -12.060 -55.368 -30.696 1.00 82.94 705 ARG A N 1
ATOM 5617 C CA . ARG A 1 705 ? -12.893 -55.722 -31.847 1.00 82.94 705 ARG A CA 1
ATOM 5618 C C . ARG A 1 705 ? -12.608 -57.167 -32.231 1.00 82.94 705 ARG A C 1
ATOM 5620 O O . ARG A 1 705 ? -11.464 -57.560 -32.393 1.00 82.94 705 ARG A O 1
ATOM 5627 N N . VAL A 1 706 ? -13.655 -57.979 -32.335 1.00 83.31 706 VAL A N 1
ATOM 5628 C CA . VAL A 1 706 ? -13.539 -59.392 -32.712 1.00 83.31 706 VAL A CA 1
ATOM 5629 C C . VAL A 1 706 ? -14.578 -59.709 -33.774 1.00 83.31 706 VAL A C 1
ATOM 5631 O O . VAL A 1 706 ? -15.769 -59.466 -33.580 1.00 83.31 706 VAL A O 1
ATOM 5634 N N . ARG A 1 707 ? -14.132 -60.296 -34.887 1.00 81.12 707 ARG A N 1
ATOM 5635 C CA . ARG A 1 707 ? -15.019 -60.832 -35.921 1.00 81.12 707 ARG A CA 1
ATOM 5636 C C . ARG A 1 707 ? -15.302 -62.310 -35.667 1.00 81.12 707 ARG A C 1
ATOM 5638 O O . ARG A 1 707 ? -14.373 -63.105 -35.534 1.00 81.12 707 ARG A O 1
ATOM 5645 N N . LYS A 1 708 ? -16.578 -62.692 -35.645 1.00 80.81 708 LYS A N 1
ATOM 5646 C CA . LYS A 1 708 ? -17.046 -64.085 -35.638 1.00 80.81 708 LYS A CA 1
ATOM 5647 C C . LYS A 1 708 ? -17.968 -64.287 -36.840 1.00 80.81 708 LYS A C 1
ATOM 5649 O O . LYS A 1 708 ? -19.147 -63.947 -36.772 1.00 80.81 708 LYS A O 1
ATOM 5654 N N . ASN A 1 709 ? -17.432 -64.847 -37.925 1.00 79.06 709 ASN A N 1
ATOM 5655 C CA . ASN A 1 709 ? -18.130 -65.009 -39.209 1.00 79.06 709 ASN A CA 1
ATOM 5656 C C . ASN A 1 709 ? -18.664 -63.652 -39.724 1.00 79.06 709 ASN A C 1
ATOM 5658 O O . ASN A 1 709 ? -17.902 -62.687 -39.832 1.00 79.06 709 ASN A O 1
ATOM 5662 N N . ASP A 1 710 ? -19.975 -63.553 -39.955 1.00 77.38 710 ASP A N 1
ATOM 5663 C CA . ASP A 1 710 ? -20.658 -62.344 -40.428 1.00 77.38 710 ASP A CA 1
ATOM 5664 C C . ASP A 1 710 ? -20.930 -61.314 -39.323 1.00 77.38 710 ASP A C 1
ATOM 5666 O O . ASP A 1 710 ? -21.481 -60.255 -39.604 1.00 77.38 710 ASP A O 1
ATOM 5670 N N . LYS A 1 711 ? -20.554 -61.587 -38.064 1.00 82.25 711 LYS A N 1
ATOM 5671 C CA . LYS A 1 711 ? -20.838 -60.714 -36.918 1.00 82.25 711 LYS A CA 1
ATOM 5672 C C . LYS A 1 711 ? -19.574 -60.066 -36.355 1.00 82.25 711 LYS A C 1
ATOM 5674 O O . LYS A 1 711 ? -18.607 -60.746 -36.011 1.00 82.25 711 LYS A O 1
ATOM 5679 N N . MET A 1 712 ? -19.614 -58.749 -36.198 1.00 82.94 712 MET A N 1
ATOM 5680 C CA . MET A 1 712 ? -18.626 -57.946 -35.484 1.00 82.94 712 MET A CA 1
ATOM 5681 C C . MET A 1 712 ? -19.067 -57.712 -34.041 1.00 82.94 712 MET A C 1
ATOM 5683 O O . MET A 1 712 ? -20.205 -57.318 -33.789 1.00 82.94 712 MET A O 1
ATOM 5687 N N . GLU A 1 713 ? -18.158 -57.934 -33.092 1.00 86.81 713 GLU A N 1
ATOM 5688 C CA . GLU A 1 713 ? -18.345 -57.674 -31.663 1.00 86.81 713 GLU A CA 1
ATOM 5689 C C . GLU A 1 713 ? -17.286 -56.675 -31.170 1.00 86.81 713 GLU A C 1
ATOM 5691 O O . GLU A 1 713 ? -16.085 -56.935 -31.218 1.00 86.81 713 GLU A O 1
ATOM 5696 N N . LEU A 1 714 ? -17.743 -55.533 -30.665 1.00 85.56 714 LEU A N 1
ATOM 5697 C CA . LEU A 1 714 ? -16.953 -54.498 -30.006 1.00 85.56 714 LEU A CA 1
ATOM 5698 C C . LEU A 1 714 ? -17.176 -54.614 -28.497 1.00 85.56 714 LEU A C 1
ATOM 5700 O O . LEU A 1 714 ? -18.253 -54.296 -27.990 1.00 85.56 714 LEU A O 1
ATOM 5704 N N . THR A 1 715 ? -16.170 -55.074 -27.757 1.00 85.75 715 THR A N 1
ATOM 5705 C CA . THR A 1 715 ? -16.234 -55.167 -26.293 1.00 85.75 715 THR A CA 1
ATOM 5706 C C . THR A 1 715 ? -15.484 -54.003 -25.667 1.00 85.75 715 THR A C 1
ATOM 5708 O O . THR A 1 715 ? -14.267 -53.885 -25.786 1.00 85.75 715 THR A O 1
ATOM 5711 N N . ILE A 1 716 ? -16.210 -53.149 -24.951 1.00 86.62 716 ILE A N 1
ATOM 5712 C CA . ILE A 1 716 ? -15.651 -51.990 -24.259 1.00 86.62 716 ILE A CA 1
ATOM 5713 C C . ILE A 1 716 ? -15.600 -52.310 -22.774 1.00 86.62 716 ILE A C 1
ATOM 5715 O O . ILE A 1 716 ? -16.636 -52.607 -22.186 1.00 86.62 716 ILE A O 1
ATOM 5719 N N . THR A 1 717 ? -14.429 -52.218 -22.148 1.00 84.62 717 THR A N 1
ATOM 5720 C CA . THR A 1 717 ? -14.271 -52.429 -20.701 1.00 84.62 717 THR A CA 1
ATOM 5721 C C . THR A 1 717 ? -13.693 -51.193 -20.030 1.00 84.62 717 THR A C 1
ATOM 5723 O O . THR A 1 717 ? -12.650 -50.681 -20.437 1.00 84.62 717 THR A O 1
ATOM 5726 N N . ASN A 1 718 ? -14.366 -50.715 -18.982 1.00 87.38 718 ASN A N 1
ATOM 5727 C CA . ASN A 1 718 ? -13.974 -49.516 -18.251 1.00 87.38 718 ASN A CA 1
ATOM 5728 C C . ASN A 1 718 ? -13.178 -49.866 -16.981 1.00 87.38 718 ASN A C 1
ATOM 5730 O O . ASN A 1 718 ? -13.773 -50.157 -15.943 1.00 87.38 718 AS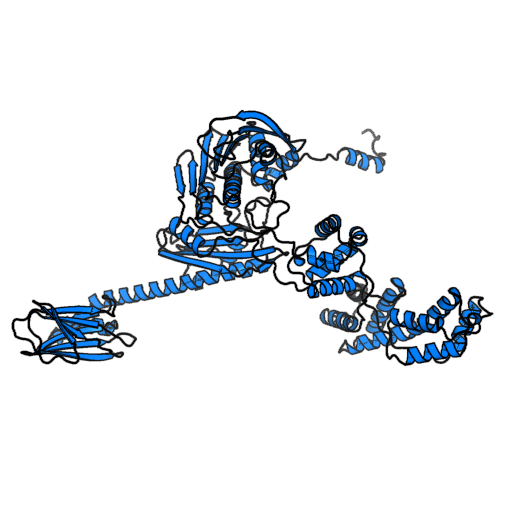N A O 1
ATOM 5734 N N . TYR A 1 719 ? -11.845 -49.767 -17.023 1.00 83.62 719 TYR A N 1
ATOM 5735 C CA . TYR A 1 719 ? -11.000 -49.910 -15.825 1.00 83.62 719 TYR A CA 1
ATOM 5736 C C . TYR A 1 719 ? -10.703 -48.576 -15.115 1.00 83.62 719 TYR A C 1
ATOM 5738 O O . TYR A 1 719 ? -9.896 -48.537 -14.183 1.00 83.62 719 TYR A O 1
ATOM 5746 N N . THR A 1 720 ? -11.337 -47.473 -15.527 1.00 79.31 720 THR A N 1
ATOM 5747 C CA . THR A 1 720 ? -11.097 -46.148 -14.937 1.00 79.31 720 THR A CA 1
ATOM 5748 C C . THR A 1 720 ? -11.727 -46.009 -13.545 1.00 79.31 720 THR A C 1
ATOM 5750 O O . THR A 1 720 ? -12.507 -46.837 -13.073 1.00 79.31 720 THR A O 1
ATOM 5753 N N . GLY A 1 721 ? -11.378 -44.932 -12.835 1.00 74.69 721 GLY A N 1
ATOM 5754 C CA . GLY A 1 721 ? -11.861 -44.677 -11.477 1.00 74.69 721 GLY A CA 1
ATOM 5755 C C . GLY A 1 721 ? -13.351 -44.327 -11.352 1.00 74.69 721 GLY A C 1
ATOM 5756 O O . GLY A 1 721 ? -13.838 -44.301 -10.220 1.00 74.69 721 GLY A O 1
ATOM 5757 N N . GLY A 1 722 ? -14.064 -44.076 -12.458 1.00 82.44 722 GLY A N 1
ATOM 5758 C CA . GLY A 1 722 ? -15.445 -43.580 -12.469 1.00 82.44 722 GLY A CA 1
ATOM 5759 C C . GLY A 1 722 ? -16.297 -44.135 -13.616 1.00 82.44 722 GLY A C 1
ATOM 5760 O O . GLY A 1 722 ? -15.842 -44.959 -14.406 1.00 82.44 722 GLY A O 1
ATOM 5761 N N . ASN A 1 723 ? -17.556 -43.698 -13.681 1.00 85.56 723 ASN A N 1
ATOM 5762 C CA . ASN A 1 723 ? -18.463 -44.049 -14.776 1.00 85.56 723 ASN A CA 1
ATOM 5763 C C . ASN A 1 723 ? -18.084 -43.277 -16.040 1.00 85.56 723 ASN A C 1
ATOM 5765 O O . ASN A 1 723 ? -17.617 -42.141 -15.954 1.00 85.56 723 ASN A O 1
ATOM 5769 N N . LEU A 1 724 ? -18.317 -43.889 -17.194 1.00 84.81 724 LEU A N 1
ATOM 5770 C CA . LEU A 1 724 ? -17.903 -43.363 -18.483 1.00 84.81 724 LEU A CA 1
ATOM 5771 C C . LEU A 1 724 ? -19.096 -43.277 -19.433 1.00 84.81 724 LEU A C 1
ATOM 5773 O O . LEU A 1 724 ? -19.872 -44.228 -19.538 1.00 84.81 724 LEU A O 1
ATOM 5777 N N . GLU A 1 725 ? -19.212 -42.154 -20.135 1.00 87.25 725 GLU A N 1
ATOM 5778 C CA . GLU A 1 725 ? -20.107 -41.987 -21.279 1.00 87.25 725 GLU A CA 1
ATOM 5779 C C . GLU A 1 725 ? -19.230 -41.762 -22.512 1.00 87.25 725 GLU A C 1
ATOM 5781 O O . GLU A 1 725 ? -18.421 -40.834 -22.532 1.00 87.25 725 GLU A O 1
ATOM 5786 N N . LEU A 1 726 ? -19.337 -42.650 -23.499 1.00 86.00 726 LEU A N 1
ATOM 5787 C CA . LEU A 1 726 ? -18.582 -42.565 -24.750 1.00 86.00 726 LEU A CA 1
ATOM 5788 C C . LEU A 1 726 ? -19.526 -42.283 -25.909 1.00 86.00 726 LEU A C 1
ATOM 5790 O O . LEU A 1 726 ? -20.682 -42.694 -25.876 1.00 86.00 726 LEU A O 1
ATOM 5794 N N . GLU A 1 727 ? -19.004 -41.657 -26.955 1.00 87.38 727 GLU A N 1
ATOM 5795 C CA . GLU A 1 727 ? -19.616 -41.639 -28.280 1.00 87.38 727 GLU A CA 1
ATOM 5796 C C . GLU A 1 727 ? -18.711 -42.432 -29.217 1.00 87.38 727 GLU A C 1
ATOM 5798 O O . GLU A 1 727 ? -17.569 -42.043 -29.454 1.00 87.38 727 GLU A O 1
ATOM 5803 N N . ILE A 1 728 ? -19.202 -43.564 -29.712 1.00 85.81 728 ILE A N 1
ATOM 5804 C CA . ILE A 1 728 ? -18.459 -44.472 -30.586 1.00 85.81 728 ILE A CA 1
ATOM 5805 C C . ILE A 1 728 ? -19.126 -44.444 -31.948 1.00 85.81 728 ILE A C 1
ATOM 5807 O O . ILE A 1 728 ? -20.327 -44.686 -32.051 1.00 85.81 728 ILE A O 1
ATOM 5811 N N . THR A 1 729 ? -18.350 -44.144 -32.979 1.00 87.19 729 THR A N 1
ATOM 5812 C CA . THR A 1 729 ? -18.785 -44.145 -34.371 1.00 87.19 729 THR A CA 1
ATOM 5813 C C . THR A 1 729 ? -17.940 -45.150 -35.137 1.00 87.19 729 THR A C 1
ATOM 5815 O O . THR A 1 729 ? -16.759 -44.914 -35.363 1.00 87.19 729 THR A O 1
ATOM 5818 N N . GLU A 1 730 ? -18.537 -46.268 -35.528 1.00 84.88 730 GLU A N 1
ATOM 5819 C CA . GLU A 1 730 ? -17.901 -47.229 -36.430 1.00 84.88 730 GLU A CA 1
ATOM 5820 C C . GLU A 1 730 ? -18.282 -46.897 -37.868 1.00 84.88 730 GLU A C 1
ATOM 5822 O O . GLU A 1 730 ? -19.450 -46.649 -38.167 1.00 84.88 730 GLU A O 1
ATOM 5827 N N . ILE A 1 731 ? -17.293 -46.880 -38.749 1.00 86.75 731 ILE A N 1
ATOM 5828 C CA . ILE A 1 731 ? -17.425 -46.565 -40.167 1.00 86.75 731 ILE A CA 1
ATOM 5829 C C . ILE A 1 731 ? -17.199 -47.860 -40.938 1.00 86.75 731 ILE A C 1
ATOM 5831 O O . ILE A 1 731 ? -16.197 -48.540 -40.726 1.00 86.75 731 ILE A O 1
ATOM 5835 N N . THR A 1 732 ? -18.140 -48.219 -41.807 1.00 84.81 732 THR A N 1
ATOM 5836 C CA . THR A 1 732 ? -18.160 -49.491 -42.543 1.00 84.81 732 THR A CA 1
ATOM 5837 C C . THR A 1 732 ? -18.381 -49.229 -44.033 1.00 84.81 732 THR A C 1
ATOM 5839 O O . THR A 1 732 ? -19.224 -48.416 -44.404 1.00 84.81 732 THR A O 1
ATOM 5842 N N . SER A 1 733 ? -17.659 -49.925 -44.916 1.00 82.12 733 SER A N 1
ATOM 5843 C CA . SER A 1 733 ? -17.826 -49.773 -46.378 1.00 82.12 733 SER A CA 1
ATOM 5844 C C . SER A 1 733 ? -19.008 -50.565 -46.965 1.00 82.12 733 SER A C 1
ATOM 5846 O O . SER A 1 733 ? -19.215 -50.580 -48.177 1.00 82.12 733 SER A O 1
ATOM 5848 N N . ARG A 1 734 ? -19.744 -51.302 -46.129 1.00 81.56 734 ARG A N 1
ATOM 5849 C CA . ARG A 1 734 ? -20.878 -52.164 -46.498 1.00 81.56 734 ARG A CA 1
ATOM 5850 C C . ARG A 1 734 ? -22.020 -51.935 -45.519 1.00 81.56 734 ARG A C 1
ATOM 5852 O O . ARG A 1 734 ? -21.781 -51.502 -44.399 1.00 81.56 734 ARG A O 1
ATOM 5859 N N . ILE A 1 735 ? -23.240 -52.261 -45.937 1.00 80.00 735 ILE A N 1
ATOM 5860 C CA . ILE A 1 735 ? -24.453 -52.035 -45.145 1.00 80.00 735 ILE A CA 1
ATOM 5861 C C . ILE A 1 735 ? -24.407 -52.906 -43.877 1.00 80.00 735 ILE A C 1
ATOM 5863 O O . ILE A 1 735 ? -24.414 -54.135 -43.992 1.00 80.00 735 ILE A O 1
ATOM 5867 N N . PRO A 1 736 ? -24.393 -52.313 -42.671 1.00 81.75 736 PRO A N 1
ATOM 5868 C CA . PRO A 1 736 ? -24.471 -53.077 -41.438 1.00 81.75 736 PRO A CA 1
ATOM 5869 C C . PRO A 1 736 ? -25.918 -53.497 -41.155 1.00 81.75 736 PRO A C 1
ATOM 5871 O O . PRO A 1 736 ? -26.857 -52.709 -41.276 1.00 81.75 736 PRO A O 1
ATOM 5874 N N . THR A 1 737 ? -26.101 -54.742 -40.731 1.00 75.69 737 THR A N 1
ATOM 5875 C CA . THR A 1 737 ? -27.385 -55.327 -40.319 1.00 75.69 737 THR A CA 1
ATOM 5876 C C . THR A 1 737 ? -27.320 -55.762 -38.853 1.00 75.69 737 THR A C 1
ATOM 5878 O O . THR A 1 737 ? -26.243 -55.830 -38.275 1.00 75.69 737 THR A O 1
ATOM 5881 N N . GLU A 1 738 ? -28.464 -55.994 -38.200 1.00 78.38 738 GLU A N 1
ATOM 5882 C CA . GLU A 1 738 ? -28.524 -56.511 -36.814 1.00 78.38 738 GLU A CA 1
ATOM 5883 C C . GLU A 1 738 ? -27.683 -55.726 -35.777 1.00 78.38 738 GLU A C 1
ATOM 5885 O O . GLU A 1 738 ? -26.987 -56.300 -34.934 1.00 78.38 738 GLU A O 1
ATOM 5890 N N . THR A 1 739 ? -27.729 -54.392 -35.826 1.00 78.81 739 THR A N 1
ATOM 5891 C CA . THR A 1 739 ? -26.969 -53.539 -34.902 1.00 78.81 739 THR A CA 1
ATOM 5892 C C . THR A 1 739 ? -27.551 -53.557 -33.482 1.00 78.81 739 THR A C 1
ATOM 5894 O O . THR A 1 739 ? -28.762 -53.503 -33.265 1.00 78.81 739 THR A O 1
ATOM 5897 N N . SER A 1 740 ? -26.686 -53.580 -32.467 1.00 76.56 740 SER A N 1
ATOM 5898 C CA . SER A 1 740 ? -27.091 -53.469 -31.061 1.00 76.56 740 SER A CA 1
ATOM 5899 C C . SER A 1 740 ? -27.299 -52.003 -30.666 1.00 76.56 740 SER A C 1
ATOM 5901 O O . SER A 1 740 ? -26.314 -51.278 -30.598 1.00 76.56 740 SER A O 1
ATOM 5903 N N . GLU A 1 741 ? -28.522 -51.547 -30.377 1.00 73.31 741 GLU A N 1
ATOM 5904 C CA . GLU A 1 741 ? -28.830 -50.186 -29.855 1.00 73.31 741 GLU A CA 1
ATOM 5905 C C . GLU A 1 741 ? -28.191 -48.998 -30.631 1.00 73.31 741 GLU A C 1
ATOM 5907 O O . GLU A 1 741 ? -28.144 -47.881 -30.117 1.00 73.31 741 GLU A O 1
ATOM 5912 N N . GLY A 1 742 ? -27.666 -49.220 -31.842 1.00 75.25 742 GLY A N 1
ATOM 5913 C CA . GLY A 1 742 ? -26.830 -48.271 -32.580 1.00 75.25 742 GLY A CA 1
ATOM 5914 C C . GLY A 1 742 ? -27.583 -47.614 -33.724 1.00 75.25 742 GLY A C 1
ATOM 5915 O O . GLY A 1 742 ? -28.290 -48.291 -34.472 1.00 75.25 742 GLY A O 1
ATOM 5916 N N . LEU A 1 743 ? -27.419 -46.301 -33.875 1.00 82.19 743 LEU A N 1
ATOM 5917 C CA . LEU A 1 743 ? -28.054 -45.538 -34.944 1.00 82.19 743 LEU A CA 1
ATOM 5918 C C . LEU A 1 743 ? -27.185 -45.601 -36.201 1.00 82.19 743 LEU A C 1
ATOM 5920 O O . LEU A 1 743 ? -26.039 -45.154 -36.186 1.00 82.19 743 LEU A O 1
ATOM 5924 N N . VAL A 1 744 ? -27.740 -46.157 -37.276 1.00 83.44 744 VAL A N 1
ATOM 5925 C CA . VAL A 1 744 ? -27.066 -46.290 -38.571 1.00 83.44 744 VAL A CA 1
ATOM 5926 C C . VAL A 1 744 ? -27.366 -45.061 -39.431 1.00 83.44 744 VAL A C 1
ATOM 5928 O O . VAL A 1 744 ? -28.527 -44.685 -39.590 1.00 83.44 744 VAL A O 1
ATOM 5931 N N . VAL A 1 745 ? -26.326 -44.432 -39.977 1.00 84.38 745 VAL A N 1
ATOM 5932 C CA . VAL A 1 745 ? -26.412 -43.281 -40.885 1.00 84.38 745 VAL A CA 1
ATOM 5933 C C . VAL A 1 745 ? -25.727 -43.634 -42.203 1.00 84.38 745 VAL A C 1
ATOM 5935 O O . VAL A 1 745 ? -24.553 -43.998 -42.207 1.00 84.38 745 VAL A O 1
ATOM 5938 N N . ASP A 1 746 ? -26.461 -43.498 -43.304 1.00 82.69 746 ASP A N 1
ATOM 5939 C CA . ASP A 1 746 ? -25.946 -43.633 -44.669 1.00 82.69 746 ASP A CA 1
ATOM 5940 C C . ASP A 1 746 ? -25.305 -42.310 -45.116 1.00 82.69 746 ASP A C 1
ATOM 5942 O O . ASP A 1 746 ? -25.947 -41.254 -45.050 1.00 82.69 746 ASP A O 1
ATOM 5946 N N . ILE A 1 747 ? -24.039 -42.356 -45.540 1.00 80.00 747 ILE A N 1
ATOM 5947 C CA . ILE A 1 747 ? -23.316 -41.215 -46.114 1.00 80.00 747 ILE A CA 1
ATOM 5948 C C . ILE A 1 747 ? -22.704 -41.621 -47.469 1.00 80.00 747 ILE A C 1
ATOM 5950 O O . ILE A 1 747 ? -21.532 -41.382 -47.758 1.00 80.00 747 ILE A O 1
ATOM 5954 N N . GLY A 1 748 ? -23.515 -42.228 -48.339 1.00 77.88 748 GLY A N 1
ATOM 5955 C CA . GLY A 1 748 ? -23.167 -42.490 -49.736 1.00 77.88 748 GLY A CA 1
ATOM 5956 C C . GLY A 1 748 ? -22.362 -43.775 -49.923 1.00 77.88 748 GLY A C 1
ATOM 5957 O O . GLY A 1 748 ? -22.941 -44.839 -50.112 1.00 77.88 748 GLY A O 1
ATOM 5958 N N . GLU A 1 749 ? -21.029 -43.677 -49.933 1.00 74.81 749 GLU A N 1
ATOM 5959 C CA . GLU A 1 749 ? -20.134 -44.838 -50.128 1.00 74.81 749 GLU A CA 1
ATOM 5960 C C . GLU A 1 749 ? -19.778 -45.557 -48.809 1.00 74.81 749 GLU A C 1
ATOM 5962 O O . GLU A 1 749 ? -19.251 -46.669 -48.837 1.00 74.81 749 GLU A O 1
ATOM 5967 N N . GLU A 1 750 ? -20.096 -44.957 -47.654 1.00 84.31 750 GLU A N 1
ATOM 5968 C CA . GLU A 1 750 ? -19.801 -45.485 -46.315 1.00 84.31 750 GLU A CA 1
ATOM 5969 C C . GLU A 1 750 ? -21.009 -45.374 -45.370 1.00 84.31 750 GLU A C 1
ATOM 5971 O O . GLU A 1 750 ? -21.837 -44.463 -45.464 1.00 84.31 750 GLU A O 1
ATOM 5976 N N . TRP A 1 751 ? -21.077 -46.298 -44.412 1.00 84.50 751 TRP A N 1
ATOM 5977 C CA . TRP A 1 751 ? -22.132 -46.416 -43.409 1.00 84.50 751 TRP A CA 1
ATOM 5978 C C . TRP A 1 751 ? -21.564 -46.201 -42.008 1.00 84.50 751 TRP A C 1
ATOM 5980 O O . TRP A 1 751 ? -20.592 -46.847 -41.617 1.00 84.50 751 TRP A O 1
ATOM 5990 N N . PHE A 1 752 ? -22.201 -45.324 -41.232 1.00 86.81 752 PHE A N 1
ATOM 5991 C CA . PHE A 1 752 ? -21.758 -44.924 -39.897 1.00 86.81 752 PHE A CA 1
ATOM 5992 C C . PHE A 1 752 ? -22.697 -45.497 -38.838 1.00 86.81 752 PHE A C 1
ATOM 5994 O O . PHE A 1 752 ? -23.883 -45.169 -38.821 1.00 86.81 752 PHE A O 1
ATOM 6001 N N . ILE A 1 753 ? -22.179 -46.298 -37.912 1.00 85.12 753 ILE A N 1
ATOM 6002 C CA . ILE A 1 753 ? -22.925 -46.829 -36.771 1.00 85.12 753 ILE A CA 1
ATOM 6003 C C . ILE A 1 753 ? -22.520 -46.054 -35.523 1.00 85.12 753 ILE A C 1
ATOM 6005 O O . ILE A 1 753 ? -21.369 -46.102 -35.096 1.00 85.12 753 ILE A O 1
ATOM 6009 N N . LYS A 1 754 ? -23.469 -45.326 -34.934 1.00 86.75 754 LYS A N 1
ATOM 6010 C CA . LYS A 1 754 ? -23.239 -44.500 -33.745 1.00 86.75 754 LYS A CA 1
ATOM 6011 C C . LYS A 1 754 ? -23.821 -45.149 -32.498 1.00 86.75 754 LYS A C 1
ATOM 6013 O O . LYS A 1 754 ? -25.017 -45.442 -32.448 1.00 86.75 754 LYS A O 1
ATOM 6018 N N . TRP A 1 755 ? -23.000 -45.278 -31.462 1.00 89.38 755 TRP A N 1
ATOM 6019 C CA . TRP A 1 755 ? -23.398 -45.711 -30.126 1.00 89.38 755 TRP A CA 1
ATOM 6020 C C . TRP A 1 755 ? -23.011 -44.684 -29.069 1.00 89.38 755 TRP A C 1
ATOM 6022 O O . TRP A 1 755 ? -21.942 -44.079 -29.132 1.00 89.38 755 TRP A O 1
ATOM 6032 N N . SER A 1 756 ? -23.845 -44.570 -28.036 1.00 87.50 756 SER A N 1
ATOM 6033 C CA . SER A 1 756 ? -23.565 -43.740 -26.859 1.00 87.50 756 SER A CA 1
ATOM 6034 C C . SER A 1 756 ? -23.596 -44.568 -25.566 1.00 87.50 756 SER A C 1
ATOM 6036 O O . SER A 1 756 ? -24.512 -44.412 -24.750 1.00 87.50 756 SER A O 1
ATOM 6038 N N . PRO A 1 757 ? -22.674 -45.535 -25.378 1.00 86.50 757 PRO A N 1
ATOM 6039 C CA . PRO A 1 757 ? -22.724 -46.429 -24.232 1.00 86.50 757 PRO A CA 1
ATOM 6040 C C . PRO A 1 757 ? -22.361 -45.705 -22.929 1.00 86.50 757 PRO A C 1
ATOM 6042 O O . PRO A 1 757 ? -21.366 -44.984 -22.841 1.00 86.50 757 PRO A O 1
ATOM 6045 N N . LYS A 1 758 ? -23.146 -45.980 -21.882 1.00 87.31 758 LYS A N 1
ATOM 6046 C CA . LYS A 1 758 ? -22.829 -45.624 -20.495 1.00 87.31 758 LYS A CA 1
ATOM 6047 C C . LYS A 1 758 ? -22.299 -46.862 -19.783 1.00 87.31 758 LYS A C 1
ATOM 6049 O O . LYS A 1 758 ? -23.016 -47.857 -19.697 1.00 87.31 758 LYS A O 1
ATOM 6054 N N . ILE A 1 759 ? -21.060 -46.814 -19.299 1.00 87.00 759 ILE A N 1
ATOM 6055 C CA . ILE A 1 759 ? -20.345 -47.976 -18.748 1.00 87.00 759 ILE A CA 1
ATOM 6056 C C . ILE A 1 759 ? -19.870 -47.643 -17.335 1.00 87.00 759 ILE A C 1
ATOM 6058 O O . ILE A 1 759 ? -19.100 -46.694 -17.133 1.00 87.00 759 ILE A O 1
ATOM 6062 N N . LYS A 1 760 ? -20.322 -48.404 -16.331 1.00 87.44 760 LYS A N 1
ATOM 6063 C CA . LYS A 1 760 ? -19.880 -48.192 -14.947 1.00 87.44 760 LYS A CA 1
ATOM 6064 C C . LYS A 1 760 ? -18.443 -48.673 -14.753 1.00 87.44 760 LYS A C 1
ATOM 6066 O O . LYS A 1 760 ? -17.863 -49.365 -15.586 1.00 87.44 760 LYS A O 1
ATOM 6071 N N . LYS A 1 761 ? -17.849 -48.289 -13.627 1.00 84.62 761 LYS A N 1
ATOM 6072 C CA . LYS A 1 761 ? -16.516 -48.754 -13.232 1.00 84.62 761 LYS A CA 1
ATOM 6073 C C . LYS A 1 761 ? -16.447 -50.287 -13.185 1.00 84.62 761 LYS A C 1
ATOM 6075 O O . LYS A 1 761 ? -17.270 -50.913 -12.522 1.00 84.62 761 LYS A O 1
ATOM 6080 N N . ASN A 1 762 ? -15.409 -50.857 -13.798 1.00 80.94 762 ASN A N 1
ATOM 6081 C CA . ASN A 1 762 ? -15.151 -52.296 -13.934 1.00 80.94 762 ASN A CA 1
ATOM 6082 C C . ASN A 1 762 ? -16.257 -53.078 -14.661 1.00 80.94 762 ASN A C 1
ATOM 6084 O O . ASN A 1 762 ? -16.343 -54.296 -14.510 1.00 80.94 762 ASN A O 1
ATOM 6088 N N . GLU A 1 763 ? -17.098 -52.393 -15.432 1.00 87.06 763 GLU A N 1
ATOM 6089 C CA . GLU A 1 763 ? -18.115 -53.016 -16.270 1.00 87.06 763 GLU A CA 1
ATOM 6090 C C . GLU A 1 763 ? -17.618 -53.112 -17.717 1.00 87.06 763 GLU A C 1
ATOM 6092 O O . GLU A 1 763 ? -16.823 -52.283 -18.180 1.00 87.06 763 GLU A O 1
ATOM 6097 N N . SER A 1 764 ? -18.105 -54.130 -18.423 1.00 85.50 764 SER A N 1
ATOM 6098 C CA . SER A 1 764 ? -17.897 -54.300 -19.856 1.00 85.50 764 SER A CA 1
ATOM 6099 C C . SER A 1 764 ? -19.236 -54.189 -20.574 1.00 85.50 764 SER A C 1
ATOM 6101 O O . SER A 1 764 ? -20.206 -54.822 -20.157 1.00 85.50 764 SER A O 1
ATOM 6103 N N . LYS A 1 765 ? -19.298 -53.416 -21.660 1.00 88.12 765 LYS A N 1
ATOM 6104 C CA . LYS A 1 765 ? -20.456 -53.375 -22.561 1.00 88.12 765 LYS A CA 1
ATOM 6105 C C . LYS A 1 765 ? -20.042 -53.906 -23.928 1.00 88.12 765 LYS A C 1
ATOM 6107 O O . LYS A 1 765 ? -19.017 -53.500 -24.469 1.00 88.12 765 LYS A O 1
ATOM 6112 N N . MET A 1 766 ? -20.839 -54.826 -24.454 1.00 86.69 766 MET A N 1
ATOM 6113 C CA . MET A 1 766 ? -20.648 -55.408 -25.776 1.00 86.69 766 MET A CA 1
ATOM 6114 C C . MET A 1 766 ? -21.601 -54.731 -26.756 1.00 86.69 766 MET A C 1
ATOM 6116 O O . MET A 1 766 ? -22.795 -54.614 -26.476 1.00 86.69 766 MET A O 1
ATOM 6120 N N . LEU A 1 767 ? -21.059 -54.280 -27.878 1.00 88.56 767 LEU A N 1
ATOM 6121 C CA . LEU A 1 767 ? -21.798 -53.773 -29.024 1.00 88.56 767 LEU A CA 1
ATOM 6122 C C . LEU A 1 767 ? -21.554 -54.730 -30.187 1.00 88.56 767 LEU A C 1
ATOM 6124 O O . LEU A 1 767 ? -20.465 -55.283 -30.311 1.00 88.56 767 LEU A O 1
ATOM 6128 N N . SER A 1 768 ? -22.549 -54.959 -31.029 1.00 86.81 768 SER A N 1
ATOM 6129 C CA . SER A 1 768 ? -22.408 -55.857 -32.167 1.00 86.81 768 SER A CA 1
ATOM 6130 C C . SER A 1 768 ? -23.189 -55.391 -33.380 1.00 86.81 768 SER A C 1
ATOM 6132 O O . SER A 1 768 ? -24.215 -54.727 -33.238 1.00 86.81 768 SER A O 1
ATOM 6134 N N . TYR A 1 769 ? -22.719 -55.783 -34.556 1.00 87.56 769 TYR A N 1
ATOM 6135 C CA . TYR A 1 769 ? -23.400 -55.600 -35.833 1.00 87.56 769 TYR A CA 1
ATOM 6136 C C . TYR A 1 769 ? -22.966 -56.695 -36.814 1.00 87.56 769 TYR A C 1
ATOM 6138 O O . TYR A 1 769 ? -21.880 -57.250 -36.670 1.00 87.56 769 TYR A O 1
ATOM 6146 N N . SER A 1 770 ? -23.803 -57.013 -37.792 1.00 82.81 770 SER A N 1
ATOM 6147 C CA . SER A 1 770 ? -23.541 -58.010 -38.831 1.00 82.81 770 SER A CA 1
ATOM 6148 C C . SER A 1 770 ? -23.168 -57.319 -40.148 1.00 82.81 770 SER A C 1
ATOM 6150 O O . SER A 1 770 ? -23.783 -56.322 -40.527 1.00 82.81 770 SER A O 1
ATOM 6152 N N . VAL A 1 771 ? -22.131 -57.801 -40.833 1.00 83.56 771 VAL A N 1
ATOM 6153 C CA . VAL A 1 771 ? -21.553 -57.173 -42.033 1.00 83.56 771 VAL A CA 1
ATOM 6154 C C . VAL A 1 771 ? -20.873 -58.219 -42.926 1.00 83.56 771 VAL A C 1
ATOM 6156 O O . VAL A 1 771 ? -20.265 -59.168 -42.428 1.00 83.56 771 VAL A O 1
ATOM 6159 N N . GLU A 1 772 ? -20.956 -58.034 -44.245 1.00 77.06 772 GLU A N 1
ATOM 6160 C CA . GLU A 1 772 ? -20.383 -58.939 -45.256 1.00 77.06 772 GLU A CA 1
ATOM 6161 C C . GLU A 1 772 ? -18.848 -59.081 -45.146 1.00 77.06 772 GLU A C 1
ATOM 6163 O O . GLU A 1 772 ? -18.149 -58.208 -44.614 1.00 77.06 772 GLU A O 1
ATOM 6168 N N . GLU A 1 773 ? -18.302 -60.212 -45.616 1.00 66.62 773 GLU A N 1
ATOM 6169 C CA . GLU A 1 773 ? -16.893 -60.613 -45.430 1.00 66.62 773 GLU A CA 1
ATOM 6170 C C . GLU A 1 773 ? -15.858 -59.598 -45.951 1.00 66.62 773 GLU A C 1
ATOM 6172 O O . GLU A 1 773 ? -14.802 -59.454 -45.333 1.00 66.62 773 GLU A O 1
ATOM 6177 N N . ASP A 1 774 ? -16.168 -58.828 -46.998 1.00 74.12 774 ASP A N 1
ATOM 6178 C CA . ASP A 1 774 ? -15.226 -57.937 -47.695 1.00 74.12 774 ASP A CA 1
ATOM 6179 C C . ASP A 1 774 ? -15.197 -56.473 -47.202 1.00 74.12 774 ASP A C 1
ATOM 6181 O O . ASP A 1 774 ? -14.525 -55.626 -47.799 1.00 74.12 774 ASP A O 1
ATOM 6185 N N . ALA A 1 775 ? -15.909 -56.154 -46.119 1.00 74.50 775 ALA A N 1
ATOM 6186 C CA . ALA A 1 775 ? -16.031 -54.784 -45.628 1.00 74.50 775 ALA A CA 1
ATOM 6187 C C . ALA A 1 775 ? -14.736 -54.229 -44.996 1.00 74.50 775 ALA A C 1
ATOM 6189 O O . ALA A 1 775 ? -13.989 -54.935 -44.315 1.00 74.50 775 ALA A O 1
ATOM 6190 N N . LYS A 1 776 ? -14.488 -52.928 -45.200 1.00 78.62 776 LYS A N 1
ATOM 6191 C CA . LYS A 1 776 ? -13.459 -52.139 -44.504 1.00 78.62 776 LYS A CA 1
ATOM 6192 C C . LYS A 1 776 ? -14.073 -51.404 -43.317 1.00 78.62 776 LYS A C 1
ATOM 6194 O O . LYS A 1 776 ? -15.232 -50.996 -43.390 1.00 78.62 776 LYS A O 1
ATOM 6199 N N . PHE A 1 777 ? -13.269 -51.212 -42.270 1.00 80.88 777 PHE A N 1
ATOM 6200 C CA . PHE A 1 777 ? -13.714 -50.671 -40.988 1.00 80.88 777 PHE A CA 1
ATOM 6201 C C . PHE A 1 777 ? -12.789 -49.571 -40.473 1.00 80.88 777 PHE A C 1
ATOM 6203 O O . PHE A 1 777 ? -11.567 -49.724 -40.518 1.00 80.88 777 PHE A O 1
ATOM 6210 N N . ASP A 1 778 ? -13.374 -48.525 -39.900 1.00 79.94 778 ASP A N 1
ATOM 6211 C CA . ASP A 1 778 ? -12.681 -47.518 -39.093 1.00 79.94 778 ASP A CA 1
ATOM 6212 C C . ASP A 1 778 ? -13.516 -47.175 -37.849 1.00 79.94 778 ASP A C 1
ATOM 6214 O O . ASP A 1 778 ? -14.720 -47.433 -37.815 1.00 79.94 778 ASP A O 1
ATOM 6218 N N . ILE A 1 779 ? -12.887 -46.646 -36.799 1.00 84.06 779 ILE A N 1
ATOM 6219 C CA . ILE A 1 779 ? -13.557 -46.343 -35.530 1.00 84.06 779 ILE A CA 1
ATOM 6220 C C . ILE A 1 779 ? -13.134 -44.969 -34.993 1.00 84.06 779 ILE A C 1
ATOM 6222 O O . ILE A 1 779 ? -11.966 -44.723 -34.698 1.00 84.06 779 ILE A O 1
ATOM 6226 N N . ASP A 1 780 ? -14.106 -44.072 -34.822 1.00 83.00 780 ASP A N 1
ATOM 6227 C CA . ASP A 1 780 ? -13.940 -42.777 -34.154 1.00 83.00 780 ASP A CA 1
ATOM 6228 C C . ASP A 1 780 ? -14.603 -42.811 -32.776 1.00 83.00 780 ASP A C 1
ATOM 6230 O O . ASP A 1 780 ? -15.747 -43.244 -32.623 1.00 83.00 780 ASP A O 1
ATOM 6234 N N . ILE A 1 781 ? -13.883 -42.362 -31.749 1.00 83.81 781 ILE A N 1
ATOM 6235 C CA . ILE A 1 781 ? -14.340 -42.441 -30.360 1.00 83.81 781 ILE A CA 1
ATOM 6236 C C . ILE A 1 781 ? -14.108 -41.108 -29.659 1.00 83.81 781 ILE A C 1
ATOM 6238 O O . ILE A 1 781 ? -12.990 -40.588 -29.605 1.00 83.81 781 ILE A O 1
ATOM 6242 N N . LYS A 1 782 ? -15.172 -40.588 -29.049 1.00 82.25 782 LYS A N 1
ATOM 6243 C CA . LYS A 1 782 ? -15.187 -39.342 -28.277 1.00 82.25 782 LYS A CA 1
ATOM 6244 C C . LYS A 1 782 ? -15.664 -39.600 -26.847 1.00 82.25 782 LYS A C 1
ATOM 6246 O O . LYS A 1 782 ? -16.313 -40.602 -26.557 1.00 82.25 782 LYS A O 1
ATOM 6251 N N . GLY A 1 783 ? -15.315 -38.688 -25.938 1.00 77.25 783 GLY A N 1
ATOM 6252 C CA . GLY A 1 783 ? -15.665 -38.782 -24.511 1.00 77.25 783 GLY A CA 1
ATOM 6253 C C . GLY A 1 783 ? -14.549 -39.308 -23.600 1.00 77.25 783 GLY A C 1
ATOM 6254 O O . GLY A 1 783 ? -14.741 -39.401 -22.390 1.00 77.25 783 GLY A O 1
ATOM 6255 N N . ILE A 1 784 ? -13.361 -39.601 -24.141 1.00 79.62 784 ILE A N 1
ATOM 6256 C CA . ILE A 1 784 ? -12.173 -39.968 -23.358 1.00 79.62 784 ILE A CA 1
ATOM 6257 C C . ILE A 1 784 ? -10.889 -39.410 -23.993 1.00 79.62 784 ILE A C 1
ATOM 6259 O O . ILE A 1 784 ? -10.785 -39.298 -25.212 1.00 79.62 784 ILE A O 1
ATOM 6263 N N . GLU A 1 785 ? -9.914 -39.042 -23.158 1.00 73.75 785 GLU A N 1
ATOM 6264 C CA . GLU A 1 785 ? -8.567 -38.650 -23.596 1.00 73.75 785 GLU A CA 1
ATOM 6265 C C . GLU A 1 785 ? -7.889 -39.822 -24.322 1.00 73.75 785 GLU A C 1
ATOM 6267 O O . GLU A 1 785 ? -7.905 -40.950 -23.819 1.00 73.75 785 GLU A O 1
ATOM 6272 N N . LYS A 1 786 ? -7.272 -39.568 -25.486 1.00 65.94 786 LYS A N 1
ATOM 6273 C CA . LYS A 1 786 ? -6.635 -40.616 -26.305 1.00 65.94 786 LYS A CA 1
ATOM 6274 C C . LYS A 1 786 ? -5.578 -41.399 -25.522 1.00 65.94 786 LYS A C 1
ATOM 6276 O O . LYS A 1 786 ? -5.455 -42.602 -25.717 1.00 65.94 786 LYS A O 1
ATOM 6281 N N . GLU A 1 787 ? -4.873 -40.764 -24.581 1.00 64.81 787 GLU A N 1
ATOM 6282 C CA . GLU A 1 787 ? -3.861 -41.429 -23.747 1.00 64.81 787 GLU A CA 1
ATOM 6283 C C . GLU A 1 787 ? -4.444 -42.448 -22.744 1.00 64.81 787 GLU A C 1
ATOM 6285 O O . GLU A 1 787 ? -3.703 -43.257 -22.178 1.00 64.81 787 GLU A O 1
ATOM 6290 N N . LYS A 1 788 ? -5.763 -42.424 -22.505 1.00 70.38 788 LYS A N 1
ATOM 6291 C CA . LYS A 1 788 ? -6.478 -43.334 -21.591 1.00 70.38 788 LYS A CA 1
ATOM 6292 C C . LYS A 1 788 ? -7.237 -44.450 -22.309 1.00 70.38 788 LYS A C 1
ATOM 6294 O O . LYS A 1 788 ? -7.976 -45.193 -21.658 1.00 70.38 788 LYS A O 1
ATOM 6299 N N . MET A 1 789 ? -7.059 -44.581 -23.621 1.00 76.19 789 MET A N 1
ATOM 6300 C CA . MET A 1 789 ? -7.708 -45.594 -24.447 1.00 76.19 789 MET A CA 1
ATOM 6301 C C . MET A 1 789 ? -6.679 -46.568 -25.016 1.00 76.19 789 MET A C 1
ATOM 6303 O O . MET A 1 789 ? -5.603 -46.163 -25.446 1.00 76.19 789 MET A O 1
ATOM 6307 N N . VAL A 1 790 ? -7.027 -47.853 -25.030 1.00 77.00 790 VAL A N 1
ATOM 6308 C CA . VAL A 1 790 ? -6.264 -48.903 -25.711 1.00 77.00 790 VAL A CA 1
ATOM 6309 C C . VAL A 1 790 ? -7.198 -49.626 -26.675 1.00 77.00 790 VAL A C 1
ATOM 6311 O O . VAL A 1 790 ? -8.232 -50.151 -26.257 1.00 77.00 790 VAL A O 1
ATOM 6314 N N . LEU A 1 791 ? -6.834 -49.607 -27.956 1.00 73.69 791 LEU A N 1
ATOM 6315 C CA . LEU A 1 791 ? -7.544 -50.290 -29.034 1.00 73.69 791 LEU A CA 1
ATOM 6316 C C . LEU A 1 791 ? -6.836 -51.610 -29.332 1.00 73.69 791 LEU A C 1
ATOM 6318 O O . LEU A 1 791 ? -5.640 -51.609 -29.614 1.00 73.69 791 LEU A O 1
ATOM 6322 N N . ASP A 1 792 ? -7.583 -52.706 -29.255 1.00 70.88 792 ASP A N 1
ATOM 6323 C CA . ASP A 1 792 ? -7.145 -54.054 -29.621 1.00 70.88 792 ASP A CA 1
ATOM 6324 C C . ASP A 1 792 ? -8.041 -54.525 -30.774 1.00 70.88 792 ASP A C 1
ATOM 6326 O O . ASP A 1 792 ? -9.187 -54.929 -30.564 1.00 70.88 792 ASP A O 1
ATOM 6330 N N . ILE A 1 793 ? -7.588 -54.285 -32.004 1.00 59.50 793 ILE A N 1
ATOM 6331 C CA . ILE A 1 793 ? -8.405 -54.343 -33.227 1.00 59.50 793 ILE A CA 1
ATOM 6332 C C . ILE A 1 793 ? -8.110 -55.595 -34.035 1.00 59.50 793 ILE A C 1
ATOM 6334 O O . ILE A 1 793 ? -6.910 -55.855 -34.277 1.00 59.50 793 ILE A O 1
#

Nearest PDB structures (foldseek):
  2q2e-assembly1_B  TM=7.504E-01  e=2.129E-52  Methanosarcina mazei
  1z5a-assembly1_B  TM=8.834E-01  e=1.504E-41  Saccharolobus shibatae
  1mx0-assembly1_A  TM=8.920E-01  e=2.931E-40  Saccharolobus shibatae
  1mx0-assembly3_E  TM=8.453E-01  e=2.931E-40  Saccharolobus shibatae
  1mu5-assembly1_A  TM=8.872E-01  e=1.335E-38  Saccharolobus shibatae

Mean predicted aligned error: 15.31 Å

pLDDT: mean 82.22, std 11.95, range [34.88, 97.69]